Protein AF-0000000072274485 (afdb_homodimer)

Structure (mmCIF, N/CA/C/O backbone):
data_AF-0000000072274485-model_v1
#
loop_
_entity.id
_entity.type
_entity.pdbx_description
1 polymer "5'-Nucleotidase"
#
loop_
_atom_site.group_PDB
_atom_site.id
_atom_site.type_symbol
_atom_site.label_atom_id
_atom_site.label_alt_id
_atom_site.label_comp_id
_atom_site.label_asym_id
_atom_site.label_entity_id
_atom_site.label_seq_id
_atom_site.pdbx_PDB_ins_code
_atom_site.Cartn_x
_atom_site.Cartn_y
_atom_site.Cartn_z
_atom_site.occupancy
_atom_site.B_iso_or_equiv
_atom_site.auth_seq_id
_atom_site.auth_comp_id
_atom_site.auth_asym_id
_atom_site.auth_atom_id
_atom_site.pdbx_PDB_model_num
ATOM 1 N N . MET A 1 1 ? 70 -70.5 17.578 1 25.45 1 MET A N 1
ATOM 2 C CA . MET A 1 1 ? 69.875 -69.062 17.469 1 25.45 1 MET A CA 1
ATOM 3 C C . MET A 1 1 ? 68.438 -68.625 17.234 1 25.45 1 MET A C 1
ATOM 5 O O . MET A 1 1 ? 67.625 -69.375 16.656 1 25.45 1 MET A O 1
ATOM 9 N N . ALA A 1 2 ? 68.062 -67.438 17.938 1 28.31 2 ALA A N 1
ATOM 10 C CA . ALA A 1 2 ? 67 -66.625 18.469 1 28.31 2 ALA A CA 1
ATOM 11 C C . ALA A 1 2 ? 66.188 -66 17.328 1 28.31 2 ALA A C 1
ATOM 13 O O . ALA A 1 2 ? 66.625 -64.938 16.781 1 28.31 2 ALA A O 1
ATOM 14 N N . PHE A 1 3 ? 65.812 -66.688 16.359 1 29.52 3 PHE A N 1
ATOM 15 C CA . PHE A 1 3 ? 65.062 -66.125 15.227 1 29.52 3 PHE A CA 1
ATOM 16 C C . PHE A 1 3 ? 63.812 -65.375 15.711 1 29.52 3 PHE A C 1
ATOM 18 O O . PHE A 1 3 ? 62.812 -66 16.078 1 29.52 3 PHE A O 1
ATOM 25 N N . SER A 1 4 ? 64.062 -64.25 16.547 1 29.98 4 SER A N 1
ATOM 26 C CA . SER A 1 4 ? 63.062 -63.344 17.078 1 29.98 4 SER A CA 1
ATOM 27 C C . SER A 1 4 ? 62.281 -62.688 15.953 1 29.98 4 SER A C 1
ATOM 29 O O . SER A 1 4 ? 62.844 -62 15.102 1 29.98 4 SER A O 1
ATOM 31 N N . ARG A 1 5 ? 61.156 -63.312 15.492 1 32.84 5 ARG A N 1
ATOM 32 C CA . ARG A 1 5 ? 60.125 -63 14.547 1 32.84 5 ARG A CA 1
ATOM 33 C C . ARG A 1 5 ? 59.5 -61.656 14.859 1 32.84 5 ARG A C 1
ATOM 35 O O . ARG A 1 5 ? 58.844 -61.5 15.891 1 32.84 5 ARG A O 1
ATOM 42 N N . TRP A 1 6 ? 60.219 -60.5 14.617 1 29.33 6 TRP A N 1
ATOM 43 C CA . TRP A 1 6 ? 59.844 -59.094 14.805 1 29.33 6 TRP A CA 1
ATOM 44 C C . TRP A 1 6 ? 58.531 -58.812 14.078 1 29.33 6 TRP A C 1
ATOM 46 O O . TRP A 1 6 ? 58.438 -59 12.867 1 29.33 6 TRP A O 1
ATOM 56 N N . LEU A 1 7 ? 57.344 -59.031 14.688 1 30.89 7 LEU A N 1
ATOM 57 C CA . LEU A 1 7 ? 55.969 -58.656 14.328 1 30.89 7 LEU A CA 1
ATOM 58 C C . LEU A 1 7 ? 55.875 -57.156 14.102 1 30.89 7 LEU A C 1
ATOM 60 O O . LEU A 1 7 ? 56.031 -56.375 15.031 1 30.89 7 LEU A O 1
ATOM 64 N N . VAL A 1 8 ? 56.406 -56.5 13.07 1 33.44 8 VAL A N 1
ATOM 65 C CA . VAL A 1 8 ? 56.25 -55.094 12.773 1 33.44 8 VAL A CA 1
ATOM 66 C C . VAL A 1 8 ? 54.781 -54.781 12.586 1 33.44 8 VAL A C 1
ATOM 68 O O . VAL A 1 8 ? 54.125 -55.312 11.695 1 33.44 8 VAL A O 1
ATOM 71 N N . GLY A 1 9 ? 54.031 -54.469 13.664 1 30.75 9 GLY A N 1
ATOM 72 C CA . GLY A 1 9 ? 52.688 -53.906 13.719 1 30.75 9 GLY A CA 1
ATOM 73 C C . GLY A 1 9 ? 52.5 -52.688 12.875 1 30.75 9 GLY A C 1
ATOM 74 O O . GLY A 1 9 ? 53.188 -51.656 13.094 1 30.75 9 GLY A O 1
ATOM 75 N N . PHE A 1 10 ? 52.281 -52.812 11.562 1 34.94 10 PHE A N 1
ATOM 76 C CA . PHE A 1 10 ? 51.906 -51.656 10.742 1 34.94 10 PHE A CA 1
ATOM 77 C C . PHE A 1 10 ? 50.688 -50.969 11.336 1 34.94 10 PHE A C 1
ATOM 79 O O . PHE A 1 10 ? 49.594 -51.531 11.414 1 34.94 10 PHE A O 1
ATOM 86 N N . LEU A 1 11 ? 50.844 -50.062 12.328 1 34.56 11 LEU A N 1
ATOM 87 C CA . LEU A 1 11 ? 49.844 -49.125 12.75 1 34.56 11 LEU A CA 1
ATOM 88 C C . LEU A 1 11 ? 49.344 -48.281 11.57 1 34.56 11 LEU A C 1
ATOM 90 O O . LEU A 1 11 ? 50.125 -47.5 11 1 34.56 11 LEU A O 1
ATOM 94 N N . LEU A 1 12 ? 48.438 -48.844 10.766 1 35.81 12 LEU A N 1
ATOM 95 C CA . LEU A 1 12 ? 47.688 -48 9.82 1 35.81 12 LEU A CA 1
ATOM 96 C C . LEU A 1 12 ? 47.062 -46.812 10.523 1 35.81 12 LEU A C 1
ATOM 98 O O . LEU A 1 12 ? 46.25 -46.969 11.414 1 35.81 12 LEU A O 1
ATOM 102 N N . ALA A 1 13 ? 47.75 -45.656 10.648 1 36.03 13 ALA A N 1
ATOM 103 C CA . ALA A 1 13 ? 47.219 -44.344 10.992 1 36.03 13 ALA A CA 1
ATOM 104 C C . ALA A 1 13 ? 45.969 -44.031 10.172 1 36.03 13 ALA A C 1
ATOM 106 O O . ALA A 1 13 ? 46.031 -43.844 8.961 1 36.03 13 ALA A O 1
ATOM 107 N N . LEU A 1 14 ? 44.844 -44.625 10.57 1 35.81 14 LEU A N 1
ATOM 108 C CA . LEU A 1 14 ? 43.562 -44.062 10.094 1 35.81 14 LEU A CA 1
ATOM 109 C C . LEU A 1 14 ? 43.531 -42.531 10.25 1 35.81 14 LEU A C 1
ATOM 111 O O . LEU A 1 14 ? 43.531 -42.031 11.367 1 35.81 14 LEU A O 1
ATOM 115 N N . SER A 1 15 ? 44.188 -41.781 9.367 1 38.25 15 SER A N 1
ATOM 116 C CA . SER A 1 15 ? 43.906 -40.344 9.289 1 38.25 15 SER A CA 1
ATOM 117 C C . SER A 1 15 ? 42.406 -40.094 9.32 1 38.25 15 SER A C 1
ATOM 119 O O . SER A 1 15 ? 41.688 -40.531 8.43 1 38.25 15 SER A O 1
ATOM 121 N N . LEU A 1 16 ? 41.844 -39.969 10.477 1 39.78 16 LEU A N 1
ATOM 122 C CA . LEU A 1 16 ? 40.531 -39.375 10.641 1 39.78 16 LEU A CA 1
ATOM 123 C C . LEU A 1 16 ? 40.406 -38.094 9.812 1 39.78 16 LEU A C 1
ATOM 125 O O . LEU A 1 16 ? 41 -37.062 10.156 1 39.78 16 LEU A O 1
ATOM 129 N N . VAL A 1 17 ? 40.25 -38.156 8.516 1 41.66 17 VAL A N 1
ATOM 130 C CA . VAL A 1 17 ? 39.719 -36.969 7.832 1 41.66 17 VAL A CA 1
ATOM 131 C C . VAL A 1 17 ? 38.531 -36.438 8.602 1 41.66 17 VAL A C 1
ATOM 133 O O . VAL A 1 17 ? 37.5 -37.094 8.695 1 41.66 17 VAL A O 1
ATOM 136 N N . ALA A 1 18 ? 38.781 -35.562 9.586 1 40.31 18 ALA A N 1
ATOM 137 C CA . ALA A 1 18 ? 37.688 -34.781 10.156 1 40.31 18 ALA A CA 1
ATOM 138 C C . ALA A 1 18 ? 36.75 -34.25 9.07 1 40.31 18 ALA A C 1
ATOM 140 O O . ALA A 1 18 ? 37.219 -33.75 8.039 1 40.31 18 ALA A O 1
ATOM 141 N N . PRO A 1 19 ? 35.531 -34.688 9 1 40.34 19 PRO A N 1
ATOM 142 C CA . PRO A 1 19 ? 34.625 -34.062 8.039 1 40.34 19 PRO A CA 1
ATOM 143 C C . PRO A 1 19 ? 34.844 -32.531 7.945 1 40.34 19 PRO A C 1
ATOM 145 O O . PRO A 1 19 ? 35.219 -31.906 8.938 1 40.34 19 PRO A O 1
ATOM 148 N N . ALA A 1 20 ? 35.344 -32.062 6.855 1 38.59 20 ALA A N 1
ATOM 149 C CA . ALA A 1 20 ? 35.281 -30.641 6.566 1 38.59 20 ALA A CA 1
ATOM 150 C C . ALA A 1 20 ? 34.094 -29.984 7.234 1 38.59 20 ALA A C 1
ATOM 152 O O . ALA A 1 20 ? 32.938 -30.328 6.938 1 38.59 20 ALA A O 1
ATOM 153 N N . MET A 1 21 ? 34.125 -29.609 8.438 1 37.94 21 MET A N 1
ATOM 154 C CA . MET A 1 21 ? 33.094 -28.766 9.008 1 37.94 21 MET A CA 1
ATOM 155 C C . MET A 1 21 ? 32.5 -27.844 7.953 1 37.94 21 MET A C 1
ATOM 157 O O . MET A 1 21 ? 33.25 -27.172 7.23 1 37.94 21 MET A O 1
ATOM 161 N N . ALA A 1 22 ? 31.484 -28.078 7.277 1 42.69 22 ALA A N 1
ATOM 162 C CA . ALA A 1 22 ? 30.75 -27.094 6.5 1 42.69 22 ALA A CA 1
ATOM 163 C C . ALA A 1 22 ? 31.125 -25.672 6.934 1 42.69 22 ALA A C 1
ATOM 165 O O . ALA A 1 22 ? 31.078 -25.344 8.117 1 42.69 22 ALA A O 1
ATOM 166 N N . GLU A 1 23 ? 32.156 -25 6.5 1 51.72 23 GLU A N 1
ATOM 167 C CA . GLU A 1 23 ? 32.531 -23.625 6.777 1 51.72 23 GLU A CA 1
ATOM 168 C C . GLU A 1 23 ? 31.328 -22.75 7.098 1 51.72 23 GLU A C 1
ATOM 170 O O . GLU A 1 23 ? 30.391 -22.656 6.293 1 51.72 23 GLU A O 1
ATOM 175 N N . ASP A 1 24 ? 30.812 -22.578 8.359 1 64.75 24 ASP A N 1
ATOM 176 C CA . ASP A 1 24 ? 29.641 -21.938 8.93 1 64.75 24 ASP A CA 1
ATOM 177 C C . ASP A 1 24 ? 29.562 -20.469 8.516 1 64.75 24 ASP A C 1
ATOM 179 O O . ASP A 1 24 ? 30.578 -19.75 8.562 1 64.75 24 ASP A O 1
ATOM 183 N N . GLY A 1 25 ? 28.797 -19.969 7.48 1 78.25 25 GLY A N 1
ATOM 184 C CA . GLY A 1 25 ? 28.578 -18.562 7.188 1 78.25 25 GLY A CA 1
ATOM 185 C C . GLY A 1 25 ? 28.531 -17.688 8.43 1 78.25 25 GLY A C 1
ATOM 186 O O . GLY A 1 25 ? 28.656 -18.203 9.555 1 78.25 25 GLY A O 1
ATOM 187 N N . ARG A 1 26 ? 28.781 -16.328 8.359 1 91.62 26 ARG A N 1
ATOM 188 C CA . ARG A 1 26 ? 28.609 -15.398 9.469 1 91.62 26 ARG A CA 1
ATOM 189 C C . ARG A 1 26 ? 27.312 -15.664 10.211 1 91.62 26 ARG A C 1
ATOM 191 O O . ARG A 1 26 ? 26.312 -16.031 9.602 1 91.62 26 ARG A O 1
ATOM 198 N N . PRO A 1 27 ? 27.359 -15.617 11.633 1 93.81 27 PRO A N 1
ATOM 199 C CA . PRO A 1 27 ? 26.141 -15.852 12.398 1 93.81 27 PRO A CA 1
ATOM 200 C C . PRO A 1 27 ? 25 -14.891 12.016 1 93.81 27 PRO A C 1
ATOM 202 O O . PRO A 1 27 ? 25.25 -13.719 11.727 1 93.81 27 PRO A O 1
ATOM 205 N N . ALA A 1 28 ? 23.812 -15.453 12.086 1 94.94 28 ALA A N 1
ATOM 206 C CA . ALA A 1 28 ? 22.641 -14.656 11.789 1 94.94 28 ALA A CA 1
ATOM 207 C C . ALA A 1 28 ? 22.453 -13.547 12.828 1 94.94 28 ALA A C 1
ATOM 209 O O . ALA A 1 28 ? 22.75 -13.742 14.008 1 94.94 28 ALA A O 1
ATOM 210 N N . VAL A 1 29 ? 21.984 -12.391 12.43 1 97.44 29 VAL A N 1
ATOM 211 C CA . VAL A 1 29 ? 21.641 -11.281 13.312 1 97.44 29 VAL A CA 1
ATOM 212 C C . VAL A 1 29 ? 20.297 -10.695 12.922 1 97.44 29 VAL A C 1
ATOM 214 O O . VAL A 1 29 ? 19.75 -11.008 11.859 1 97.44 29 VAL A O 1
ATOM 217 N N . THR A 1 30 ? 19.656 -9.984 13.82 1 98.06 30 THR A N 1
ATOM 218 C CA . THR A 1 30 ? 18.438 -9.234 13.531 1 98.06 30 THR A CA 1
ATOM 219 C C . THR A 1 30 ? 18.641 -7.746 13.797 1 98.06 30 THR A C 1
ATOM 221 O O . THR A 1 30 ? 19.031 -7.352 14.898 1 98.06 30 THR A O 1
ATOM 224 N N . LEU A 1 31 ? 18.547 -6.945 12.781 1 98.56 31 LEU A N 1
ATOM 225 C CA . LEU A 1 31 ? 18.484 -5.492 12.938 1 98.56 31 LEU A CA 1
ATOM 226 C C . LEU A 1 31 ? 17.047 -5.02 13.102 1 98.56 31 LEU A C 1
ATOM 228 O O . LEU A 1 31 ? 16.188 -5.305 12.258 1 98.56 31 LEU A O 1
ATOM 232 N N . ARG A 1 32 ? 16.766 -4.348 14.234 1 98.56 32 ARG A N 1
ATOM 233 C CA . ARG A 1 32 ? 15.453 -3.719 14.406 1 98.56 32 ARG A CA 1
ATOM 234 C C . ARG A 1 32 ? 15.492 -2.252 13.992 1 98.56 32 ARG A C 1
ATOM 236 O O . ARG A 1 32 ? 16.234 -1.456 14.57 1 98.56 32 ARG A O 1
ATOM 243 N N . LEU A 1 33 ? 14.68 -1.903 12.914 1 98.75 33 LEU A N 1
ATOM 244 C CA . LEU A 1 33 ? 14.516 -0.521 12.477 1 98.75 33 LEU A CA 1
ATOM 245 C C . LEU A 1 33 ? 13.227 0.077 13.031 1 98.75 33 LEU A C 1
ATOM 247 O O . LEU A 1 33 ? 12.148 -0.509 12.883 1 98.75 33 LEU A O 1
ATOM 251 N N . LEU A 1 34 ? 13.336 1.175 13.75 1 98.88 34 LEU A N 1
ATOM 252 C CA . LEU A 1 34 ? 12.227 1.971 14.25 1 98.88 34 LEU A CA 1
ATOM 253 C C . LEU A 1 34 ? 12.078 3.264 13.461 1 98.88 34 LEU A C 1
ATOM 255 O O . LEU A 1 34 ? 12.945 4.141 13.523 1 98.88 34 LEU A O 1
ATOM 259 N N . HIS A 1 35 ? 10.93 3.381 12.703 1 98.81 35 HIS A N 1
ATOM 260 C CA . HIS A 1 35 ? 10.867 4.426 11.688 1 98.81 35 HIS A CA 1
ATOM 261 C C . HIS A 1 35 ? 9.719 5.387 11.961 1 98.81 35 HIS A C 1
ATOM 263 O O . HIS A 1 35 ? 8.617 4.957 12.312 1 98.81 35 HIS A O 1
ATOM 269 N N . LEU A 1 36 ? 10.016 6.719 11.836 1 97.38 36 LEU A N 1
ATOM 270 C CA . LEU A 1 36 ? 9.062 7.816 11.883 1 97.38 36 LEU A CA 1
ATOM 271 C C . LEU A 1 36 ? 9.203 8.719 10.664 1 97.38 36 LEU A C 1
ATOM 273 O O . LEU A 1 36 ? 10.258 8.742 10.023 1 97.38 36 LEU A O 1
ATOM 277 N N . ASN A 1 37 ? 8.141 9.398 10.367 1 95.75 37 ASN A N 1
ATOM 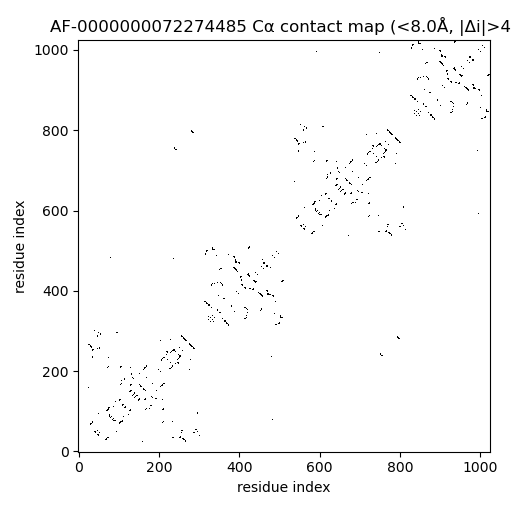278 C CA . ASN A 1 37 ? 8.227 10.391 9.305 1 95.75 37 ASN A CA 1
ATOM 279 C C . ASN A 1 37 ? 7.117 11.438 9.422 1 95.75 37 ASN A C 1
ATOM 281 O O . ASN A 1 37 ? 6.105 11.195 10.078 1 95.75 37 ASN A O 1
ATOM 285 N N . ASP A 1 38 ? 7.309 12.672 8.867 1 91.69 38 ASP A N 1
ATOM 286 C CA . ASP A 1 38 ? 6.32 13.727 8.664 1 91.69 38 ASP A CA 1
ATOM 287 C C . ASP A 1 38 ? 5.703 14.156 9.992 1 91.69 38 ASP A C 1
ATOM 289 O O . ASP A 1 38 ? 4.516 13.938 10.234 1 91.69 38 ASP A O 1
ATOM 293 N N . ILE A 1 39 ? 6.48 14.836 10.797 1 91.44 39 ILE A N 1
ATOM 294 C CA . ILE A 1 39 ? 6.004 15.281 12.102 1 91.44 39 ILE A CA 1
ATOM 295 C C . ILE A 1 39 ? 5.883 16.797 12.125 1 91.44 39 ILE A C 1
ATOM 297 O O . ILE A 1 39 ? 6.879 17.516 11.961 1 91.44 39 ILE A O 1
ATOM 301 N N . ALA A 1 40 ? 4.688 17.219 12.273 1 79.31 40 ALA A N 1
ATOM 302 C CA . ALA A 1 40 ? 4.426 18.656 12.289 1 79.31 40 ALA A CA 1
ATOM 303 C C . ALA A 1 40 ? 3.961 19.125 13.664 1 79.31 40 ALA A C 1
ATOM 305 O O . ALA A 1 40 ? 3.982 20.312 13.969 1 79.31 40 ALA A O 1
ATOM 306 N N . GLU A 1 41 ? 3.537 18.156 14.5 1 74 41 GLU A N 1
ATOM 307 C CA . GLU A 1 41 ? 3.039 18.469 15.836 1 74 41 GLU A CA 1
ATOM 308 C C . GLU A 1 41 ? 3.764 17.641 16.906 1 74 41 GLU A C 1
ATOM 310 O O . GLU A 1 41 ? 4.078 16.469 16.688 1 74 41 GLU A O 1
ATOM 315 N N . VAL A 1 42 ? 4.043 18.359 18 1 75.25 42 VAL A N 1
ATOM 316 C CA . VAL A 1 42 ? 4.793 17.656 19.031 1 75.25 42 VAL A CA 1
ATOM 317 C C . VAL A 1 42 ? 3.84 17.141 20.094 1 75.25 42 VAL A C 1
ATOM 319 O O . VAL A 1 42 ? 4.16 16.188 20.812 1 75.25 42 VAL A O 1
ATOM 322 N N . GLY A 1 43 ? 2.68 17.766 20.234 1 73.31 43 GLY A N 1
ATOM 323 C CA . GLY A 1 43 ? 1.757 17.406 21.297 1 73.31 43 GLY A CA 1
ATOM 324 C C . GLY A 1 43 ? 0.755 16.344 20.891 1 73.31 43 GLY A C 1
ATOM 325 O O . GLY A 1 43 ? 0.842 15.789 19.797 1 73.31 43 GLY A O 1
ATOM 326 N N . ASN A 1 44 ? -0.005 15.812 21.891 1 66.56 44 ASN A N 1
ATOM 327 C CA . ASN A 1 44 ? -0.967 14.727 21.719 1 66.56 44 ASN A CA 1
ATOM 328 C C . ASN A 1 44 ? -2.307 15.25 21.203 1 66.56 44 ASN A C 1
ATOM 330 O O . ASN A 1 44 ? -3.27 14.484 21.078 1 66.56 44 ASN A O 1
ATOM 334 N N . GLY A 1 45 ? -2.281 16.328 20.375 1 53.53 45 GLY A N 1
ATOM 335 C CA . GLY A 1 45 ? -3.5 16.922 19.859 1 53.53 45 GLY A CA 1
ATOM 336 C C . GLY A 1 45 ? -4.73 16.062 20.078 1 53.53 45 GLY A C 1
ATOM 337 O O . GLY A 1 45 ? -5.148 15.336 19.172 1 53.53 45 GLY A O 1
ATOM 338 N N . GLY A 1 46 ? -5.555 15.961 21.172 1 52.19 46 GLY A N 1
ATOM 339 C CA . GLY A 1 46 ? -6.906 15.43 21.25 1 52.19 46 GLY A CA 1
ATOM 340 C C . GLY A 1 46 ? -6.949 13.945 21.578 1 52.19 46 GLY A C 1
ATOM 341 O O . GLY A 1 46 ? -7.793 13.211 21.062 1 52.19 46 GLY A O 1
ATOM 342 N N . GLY A 1 47 ? -6.059 13.461 22.203 1 56.78 47 GLY A N 1
ATOM 343 C CA . GLY A 1 47 ? -6.199 12.07 22.609 1 56.78 47 GLY A CA 1
ATOM 344 C C . GLY A 1 47 ? -5.336 11.117 21.812 1 56.78 47 GLY A C 1
ATOM 345 O O . GLY A 1 47 ? -5.332 9.914 22.078 1 56.78 47 GLY A O 1
ATOM 346 N N . SER A 1 48 ? -4.723 11.766 20.875 1 63.34 48 SER A N 1
ATOM 347 C CA . SER A 1 48 ? -3.789 10.906 20.156 1 63.34 48 SER A CA 1
ATOM 348 C C . SER A 1 48 ? -2.416 10.906 20.812 1 63.34 48 SER A C 1
ATOM 350 O O . SER A 1 48 ? -2.086 11.82 21.578 1 63.34 48 SER A O 1
ATOM 352 N N . GLY A 1 49 ? -1.714 9.789 20.969 1 71.44 49 GLY A N 1
ATOM 353 C CA . GLY A 1 49 ? -0.352 9.742 21.469 1 71.44 49 GLY A CA 1
ATOM 354 C C . GLY A 1 49 ? 0.567 10.75 20.812 1 71.44 49 GLY A C 1
ATOM 355 O O . GLY A 1 49 ? 0.409 11.055 19.625 1 71.44 49 GLY A O 1
ATOM 356 N N . GLY A 1 50 ? 1.346 11.555 21.609 1 86.56 50 GLY A N 1
ATOM 357 C CA . GLY A 1 50 ? 2.322 12.516 21.125 1 86.56 50 GLY A CA 1
ATOM 358 C C . GLY A 1 50 ? 3.75 12.016 21.219 1 86.56 50 GLY A C 1
ATOM 359 O O . GLY A 1 50 ? 3.986 10.812 21.312 1 86.56 50 GLY A O 1
ATOM 360 N N . LEU A 1 51 ? 4.672 12.945 21.031 1 94.31 51 LEU A N 1
ATOM 361 C CA . LEU A 1 51 ? 6.086 12.594 20.984 1 94.31 51 LEU A CA 1
ATOM 362 C C . LEU A 1 51 ? 6.539 11.984 22.312 1 94.31 51 LEU A C 1
ATOM 364 O O . LEU A 1 51 ? 7.426 11.125 22.328 1 94.31 51 LEU A O 1
ATOM 368 N N . ALA A 1 52 ? 5.902 12.453 23.453 1 95.12 52 ALA A N 1
ATOM 369 C CA . ALA A 1 52 ? 6.285 11.883 24.75 1 95.12 52 ALA A CA 1
ATOM 370 C C . ALA A 1 52 ? 5.891 10.406 24.828 1 95.12 52 ALA A C 1
ATOM 372 O O . ALA A 1 52 ? 6.656 9.586 25.328 1 95.12 52 ALA A O 1
ATOM 373 N N . GLU A 1 53 ? 4.684 10.07 24.422 1 94.69 53 GLU A N 1
ATOM 374 C CA . GLU A 1 53 ? 4.227 8.688 24.359 1 94.69 53 GLU A CA 1
ATOM 375 C C . GLU A 1 53 ? 5.055 7.887 23.359 1 94.69 53 GLU A C 1
ATOM 377 O O . GLU A 1 53 ? 5.359 6.719 23.594 1 94.69 53 GLU A O 1
ATOM 382 N N . MET A 1 54 ? 5.438 8.508 22.281 1 96.31 54 MET A N 1
ATOM 383 C CA . MET A 1 54 ? 6.25 7.848 21.266 1 96.31 54 MET A CA 1
ATOM 384 C C . MET A 1 54 ? 7.613 7.461 21.828 1 96.31 54 MET A C 1
ATOM 386 O O . MET A 1 54 ? 8.133 6.387 21.516 1 96.31 54 MET A O 1
ATOM 390 N N . LYS A 1 55 ? 8.18 8.367 22.578 1 97.69 55 LYS A N 1
ATOM 391 C CA . LYS A 1 55 ? 9.445 8.047 23.234 1 97.69 55 LYS A CA 1
ATOM 392 C C . LYS A 1 55 ? 9.32 6.777 24.078 1 97.69 55 LYS A C 1
ATOM 394 O O . LYS A 1 55 ? 10.203 5.922 24.047 1 97.69 55 LYS A O 1
ATOM 399 N N . THR A 1 56 ? 8.289 6.66 24.797 1 97.56 56 THR A N 1
ATOM 400 C CA . THR A 1 56 ? 8.031 5.461 25.594 1 97.56 56 THR A CA 1
ATOM 401 C C . THR A 1 56 ? 7.965 4.227 24.688 1 97.56 56 THR A C 1
ATOM 403 O O . THR A 1 56 ? 8.547 3.188 25.016 1 97.56 56 THR A O 1
ATOM 406 N N . LEU A 1 57 ? 7.285 4.352 23.609 1 97.81 57 LEU A N 1
ATOM 407 C CA . LEU A 1 57 ? 7.133 3.24 22.688 1 97.81 57 LEU A CA 1
ATOM 408 C C . LEU A 1 57 ? 8.477 2.844 22.094 1 97.81 57 LEU A C 1
ATOM 410 O O . LEU A 1 57 ? 8.789 1.655 21.984 1 97.81 57 LEU A O 1
ATOM 414 N N . ILE A 1 58 ? 9.258 3.812 21.672 1 98.5 58 ILE A N 1
ATOM 415 C CA . ILE A 1 58 ? 10.578 3.562 21.109 1 98.5 58 ILE A CA 1
ATOM 416 C C . ILE A 1 58 ? 11.445 2.807 22.109 1 98.5 58 ILE A C 1
ATOM 418 O O . ILE A 1 58 ? 12.094 1.817 21.766 1 98.5 58 ILE A O 1
ATOM 422 N N . GLU A 1 59 ? 11.43 3.236 23.328 1 98.19 59 GLU A N 1
ATOM 423 C CA . GLU A 1 59 ? 12.227 2.576 24.359 1 98.19 59 GLU A CA 1
ATOM 424 C C . GLU A 1 59 ? 11.742 1.148 24.594 1 98.19 59 GLU A C 1
ATOM 426 O O . GLU A 1 59 ? 12.555 0.242 24.812 1 98.19 59 GLU A O 1
ATOM 431 N N . ALA A 1 60 ? 10.461 0.968 24.609 1 97.75 60 ALA A N 1
ATOM 432 C CA . ALA A 1 60 ? 9.906 -0.374 24.766 1 97.75 60 ALA A CA 1
ATOM 433 C C . ALA A 1 60 ? 10.352 -1.292 23.641 1 97.75 60 ALA A C 1
ATOM 435 O O . ALA A 1 60 ? 10.703 -2.453 23.875 1 97.75 60 ALA A O 1
ATOM 436 N N . GLU A 1 61 ? 10.328 -0.802 22.422 1 98.06 61 GLU A N 1
ATOM 437 C CA . GLU A 1 61 ? 10.719 -1.6 21.266 1 98.06 61 GLU A CA 1
ATOM 438 C C . GLU A 1 61 ? 12.219 -1.896 21.281 1 98.06 61 GLU A C 1
ATOM 440 O O . GLU A 1 61 ? 12.648 -2.977 20.875 1 98.06 61 GLU A O 1
ATOM 445 N N . LYS A 1 62 ? 13.031 -0.922 21.672 1 97.81 62 LYS A N 1
ATOM 446 C CA . LYS A 1 62 ? 14.469 -1.152 21.812 1 97.81 62 LYS A CA 1
ATOM 447 C C . LYS A 1 62 ? 14.75 -2.244 22.828 1 97.81 62 LYS A C 1
ATOM 449 O O . LYS A 1 62 ? 15.695 -3.023 22.672 1 97.81 62 LYS A O 1
ATOM 454 N N . ALA A 1 63 ? 13.953 -2.328 23.859 1 97.12 63 ALA A N 1
ATOM 455 C CA . ALA A 1 63 ? 14.18 -3.268 24.953 1 97.12 63 ALA A CA 1
ATOM 456 C C . ALA A 1 63 ? 13.609 -4.645 24.625 1 97.12 63 ALA A C 1
ATOM 458 O O . ALA A 1 63 ? 13.945 -5.633 25.266 1 97.12 63 ALA A O 1
ATOM 459 N N . ARG A 1 64 ? 12.656 -4.723 23.672 1 96.38 64 ARG A N 1
ATOM 460 C CA . ARG A 1 64 ? 12.062 -6 23.297 1 96.38 64 ARG A CA 1
ATOM 461 C C . ARG A 1 64 ? 13.125 -6.988 22.844 1 96.38 64 ARG A C 1
ATOM 463 O O . ARG A 1 64 ? 13.945 -6.668 21.969 1 96.38 64 ARG A O 1
ATOM 470 N N . PRO A 1 65 ? 13.242 -8.172 23.359 1 95.88 65 PRO A N 1
ATOM 471 C CA . PRO A 1 65 ? 14.297 -9.125 23.016 1 95.88 65 PRO A CA 1
ATOM 472 C C . PRO A 1 65 ? 14.266 -9.531 21.547 1 95.88 65 PRO A C 1
ATOM 474 O O . PRO A 1 65 ? 13.227 -9.414 20.891 1 95.88 65 PRO A O 1
ATOM 477 N N . GLY A 1 66 ? 15.422 -10.016 21.062 1 94.88 66 GLY A N 1
ATOM 478 C CA . GLY A 1 66 ? 15.477 -10.633 19.734 1 94.88 66 GLY A CA 1
ATOM 479 C C . GLY A 1 66 ? 16.312 -9.844 18.75 1 94.88 66 GLY A C 1
ATOM 480 O O . GLY A 1 66 ? 16.703 -10.367 17.703 1 94.88 66 GLY A O 1
ATOM 481 N N . ALA A 1 67 ? 16.516 -8.602 19.031 1 96.75 67 ALA A N 1
ATOM 482 C CA . ALA A 1 67 ? 17.297 -7.789 18.109 1 96.75 67 ALA A CA 1
ATOM 483 C C . ALA A 1 67 ? 18.75 -7.688 18.562 1 96.75 67 ALA A C 1
ATOM 485 O O . ALA A 1 67 ? 19.016 -7.582 19.766 1 96.75 67 ALA A O 1
ATOM 486 N N . THR A 1 68 ? 19.688 -7.793 17.594 1 97.25 68 THR A N 1
ATOM 487 C CA . THR A 1 68 ? 21.109 -7.574 17.844 1 97.25 68 THR A CA 1
ATOM 488 C C . THR A 1 68 ? 21.422 -6.086 17.984 1 97.25 68 THR A C 1
ATOM 490 O O . THR A 1 68 ? 22.312 -5.695 18.734 1 97.25 68 THR A O 1
ATOM 493 N N . ALA A 1 69 ? 20.703 -5.281 17.25 1 97.69 69 ALA A N 1
ATOM 494 C CA . ALA A 1 69 ? 20.812 -3.824 17.266 1 97.69 69 ALA A CA 1
ATOM 495 C C . ALA A 1 69 ? 19.484 -3.174 16.891 1 97.69 69 ALA A C 1
ATOM 497 O O . ALA A 1 69 ? 18.641 -3.797 16.25 1 97.69 69 ALA A O 1
ATOM 498 N N . ALA A 1 70 ? 19.297 -1.992 17.391 1 98.38 70 ALA A N 1
ATOM 499 C CA . ALA A 1 70 ? 18.141 -1.188 17.016 1 98.38 70 ALA A CA 1
ATOM 500 C C . ALA A 1 70 ? 18.562 0.198 16.547 1 98.38 70 ALA A C 1
ATOM 502 O O . ALA A 1 70 ? 19.469 0.81 17.109 1 98.38 70 ALA A O 1
ATOM 503 N N . LEU A 1 71 ? 18 0.626 15.406 1 98.62 71 LEU A N 1
ATOM 504 C CA . LEU A 1 71 ? 18.234 1.968 14.883 1 98.62 71 LEU A CA 1
ATOM 505 C C . LEU A 1 71 ? 16.922 2.715 14.703 1 98.62 71 LEU A C 1
ATOM 507 O O . LEU A 1 71 ? 15.922 2.133 14.266 1 98.62 71 LEU A O 1
ATOM 511 N N . VAL A 1 72 ? 16.891 3.977 15.117 1 98.75 72 VAL A N 1
ATOM 512 C CA . VAL A 1 72 ? 15.75 4.855 14.883 1 98.75 72 VAL A CA 1
ATOM 513 C C . VAL A 1 72 ? 16.016 5.719 13.648 1 98.75 72 VAL A C 1
ATOM 515 O O . VAL A 1 72 ? 17 6.449 13.594 1 98.75 72 VAL A O 1
ATOM 518 N N . THR A 1 73 ? 15.148 5.59 12.656 1 98.81 73 THR A N 1
ATOM 519 C CA . THR A 1 73 ? 15.305 6.344 11.414 1 98.81 73 THR A CA 1
ATOM 520 C C . THR A 1 73 ? 14.156 7.328 11.227 1 98.81 73 THR A C 1
ATOM 522 O O . THR A 1 73 ? 13.039 7.086 11.695 1 98.81 73 THR A O 1
ATOM 525 N N . PHE A 1 74 ? 14.391 8.492 10.594 1 98.56 74 PHE A N 1
ATOM 526 C CA . PHE A 1 74 ? 13.391 9.523 10.344 1 98.56 74 PHE A CA 1
ATOM 527 C C . PHE A 1 74 ? 13.297 9.836 8.852 1 98.56 74 PHE A C 1
ATOM 529 O O . PHE A 1 74 ? 14.297 10.172 8.219 1 98.56 74 PHE A O 1
ATOM 536 N N . GLY A 1 75 ? 12.055 9.82 8.305 1 98 75 GLY A N 1
ATOM 537 C CA . GLY A 1 75 ? 11.828 9.859 6.871 1 98 75 GLY A CA 1
ATOM 538 C C . GLY A 1 75 ? 11.578 11.266 6.352 1 98 75 GLY A C 1
ATOM 539 O O . GLY A 1 75 ? 10.969 11.438 5.293 1 98 75 GLY A O 1
ATOM 540 N N . GLY A 1 76 ? 11.914 12.305 7.137 1 96.25 76 GLY A N 1
ATOM 541 C CA . GLY A 1 76 ? 11.867 13.664 6.625 1 96.25 76 GLY A CA 1
ATOM 542 C C . GLY A 1 76 ? 10.57 14.383 6.949 1 96.25 76 GLY A C 1
ATOM 543 O O . GLY A 1 76 ? 9.602 13.766 7.387 1 96.25 76 GLY A O 1
ATOM 544 N N . ASP A 1 77 ? 10.57 15.781 6.676 1 92.31 77 ASP A N 1
ATOM 545 C CA . ASP A 1 77 ? 9.516 16.75 6.973 1 92.31 77 ASP A CA 1
ATOM 546 C C . ASP A 1 77 ? 9.359 16.953 8.477 1 92.31 77 ASP A C 1
ATOM 548 O O . ASP A 1 77 ? 8.445 16.406 9.094 1 92.31 77 ASP A O 1
ATOM 552 N N . LEU A 1 78 ? 10.125 17.828 8.922 1 93.44 78 LEU A N 1
ATOM 553 C CA . LEU A 1 78 ? 10.266 18.031 10.359 1 93.44 78 LEU A CA 1
ATOM 554 C C . LEU A 1 78 ? 10.195 19.516 10.695 1 93.44 78 LEU A C 1
ATOM 556 O O . LEU A 1 78 ? 9.578 19.906 11.688 1 93.44 78 LEU A O 1
ATOM 560 N N . LEU A 1 79 ? 10.781 20.438 9.945 1 92 79 LEU A N 1
ATOM 561 C CA . LEU A 1 79 ? 11.023 21.812 10.328 1 92 79 LEU A CA 1
ATOM 562 C C . LEU A 1 79 ? 9.742 22.641 10.242 1 92 79 LEU A C 1
ATOM 564 O O . LEU A 1 79 ? 9.625 23.688 10.883 1 92 79 LEU A O 1
ATOM 568 N N . SER A 1 80 ? 8.898 22.219 9.422 1 83.56 80 SER A N 1
ATOM 569 C CA . SER A 1 80 ? 7.602 22.859 9.203 1 83.56 80 SER A CA 1
ATOM 570 C C . SER A 1 80 ? 6.57 21.844 8.711 1 83.56 80 SER A C 1
ATOM 572 O O . SER A 1 80 ? 6.93 20.734 8.312 1 83.56 80 SER A O 1
ATOM 574 N N . PRO A 1 81 ? 5.266 21.969 8.867 1 75.69 81 PRO A N 1
ATOM 575 C CA . PRO A 1 81 ? 4.621 23.156 9.43 1 75.69 81 PRO A CA 1
ATOM 576 C C . PRO A 1 81 ? 4.262 22.984 10.906 1 75.69 81 PRO A C 1
ATOM 578 O O . PRO A 1 81 ? 3.771 21.938 11.312 1 75.69 81 PRO A O 1
ATOM 581 N N . SER A 1 82 ? 4.621 23.781 11.781 1 75.44 82 SER A N 1
ATOM 582 C CA . SER A 1 82 ? 4.141 23.891 13.156 1 75.44 82 SER A CA 1
ATOM 583 C C . SER A 1 82 ? 4.113 25.328 13.633 1 75.44 82 SER A C 1
ATOM 585 O O . SER A 1 82 ? 4.828 26.188 13.094 1 75.44 82 SER A O 1
ATOM 587 N N . LEU A 1 83 ? 3.178 25.594 14.516 1 73.38 83 LEU A N 1
ATOM 588 C CA . LEU A 1 83 ? 3.082 26.953 15.008 1 73.38 83 LEU A CA 1
ATOM 589 C C . LEU A 1 83 ? 4.41 27.422 15.594 1 73.38 83 LEU A C 1
ATOM 591 O O . LEU A 1 83 ? 4.887 28.516 15.289 1 73.38 83 LEU A O 1
ATOM 595 N N . LEU A 1 84 ? 5.012 26.641 16.391 1 78.88 84 LEU A N 1
ATOM 596 C CA . LEU A 1 84 ? 6.285 27.016 16.984 1 78.88 84 LEU A CA 1
ATOM 597 C C . LEU A 1 84 ? 7.379 27.109 15.93 1 78.88 84 LEU A C 1
ATOM 599 O O . LEU A 1 84 ? 8.289 27.922 16.031 1 78.88 84 LEU A O 1
ATOM 603 N N . SER A 1 85 ? 7.371 26.328 14.875 1 84.06 85 SER A N 1
ATOM 604 C CA . SER A 1 85 ? 8.352 26.375 13.797 1 84.06 85 SER A CA 1
ATOM 605 C C . SER A 1 85 ? 8.328 27.734 13.094 1 84.06 85 SER A C 1
ATOM 607 O O . SER A 1 85 ? 9.344 28.172 12.547 1 84.06 85 SER A O 1
ATOM 609 N N . SER A 1 86 ? 7.184 28.344 13.141 1 74.69 86 SER A N 1
ATOM 610 C CA . SER A 1 86 ? 7.109 29.672 12.539 1 74.69 86 SER A CA 1
ATOM 611 C C . SER A 1 86 ? 7.93 30.688 13.336 1 74.69 86 SER A C 1
ATOM 613 O O . SER A 1 86 ? 8.266 31.766 12.82 1 74.69 86 SER A O 1
ATOM 615 N N . ILE A 1 87 ? 8.25 30.344 14.5 1 78.88 87 ILE A N 1
ATOM 616 C CA . ILE A 1 87 ? 8.984 31.25 15.383 1 78.88 87 ILE A CA 1
ATOM 617 C C . ILE A 1 87 ? 10.445 30.812 15.453 1 78.88 87 ILE A C 1
ATOM 619 O O . ILE A 1 87 ? 11.352 31.594 15.164 1 78.88 87 ILE A O 1
ATOM 623 N N . ASP A 1 88 ? 10.75 29.594 15.758 1 87.25 88 ASP A N 1
ATOM 624 C CA . ASP A 1 88 ? 12.125 29.172 16 1 87.25 88 ASP A CA 1
ATOM 625 C C . ASP A 1 88 ? 12.703 28.453 14.781 1 87.25 88 ASP A C 1
ATOM 627 O O . ASP A 1 88 ? 13.797 27.906 14.844 1 87.25 88 ASP A O 1
ATOM 631 N N . LYS A 1 89 ? 11.922 28.453 13.656 1 88.31 89 LYS A N 1
ATOM 632 C CA . LYS A 1 89 ? 12.32 27.891 12.367 1 88.31 89 LYS A CA 1
ATOM 633 C C . LYS A 1 89 ? 12.695 26.422 12.492 1 88.31 89 LYS A C 1
ATOM 635 O O . LYS A 1 89 ? 13.695 25.984 11.914 1 88.31 89 LYS A O 1
ATOM 640 N N . GLY A 1 90 ? 12.055 25.688 13.328 1 91.69 90 GLY A N 1
ATOM 641 C CA . GLY A 1 90 ? 12.18 24.25 13.406 1 91.69 90 GLY A CA 1
ATOM 642 C C . GLY A 1 90 ? 13.211 23.781 14.414 1 91.69 90 GLY A C 1
ATOM 643 O O . GLY A 1 90 ? 13.445 22.578 14.57 1 91.69 90 GLY A O 1
ATOM 644 N N . ALA A 1 91 ? 13.852 24.688 15.172 1 94.19 91 ALA A N 1
ATOM 645 C CA . ALA A 1 91 ? 14.883 24.312 16.141 1 94.19 91 ALA A CA 1
ATOM 646 C C . ALA A 1 91 ? 14.344 23.344 17.172 1 94.19 91 ALA A C 1
ATOM 648 O O . ALA A 1 91 ? 15.016 22.375 17.531 1 94.19 91 ALA A O 1
ATOM 649 N N . HIS A 1 92 ? 13.148 23.562 17.688 1 92.62 92 HIS A N 1
ATOM 650 C CA . HIS A 1 92 ? 12.57 22.688 18.703 1 92.62 92 HIS A CA 1
ATOM 651 C C . HIS A 1 92 ? 12.32 21.297 18.156 1 92.62 92 HIS A C 1
ATOM 653 O O . HIS A 1 92 ? 12.43 20.312 18.891 1 92.62 92 HIS A O 1
ATOM 659 N N . MET A 1 93 ? 12.031 21.188 16.891 1 94.25 93 MET A N 1
ATOM 660 C CA . MET A 1 93 ? 11.734 19.906 16.266 1 94.25 93 MET A CA 1
ATOM 661 C C . MET A 1 93 ? 12.992 19.047 16.156 1 94.25 93 MET A C 1
ATOM 663 O O . MET A 1 93 ? 12.945 17.828 16.375 1 94.25 93 MET A O 1
ATOM 667 N N . VAL A 1 94 ? 14.094 19.656 15.766 1 96.31 94 VAL A N 1
ATOM 668 C CA . VAL A 1 94 ? 15.367 18.953 15.703 1 96.31 94 VAL A CA 1
ATOM 669 C C . VAL A 1 94 ? 15.742 18.422 17.094 1 96.31 94 VAL A C 1
ATOM 671 O O . VAL A 1 94 ? 16.172 17.281 17.234 1 96.31 94 VAL A O 1
ATOM 674 N N . GLU A 1 95 ? 15.562 19.297 18.078 1 95.25 95 GLU A N 1
ATOM 675 C CA . GLU A 1 95 ? 15.812 18.891 19.453 1 95.25 95 GLU A CA 1
ATOM 676 C C . GLU A 1 95 ? 14.914 17.719 19.844 1 95.25 95 GLU A C 1
ATOM 678 O O . GLU A 1 95 ? 15.359 16.781 20.5 1 95.25 95 GLU A O 1
ATOM 683 N N . ALA A 1 96 ? 13.672 17.766 19.484 1 95.19 96 ALA A N 1
ATOM 684 C CA . ALA A 1 96 ? 12.711 16.719 19.797 1 95.19 96 ALA A CA 1
ATOM 685 C C . ALA A 1 96 ? 13.164 15.375 19.219 1 95.19 96 ALA A C 1
ATOM 687 O O . ALA A 1 96 ? 13.078 14.344 19.891 1 95.19 96 ALA A O 1
ATOM 688 N N . MET A 1 97 ? 13.609 15.344 17.984 1 96.75 97 MET A N 1
ATOM 689 C CA . MET A 1 97 ? 14.086 14.109 17.359 1 96.75 97 MET A CA 1
ATOM 690 C C . MET A 1 97 ? 15.312 13.562 18.094 1 96.75 97 MET A C 1
ATOM 692 O O . MET A 1 97 ? 15.484 12.352 18.203 1 96.75 97 MET A O 1
ATOM 696 N N . GLY A 1 98 ? 16.172 14.492 18.547 1 97.25 98 GLY A N 1
ATOM 697 C CA . GLY A 1 98 ? 17.281 14.07 19.375 1 97.25 98 GLY A CA 1
ATOM 698 C C . GLY A 1 98 ? 16.828 13.359 20.641 1 97.25 98 GLY A C 1
ATOM 699 O O . GLY A 1 98 ? 17.391 12.336 21.016 1 97.25 98 GLY A O 1
ATOM 700 N N . LEU A 1 99 ? 15.82 13.891 21.25 1 96.44 99 LEU A N 1
ATOM 701 C CA . LEU A 1 99 ? 15.281 13.305 22.484 1 96.44 99 LEU A CA 1
ATOM 702 C C . LEU A 1 99 ? 14.672 11.93 22.203 1 96.44 99 LEU A C 1
ATOM 704 O O . LEU A 1 99 ? 14.719 11.039 23.047 1 96.44 99 LEU A O 1
ATOM 708 N N . LEU A 1 100 ? 14.102 11.75 21.016 1 97.38 100 LEU A N 1
ATOM 709 C CA . LEU A 1 100 ? 13.516 10.469 20.641 1 97.38 100 LEU A CA 1
ATOM 710 C C . LEU A 1 100 ? 14.609 9.445 20.328 1 97.38 100 LEU A C 1
ATOM 712 O O . LEU A 1 100 ? 14.344 8.242 20.281 1 97.38 100 LEU A O 1
ATOM 716 N N . GLY A 1 101 ? 15.836 9.93 20.094 1 97.81 101 GLY A N 1
ATOM 717 C CA . GLY A 1 101 ? 16.953 9.039 19.859 1 97.81 101 GLY A CA 1
ATOM 718 C C . GLY A 1 101 ? 17.125 8.68 18.391 1 97.81 101 GLY A C 1
ATOM 719 O O . GLY A 1 101 ? 17.547 7.566 18.062 1 97.81 101 GLY A O 1
ATOM 720 N N . VAL A 1 102 ? 16.766 9.578 17.469 1 98.38 102 VAL A N 1
ATOM 721 C CA . VAL A 1 102 ? 16.922 9.328 16.031 1 98.38 102 VAL A CA 1
ATOM 722 C C . VAL A 1 102 ? 18.406 9.141 15.703 1 98.38 102 VAL A C 1
ATOM 724 O O . VAL A 1 102 ? 19.266 9.891 16.172 1 98.38 102 VAL A O 1
ATOM 727 N N . ASP A 1 103 ? 18.688 8.078 14.891 1 98.44 103 ASP A N 1
ATOM 728 C CA . ASP A 1 103 ? 20.062 7.75 14.523 1 98.44 103 ASP A CA 1
ATOM 729 C C . ASP A 1 103 ? 20.406 8.305 13.148 1 98.44 103 ASP A C 1
ATOM 731 O O . ASP A 1 103 ? 21.562 8.703 12.898 1 98.44 103 ASP A O 1
ATOM 735 N N . LEU A 1 104 ? 19.5 8.234 12.227 1 98.56 104 LEU A N 1
ATOM 736 C CA . LEU A 1 104 ? 19.672 8.688 10.844 1 98.56 104 LEU A CA 1
ATOM 737 C C . LEU A 1 104 ? 18.391 9.344 10.328 1 98.56 104 LEU A C 1
ATOM 739 O O . LEU A 1 104 ? 17.281 8.875 10.625 1 98.56 104 LEU A O 1
ATOM 743 N N . ALA A 1 105 ? 18.547 10.406 9.547 1 98.62 105 ALA A N 1
ATOM 744 C CA . ALA A 1 105 ? 17.391 11.086 8.969 1 98.62 105 ALA A CA 1
ATOM 745 C C . ALA A 1 105 ? 17.625 11.43 7.5 1 98.62 105 ALA A C 1
ATOM 747 O O . ALA A 1 105 ? 18.781 11.492 7.051 1 98.62 105 ALA A O 1
ATOM 748 N N . VAL A 1 106 ? 16.594 11.555 6.758 1 98.56 106 VAL A N 1
ATOM 749 C CA . VAL A 1 106 ? 16.594 12.133 5.418 1 98.56 106 VAL A CA 1
ATOM 750 C C . VAL A 1 106 ? 15.766 13.406 5.402 1 98.56 106 VAL A C 1
ATOM 752 O O . VAL A 1 106 ? 14.773 13.516 6.117 1 98.56 106 VAL A O 1
ATOM 755 N N . PRO A 1 107 ? 16.219 14.461 4.656 1 97.44 107 PRO A N 1
ATOM 756 C CA . PRO A 1 107 ? 15.391 15.656 4.586 1 97.44 107 PRO A CA 1
ATOM 757 C C . PRO A 1 107 ? 14.117 15.445 3.77 1 97.44 107 PRO A C 1
ATOM 759 O O . PRO A 1 107 ? 14.117 14.672 2.811 1 97.44 107 PRO A O 1
ATOM 762 N N . GLY A 1 108 ? 13.094 16.078 4.168 1 95.81 108 GLY A N 1
ATOM 763 C CA . GLY A 1 108 ? 11.906 16.234 3.344 1 95.81 108 GLY A CA 1
ATOM 764 C C . GLY A 1 108 ? 11.805 17.609 2.707 1 95.81 108 GLY A C 1
ATOM 765 O O . GLY A 1 108 ? 12.727 18.422 2.812 1 95.81 108 GLY A O 1
ATOM 766 N N . ASN A 1 109 ? 10.758 17.859 1.928 1 89.31 109 ASN A N 1
ATOM 767 C CA . ASN A 1 109 ? 10.609 19.141 1.262 1 89.31 109 ASN A CA 1
ATOM 768 C C . ASN A 1 109 ? 10.398 20.281 2.268 1 89.31 109 ASN A C 1
ATOM 770 O O . ASN A 1 109 ? 10.875 21.391 2.059 1 89.31 109 ASN A O 1
ATOM 774 N N . HIS A 1 110 ? 9.82 20.031 3.455 1 89.06 110 HIS A N 1
ATOM 775 C CA . HIS A 1 110 ? 9.516 21.062 4.438 1 89.06 110 HIS A CA 1
ATOM 776 C C . HIS A 1 110 ? 10.773 21.516 5.176 1 89.06 110 HIS A C 1
ATOM 778 O O . HIS A 1 110 ? 10.758 22.516 5.898 1 89.06 110 HIS A O 1
ATOM 784 N N . GLU A 1 111 ? 11.852 20.781 4.98 1 94.75 111 GLU A N 1
ATOM 785 C CA . GLU A 1 111 ? 13.133 21.234 5.523 1 94.75 111 GLU A CA 1
ATOM 786 C C . GLU A 1 111 ? 13.609 22.5 4.82 1 94.75 111 GLU A C 1
ATOM 788 O O . GLU A 1 111 ? 14.453 23.219 5.348 1 94.75 111 GLU A O 1
ATOM 793 N N . PHE A 1 112 ? 12.969 22.844 3.67 1 90.81 112 PHE A N 1
ATOM 794 C CA . PHE A 1 112 ? 13.43 23.984 2.891 1 90.81 112 PHE A CA 1
ATOM 795 C C . PHE A 1 112 ? 12.398 25.109 2.928 1 90.81 112 PHE A C 1
ATOM 797 O O . PHE A 1 112 ? 12.531 26.094 2.207 1 90.81 112 PHE A O 1
ATOM 804 N N . ASP A 1 113 ? 11.398 24.953 3.729 1 82.19 113 ASP A N 1
ATOM 805 C CA . ASP A 1 113 ? 10.336 25.953 3.793 1 82.19 113 ASP A CA 1
ATOM 806 C C . ASP A 1 113 ? 10.891 27.312 4.203 1 82.19 113 ASP A C 1
ATOM 808 O O . ASP A 1 113 ? 10.391 28.359 3.762 1 82.19 113 ASP A O 1
ATOM 812 N N . PHE A 1 114 ? 11.938 27.375 5.086 1 83.5 114 PHE A N 1
ATOM 813 C CA . PHE A 1 114 ? 12.539 28.609 5.582 1 83.5 114 PHE A CA 1
ATOM 814 C C . PHE A 1 114 ? 13.828 28.922 4.836 1 83.5 114 PHE A C 1
ATOM 816 O O . PHE A 1 114 ? 14.625 29.75 5.281 1 83.5 114 PHE A O 1
ATOM 823 N N . GLY A 1 115 ? 14.086 28.172 3.746 1 87.5 115 GLY A N 1
ATOM 824 C CA . GLY A 1 115 ? 15.266 28.391 2.914 1 87.5 115 GLY A CA 1
ATOM 825 C C . GLY A 1 115 ? 16.422 27.469 3.268 1 87.5 115 GLY A C 1
ATOM 826 O O . GLY A 1 115 ? 16.469 26.906 4.363 1 87.5 115 GLY A O 1
ATOM 827 N N . PRO A 1 116 ? 17.359 27.312 2.342 1 91.12 116 PRO A N 1
ATOM 828 C CA . PRO A 1 116 ? 18.469 26.375 2.529 1 91.12 116 PRO A CA 1
ATOM 829 C C . PRO A 1 116 ? 19.438 26.797 3.631 1 91.12 116 PRO A C 1
ATOM 831 O O . PRO A 1 116 ? 20.078 25.953 4.266 1 91.12 116 PRO A O 1
ATOM 834 N N . LYS A 1 117 ? 19.547 28.109 3.908 1 89.62 117 LYS A N 1
ATOM 835 C CA . LYS A 1 117 ? 20.438 28.609 4.965 1 89.62 117 LYS A CA 1
ATOM 836 C C . LYS A 1 117 ? 19.938 28.156 6.34 1 89.62 117 LYS A C 1
ATOM 838 O O . LYS A 1 117 ? 20.734 27.75 7.188 1 89.62 117 LYS A O 1
ATOM 843 N N . VAL A 1 118 ? 18.641 28.297 6.516 1 92 118 VAL A N 1
ATOM 844 C CA . VAL A 1 118 ? 18.047 27.859 7.781 1 92 118 VAL A CA 1
ATOM 845 C C . VAL A 1 118 ? 18.219 26.344 7.941 1 92 118 VAL A C 1
ATOM 847 O O . VAL A 1 118 ? 18.547 25.875 9.031 1 92 118 VAL A O 1
ATOM 850 N N . PHE A 1 119 ? 18.016 25.609 6.895 1 95.06 119 PHE A N 1
ATOM 851 C CA . PHE A 1 119 ? 18.219 24.156 6.945 1 95.06 119 PHE A CA 1
ATOM 852 C C . PHE A 1 119 ? 19.656 23.844 7.363 1 95.06 119 PHE A C 1
ATOM 854 O O . PHE A 1 119 ? 19.875 22.984 8.227 1 95.06 119 PHE A O 1
ATOM 861 N N . ALA A 1 120 ? 20.578 24.5 6.727 1 93.44 120 ALA A N 1
ATOM 862 C CA . ALA A 1 120 ? 21.984 24.297 7.062 1 93.44 120 ALA A CA 1
ATOM 863 C C . ALA A 1 120 ? 22.25 24.578 8.539 1 93.44 120 ALA A C 1
ATOM 865 O O . ALA A 1 120 ? 23.016 23.859 9.195 1 93.44 120 ALA A O 1
ATOM 866 N N . GLU A 1 121 ? 21.625 25.625 9.039 1 93.88 121 GLU A N 1
ATOM 867 C CA . GLU A 1 121 ? 21.766 25.969 10.453 1 93.88 121 GLU A CA 1
ATOM 868 C C . GLU A 1 121 ? 21.203 24.875 11.344 1 93.88 121 GLU A C 1
ATOM 870 O O . GLU A 1 121 ? 21.797 24.531 12.375 1 93.88 121 GLU A O 1
ATOM 875 N N . ARG A 1 122 ? 20.031 24.312 10.977 1 95.88 122 ARG A N 1
ATOM 876 C CA . ARG A 1 122 ? 19.422 23.234 11.734 1 95.88 122 ARG A CA 1
ATOM 877 C C . ARG A 1 122 ? 20.297 21.984 11.703 1 95.88 122 ARG A C 1
ATOM 879 O O . ARG A 1 122 ? 20.422 21.266 12.703 1 95.88 122 ARG A O 1
ATOM 886 N N . LEU A 1 123 ? 20.922 21.703 10.57 1 95.38 123 LEU A N 1
ATOM 887 C CA . LEU A 1 123 ? 21.828 20.562 10.445 1 95.38 123 LEU A CA 1
ATOM 888 C C . LEU A 1 123 ? 22.984 20.688 11.422 1 95.38 123 LEU A C 1
ATOM 890 O O . LEU A 1 123 ? 23.406 19.703 12.039 1 95.38 123 LEU A O 1
ATOM 894 N N . SER A 1 124 ? 23.516 21.844 11.531 1 92.69 124 SER A N 1
ATOM 895 C CA . SER A 1 124 ? 24.703 22.078 12.359 1 92.69 124 SER A CA 1
ATOM 896 C C . SER A 1 124 ? 24.406 21.797 13.828 1 92.69 124 SER A C 1
ATOM 898 O O . SER A 1 124 ? 25.312 21.484 14.602 1 92.69 124 SER A O 1
ATOM 900 N N . THR A 1 125 ? 23.156 21.875 14.219 1 94 125 THR A N 1
ATOM 901 C CA . THR A 1 125 ? 22.781 21.656 15.609 1 94 125 THR A CA 1
ATOM 902 C C . THR A 1 125 ? 22.203 20.266 15.805 1 94 125 THR A C 1
ATOM 904 O O . THR A 1 125 ? 21.922 19.859 16.938 1 94 125 THR A O 1
ATOM 907 N N . SER A 1 126 ? 22.031 19.531 14.781 1 96.62 126 SER A N 1
ATOM 908 C CA . SER A 1 126 ? 21.422 18.219 14.836 1 96.62 126 SER A CA 1
ATOM 909 C C . SER A 1 126 ? 22.344 17.188 15.484 1 96.62 126 SER A C 1
ATOM 911 O O . SER A 1 126 ? 23.516 17.094 15.117 1 96.62 126 SER A O 1
ATOM 913 N N . PRO A 1 127 ? 21.891 16.422 16.453 1 96.31 127 PRO A N 1
ATOM 914 C CA . PRO A 1 127 ? 22.734 15.383 17.047 1 96.31 127 PRO A CA 1
ATOM 915 C C . PRO A 1 127 ? 22.797 14.117 16.219 1 96.31 127 PRO A C 1
ATOM 917 O O . PRO A 1 127 ? 23.391 13.117 16.641 1 96.31 127 PRO A O 1
ATOM 920 N N . PHE A 1 128 ? 22.203 13.961 15.125 1 97.25 128 PHE A N 1
ATOM 921 C CA . PHE A 1 128 ? 22.203 12.82 14.219 1 97.25 128 PHE A CA 1
ATOM 922 C C . PHE A 1 128 ? 22.469 13.273 12.789 1 97.25 128 PHE A C 1
ATOM 924 O O . PHE A 1 128 ? 22.156 14.406 12.414 1 97.25 128 PHE A O 1
ATOM 931 N N . PRO A 1 129 ? 23.031 12.414 12.008 1 97.62 129 PRO A N 1
ATOM 932 C CA . PRO A 1 129 ? 23.328 12.781 10.617 1 97.62 129 PRO A CA 1
ATOM 933 C C . PRO A 1 129 ? 22.109 12.711 9.711 1 97.62 129 PRO A C 1
ATOM 935 O O . PRO A 1 129 ? 21.188 11.938 9.977 1 97.62 129 PRO A O 1
ATOM 938 N N . TRP A 1 130 ? 22.109 13.555 8.711 1 98.12 130 TRP A N 1
ATOM 939 C CA . TRP A 1 130 ? 21.109 13.562 7.641 1 98.12 130 TRP A CA 1
ATOM 940 C C . TRP A 1 130 ? 21.703 13.039 6.34 1 98.12 130 TRP A C 1
ATOM 942 O O . TRP A 1 130 ? 22.828 13.406 5.965 1 98.12 130 TRP A O 1
ATOM 952 N N . LEU A 1 131 ? 21.016 12.117 5.723 1 98.12 131 LEU A N 1
ATOM 953 C CA . LEU A 1 131 ? 21.5 11.477 4.504 1 98.12 131 LEU A CA 1
ATOM 954 C C . LEU A 1 131 ? 20.906 12.156 3.27 1 98.12 131 LEU A C 1
ATOM 956 O O . LEU A 1 131 ? 19.703 12.398 3.207 1 98.12 131 LEU A O 1
ATOM 960 N N . ALA A 1 132 ? 21.688 12.492 2.322 1 96.94 132 ALA A N 1
ATOM 961 C CA . ALA A 1 132 ? 21.25 13.055 1.049 1 96.94 132 ALA A CA 1
ATOM 962 C C . ALA A 1 132 ? 22.125 12.57 -0.101 1 96.94 132 ALA A C 1
ATOM 964 O O . ALA A 1 132 ? 23.172 13.164 -0.394 1 96.94 132 ALA A O 1
ATOM 965 N N . SER A 1 133 ? 21.656 11.594 -0.808 1 97.62 133 SER A N 1
ATOM 966 C CA . SER A 1 133 ? 22.422 11.016 -1.904 1 97.62 133 SER A CA 1
ATOM 967 C C . SER A 1 133 ? 22.172 11.758 -3.211 1 97.62 133 SER A C 1
ATOM 969 O O . SER A 1 133 ? 22.953 11.633 -4.16 1 97.62 133 SER A O 1
ATOM 971 N N . ASN A 1 134 ? 21.031 12.555 -3.238 1 97.62 134 ASN A N 1
ATOM 972 C CA . ASN A 1 134 ? 20.734 13.195 -4.516 1 97.62 134 ASN A CA 1
ATOM 973 C C . ASN A 1 134 ? 20.656 14.711 -4.379 1 97.62 134 ASN A C 1
ATOM 975 O O . ASN A 1 134 ? 20.047 15.391 -5.215 1 97.62 134 ASN A O 1
ATOM 979 N N . LEU A 1 135 ? 21.156 15.234 -3.285 1 95.19 135 LEU A N 1
ATOM 980 C CA . LEU A 1 135 ? 21.203 16.672 -3.078 1 95.19 135 LEU A CA 1
ATOM 981 C C . LEU A 1 135 ? 22.641 17.188 -3.182 1 95.19 135 LEU A C 1
ATOM 983 O O . LEU A 1 135 ? 23.578 16.547 -2.703 1 95.19 135 LEU A O 1
ATOM 987 N N . ASP A 1 136 ? 22.75 18.297 -3.816 1 89.75 136 ASP A N 1
ATOM 988 C CA . ASP A 1 136 ? 24.016 19.016 -3.863 1 89.75 136 ASP A CA 1
ATOM 989 C C . ASP A 1 136 ? 23.812 20.5 -4.082 1 89.75 136 ASP A C 1
ATOM 991 O O . ASP A 1 136 ? 22.688 21 -3.938 1 89.75 136 ASP A O 1
ATOM 995 N N . GLY A 1 137 ? 24.969 21.234 -4.242 1 89.69 137 GLY A N 1
ATOM 996 C CA . GLY A 1 137 ? 24.891 22.656 -4.488 1 89.69 137 GLY A CA 1
ATOM 997 C C . GLY A 1 137 ? 25.641 23.484 -3.447 1 89.69 137 GLY A C 1
ATOM 998 O O . GLY A 1 137 ? 26 22.969 -2.391 1 89.69 137 GLY A O 1
ATOM 999 N N . PRO A 1 138 ? 25.781 24.766 -3.711 1 89.88 138 PRO A N 1
ATOM 1000 C CA . PRO A 1 138 ? 26.625 25.625 -2.873 1 89.88 138 PRO A CA 1
ATOM 1001 C C . PRO A 1 138 ? 26.062 25.812 -1.468 1 89.88 138 PRO A C 1
ATOM 1003 O O . PRO A 1 138 ? 26.812 26 -0.511 1 89.88 138 PRO A O 1
ATOM 1006 N N . ALA A 1 139 ? 24.734 25.766 -1.388 1 89.38 139 ALA A N 1
ATOM 1007 C CA . ALA A 1 139 ? 24.094 25.984 -0.088 1 89.38 139 ALA A CA 1
ATOM 1008 C C . ALA A 1 139 ? 24.344 24.797 0.843 1 89.38 139 ALA A C 1
ATOM 1010 O O . ALA A 1 139 ? 24.188 24.922 2.061 1 89.38 139 ALA A O 1
ATOM 1011 N N . LEU A 1 140 ? 24.656 23.641 0.263 1 91.88 140 LEU A N 1
ATOM 1012 C CA . LEU A 1 140 ? 24.781 22.406 1.041 1 91.88 140 LEU A CA 1
ATOM 1013 C C . LEU A 1 140 ? 26.219 21.891 1.002 1 91.88 140 LEU A C 1
ATOM 1015 O O . LEU A 1 140 ? 26.469 20.734 1.377 1 91.88 140 LEU A O 1
ATOM 1019 N N . SER A 1 141 ? 27.078 22.75 0.521 1 89.75 141 SER A N 1
ATOM 1020 C CA . SER A 1 141 ? 28.484 22.375 0.415 1 89.75 141 SER A CA 1
ATOM 1021 C C . SER A 1 141 ? 29.391 23.422 1.028 1 89.75 141 SER A C 1
ATOM 1023 O O . SER A 1 141 ? 29.047 24.609 1.052 1 89.75 141 SER A O 1
ATOM 1025 N N . THR A 1 142 ? 30.469 22.922 1.495 1 86.38 142 THR A N 1
ATOM 1026 C CA . THR A 1 142 ? 31.516 23.828 1.927 1 86.38 142 THR A CA 1
ATOM 1027 C C . THR A 1 142 ? 32.219 24.469 0.725 1 86.38 142 THR A C 1
ATOM 1029 O O . THR A 1 142 ? 31.938 24.109 -0.421 1 86.38 142 THR A O 1
ATOM 1032 N N . ALA A 1 143 ? 33.031 25.375 1.078 1 84.5 143 ALA A N 1
ATOM 1033 C CA . ALA A 1 143 ? 33.781 26.062 0.029 1 84.5 143 ALA A CA 1
ATOM 1034 C C . ALA A 1 143 ? 34.625 25.078 -0.779 1 84.5 143 ALA A C 1
ATOM 1036 O O . ALA A 1 143 ? 34.875 25.281 -1.972 1 84.5 143 ALA A O 1
ATOM 1037 N N . GLU A 1 144 ? 35.031 23.938 -0.287 1 86.12 144 GLU A N 1
ATOM 1038 C CA . GLU A 1 144 ? 35.875 22.922 -0.923 1 86.12 144 GLU A CA 1
ATOM 1039 C C . GLU A 1 144 ? 35 21.891 -1.661 1 86.12 144 GLU A C 1
ATOM 1041 O O . GLU A 1 144 ? 35.531 20.984 -2.299 1 86.12 144 GLU A O 1
ATOM 1046 N N . GLY A 1 145 ? 33.719 22.047 -1.519 1 82.5 145 GLY A N 1
ATOM 1047 C CA . GLY A 1 145 ? 32.844 21.172 -2.283 1 82.5 145 GLY A CA 1
ATOM 1048 C C . GLY A 1 145 ? 32.344 19.984 -1.487 1 82.5 145 GLY A C 1
ATOM 1049 O O . GLY A 1 145 ? 31.578 19.172 -2.002 1 82.5 145 GLY A O 1
ATOM 1050 N N . ALA A 1 146 ? 32.781 19.906 -0.301 1 84.56 146 ALA A N 1
ATOM 1051 C CA . ALA A 1 146 ? 32.281 18.828 0.564 1 84.56 146 ALA A CA 1
ATOM 1052 C C . ALA A 1 146 ? 30.922 19.172 1.149 1 84.56 146 ALA A C 1
ATOM 1054 O O . ALA A 1 146 ? 30.562 20.344 1.259 1 84.56 146 ALA A O 1
ATOM 1055 N N . PRO A 1 147 ? 30.156 18.078 1.495 1 88.44 147 PRO A N 1
ATOM 1056 C CA . PRO A 1 147 ? 28.891 18.391 2.158 1 88.44 147 PRO A CA 1
ATOM 1057 C C . PRO A 1 147 ? 29.078 19.141 3.467 1 88.44 147 PRO A C 1
ATOM 1059 O O . PRO A 1 147 ? 30.078 18.953 4.16 1 88.44 147 PRO A O 1
ATOM 1062 N N . ILE A 1 148 ? 28.125 19.969 3.785 1 89.44 148 ILE A N 1
ATOM 1063 C CA . ILE A 1 148 ? 28.172 20.734 5.027 1 89.44 148 ILE A CA 1
ATOM 1064 C C . ILE A 1 148 ? 28.047 19.781 6.219 1 89.44 148 ILE A C 1
ATOM 1066 O O . ILE A 1 148 ? 27.641 18.625 6.059 1 89.44 148 ILE A O 1
ATOM 1070 N N . THR A 1 149 ? 28.406 20.328 7.379 1 91.12 149 THR A N 1
ATOM 1071 C CA . THR A 1 149 ? 28.344 19.531 8.602 1 91.12 149 THR A CA 1
ATOM 1072 C C . THR A 1 149 ? 26.922 19.016 8.828 1 91.12 149 THR A C 1
ATOM 1074 O O . THR A 1 149 ? 25.953 19.766 8.688 1 91.12 149 THR A O 1
ATOM 1077 N N . GLY A 1 150 ? 26.828 17.734 9.156 1 94.12 150 GLY A N 1
ATOM 1078 C CA . GLY A 1 150 ? 25.547 17.125 9.461 1 94.12 150 GLY A CA 1
ATOM 1079 C C . GLY A 1 150 ? 24.922 16.422 8.273 1 94.12 150 GLY A C 1
ATOM 1080 O O . GLY A 1 150 ? 23.984 15.625 8.43 1 94.12 150 GLY A O 1
ATOM 1081 N N . LEU A 1 151 ? 25.438 16.719 7.125 1 95.38 151 LEU A N 1
ATOM 1082 C CA . LEU A 1 151 ? 24.922 16.109 5.902 1 95.38 151 LEU A CA 1
ATOM 1083 C C . LEU A 1 151 ? 25.922 15.125 5.32 1 95.38 151 LEU A C 1
ATOM 1085 O O . LEU A 1 151 ? 27.125 15.406 5.281 1 95.38 151 LEU A O 1
ATOM 1089 N N . THR A 1 152 ? 25.531 13.953 4.961 1 95.56 152 THR A N 1
ATOM 1090 C CA . THR A 1 152 ? 26.359 12.961 4.293 1 95.56 152 THR A CA 1
ATOM 1091 C C . THR A 1 152 ? 25.578 12.266 3.18 1 95.56 152 THR A C 1
ATOM 1093 O O . THR A 1 152 ? 24.344 12.18 3.238 1 95.56 152 THR A O 1
ATOM 1096 N N . SER A 1 153 ? 26.281 11.781 2.197 1 95.19 153 SER A N 1
ATOM 1097 C CA . SER A 1 153 ? 25.625 11.117 1.073 1 95.19 153 SER A CA 1
ATOM 1098 C C . SER A 1 153 ? 25.125 9.734 1.464 1 95.19 153 SER A C 1
ATOM 1100 O O . SER A 1 153 ? 24.031 9.336 1.073 1 95.19 153 SER A O 1
ATOM 1102 N N . THR A 1 154 ? 26.031 8.977 2.076 1 97.62 154 THR A N 1
ATOM 1103 C CA . THR A 1 154 ? 25.719 7.633 2.545 1 97.62 154 THR A CA 1
ATOM 1104 C C . THR A 1 154 ? 26.281 7.41 3.949 1 97.62 154 THR A C 1
ATOM 1106 O O . THR A 1 154 ? 26.984 8.266 4.48 1 97.62 154 THR A O 1
ATOM 1109 N N . ALA A 1 155 ? 25.844 6.332 4.566 1 98 155 ALA A N 1
ATOM 1110 C CA . ALA A 1 155 ? 26.375 5.91 5.859 1 98 155 ALA A CA 1
ATOM 1111 C C . ALA A 1 155 ? 26.453 4.391 5.949 1 98 155 ALA A C 1
ATOM 1113 O O . ALA A 1 155 ? 25.719 3.678 5.273 1 98 155 ALA A O 1
ATOM 1114 N N . ILE A 1 156 ? 27.375 3.902 6.695 1 98.31 156 ILE A N 1
ATOM 1115 C CA . ILE A 1 156 ? 27.5 2.48 6.996 1 98.31 156 ILE A CA 1
ATOM 1116 C C . ILE A 1 156 ? 27.469 2.27 8.508 1 98.31 156 ILE A C 1
ATOM 1118 O O . ILE A 1 156 ? 28.109 3.016 9.258 1 98.31 156 ILE A O 1
ATOM 1122 N N . ARG A 1 157 ? 26.656 1.36 8.961 1 97.75 157 ARG A N 1
ATOM 1123 C CA . ARG A 1 157 ? 26.578 0.942 10.359 1 97.75 157 ARG A CA 1
ATOM 1124 C C . ARG A 1 157 ? 26.891 -0.546 10.5 1 97.75 157 ARG A C 1
ATOM 1126 O O . ARG A 1 157 ? 26.453 -1.354 9.68 1 97.75 157 ARG A O 1
ATOM 1133 N N . ALA A 1 158 ? 27.594 -0.873 11.516 1 97.38 158 ALA A N 1
ATOM 1134 C CA . ALA A 1 158 ? 27.875 -2.279 11.789 1 97.38 158 ALA A CA 1
ATOM 1135 C C . ALA A 1 158 ? 26.812 -2.898 12.68 1 97.38 158 ALA A C 1
ATOM 1137 O O . ALA A 1 158 ? 26.406 -2.299 13.672 1 97.38 158 ALA A O 1
ATOM 1138 N N . VAL A 1 159 ? 26.344 -4.047 12.328 1 97.31 159 VAL A N 1
ATOM 1139 C CA . VAL A 1 159 ? 25.453 -4.879 13.125 1 97.31 159 VAL A CA 1
ATOM 1140 C C . VAL A 1 159 ? 26 -6.305 13.195 1 97.31 159 VAL A C 1
ATOM 1142 O O . VAL A 1 159 ? 25.812 -7.094 12.266 1 97.31 159 VAL A O 1
ATOM 1145 N N . GLY A 1 160 ? 26.594 -6.637 14.367 1 96.69 160 GLY A N 1
ATOM 1146 C CA . GLY A 1 160 ? 27.344 -7.875 14.383 1 96.69 160 GLY A CA 1
ATOM 1147 C C . GLY A 1 160 ? 28.406 -7.938 13.305 1 96.69 160 GLY A C 1
ATOM 1148 O O . GLY A 1 160 ? 29.219 -7.02 13.172 1 96.69 160 GLY A O 1
ATOM 1149 N N . PRO A 1 161 ? 28.438 -9.039 12.625 1 96.94 161 PRO A N 1
ATOM 1150 C CA . PRO A 1 161 ? 29.453 -9.188 11.586 1 96.94 161 PRO A CA 1
ATOM 1151 C C . PRO A 1 161 ? 29.047 -8.547 10.266 1 96.94 161 PRO A C 1
ATOM 1153 O O . PRO A 1 161 ? 29.781 -8.641 9.273 1 96.94 161 PRO A O 1
ATOM 1156 N N . TYR A 1 162 ? 27.922 -7.973 10.219 1 97.88 162 TYR A N 1
ATOM 1157 C CA . TYR A 1 162 ? 27.406 -7.457 8.953 1 97.88 162 TYR A CA 1
ATOM 1158 C C . TYR A 1 162 ? 27.531 -5.941 8.891 1 97.88 162 TYR A C 1
ATOM 1160 O O . TYR A 1 162 ? 27.438 -5.262 9.922 1 97.88 162 TYR A O 1
ATOM 1168 N N . LYS A 1 163 ? 27.719 -5.422 7.676 1 98.44 163 LYS A N 1
ATOM 1169 C CA . LYS A 1 163 ? 27.734 -3.99 7.387 1 98.44 163 LYS A CA 1
ATOM 1170 C C . LYS A 1 163 ? 26.438 -3.566 6.703 1 98.44 163 LYS A C 1
ATOM 1172 O O . LYS A 1 163 ? 26.078 -4.09 5.641 1 98.44 163 LYS A O 1
ATOM 1177 N N . ILE A 1 164 ? 25.75 -2.639 7.328 1 98.69 164 ILE A N 1
ATOM 1178 C CA . ILE A 1 164 ? 24.5 -2.123 6.785 1 98.69 164 ILE A CA 1
ATOM 1179 C C . ILE A 1 164 ? 24.734 -0.748 6.164 1 98.69 164 ILE A C 1
ATOM 1181 O O . ILE A 1 164 ? 25.125 0.195 6.855 1 98.69 164 ILE A O 1
ATOM 1185 N N . GLY A 1 165 ? 24.531 -0.641 4.816 1 98.81 165 GLY A N 1
ATOM 1186 C CA . GLY A 1 165 ? 24.641 0.632 4.121 1 98.81 165 GLY A CA 1
ATOM 1187 C C . GLY A 1 165 ? 23.328 1.383 4.043 1 98.81 165 GLY A C 1
ATOM 1188 O O . GLY A 1 165 ? 22.266 0.776 3.859 1 98.81 165 GLY A O 1
ATOM 1189 N N . PHE A 1 166 ? 23.391 2.697 4.215 1 98.81 166 PHE A N 1
ATOM 1190 C CA . PHE A 1 166 ? 22.234 3.572 4.129 1 98.81 166 PHE A CA 1
ATOM 1191 C C . PHE A 1 166 ? 22.438 4.648 3.074 1 98.81 166 PHE A C 1
ATOM 1193 O O . PHE A 1 166 ? 23.531 5.195 2.943 1 98.81 166 PHE A O 1
ATOM 1200 N N . LEU A 1 167 ? 21.406 4.922 2.285 1 98.75 167 LEU A N 1
ATOM 1201 C CA . LEU A 1 167 ? 21.375 6.07 1.383 1 98.75 167 LEU A CA 1
ATOM 1202 C C . LEU A 1 167 ? 20.125 6.914 1.621 1 98.75 167 LEU A C 1
ATOM 1204 O O . LEU A 1 167 ? 19.203 6.48 2.303 1 98.75 167 LEU A O 1
ATOM 1208 N N . GLY A 1 168 ? 20.141 8.195 1.206 1 98.69 168 GLY A N 1
ATOM 1209 C CA . GLY A 1 168 ? 19.047 9.117 1.398 1 98.69 168 GLY A CA 1
ATOM 1210 C C . GLY A 1 168 ? 18.594 9.789 0.114 1 98.69 168 GLY A C 1
ATOM 1211 O O . GLY A 1 168 ? 19.422 10.242 -0.676 1 98.69 168 GLY A O 1
ATOM 1212 N N . LEU A 1 169 ? 17.266 9.812 -0.131 1 98.69 169 LEU A N 1
ATOM 1213 C CA . LEU A 1 169 ? 16.75 10.414 -1.35 1 98.69 169 LEU A CA 1
ATOM 1214 C C . LEU A 1 169 ? 15.594 11.367 -1.03 1 98.69 169 LEU A C 1
ATOM 1216 O O . LEU A 1 169 ? 14.742 11.062 -0.192 1 98.69 169 LEU A O 1
ATOM 1220 N N . LEU A 1 170 ? 15.609 12.508 -1.682 1 97.56 170 LEU A N 1
ATOM 1221 C CA . LEU A 1 170 ? 14.539 13.492 -1.588 1 97.56 170 LEU A CA 1
ATOM 1222 C C . LEU A 1 170 ? 13.977 13.812 -2.967 1 97.56 170 LEU A C 1
ATOM 1224 O O . LEU A 1 170 ? 14.727 13.977 -3.932 1 97.56 170 LEU A O 1
ATOM 1228 N N . THR A 1 171 ? 12.656 13.93 -3.074 1 94.38 171 THR A N 1
ATOM 1229 C CA . THR A 1 171 ? 12 14.188 -4.348 1 94.38 171 THR A CA 1
ATOM 1230 C C . THR A 1 171 ? 12.438 15.523 -4.93 1 94.38 171 THR A C 1
ATOM 1232 O O . THR A 1 171 ? 12.445 16.547 -4.23 1 94.38 171 THR A O 1
ATOM 1235 N N . PRO A 1 172 ? 12.734 15.578 -6.215 1 92.25 172 PRO A N 1
ATOM 1236 C CA . PRO A 1 172 ? 13.07 16.844 -6.883 1 92.25 172 PRO A CA 1
ATOM 1237 C C . PRO A 1 172 ? 11.898 17.812 -6.938 1 92.25 172 PRO A C 1
ATOM 1239 O O . PRO A 1 172 ? 12.086 19 -7.203 1 92.25 172 PRO A O 1
ATOM 1242 N N . GLN A 1 173 ? 10.703 17.344 -6.648 1 83.81 173 GLN A N 1
ATOM 1243 C CA . GLN A 1 173 ? 9.523 18.203 -6.629 1 83.81 173 GLN A CA 1
ATOM 1244 C C . GLN A 1 173 ? 9.625 19.25 -5.523 1 83.81 173 GLN A C 1
ATOM 1246 O O . GLN A 1 173 ? 8.859 20.219 -5.5 1 83.81 173 GLN A O 1
ATOM 1251 N N . THR A 1 174 ? 10.609 19.094 -4.676 1 88.12 174 THR A N 1
ATOM 1252 C CA . THR A 1 174 ? 10.852 20.062 -3.602 1 88.12 174 THR A CA 1
ATOM 1253 C C . THR A 1 174 ? 11.016 21.469 -4.16 1 88.12 174 THR A C 1
ATOM 1255 O O . THR A 1 174 ? 10.648 22.438 -3.504 1 88.12 174 THR A O 1
ATOM 1258 N N . THR A 1 175 ? 11.516 21.625 -5.406 1 82.81 175 THR A N 1
ATOM 1259 C CA . THR A 1 175 ? 11.727 22.922 -6.035 1 82.81 175 THR A CA 1
ATOM 1260 C C . THR A 1 175 ? 10.398 23.656 -6.211 1 82.81 175 THR A C 1
ATOM 1262 O O . THR A 1 175 ? 10.375 24.891 -6.25 1 82.81 175 THR A O 1
ATOM 1265 N N . VAL A 1 176 ? 9.297 22.875 -6.219 1 71.94 176 VAL A N 1
ATOM 1266 C CA . VAL A 1 176 ? 7.973 23.453 -6.398 1 71.94 176 VAL A CA 1
ATOM 1267 C C . VAL A 1 176 ? 7.215 23.438 -5.074 1 71.94 176 VAL A C 1
ATOM 1269 O O . VAL A 1 176 ? 6.453 24.359 -4.77 1 71.94 176 VAL A O 1
ATOM 1272 N N . LEU A 1 177 ? 7.504 22.391 -4.234 1 72.56 177 LEU A N 1
ATOM 1273 C CA . LEU A 1 177 ? 6.723 22.156 -3.025 1 72.56 177 LEU A CA 1
ATOM 1274 C C . LEU A 1 177 ? 7.207 23.031 -1.879 1 72.56 177 LEU A C 1
ATOM 1276 O O . LEU A 1 177 ? 6.516 23.188 -0.869 1 72.56 177 LEU A O 1
ATOM 1280 N N . SER A 1 178 ? 8.445 23.547 -2.037 1 83.31 178 SER A N 1
ATOM 1281 C CA . SER A 1 178 ? 9.086 24.312 -0.973 1 83.31 178 SER A CA 1
ATOM 1282 C C . SER A 1 178 ? 9.977 25.406 -1.541 1 83.31 178 SER A C 1
ATOM 1284 O O . SER A 1 178 ? 9.711 25.938 -2.619 1 83.31 178 SER A O 1
ATOM 1286 N N . SER A 1 179 ? 11.008 25.922 -0.702 1 80.81 179 SER A N 1
ATOM 1287 C CA . SER A 1 179 ? 11.836 27.062 -1.114 1 80.81 179 SER A CA 1
ATOM 1288 C C . SER A 1 179 ? 13.32 26.734 -0.983 1 80.81 179 SER A C 1
ATOM 1290 O O . SER A 1 179 ? 14.055 27.422 -0.282 1 80.81 179 SER A O 1
ATOM 1292 N N . PRO A 1 180 ? 13.773 25.719 -1.702 1 87.75 180 PRO A N 1
ATOM 1293 C CA . PRO A 1 180 ? 15.203 25.391 -1.628 1 87.75 180 PRO A CA 1
ATOM 1294 C C . PRO A 1 180 ? 16.078 26.438 -2.309 1 87.75 180 PRO A C 1
ATOM 1296 O O . PRO A 1 180 ? 17.281 26.516 -2.025 1 87.75 180 PRO A O 1
ATOM 1299 N N . GLY A 1 181 ? 15.398 27.297 -3.182 1 82.38 181 GLY A N 1
ATOM 1300 C CA . GLY A 1 181 ? 16.172 28.297 -3.898 1 82.38 181 GLY A CA 1
ATOM 1301 C C . GLY A 1 181 ? 17.078 27.719 -4.961 1 82.38 181 GLY A C 1
ATOM 1302 O O . GLY A 1 181 ? 17.094 26.5 -5.168 1 82.38 181 GLY A O 1
ATOM 1303 N N . PRO A 1 182 ? 17.844 28.516 -5.688 1 86.25 182 PRO A N 1
ATOM 1304 C CA . PRO A 1 182 ? 18.672 28.094 -6.824 1 86.25 182 PRO A CA 1
ATOM 1305 C C . PRO A 1 182 ? 19.969 27.422 -6.391 1 86.25 182 PRO A C 1
ATOM 1307 O O . PRO A 1 182 ? 20.656 26.797 -7.211 1 86.25 182 PRO A O 1
ATOM 1310 N N . GLU A 1 183 ? 20.281 27.484 -5.172 1 88.38 183 GLU A N 1
ATOM 1311 C CA . GLU A 1 183 ? 21.578 27.016 -4.691 1 88.38 183 GLU A CA 1
ATOM 1312 C C . GLU A 1 183 ? 21.484 25.562 -4.223 1 88.38 183 GLU A C 1
ATOM 1314 O O . GLU A 1 183 ? 22.469 25 -3.723 1 88.38 183 GLU A O 1
ATOM 1319 N N . VAL A 1 184 ? 20.375 24.953 -4.281 1 92.88 184 VAL A N 1
ATOM 1320 C CA . VAL A 1 184 ? 20.203 23.547 -3.982 1 92.88 184 VAL A CA 1
ATOM 1321 C C . VAL A 1 184 ? 19.812 22.797 -5.254 1 92.88 184 VAL A C 1
ATOM 1323 O O . VAL A 1 184 ? 18.859 23.156 -5.934 1 92.88 184 VAL A O 1
ATOM 1326 N N . ARG A 1 185 ? 20.578 21.797 -5.586 1 93.81 185 ARG A N 1
ATOM 1327 C CA . ARG A 1 185 ? 20.344 21 -6.785 1 93.81 185 ARG A CA 1
ATOM 1328 C C . ARG A 1 185 ? 19.906 19.594 -6.422 1 93.81 185 ARG A C 1
ATOM 1330 O O . ARG A 1 185 ? 20.391 19.016 -5.441 1 93.81 185 ARG A O 1
ATOM 1337 N N . PHE A 1 186 ? 19.031 19.062 -7.23 1 94.75 186 PHE A N 1
ATOM 1338 C CA . PHE A 1 186 ? 18.484 17.719 -7.043 1 94.75 186 PHE A CA 1
ATOM 1339 C C . PHE A 1 186 ? 18.828 16.828 -8.219 1 94.75 186 PHE A C 1
ATOM 1341 O O . PHE A 1 186 ? 18.406 17.078 -9.352 1 94.75 186 PHE A O 1
ATOM 1348 N N . ALA A 1 187 ? 19.578 15.812 -8.023 1 96.12 187 ALA A N 1
ATOM 1349 C CA . ALA A 1 187 ? 19.797 14.797 -9.047 1 96.12 187 ALA A CA 1
ATOM 1350 C C . ALA A 1 187 ? 18.594 13.867 -9.18 1 96.12 187 ALA A C 1
ATOM 1352 O O . ALA A 1 187 ? 17.766 13.789 -8.281 1 96.12 187 ALA A O 1
ATOM 1353 N N . GLU A 1 188 ? 18.469 13.227 -10.367 1 95.44 188 GLU A N 1
ATOM 1354 C CA . GLU A 1 188 ? 17.406 12.242 -10.555 1 95.44 188 GLU A CA 1
ATOM 1355 C C . GLU A 1 188 ? 17.516 11.109 -9.531 1 95.44 188 GLU A C 1
ATOM 1357 O O . GLU A 1 188 ? 18.562 10.477 -9.406 1 95.44 188 GLU A O 1
ATOM 1362 N N . PRO A 1 189 ? 16.469 10.844 -8.797 1 96.56 189 PRO A N 1
ATOM 1363 C CA . PRO A 1 189 ? 16.547 9.992 -7.609 1 96.56 189 PRO A CA 1
ATOM 1364 C C . PRO A 1 189 ? 17.031 8.578 -7.934 1 96.56 189 PRO A C 1
ATOM 1366 O O . PRO A 1 189 ? 17.906 8.047 -7.246 1 96.56 189 PRO A O 1
ATOM 1369 N N . LEU A 1 190 ? 16.516 7.855 -8.938 1 95.69 190 LEU A N 1
ATOM 1370 C CA . LEU A 1 190 ? 16.891 6.477 -9.234 1 95.69 190 LEU A CA 1
ATOM 1371 C C . LEU A 1 190 ? 18.359 6.391 -9.648 1 95.69 190 LEU A C 1
ATOM 1373 O O . LEU A 1 190 ? 19.062 5.465 -9.242 1 95.69 190 LEU A O 1
ATOM 1377 N N . ALA A 1 191 ? 18.797 7.32 -10.484 1 96.38 191 ALA A N 1
ATOM 1378 C CA . ALA A 1 191 ? 20.203 7.367 -10.891 1 96.38 191 ALA A CA 1
ATOM 1379 C C . ALA A 1 191 ? 21.109 7.59 -9.68 1 96.38 191 ALA A C 1
ATOM 1381 O O . ALA A 1 191 ? 22.156 6.945 -9.562 1 96.38 191 ALA A O 1
ATOM 1382 N N . ALA A 1 192 ? 20.734 8.531 -8.875 1 97.5 192 ALA A N 1
ATOM 1383 C CA . ALA A 1 192 ? 21.516 8.797 -7.664 1 97.5 192 ALA A CA 1
ATOM 1384 C C . ALA A 1 192 ? 21.547 7.57 -6.758 1 97.5 192 ALA A C 1
ATOM 1386 O O . ALA A 1 192 ? 22.578 7.285 -6.137 1 97.5 192 ALA A O 1
ATOM 1387 N N . ALA A 1 193 ? 20.438 6.895 -6.652 1 98.31 193 ALA A N 1
ATOM 1388 C CA . ALA A 1 193 ? 20.375 5.676 -5.852 1 98.31 193 ALA A CA 1
ATOM 1389 C C . ALA A 1 193 ? 21.312 4.609 -6.391 1 98.31 193 ALA A C 1
ATOM 1391 O O . ALA A 1 193 ? 22 3.939 -5.617 1 98.31 193 ALA A O 1
ATOM 1392 N N . ARG A 1 194 ? 21.312 4.371 -7.688 1 97.62 194 ARG A N 1
ATOM 1393 C CA . ARG A 1 194 ? 22.203 3.395 -8.297 1 97.62 194 ARG A CA 1
ATOM 1394 C C . ARG A 1 194 ? 23.656 3.697 -7.969 1 97.62 194 ARG A C 1
ATOM 1396 O O . ARG A 1 194 ? 24.422 2.791 -7.641 1 97.62 194 ARG A O 1
ATOM 1403 N N . ALA A 1 195 ? 24.016 4.992 -8.07 1 97.56 195 ALA A N 1
ATOM 1404 C CA . ALA A 1 195 ? 25.375 5.41 -7.754 1 97.56 195 ALA A CA 1
ATOM 1405 C C . ALA A 1 195 ? 25.703 5.164 -6.281 1 97.56 195 ALA A C 1
ATOM 1407 O O . ALA A 1 195 ? 26.781 4.691 -5.949 1 97.56 195 ALA A O 1
ATOM 1408 N N . ALA A 1 196 ? 24.812 5.531 -5.395 1 98.25 196 ALA A N 1
ATOM 1409 C CA . ALA A 1 196 ? 25.016 5.336 -3.961 1 98.25 196 ALA A CA 1
ATOM 1410 C C . ALA A 1 196 ? 25.141 3.854 -3.621 1 98.25 196 ALA A C 1
ATOM 1412 O O . ALA A 1 196 ? 25.969 3.475 -2.781 1 98.25 196 ALA A O 1
ATOM 1413 N N . VAL A 1 197 ? 24.297 2.986 -4.234 1 98.25 197 VAL A N 1
ATOM 1414 C CA . VAL A 1 197 ? 24.344 1.543 -4.023 1 98.25 197 VAL A CA 1
ATOM 1415 C C . VAL A 1 197 ? 25.719 1.008 -4.43 1 98.25 197 VAL A C 1
ATOM 1417 O O . VAL A 1 197 ? 26.312 0.203 -3.713 1 98.25 197 VAL A O 1
ATOM 1420 N N . ALA A 1 198 ? 26.172 1.407 -5.602 1 97.94 198 ALA A N 1
ATOM 1421 C CA . ALA A 1 198 ? 27.5 0.989 -6.062 1 97.94 198 ALA A CA 1
ATOM 1422 C C . ALA A 1 198 ? 28.578 1.376 -5.059 1 97.94 198 ALA A C 1
ATOM 1424 O O . ALA A 1 198 ? 29.469 0.583 -4.766 1 97.94 198 ALA A O 1
ATOM 1425 N N . THR A 1 199 ? 28.531 2.617 -4.566 1 97.69 199 THR A N 1
ATOM 1426 C CA . THR A 1 199 ? 29.484 3.105 -3.578 1 97.69 199 THR A CA 1
ATOM 1427 C C . THR A 1 199 ? 29.438 2.252 -2.312 1 97.69 199 THR A C 1
ATOM 1429 O O . THR A 1 199 ? 30.469 1.843 -1.792 1 97.69 199 THR A O 1
ATOM 1432 N N . LEU A 1 200 ? 28.281 1.974 -1.814 1 98.5 200 LEU A N 1
ATOM 1433 C CA . LEU A 1 200 ? 28.094 1.205 -0.589 1 98.5 200 LEU A CA 1
ATOM 1434 C C . LEU A 1 200 ? 28.594 -0.225 -0.761 1 98.5 200 LEU A C 1
ATOM 1436 O O . LEU A 1 200 ? 29.203 -0.785 0.151 1 98.5 200 LEU A O 1
ATOM 1440 N N . LYS A 1 201 ? 28.328 -0.826 -1.938 1 97.31 201 LYS A N 1
ATOM 1441 C CA . LYS A 1 201 ? 28.828 -2.17 -2.213 1 97.31 201 LYS A CA 1
ATOM 1442 C C . LYS A 1 201 ? 30.344 -2.193 -2.238 1 97.31 201 LYS A C 1
ATOM 1444 O O . LYS A 1 201 ? 30.969 -3.117 -1.707 1 97.31 201 LYS A O 1
ATOM 1449 N N . ALA A 1 202 ? 30.906 -1.185 -2.84 1 97.56 202 ALA A N 1
ATOM 1450 C CA . ALA A 1 202 ? 32.375 -1.07 -2.887 1 97.56 202 ALA A CA 1
ATOM 1451 C C . ALA A 1 202 ? 32.938 -0.932 -1.483 1 97.56 202 ALA A C 1
ATOM 1453 O O . ALA A 1 202 ? 34.062 -1.413 -1.214 1 97.56 202 ALA A O 1
ATOM 1454 N N . GLU A 1 203 ? 32.219 -0.356 -0.627 1 97.56 203 GLU A N 1
ATOM 1455 C CA . GLU A 1 203 ? 32.656 -0.145 0.746 1 97.56 203 GLU A CA 1
ATOM 1456 C C . GLU A 1 203 ? 32.375 -1.364 1.615 1 97.56 203 GLU A C 1
ATOM 1458 O O . GLU A 1 203 ? 32.656 -1.367 2.811 1 97.56 203 GLU A O 1
ATOM 1463 N N . GLY A 1 204 ? 31.688 -2.336 1.047 1 97.06 204 GLY A N 1
ATOM 1464 C CA . GLY A 1 204 ? 31.547 -3.621 1.713 1 97.06 204 GLY A CA 1
ATOM 1465 C C . GLY A 1 204 ? 30.203 -3.814 2.371 1 97.06 204 GLY A C 1
ATOM 1466 O O . GLY A 1 204 ? 30.047 -4.672 3.244 1 97.06 204 GLY A O 1
ATOM 1467 N N . ALA A 1 205 ? 29.219 -3.047 2.01 1 98.25 205 ALA A N 1
ATOM 1468 C CA . ALA A 1 205 ? 27.891 -3.207 2.594 1 98.25 205 ALA A CA 1
ATOM 1469 C C . ALA A 1 205 ? 27.297 -4.562 2.234 1 98.25 205 ALA A C 1
ATOM 1471 O O . ALA A 1 205 ? 27.328 -4.973 1.07 1 98.25 205 ALA A O 1
ATOM 1472 N N . ASP A 1 206 ? 26.781 -5.309 3.25 1 97.56 206 ASP A N 1
ATOM 1473 C CA . ASP A 1 206 ? 26.094 -6.59 3.064 1 97.56 206 ASP A CA 1
ATOM 1474 C C . ASP A 1 206 ? 24.609 -6.387 2.766 1 97.56 206 ASP A C 1
ATOM 1476 O O . ASP A 1 206 ? 24.016 -7.168 2.025 1 97.56 206 ASP A O 1
ATOM 1480 N N . VAL A 1 207 ? 24.047 -5.477 3.381 1 97.81 207 VAL A N 1
ATOM 1481 C CA . VAL A 1 207 ? 22.641 -5.105 3.254 1 97.81 207 VAL A CA 1
ATOM 1482 C C . VAL A 1 207 ? 22.516 -3.6 3.037 1 97.81 207 VAL A C 1
ATOM 1484 O O . VAL A 1 207 ? 23.266 -2.818 3.631 1 97.81 207 VAL A O 1
ATOM 1487 N N . ILE A 1 208 ? 21.656 -3.186 2.16 1 98.56 208 ILE A N 1
ATOM 1488 C CA . ILE A 1 208 ? 21.469 -1.764 1.883 1 98.56 208 ILE A CA 1
ATOM 1489 C C . ILE A 1 208 ? 20.031 -1.354 2.168 1 98.56 208 ILE A C 1
ATOM 1491 O O . ILE A 1 208 ? 19.094 -2.051 1.777 1 98.56 208 ILE A O 1
ATOM 1495 N N . ILE A 1 209 ? 19.859 -0.257 2.902 1 98.69 209 ILE A N 1
ATOM 1496 C CA . ILE A 1 209 ? 18.578 0.338 3.264 1 98.69 209 ILE A CA 1
ATOM 1497 C C . ILE A 1 209 ? 18.5 1.767 2.729 1 98.69 209 ILE A C 1
ATOM 1499 O O . ILE A 1 209 ? 19.453 2.539 2.869 1 98.69 209 ILE A O 1
ATOM 1503 N N . ALA A 1 210 ? 17.375 2.129 2.072 1 98.75 210 ALA A N 1
ATOM 1504 C CA . ALA A 1 210 ? 17.188 3.486 1.57 1 98.75 210 ALA A CA 1
ATOM 1505 C C . ALA A 1 210 ? 16.219 4.27 2.463 1 98.75 210 ALA A C 1
ATOM 1507 O O . ALA A 1 210 ? 15.117 3.812 2.74 1 98.75 210 ALA A O 1
ATOM 1508 N N . LEU A 1 211 ? 16.656 5.418 2.98 1 98.75 211 LEU A N 1
ATOM 1509 C CA . LEU A 1 211 ? 15.758 6.418 3.559 1 98.75 211 LEU A CA 1
ATOM 1510 C C . LEU A 1 211 ? 15.281 7.402 2.496 1 98.75 211 LEU A C 1
ATOM 1512 O O . LEU A 1 211 ? 16.094 8.039 1.826 1 98.75 211 LEU A O 1
ATOM 1516 N N . THR A 1 212 ? 13.938 7.531 2.375 1 98.62 212 THR A N 1
ATOM 1517 C CA . THR A 1 212 ? 13.438 8.32 1.251 1 98.62 212 THR A CA 1
ATOM 1518 C C . THR A 1 212 ? 12.383 9.312 1.713 1 98.62 212 THR A C 1
ATOM 1520 O O . THR A 1 212 ? 11.703 9.086 2.719 1 98.62 212 THR A O 1
ATOM 1523 N N . HIS A 1 213 ? 12.305 10.477 1.121 1 98 213 HIS A N 1
ATOM 1524 C CA . HIS A 1 213 ? 11.172 11.398 1.181 1 98 213 HIS A CA 1
ATOM 1525 C C . HIS A 1 213 ? 10.641 11.711 -0.214 1 98 213 HIS A C 1
ATOM 1527 O O . HIS A 1 213 ? 10.945 12.766 -0.775 1 98 213 HIS A O 1
ATOM 1533 N N . GLN A 1 214 ? 9.969 10.844 -0.76 1 95.38 214 GLN A N 1
ATOM 1534 C CA . GLN A 1 214 ? 9.336 10.891 -2.074 1 95.38 214 GLN A CA 1
ATOM 1535 C C . GLN A 1 214 ? 8.039 10.078 -2.092 1 95.38 214 GLN A C 1
ATOM 1537 O O . GLN A 1 214 ? 7.699 9.422 -1.106 1 95.38 214 GLN A O 1
ATOM 1542 N N . GLY A 1 215 ? 7.305 10.219 -3.107 1 90.94 215 GLY A N 1
ATOM 1543 C CA . GLY A 1 215 ? 6 9.578 -3.184 1 90.94 215 GLY A CA 1
ATOM 1544 C C . GLY A 1 215 ? 6.078 8.062 -3.156 1 90.94 215 GLY A C 1
ATOM 1545 O O . GLY A 1 215 ? 7.086 7.477 -3.557 1 90.94 215 GLY A O 1
ATOM 1546 N N . GLN A 1 216 ? 5.012 7.414 -2.727 1 89.75 216 GLN A N 1
ATOM 1547 C CA . GLN A 1 216 ? 4.953 5.965 -2.592 1 89.75 216 GLN A CA 1
ATOM 1548 C C . GLN A 1 216 ? 5.215 5.277 -3.93 1 89.75 216 GLN A C 1
ATOM 1550 O O . GLN A 1 216 ? 5.836 4.215 -3.977 1 89.75 216 GLN A O 1
ATOM 1555 N N . ALA A 1 217 ? 4.688 5.789 -5.035 1 88.88 217 ALA A N 1
ATOM 1556 C CA . ALA A 1 217 ? 4.93 5.207 -6.355 1 88.88 217 ALA A CA 1
ATOM 1557 C C . ALA A 1 217 ? 6.422 5.195 -6.684 1 88.88 217 ALA A C 1
ATOM 1559 O O . ALA A 1 217 ? 6.934 4.215 -7.23 1 88.88 217 ALA A O 1
ATOM 1560 N N . GLU A 1 218 ? 7.082 6.309 -6.395 1 91.19 218 GLU A N 1
ATOM 1561 C CA . GLU A 1 218 ? 8.523 6.402 -6.621 1 91.19 218 GLU A CA 1
ATOM 1562 C C . GLU A 1 218 ? 9.281 5.418 -5.742 1 91.19 218 GLU A C 1
ATOM 1564 O O . GLU A 1 218 ? 10.273 4.828 -6.176 1 91.19 218 GLU A O 1
ATOM 1569 N N . ASP A 1 219 ? 8.875 5.254 -4.504 1 95.56 219 ASP A N 1
ATOM 1570 C CA . ASP A 1 219 ? 9.523 4.316 -3.592 1 95.56 219 ASP A CA 1
ATOM 1571 C C . ASP A 1 219 ? 9.375 2.879 -4.082 1 95.56 219 ASP A C 1
ATOM 1573 O O . ASP A 1 219 ? 10.32 2.096 -4.016 1 95.56 219 ASP A O 1
ATOM 1577 N N . ARG A 1 220 ? 8.195 2.49 -4.527 1 91.25 220 ARG A N 1
ATOM 1578 C CA . ARG A 1 220 ? 7.973 1.152 -5.066 1 91.25 220 ARG A CA 1
ATOM 1579 C C . ARG A 1 220 ? 8.82 0.915 -6.312 1 91.25 220 ARG A C 1
ATOM 1581 O O . ARG A 1 220 ? 9.398 -0.16 -6.48 1 91.25 220 ARG A O 1
ATOM 1588 N N . ALA A 1 221 ? 8.828 1.937 -7.184 1 89.06 221 ALA A N 1
ATOM 1589 C CA . ALA A 1 221 ? 9.656 1.839 -8.383 1 89.06 221 ALA A CA 1
ATOM 1590 C C . ALA A 1 221 ? 11.125 1.643 -8.023 1 89.06 221 ALA A C 1
ATOM 1592 O O . ALA A 1 221 ? 11.828 0.866 -8.672 1 89.06 221 ALA A O 1
ATOM 1593 N N . LEU A 1 222 ? 11.578 2.363 -7.031 1 93.81 222 LEU A N 1
ATOM 1594 C CA . LEU A 1 222 ? 12.953 2.24 -6.551 1 93.81 222 LEU A CA 1
ATOM 1595 C C . LEU A 1 222 ? 13.242 0.817 -6.086 1 93.81 222 LEU A C 1
ATOM 1597 O O . LEU A 1 222 ? 14.258 0.231 -6.465 1 93.81 222 LEU A O 1
ATOM 1601 N N . ALA A 1 223 ? 12.367 0.272 -5.293 1 93.12 223 ALA A N 1
ATOM 1602 C CA . ALA A 1 223 ? 12.539 -1.075 -4.754 1 93.12 223 ALA A CA 1
ATOM 1603 C C . ALA A 1 223 ? 12.562 -2.113 -5.871 1 93.12 223 ALA A C 1
ATOM 1605 O O . ALA A 1 223 ? 13.289 -3.105 -5.789 1 93.12 223 ALA A O 1
ATOM 1606 N N . GLN A 1 224 ? 11.789 -1.951 -6.867 1 88.38 224 GLN A N 1
ATOM 1607 C CA . GLN A 1 224 ? 11.719 -2.879 -7.988 1 88.38 224 GLN A CA 1
ATOM 1608 C C . GLN A 1 224 ? 12.977 -2.787 -8.852 1 88.38 224 GLN A C 1
ATOM 1610 O O . GLN A 1 224 ? 13.484 -3.805 -9.328 1 88.38 224 GLN A O 1
ATOM 1615 N N . ALA A 1 225 ? 13.414 -1.59 -9.062 1 89.94 225 ALA A N 1
ATOM 1616 C CA . ALA A 1 225 ? 14.531 -1.336 -9.969 1 89.94 225 ALA A CA 1
ATOM 1617 C C . ALA A 1 225 ? 15.852 -1.733 -9.328 1 89.94 225 ALA A C 1
ATOM 1619 O O . ALA A 1 225 ? 16.812 -2.051 -10.031 1 89.94 225 ALA A O 1
ATOM 1620 N N . LEU A 1 226 ? 15.945 -1.667 -8.008 1 93.44 226 LEU A N 1
ATOM 1621 C CA . LEU A 1 226 ? 17.188 -1.941 -7.289 1 93.44 226 LEU A CA 1
ATOM 1622 C C . LEU A 1 226 ? 16.984 -3.043 -6.254 1 93.44 226 LEU A C 1
ATOM 1624 O O . LEU A 1 226 ? 16.953 -2.773 -5.055 1 93.44 226 LEU A O 1
ATOM 1628 N N . PRO A 1 227 ? 17 -4.301 -6.746 1 90.62 227 PRO A N 1
ATOM 1629 C CA . PRO A 1 227 ? 16.812 -5.418 -5.816 1 90.62 227 PRO A CA 1
ATOM 1630 C C . PRO A 1 227 ? 17.891 -5.484 -4.738 1 90.62 227 PRO A C 1
ATOM 1632 O O . PRO A 1 227 ? 17.719 -6.18 -3.73 1 90.62 227 PRO A O 1
ATOM 1635 N N . GLU A 1 228 ? 19 -4.746 -4.918 1 93.62 228 GLU A N 1
ATOM 1636 C CA . GLU A 1 228 ? 20.062 -4.672 -3.926 1 93.62 228 GLU A CA 1
ATOM 1637 C C . GLU A 1 228 ? 19.609 -3.934 -2.674 1 93.62 228 GLU A C 1
ATOM 1639 O O . GLU A 1 228 ? 20.219 -4.062 -1.61 1 93.62 228 GLU A O 1
ATOM 1644 N N . VAL A 1 229 ? 18.594 -3.096 -2.812 1 96.44 229 VAL A N 1
ATOM 1645 C CA . VAL A 1 229 ? 18.031 -2.387 -1.669 1 96.44 229 VAL A CA 1
ATOM 1646 C C . VAL A 1 229 ? 17 -3.271 -0.972 1 96.44 229 VAL A C 1
ATOM 1648 O O . VAL A 1 229 ? 15.914 -3.514 -1.508 1 96.44 229 VAL A O 1
ATOM 1651 N N . ALA A 1 230 ? 17.312 -3.668 0.192 1 96.38 230 ALA A N 1
ATOM 1652 C CA . ALA A 1 230 ? 16.484 -4.633 0.908 1 96.38 230 ALA A CA 1
ATOM 1653 C C . ALA A 1 230 ? 15.219 -3.967 1.454 1 96.38 230 ALA A C 1
ATOM 1655 O O . ALA A 1 230 ? 14.164 -4.594 1.524 1 96.38 230 ALA A O 1
ATOM 1656 N N . VAL A 1 231 ? 15.391 -2.74 1.926 1 97.94 231 VAL A N 1
ATOM 1657 C CA . VAL A 1 231 ? 14.305 -2.031 2.588 1 97.94 231 VAL A CA 1
ATOM 1658 C C . VAL A 1 231 ? 14.32 -0.559 2.184 1 97.94 231 VAL A C 1
ATOM 1660 O O . VAL A 1 231 ? 15.391 0.057 2.109 1 97.94 231 VAL A O 1
ATOM 1663 N N . VAL A 1 232 ? 13.172 -0.054 1.833 1 98.12 232 VAL A N 1
ATOM 1664 C CA . VAL A 1 232 ? 12.945 1.378 1.67 1 98.12 232 VAL A CA 1
ATOM 1665 C C . VAL A 1 232 ? 12.047 1.891 2.793 1 98.12 232 VAL A C 1
ATOM 1667 O O . VAL A 1 232 ? 10.898 1.467 2.92 1 98.12 232 VAL A O 1
ATOM 1670 N N . VAL A 1 233 ? 12.547 2.756 3.676 1 98.25 233 VAL A N 1
ATOM 1671 C CA . VAL A 1 233 ? 11.734 3.42 4.695 1 98.25 233 VAL A CA 1
ATOM 1672 C C . VAL A 1 233 ? 11.617 4.906 4.371 1 98.25 233 VAL A C 1
ATOM 1674 O O . VAL A 1 233 ? 12.625 5.613 4.27 1 98.25 233 VAL A O 1
ATOM 1677 N N . GLY A 1 234 ? 10.375 5.352 4.129 1 96.88 234 GLY A N 1
ATOM 1678 C CA . GLY A 1 234 ? 10.227 6.699 3.604 1 96.88 234 GLY A CA 1
ATOM 1679 C C . GLY A 1 234 ? 9.133 7.488 4.297 1 96.88 234 GLY A C 1
ATOM 1680 O O . GLY A 1 234 ? 8.633 7.082 5.348 1 96.88 234 GLY A O 1
ATOM 1681 N N . GLY A 1 235 ? 8.945 8.773 3.873 1 95.75 235 GLY A N 1
ATOM 1682 C CA . GLY A 1 235 ? 7.871 9.672 4.27 1 95.75 235 GLY A CA 1
ATOM 1683 C C . GLY A 1 235 ? 7.168 10.32 3.09 1 95.75 235 GLY A C 1
ATOM 1684 O O . GLY A 1 235 ? 7.008 9.695 2.039 1 95.75 235 GLY A O 1
ATOM 1685 N N . HIS A 1 236 ? 6.586 11.43 3.256 1 89.88 236 HIS A N 1
ATOM 1686 C CA . HIS A 1 236 ? 6.039 12.281 2.205 1 89.88 236 HIS A CA 1
ATOM 1687 C C . HIS A 1 236 ? 4.543 12.047 2.027 1 89.88 236 HIS A C 1
ATOM 1689 O O . HIS A 1 236 ? 3.783 12.992 1.8 1 89.88 236 HIS A O 1
ATOM 1695 N N . ASP A 1 237 ? 4.035 10.805 2.123 1 83.81 237 ASP A N 1
ATOM 1696 C CA . ASP A 1 237 ? 2.658 10.445 1.794 1 83.81 237 ASP A CA 1
ATOM 1697 C C . ASP A 1 237 ? 1.735 10.656 2.992 1 83.81 237 ASP A C 1
ATOM 1699 O O . ASP A 1 237 ? 0.517 10.75 2.834 1 83.81 237 ASP A O 1
ATOM 1703 N N . HIS A 1 238 ? 2.148 10.719 4.191 1 82.81 238 HIS A N 1
ATOM 1704 C CA . HIS A 1 238 ? 1.452 10.969 5.445 1 82.81 238 HIS A CA 1
ATOM 1705 C C . HIS A 1 238 ? 0.573 9.781 5.836 1 82.81 238 HIS A C 1
ATOM 1707 O O . HIS A 1 238 ? -0.12 9.828 6.855 1 82.81 238 HIS A O 1
ATOM 1713 N N . ASP A 1 239 ? 0.432 8.75 5.062 1 86.31 239 ASP A N 1
ATOM 1714 C CA . ASP A 1 239 ? -0.288 7.527 5.391 1 86.31 239 ASP A CA 1
ATOM 1715 C C . ASP A 1 239 ? 0.668 6.445 5.887 1 86.31 239 ASP A C 1
ATOM 1717 O O . ASP A 1 239 ? 1.829 6.398 5.477 1 86.31 239 ASP A O 1
ATOM 1721 N N . SER A 1 240 ? 0.139 5.629 6.879 1 93.06 240 SER A N 1
ATOM 1722 C CA . SER A 1 240 ? 0.893 4.434 7.246 1 93.06 240 SER A CA 1
ATOM 1723 C C . SER A 1 240 ? 0.701 3.324 6.219 1 93.06 240 SER A C 1
ATOM 1725 O O . SER A 1 240 ? -0.418 2.85 6.012 1 93.06 240 SER A O 1
ATOM 1727 N N . LEU A 1 241 ? 1.769 2.943 5.543 1 94.06 241 LEU A N 1
ATOM 1728 C CA . LEU A 1 241 ? 1.634 1.95 4.48 1 94.06 241 LEU A CA 1
ATOM 1729 C C . LEU A 1 241 ? 2.881 1.077 4.391 1 94.06 241 LEU A C 1
ATOM 1731 O O . LEU A 1 241 ? 3.959 1.481 4.832 1 94.06 241 LEU A O 1
ATOM 1735 N N . SER A 1 242 ? 2.729 -0.096 3.926 1 96.12 242 SER A N 1
ATOM 1736 C CA . SER A 1 242 ? 3.832 -0.992 3.59 1 96.12 242 SER A CA 1
ATOM 1737 C C . SER A 1 242 ? 3.508 -1.831 2.359 1 96.12 242 SER A C 1
ATOM 1739 O O . SER A 1 242 ? 2.338 -2.09 2.068 1 96.12 242 SER A O 1
ATOM 1741 N N . TRP A 1 243 ? 4.574 -2.115 1.654 1 92.69 243 TRP A N 1
ATOM 1742 C CA . TRP A 1 243 ? 4.484 -2.938 0.453 1 92.69 243 TRP A CA 1
ATOM 1743 C C . TRP A 1 243 ? 5.691 -3.865 0.336 1 92.69 243 TRP A C 1
ATOM 1745 O O . TRP A 1 243 ? 6.836 -3.404 0.3 1 92.69 243 TRP A O 1
ATOM 1755 N N . ARG A 1 244 ? 5.406 -5.164 0.289 1 91.81 244 ARG A N 1
ATOM 1756 C CA . ARG A 1 244 ? 6.473 -6.129 0.024 1 91.81 244 ARG A CA 1
ATOM 1757 C C . ARG A 1 244 ? 6.223 -6.871 -1.284 1 91.81 244 ARG A C 1
ATOM 1759 O O . ARG A 1 244 ? 5.246 -7.613 -1.405 1 91.81 244 ARG A O 1
ATOM 1766 N N . GLU A 1 245 ? 7.004 -6.555 -2.23 1 74.19 245 GLU A N 1
ATOM 1767 C CA . GLU A 1 245 ? 6.996 -7.238 -3.52 1 74.19 245 GLU A CA 1
ATOM 1768 C C . GLU A 1 245 ? 8.312 -7.969 -3.766 1 74.19 245 GLU A C 1
ATOM 1770 O O . GLU A 1 245 ? 9.383 -7.355 -3.738 1 74.19 245 GLU A O 1
ATOM 1775 N N . SER A 1 246 ? 8.297 -9.242 -4.039 1 69.69 246 SER A N 1
ATOM 1776 C CA . SER A 1 246 ? 9.492 -10.047 -4.285 1 69.69 246 SER A CA 1
ATOM 1777 C C . SER A 1 246 ? 10.531 -9.852 -3.186 1 69.69 246 SER A C 1
ATOM 1779 O O . SER A 1 246 ? 10.344 -10.32 -2.061 1 69.69 246 SER A O 1
ATOM 1781 N N . THR A 1 247 ? 11.516 -8.906 -3.539 1 76.31 247 THR A N 1
ATOM 1782 C CA . THR A 1 247 ? 12.648 -8.922 -2.619 1 76.31 247 THR A CA 1
ATOM 1783 C C . THR A 1 247 ? 12.672 -7.652 -1.771 1 76.31 247 THR A C 1
ATOM 1785 O O . THR A 1 247 ? 13.25 -7.637 -0.682 1 76.31 247 THR A O 1
ATOM 1788 N N . GLY A 1 248 ? 11.984 -6.668 -2.119 1 89.5 248 GLY A N 1
ATOM 1789 C CA . GLY A 1 248 ? 12.125 -5.418 -1.389 1 89.5 248 GLY A CA 1
ATOM 1790 C C . GLY A 1 248 ? 10.914 -5.082 -0.534 1 89.5 248 GLY A C 1
ATOM 1791 O O . GLY A 1 248 ? 9.789 -5.473 -0.859 1 89.5 248 GLY A O 1
ATOM 1792 N N . LEU A 1 249 ? 11.141 -4.418 0.639 1 96.31 249 LEU A N 1
ATOM 1793 C CA . LEU A 1 249 ? 10.086 -3.912 1.514 1 96.31 249 LEU A CA 1
ATOM 1794 C C . LEU A 1 249 ? 10.062 -2.389 1.513 1 96.31 249 LEU A C 1
ATOM 1796 O O . LEU A 1 249 ? 11.109 -1.747 1.654 1 96.31 249 LEU A O 1
ATOM 1800 N N . VAL A 1 250 ? 8.914 -1.819 1.229 1 97.19 250 VAL A N 1
ATOM 1801 C CA . VAL A 1 250 ? 8.68 -0.39 1.399 1 97.19 250 VAL A CA 1
ATOM 1802 C C . VAL A 1 250 ? 7.805 -0.153 2.627 1 97.19 250 VAL A C 1
ATOM 1804 O O . VAL A 1 250 ? 6.77 -0.806 2.795 1 97.19 250 VAL A O 1
ATOM 1807 N N . LEU A 1 251 ? 8.242 0.75 3.512 1 98.38 251 LEU A N 1
ATOM 1808 C CA . LEU A 1 251 ? 7.453 1.076 4.695 1 98.38 251 LEU A CA 1
ATOM 1809 C C . LEU A 1 251 ? 7.465 2.578 4.961 1 98.38 251 LEU A C 1
ATOM 1811 O O . LEU A 1 251 ? 8.516 3.217 4.898 1 98.38 251 LEU A O 1
ATOM 1815 N N . LYS A 1 252 ? 6.344 3.191 5.172 1 97.19 252 LYS A N 1
ATOM 1816 C CA . LYS A 1 252 ? 6.133 4.562 5.629 1 97.19 252 LYS A CA 1
ATOM 1817 C C . LYS A 1 252 ? 5.23 4.598 6.859 1 97.19 252 LYS A C 1
ATOM 1819 O O . LYS A 1 252 ? 4.168 3.973 6.875 1 97.19 252 LYS A O 1
ATOM 1824 N N . ALA A 1 253 ? 5.625 5.316 7.848 1 95.94 253 ALA A N 1
ATOM 1825 C CA . ALA A 1 253 ? 5.027 5.176 9.172 1 95.94 253 ALA A CA 1
ATOM 1826 C C . ALA A 1 253 ? 3.775 6.035 9.305 1 95.94 253 ALA A C 1
ATOM 1828 O O . ALA A 1 253 ? 3.002 5.879 10.258 1 95.94 253 ALA A O 1
ATOM 1829 N N . GLY A 1 254 ? 3.475 6.93 8.344 1 91.94 254 GLY A N 1
ATOM 1830 C CA . GLY A 1 254 ? 2.385 7.883 8.469 1 91.94 254 GLY A CA 1
ATOM 1831 C C . GLY A 1 254 ? 2.855 9.289 8.781 1 91.94 254 GLY A C 1
ATOM 1832 O O . GLY A 1 254 ? 3.76 9.805 8.125 1 91.94 254 GLY A O 1
ATOM 1833 N N . ALA A 1 255 ? 2.113 9.984 9.711 1 86.44 255 ALA A N 1
ATOM 1834 C CA . ALA A 1 255 ? 2.463 11.359 10.062 1 86.44 255 ALA A CA 1
ATOM 1835 C C . ALA A 1 255 ? 2.205 11.625 11.539 1 86.44 255 ALA A C 1
ATOM 1837 O O . ALA A 1 255 ? 1.453 10.898 12.188 1 86.44 255 ALA A O 1
ATOM 1838 N N . ASN A 1 256 ? 2.969 12.555 12.117 1 86.69 256 ASN A N 1
ATOM 1839 C CA . ASN A 1 256 ? 2.773 13.148 13.43 1 86.69 256 ASN A CA 1
ATOM 1840 C C . ASN A 1 256 ? 2.932 12.117 14.547 1 86.69 256 ASN A C 1
ATOM 1842 O O . ASN A 1 256 ? 2.225 12.172 15.555 1 86.69 256 ASN A O 1
ATOM 1846 N N . ALA A 1 257 ? 3.732 11.094 14.273 1 90.81 257 ALA A N 1
ATOM 1847 C CA . ALA A 1 257 ? 4.168 10.109 15.266 1 90.81 257 ALA A CA 1
ATOM 1848 C C . ALA A 1 257 ? 2.975 9.367 15.867 1 90.81 257 ALA A C 1
ATOM 1850 O O . ALA A 1 257 ? 2.963 9.062 17.062 1 90.81 257 ALA A O 1
ATOM 1851 N N . ARG A 1 258 ? 1.912 9.18 15.086 1 88.31 258 ARG A N 1
ATOM 1852 C CA . ARG A 1 258 ? 0.778 8.398 15.578 1 88.31 258 ARG A CA 1
ATOM 1853 C C . ARG A 1 258 ? 1.101 6.91 15.594 1 88.31 258 ARG A C 1
ATOM 1855 O O . ARG A 1 258 ? 0.616 6.172 16.453 1 88.31 258 ARG A O 1
ATOM 1862 N N . TYR A 1 259 ? 1.817 6.508 14.625 1 93.38 259 TYR A N 1
ATOM 1863 C CA . TYR A 1 259 ? 2.281 5.129 14.523 1 93.38 259 TYR A CA 1
ATOM 1864 C C . TYR A 1 259 ? 3.799 5.07 14.391 1 93.38 259 TYR A C 1
ATOM 1866 O O . TYR A 1 259 ? 4.402 5.93 13.742 1 93.38 259 TYR A O 1
ATOM 1874 N N . LEU A 1 260 ? 4.371 4.086 15.055 1 97.81 260 LEU A N 1
ATOM 1875 C CA . LEU A 1 260 ? 5.766 3.701 14.859 1 97.81 260 LEU A CA 1
ATOM 1876 C C . LEU A 1 260 ? 5.871 2.533 13.883 1 97.81 260 LEU A C 1
ATOM 1878 O O . LEU A 1 260 ? 5.227 1.498 14.07 1 97.81 260 LEU A O 1
ATOM 1882 N N . GLY A 1 261 ? 6.578 2.748 12.75 1 98.5 261 GLY A N 1
ATOM 1883 C CA . GLY A 1 261 ? 6.941 1.604 11.93 1 98.5 261 GLY A CA 1
ATOM 1884 C C . GLY A 1 261 ? 8.078 0.785 12.523 1 98.5 261 GLY A C 1
ATOM 1885 O O . GLY A 1 261 ? 9.133 1.325 12.852 1 98.5 261 GLY A O 1
ATOM 1886 N N . VAL A 1 262 ? 7.863 -0.502 12.703 1 98.81 262 VAL A N 1
ATOM 1887 C CA . VAL A 1 262 ? 8.883 -1.395 13.25 1 98.81 262 VAL A CA 1
ATOM 1888 C C . VAL A 1 262 ? 9.219 -2.48 12.227 1 98.81 262 VAL A C 1
ATOM 1890 O O . VAL A 1 262 ? 8.328 -3.178 11.742 1 98.81 262 VAL A O 1
ATOM 1893 N N . ILE A 1 263 ? 10.469 -2.598 11.867 1 98.62 263 ILE A N 1
ATOM 1894 C CA . ILE A 1 263 ? 10.938 -3.662 10.984 1 98.62 263 ILE A CA 1
ATOM 1895 C C . ILE A 1 263 ? 11.984 -4.504 11.711 1 98.62 263 ILE A C 1
ATOM 1897 O O . ILE A 1 263 ? 13.016 -3.984 12.156 1 98.62 263 ILE A O 1
ATOM 1901 N N . ASP A 1 264 ? 11.773 -5.758 11.922 1 98.38 264 ASP A N 1
ATOM 1902 C CA . ASP A 1 264 ? 12.797 -6.723 12.297 1 98.38 264 ASP A CA 1
ATOM 1903 C C . ASP A 1 264 ? 13.391 -7.402 11.062 1 98.38 264 ASP A C 1
ATOM 1905 O O . ASP A 1 264 ? 12.758 -8.281 10.469 1 98.38 264 ASP A O 1
ATOM 1909 N N . LEU A 1 265 ? 14.555 -7.004 10.719 1 97.81 265 LEU A N 1
ATOM 1910 C CA . LEU A 1 265 ? 15.25 -7.516 9.539 1 97.81 265 LEU A CA 1
ATOM 1911 C C . LEU A 1 265 ? 16.234 -8.609 9.922 1 97.81 265 LEU A C 1
ATOM 1913 O O . LEU A 1 265 ? 17.344 -8.32 10.391 1 97.81 265 LEU A O 1
ATOM 1917 N N . ARG A 1 266 ? 15.906 -9.852 9.727 1 96.25 266 ARG A N 1
ATOM 1918 C CA . ARG A 1 266 ? 16.828 -10.961 9.953 1 96.25 266 ARG A CA 1
ATOM 1919 C C . ARG A 1 266 ? 17.844 -11.078 8.82 1 96.25 266 ARG A C 1
ATOM 1921 O O . ARG A 1 266 ? 17.469 -11.086 7.645 1 96.25 266 ARG A O 1
ATOM 1928 N N . ILE A 1 267 ? 19.062 -11.102 9.133 1 96 267 ILE A N 1
ATOM 1929 C CA . ILE A 1 267 ? 20.188 -11.18 8.195 1 96 267 ILE A CA 1
ATOM 1930 C C . ILE A 1 267 ? 20.969 -12.469 8.43 1 96 267 ILE A C 1
ATOM 1932 O O . ILE A 1 267 ? 21.391 -12.758 9.555 1 96 267 ILE A O 1
ATOM 1936 N N . ASP A 1 268 ? 21.047 -13.203 7.375 1 92.44 268 ASP A N 1
ATOM 1937 C CA . ASP A 1 268 ? 21.75 -14.484 7.441 1 92.44 268 ASP A CA 1
ATOM 1938 C C . ASP A 1 268 ? 22.641 -14.695 6.219 1 92.44 268 ASP A C 1
ATOM 1940 O O . ASP A 1 268 ? 22.484 -14 5.211 1 92.44 268 ASP A O 1
ATOM 1944 N N . GLU A 1 269 ? 23.641 -15.5 6.383 1 91.88 269 GLU A N 1
ATOM 1945 C CA . GLU A 1 269 ? 24.5 -15.883 5.273 1 91.88 269 GLU A CA 1
ATOM 1946 C C . GLU A 1 269 ? 24.312 -17.344 4.898 1 91.88 269 GLU A C 1
ATOM 1948 O O . GLU A 1 269 ? 24.484 -18.234 5.73 1 91.88 269 GLU A O 1
ATOM 1953 N N . GLN A 1 270 ? 23.766 -17.562 3.688 1 84.31 270 GLN A N 1
ATOM 1954 C CA . GLN A 1 270 ? 23.547 -18.906 3.186 1 84.31 270 GLN A CA 1
ATOM 1955 C C . GLN A 1 270 ? 24.688 -19.344 2.27 1 84.31 270 GLN A C 1
ATOM 1957 O O . GLN A 1 270 ? 25.109 -18.594 1.382 1 84.31 270 GLN A O 1
ATOM 1962 N N . ILE A 1 271 ? 25.25 -20.469 2.58 1 80.38 271 ILE A N 1
ATOM 1963 C CA . ILE A 1 271 ? 26.328 -21.031 1.777 1 80.38 271 ILE A CA 1
ATOM 1964 C C . ILE A 1 271 ? 25.766 -22.125 0.863 1 80.38 271 ILE A C 1
ATOM 1966 O O . ILE A 1 271 ? 25.125 -23.078 1.332 1 80.38 271 ILE A O 1
ATOM 1970 N N . THR A 1 272 ? 25.75 -21.891 -0.35 1 75 272 THR A N 1
ATOM 1971 C CA . THR A 1 272 ? 25.344 -22.891 -1.327 1 75 272 THR A CA 1
ATOM 1972 C C . THR A 1 272 ? 26.516 -23.312 -2.199 1 75 272 THR A C 1
ATOM 1974 O O . THR A 1 272 ? 27.625 -22.797 -2.039 1 75 272 THR A O 1
ATOM 1977 N N . SER A 1 273 ? 26.25 -24.344 -3.072 1 76.62 273 SER A N 1
ATOM 1978 C CA . SER A 1 273 ? 27.266 -24.781 -4.008 1 76.62 273 SER A CA 1
ATOM 1979 C C . SER A 1 273 ? 27.703 -23.656 -4.938 1 76.62 273 SER A C 1
ATOM 1981 O O . SER A 1 273 ? 28.812 -23.656 -5.457 1 76.62 273 SER A O 1
ATOM 1983 N N . ALA A 1 274 ? 26.906 -22.781 -5.062 1 76.31 274 ALA A N 1
ATOM 1984 C CA . ALA A 1 274 ? 27.172 -21.656 -5.957 1 76.31 274 ALA A CA 1
ATOM 1985 C C . ALA A 1 274 ? 27.953 -20.562 -5.238 1 76.31 274 ALA A C 1
ATOM 1987 O O . ALA A 1 274 ? 28.359 -19.578 -5.859 1 76.31 274 ALA A O 1
ATOM 1988 N N . GLY A 1 275 ? 28.125 -20.703 -3.92 1 82.44 275 GLY A N 1
ATOM 1989 C CA . GLY A 1 275 ? 28.828 -19.719 -3.123 1 82.44 275 GLY A CA 1
ATOM 1990 C C . GLY A 1 275 ? 28.031 -19.234 -1.924 1 82.44 275 GLY A C 1
ATOM 1991 O O . GLY A 1 275 ? 27.094 -19.922 -1.479 1 82.44 275 GLY A O 1
ATOM 1992 N N . SER A 1 276 ? 28.625 -18.125 -1.32 1 85.88 276 SER A N 1
ATOM 1993 C CA . SER A 1 276 ? 27.984 -17.531 -0.144 1 85.88 276 SER A CA 1
ATOM 1994 C C . SER A 1 276 ? 27.125 -16.328 -0.52 1 85.88 276 SER A C 1
ATOM 1996 O O . SER A 1 276 ? 27.516 -15.523 -1.372 1 85.88 276 SER A O 1
ATOM 1998 N N . ALA A 1 277 ? 25.891 -16.359 -0.026 1 87.31 277 ALA A N 1
ATOM 1999 C CA . ALA A 1 277 ? 25.016 -15.234 -0.289 1 87.31 277 ALA A CA 1
ATOM 2000 C C . ALA A 1 277 ? 24.328 -14.758 0.994 1 87.31 277 ALA A C 1
ATOM 2002 O O . ALA A 1 277 ? 23.922 -15.57 1.825 1 87.31 277 ALA A O 1
ATOM 2003 N N . VAL A 1 278 ? 24.359 -13.445 1.195 1 92.12 278 VAL A N 1
ATOM 2004 C CA . VAL A 1 278 ? 23.625 -12.859 2.307 1 92.12 278 VAL A CA 1
ATOM 2005 C C . VAL A 1 278 ? 22.141 -12.773 1.955 1 92.12 278 VAL A C 1
ATOM 2007 O O . VAL A 1 278 ? 21.781 -12.305 0.875 1 92.12 278 VAL A O 1
ATOM 2010 N N . VAL A 1 279 ? 21.297 -13.328 2.818 1 89.44 279 VAL A N 1
ATOM 2011 C CA . VAL A 1 279 ? 19.844 -13.297 2.633 1 89.44 279 VAL A CA 1
ATOM 2012 C C . VAL A 1 279 ? 19.203 -12.5 3.766 1 89.44 279 VAL A C 1
ATOM 2014 O O . VAL A 1 279 ? 19.703 -12.477 4.887 1 89.44 279 VAL A O 1
ATOM 2017 N N . VAL A 1 280 ? 18.109 -11.781 3.438 1 93.44 280 VAL A N 1
ATOM 2018 C CA . VAL A 1 280 ? 17.391 -10.992 4.441 1 93.44 280 VAL A CA 1
ATOM 2019 C C . VAL A 1 280 ? 15.93 -11.43 4.5 1 93.44 280 VAL A C 1
ATOM 2021 O O . VAL A 1 280 ? 15.336 -11.75 3.473 1 93.44 280 VAL A O 1
ATOM 2024 N N . LEU A 1 281 ? 15.352 -11.453 5.66 1 92.44 281 LEU A N 1
ATOM 2025 C CA . LEU A 1 281 ? 13.945 -11.742 5.906 1 92.44 281 LEU A CA 1
ATOM 2026 C C . LEU A 1 281 ? 13.32 -10.695 6.82 1 92.44 281 LEU A C 1
ATOM 2028 O O . LEU A 1 281 ? 13.562 -10.695 8.031 1 92.44 281 LEU A O 1
ATOM 2032 N N . PRO A 1 282 ? 12.492 -9.852 6.23 1 95.19 282 PRO A N 1
ATOM 2033 C CA . PRO A 1 282 ? 11.852 -8.836 7.062 1 95.19 282 PRO A CA 1
ATOM 2034 C C . PRO A 1 282 ? 10.547 -9.32 7.691 1 95.19 282 PRO A C 1
ATOM 2036 O O . PRO A 1 282 ? 9.797 -10.07 7.062 1 95.19 282 PRO A O 1
ATOM 2039 N N . GLU A 1 283 ? 10.266 -9.016 8.945 1 96.5 283 GLU A N 1
ATOM 2040 C CA . GLU A 1 283 ? 8.977 -8.891 9.617 1 96.5 283 GLU A CA 1
ATOM 2041 C C . GLU A 1 283 ? 8.719 -7.445 10.055 1 96.5 283 GLU A C 1
ATOM 2043 O O . GLU A 1 283 ? 9.648 -6.73 10.422 1 96.5 283 GLU A O 1
ATOM 2048 N N . TRP A 1 284 ? 7.477 -6.996 9.898 1 98.06 284 TRP A N 1
ATOM 2049 C CA . TRP A 1 284 ? 7.277 -5.586 10.211 1 98.06 284 TRP A CA 1
ATOM 2050 C C . TRP A 1 284 ? 5.902 -5.355 10.836 1 98.06 284 TRP A C 1
ATOM 2052 O O . TRP A 1 284 ? 5.02 -6.215 10.742 1 98.06 284 TRP A O 1
ATOM 2062 N N . SER A 1 285 ? 5.805 -4.242 11.523 1 98.25 285 SER A N 1
ATOM 2063 C CA . SER A 1 285 ? 4.57 -3.9 12.227 1 98.25 285 SER A CA 1
ATOM 2064 C C . SER A 1 285 ? 4.398 -2.391 12.336 1 98.25 285 SER A C 1
ATOM 2066 O O . SER A 1 285 ? 5.352 -1.635 12.133 1 98.25 285 SER A O 1
ATOM 2068 N N . PHE A 1 286 ? 3.201 -1.96 12.492 1 97.62 286 PHE A N 1
ATOM 2069 C CA . PHE A 1 286 ? 2.809 -0.605 12.859 1 97.62 286 PHE A CA 1
ATOM 2070 C C . PHE A 1 286 ? 2.219 -0.576 14.266 1 97.62 286 PHE A C 1
ATOM 2072 O O . PHE A 1 286 ? 1.203 -1.221 14.531 1 97.62 286 PHE A O 1
ATOM 2079 N N . ARG A 1 287 ? 2.908 0.181 15.164 1 96.94 287 ARG A N 1
ATOM 2080 C CA . ARG A 1 287 ? 2.535 0.248 16.578 1 96.94 287 ARG A CA 1
ATOM 2081 C C . ARG A 1 287 ? 2.016 1.635 16.938 1 96.94 287 ARG A C 1
ATOM 2083 O O . ARG A 1 287 ? 2.65 2.645 16.625 1 96.94 287 ARG A O 1
ATOM 2090 N N . ALA A 1 288 ? 0.869 1.672 17.594 1 93.12 288 ALA A N 1
ATOM 2091 C CA . ALA A 1 288 ? 0.293 2.947 18.016 1 93.12 288 ALA A CA 1
ATOM 2092 C C . ALA A 1 288 ? 0.833 3.373 19.375 1 93.12 288 ALA A C 1
ATOM 2094 O O . ALA A 1 288 ? 1.127 2.527 20.219 1 93.12 288 ALA A O 1
ATOM 2095 N N . ASN A 1 289 ? 0.925 4.66 19.531 1 91.44 289 ASN A N 1
ATOM 2096 C CA . ASN A 1 289 ? 1.438 5.133 20.812 1 91.44 289 ASN A CA 1
ATOM 2097 C C . ASN A 1 289 ? 0.319 5.66 21.703 1 91.44 289 ASN A C 1
ATOM 2099 O O . ASN A 1 289 ? 0.575 6.137 22.812 1 91.44 289 ASN A O 1
ATOM 2103 N N . VAL A 1 290 ? -0.892 5.594 21.219 1 87.5 290 VAL A N 1
ATOM 2104 C CA . VAL A 1 290 ? -2.029 6.094 22 1 87.5 290 VAL A CA 1
ATOM 2105 C C . VAL A 1 290 ? -2.154 5.309 23.297 1 87.5 290 VAL A C 1
ATOM 2107 O O . VAL A 1 290 ? -2.002 4.082 23.312 1 87.5 290 VAL A O 1
ATOM 2110 N N . GLY A 1 291 ? -2.391 6.012 24.406 1 85.38 291 GLY A N 1
ATOM 2111 C CA . GLY A 1 291 ? -2.66 5.387 25.703 1 85.38 291 GLY A CA 1
ATOM 2112 C C . GLY A 1 291 ? -1.399 5.027 26.469 1 85.38 291 GLY A C 1
ATOM 2113 O O . GLY A 1 291 ? -1.467 4.613 27.625 1 85.38 291 GLY A O 1
ATOM 2114 N N . LEU A 1 292 ? -0.238 5.195 25.891 1 92.56 292 LEU A N 1
ATOM 2115 C CA . LEU A 1 292 ? 1.009 4.898 26.578 1 92.56 292 LEU A CA 1
ATOM 2116 C C . LEU A 1 292 ? 1.376 6.023 27.547 1 92.56 292 LEU A C 1
ATOM 2118 O O . LEU A 1 292 ? 1.018 7.18 27.312 1 92.56 292 LEU A O 1
ATOM 2122 N N . ALA A 1 293 ? 2.031 5.672 28.609 1 93.75 293 ALA A N 1
ATOM 2123 C CA . ALA A 1 293 ? 2.535 6.676 29.547 1 93.75 293 ALA A CA 1
ATOM 2124 C C . ALA A 1 293 ? 3.572 7.574 28.875 1 93.75 293 ALA A C 1
ATOM 2126 O O . ALA A 1 293 ? 4.504 7.086 28.234 1 93.75 293 ALA A O 1
ATOM 2127 N N . PRO A 1 294 ? 3.359 8.875 28.984 1 94.44 294 PRO A N 1
ATOM 2128 C CA . PRO A 1 294 ? 4.344 9.773 28.375 1 94.44 294 PRO A CA 1
ATOM 2129 C C . PRO A 1 294 ? 5.715 9.695 29.047 1 94.44 294 PRO A C 1
ATOM 2131 O O . PRO A 1 294 ? 5.797 9.523 30.266 1 94.44 294 PRO A O 1
ATOM 2134 N N . SER A 1 295 ? 6.777 9.734 28.297 1 96.56 295 SER A N 1
ATOM 2135 C CA . SER A 1 295 ? 8.125 9.906 28.828 1 96.56 295 SER A CA 1
ATOM 2136 C C . SER A 1 295 ? 8.242 11.203 29.609 1 96.56 295 SER A C 1
ATOM 2138 O O . SER A 1 295 ? 8.016 12.289 29.078 1 96.56 295 SER A O 1
ATOM 2140 N N . PRO A 1 296 ? 8.641 11.094 30.828 1 95.81 296 PRO A N 1
ATOM 2141 C CA . PRO A 1 296 ? 8.688 12.32 31.625 1 95.81 296 PRO A CA 1
ATOM 2142 C C . PRO A 1 296 ? 9.648 13.359 31.062 1 95.81 296 PRO A C 1
ATOM 2144 O O . PRO A 1 296 ? 9.344 14.555 31.062 1 95.81 296 PRO A O 1
ATOM 2147 N N . ALA A 1 297 ? 10.797 12.914 30.609 1 95.31 297 ALA A N 1
ATOM 2148 C CA . ALA A 1 297 ? 11.797 13.844 30.094 1 95.31 297 ALA A CA 1
ATOM 2149 C C . ALA A 1 297 ? 11.266 14.586 28.875 1 95.31 297 ALA A C 1
ATOM 2151 O O . ALA A 1 297 ? 11.422 15.805 28.75 1 95.31 297 ALA A O 1
ATOM 2152 N N . VAL A 1 298 ? 10.672 13.852 27.969 1 95.62 298 VAL A N 1
ATOM 2153 C CA . VAL A 1 298 ? 10.148 14.469 26.75 1 95.62 298 VAL A CA 1
ATOM 2154 C C . VAL A 1 298 ? 8.945 15.336 27.078 1 95.62 298 VAL A C 1
ATOM 2156 O O . VAL A 1 298 ? 8.797 16.438 26.547 1 95.62 298 VAL A O 1
ATOM 2159 N N . ALA A 1 299 ? 8.062 14.898 27.953 1 93.69 299 ALA A N 1
ATOM 2160 C CA . ALA A 1 299 ? 6.887 15.656 28.359 1 93.69 299 ALA A CA 1
ATOM 2161 C C . ALA A 1 299 ? 7.281 17 28.969 1 93.69 299 ALA A C 1
ATOM 2163 O O . ALA A 1 299 ? 6.633 18.016 28.703 1 93.69 299 ALA A O 1
ATOM 2164 N N . ALA A 1 300 ? 8.266 16.984 29.766 1 94.38 300 ALA A N 1
ATOM 2165 C CA . ALA A 1 300 ? 8.734 18.219 30.406 1 94.38 300 ALA A CA 1
ATOM 2166 C C . ALA A 1 300 ? 9.234 19.203 29.359 1 94.38 300 ALA A C 1
ATOM 2168 O O . ALA A 1 300 ? 8.984 20.406 29.453 1 94.38 300 ALA A O 1
ATOM 2169 N N . ARG A 1 301 ? 9.992 18.719 28.422 1 94.25 301 ARG A N 1
ATOM 2170 C CA . ARG A 1 301 ? 10.508 19.594 27.375 1 94.25 301 ARG A CA 1
ATOM 2171 C C . ARG A 1 301 ? 9.375 20.156 26.531 1 94.25 301 ARG A C 1
ATOM 2173 O O . ARG A 1 301 ? 9.414 21.312 26.125 1 94.25 301 ARG A O 1
ATOM 2180 N N . LEU A 1 302 ? 8.391 19.312 26.172 1 91.25 302 LEU A N 1
ATOM 2181 C CA . LEU A 1 302 ? 7.223 19.766 25.422 1 91.25 302 LEU A CA 1
ATOM 2182 C C . LEU A 1 302 ? 6.5 20.875 26.172 1 91.25 302 LEU A C 1
ATOM 2184 O O . LEU A 1 302 ? 6.094 21.875 25.562 1 91.25 302 LEU A O 1
ATOM 2188 N N . ALA A 1 303 ? 6.352 20.719 27.453 1 89.06 303 ALA A N 1
ATOM 2189 C CA . ALA A 1 303 ? 5.699 21.734 28.266 1 89.06 303 ALA A CA 1
ATOM 2190 C C . ALA A 1 303 ? 6.465 23.047 28.219 1 89.06 303 ALA A C 1
ATOM 2192 O O . ALA A 1 303 ? 5.859 24.125 28.172 1 89.06 303 ALA A O 1
ATOM 2193 N N . ALA A 1 304 ? 7.738 22.953 28.266 1 91.56 304 ALA A N 1
ATOM 2194 C CA . ALA A 1 304 ? 8.57 24.156 28.188 1 91.56 304 ALA A CA 1
ATOM 2195 C C . ALA A 1 304 ? 8.391 24.859 26.859 1 91.56 304 ALA A C 1
ATOM 2197 O O . ALA A 1 304 ? 8.344 26.094 26.812 1 91.56 304 ALA A O 1
ATOM 2198 N N . TRP A 1 305 ? 8.352 24.094 25.766 1 89.5 305 TRP A N 1
ATOM 2199 C CA . TRP A 1 305 ? 8.148 24.688 24.453 1 89.5 305 TRP A CA 1
ATOM 2200 C C . TRP A 1 305 ? 6.77 25.328 24.359 1 89.5 305 TRP A C 1
ATOM 2202 O O . TRP A 1 305 ? 6.617 26.391 23.719 1 89.5 305 TRP A O 1
ATOM 2212 N N . GLU A 1 306 ? 5.777 24.734 24.906 1 82.81 306 GLU A N 1
ATOM 2213 C CA . GLU A 1 306 ? 4.438 25.312 24.922 1 82.81 306 GLU A CA 1
ATOM 2214 C C . GLU A 1 306 ? 4.418 26.641 25.672 1 82.81 306 GLU A C 1
ATOM 2216 O O . GLU A 1 306 ? 3.754 27.594 25.25 1 82.81 306 GLU A O 1
ATOM 2221 N N . ALA A 1 307 ? 5.074 26.688 26.781 1 84.12 307 ALA A N 1
ATOM 2222 C CA . ALA A 1 307 ? 5.176 27.922 27.547 1 84.12 307 ALA A CA 1
ATOM 2223 C C . ALA A 1 307 ? 5.883 29.016 26.734 1 84.12 307 ALA A C 1
ATOM 2225 O O . ALA A 1 307 ? 5.461 30.172 26.75 1 84.12 307 ALA A O 1
ATOM 2226 N N . GLN A 1 308 ? 6.945 28.594 26.109 1 84.31 308 GLN A N 1
ATOM 2227 C CA . GLN A 1 308 ? 7.664 29.516 25.25 1 84.31 308 GLN A CA 1
ATOM 2228 C C . GLN A 1 308 ? 6.766 30.047 24.125 1 84.31 308 GLN A C 1
ATOM 2230 O O . GLN A 1 308 ? 6.785 31.234 23.812 1 84.31 308 GLN A O 1
ATOM 2235 N N . LEU A 1 309 ? 6.055 29.125 23.516 1 81.94 309 LEU A N 1
ATOM 2236 C CA . LEU A 1 309 ? 5.141 29.484 22.438 1 81.94 309 LEU A CA 1
ATOM 2237 C C . LEU A 1 309 ? 4.113 30.5 22.938 1 81.94 309 LEU A C 1
ATOM 2239 O O . LEU A 1 309 ? 3.832 31.484 22.25 1 81.94 309 LEU A O 1
ATOM 2243 N N . ALA A 1 310 ? 3.592 30.266 24.062 1 79.75 310 ALA A N 1
ATOM 2244 C CA . ALA A 1 310 ? 2.598 31.172 24.625 1 79.75 310 ALA A CA 1
ATOM 2245 C C . ALA A 1 310 ? 3.162 32.594 24.766 1 79.75 310 ALA A C 1
ATOM 2247 O O . ALA A 1 310 ? 2.477 33.562 24.469 1 79.75 310 ALA A O 1
ATOM 2248 N N . SER A 1 311 ? 4.344 32.656 25.141 1 82.06 311 SER A N 1
ATOM 2249 C CA . SER A 1 311 ? 5.016 33.969 25.281 1 82.06 311 SER A CA 1
ATOM 2250 C C . SER A 1 311 ? 5.297 34.594 23.922 1 82.06 311 SER A C 1
ATOM 2252 O O . SER A 1 311 ? 5.105 35.781 23.734 1 82.06 311 SER A O 1
ATOM 2254 N N . ASP A 1 312 ? 5.68 33.75 23 1 84.12 312 ASP A N 1
ATOM 2255 C CA . ASP A 1 312 ? 6.086 34.219 21.672 1 84.12 312 ASP A CA 1
ATOM 2256 C C . ASP A 1 312 ? 4.879 34.656 20.859 1 84.12 312 ASP A C 1
ATOM 2258 O O . ASP A 1 312 ? 4.996 35.562 20.016 1 84.12 312 ASP A O 1
ATOM 2262 N N . LEU A 1 313 ? 3.783 34 21.094 1 84.44 313 LEU A N 1
ATOM 2263 C CA . LEU A 1 313 ? 2.568 34.344 20.359 1 84.44 313 LEU A CA 1
ATOM 2264 C C . LEU A 1 313 ? 2.162 35.781 20.594 1 84.44 313 LEU A C 1
ATOM 2266 O O . LEU A 1 313 ? 1.482 36.375 19.766 1 84.44 313 LEU A O 1
ATOM 2270 N N . ASP A 1 314 ? 2.654 36.406 21.656 1 86.5 314 ASP A N 1
ATOM 2271 C CA . ASP A 1 314 ? 2.223 37.75 22.031 1 86.5 314 ASP A CA 1
ATOM 2272 C C . ASP A 1 314 ? 3.186 38.812 21.484 1 86.5 314 ASP A C 1
ATOM 2274 O O . ASP A 1 314 ? 2.924 40 21.594 1 86.5 314 ASP A O 1
ATOM 2278 N N . GLN A 1 315 ? 4.188 38.344 20.844 1 87.12 315 GLN A N 1
ATOM 2279 C CA . GLN A 1 315 ? 5.148 39.312 20.312 1 87.12 315 GLN A CA 1
ATOM 2280 C C . GLN A 1 315 ? 4.586 40 19.078 1 87.12 315 GLN A C 1
ATOM 2282 O O . GLN A 1 315 ? 3.926 39.406 18.25 1 87.12 315 GLN A O 1
ATOM 2287 N N . PRO A 1 316 ? 4.801 41.344 18.984 1 91.44 316 PRO A N 1
ATOM 2288 C CA . PRO A 1 316 ? 4.297 42.094 17.828 1 91.44 316 PRO A CA 1
ATOM 2289 C C . PRO A 1 316 ? 4.973 41.656 16.516 1 91.44 316 PRO A C 1
ATOM 2291 O O . PRO A 1 316 ? 6.18 41.406 16.5 1 91.44 316 PRO A O 1
ATOM 2294 N N . LEU A 1 317 ? 4.234 41.469 15.492 1 93.06 317 LEU A N 1
ATOM 2295 C CA . LEU A 1 317 ? 4.707 41.125 14.156 1 93.06 317 LEU A CA 1
ATOM 2296 C C . LEU A 1 317 ? 4.855 42.375 13.297 1 93.06 317 LEU A C 1
ATOM 2298 O O . LEU A 1 317 ? 5.832 42.531 12.562 1 93.06 317 LEU A O 1
ATOM 2302 N N . GLY A 1 318 ? 3.945 43.25 13.336 1 95 318 GLY A N 1
ATOM 2303 C CA . GLY A 1 318 ? 3.816 44.469 12.562 1 95 318 GLY A CA 1
ATOM 2304 C C . GLY A 1 318 ? 2.611 45.312 12.961 1 95 318 GLY A C 1
ATOM 2305 O O . GLY A 1 318 ? 1.836 44.906 13.836 1 95 318 GLY A O 1
ATOM 2306 N N . VAL A 1 319 ? 2.623 46.5 12.344 1 96.31 319 VAL A N 1
ATOM 2307 C CA . VAL A 1 319 ? 1.557 47.438 12.672 1 96.31 319 VAL A CA 1
ATOM 2308 C C . VAL A 1 319 ? 0.66 47.656 11.461 1 96.31 319 VAL A C 1
ATOM 2310 O O . VAL A 1 319 ? 1.15 47.812 10.336 1 96.31 319 VAL A O 1
ATOM 2313 N N . THR A 1 320 ? -0.61 47.562 11.656 1 95.25 320 THR A N 1
ATOM 2314 C CA . THR A 1 320 ? -1.515 47.875 10.547 1 95.25 320 THR A CA 1
ATOM 2315 C C . THR A 1 320 ? -1.683 49.375 10.383 1 95.25 320 THR A C 1
ATOM 2317 O O . THR A 1 320 ? -1.822 50.094 11.375 1 95.25 320 THR A O 1
ATOM 2320 N N . THR A 1 321 ? -1.66 49.875 9.094 1 96.19 321 THR A N 1
ATOM 2321 C CA . THR A 1 321 ? -1.83 51.281 8.812 1 96.19 321 THR A CA 1
ATOM 2322 C C . THR A 1 321 ? -3.277 51.594 8.43 1 96.19 321 THR A C 1
ATOM 2324 O O . THR A 1 321 ? -3.656 52.75 8.305 1 96.19 321 THR A O 1
ATOM 2327 N N . THR A 1 322 ? -4.062 50.656 8.227 1 95.12 322 THR A N 1
ATOM 2328 C CA . THR A 1 322 ? -5.496 50.75 7.969 1 95.12 322 THR A CA 1
ATOM 2329 C C . THR A 1 322 ? -6.277 49.844 8.93 1 95.12 322 THR A C 1
ATOM 2331 O O . THR A 1 322 ? -5.691 49.062 9.672 1 95.12 322 THR A O 1
ATOM 2334 N N . GLU A 1 323 ? -7.555 50.094 8.938 1 95.19 323 GLU A N 1
ATOM 2335 C CA . GLU A 1 323 ? -8.406 49.188 9.703 1 95.19 323 GLU A CA 1
ATOM 2336 C C . GLU A 1 323 ? -8.461 47.812 9.078 1 95.19 323 GLU A C 1
ATOM 2338 O O . GLU A 1 323 ? -8.555 47.688 7.855 1 95.19 323 GLU A O 1
ATOM 2343 N N . LEU A 1 324 ? -8.336 46.812 9.906 1 96.62 324 LEU A N 1
ATOM 2344 C CA . LEU A 1 324 ? -8.555 45.406 9.492 1 96.62 324 LEU A CA 1
ATOM 2345 C C . LEU A 1 324 ? -9.859 44.875 10.062 1 96.62 324 LEU A C 1
ATOM 2347 O O . LEU A 1 324 ? -10.039 44.844 11.281 1 96.62 324 LEU A O 1
ATOM 2351 N N . ASP A 1 325 ? -10.75 44.531 9.188 1 95.25 325 ASP A N 1
ATOM 2352 C CA . ASP A 1 325 ? -12.094 44.125 9.586 1 95.25 325 ASP A CA 1
ATOM 2353 C C . ASP A 1 325 ? -12.32 42.625 9.367 1 95.25 325 ASP A C 1
ATOM 2355 O O . ASP A 1 325 ? -12.367 42.188 8.227 1 95.25 325 ASP A O 1
ATOM 2359 N N . SER A 1 326 ? -12.43 41.875 10.477 1 95 326 SER A N 1
ATOM 2360 C CA . SER A 1 326 ? -12.695 40.438 10.391 1 95 326 SER A CA 1
ATOM 2361 C C . SER A 1 326 ? -14.055 40.094 10.984 1 95 326 SER A C 1
ATOM 2363 O O . SER A 1 326 ? -14.312 38.938 11.312 1 95 326 SER A O 1
ATOM 2365 N N . ARG A 1 327 ? -14.891 41.062 11.25 1 89.12 327 ARG A N 1
ATOM 2366 C CA . ARG A 1 327 ? -16.219 40.781 11.781 1 89.12 327 ARG A CA 1
ATOM 2367 C C . ARG A 1 327 ? -16.969 39.812 10.891 1 89.12 327 ARG A C 1
ATOM 2369 O O . ARG A 1 327 ? -16.906 39.906 9.664 1 89.12 327 ARG A O 1
ATOM 2376 N N . ARG A 1 328 ? -17.625 38.938 11.492 1 88.19 328 ARG A N 1
ATOM 2377 C CA . ARG A 1 328 ? -18.312 37.844 10.812 1 88.19 328 ARG A CA 1
ATOM 2378 C C . ARG A 1 328 ? -19.234 38.375 9.719 1 88.19 328 ARG A C 1
ATOM 2380 O O . ARG A 1 328 ? -19.281 37.812 8.617 1 88.19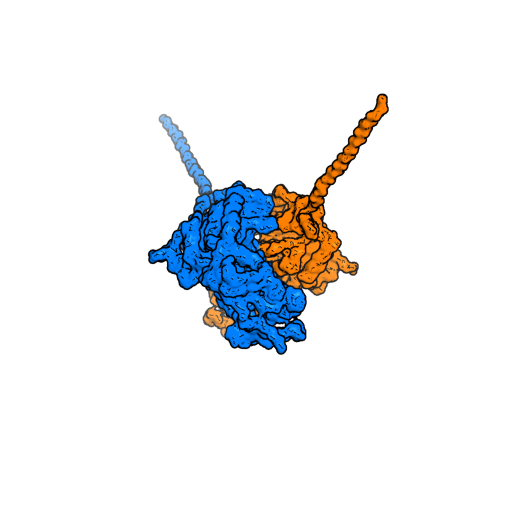 328 ARG A O 1
ATOM 2387 N N . SER A 1 329 ? -20 39.438 10.016 1 86.88 329 SER A N 1
ATOM 2388 C CA . SER A 1 329 ? -20.938 40 9.055 1 86.88 329 SER A CA 1
ATOM 2389 C C . SER A 1 329 ? -20.219 40.562 7.832 1 86.88 329 SER A C 1
ATOM 2391 O O . SER A 1 329 ? -20.781 40.594 6.738 1 86.88 329 SER A O 1
ATOM 2393 N N . VAL A 1 330 ? -19.016 40.938 7.98 1 92.31 330 VAL A N 1
ATOM 2394 C CA . VAL A 1 330 ? -18.25 41.531 6.887 1 92.31 330 VAL A CA 1
ATOM 2395 C C . VAL A 1 330 ? -17.562 40.438 6.078 1 92.31 330 VAL A C 1
ATOM 2397 O O . VAL A 1 330 ? -17.781 40.312 4.871 1 92.31 330 VAL A O 1
ATOM 2400 N N . VAL A 1 331 ? -16.844 39.531 6.715 1 95.69 331 VAL A N 1
ATOM 2401 C CA . VAL A 1 331 ? -16.031 38.531 6.02 1 95.69 331 VAL A CA 1
ATOM 2402 C C . VAL A 1 331 ? -16.922 37.531 5.312 1 95.69 331 VAL A C 1
ATOM 2404 O O . VAL A 1 331 ? -16.484 36.812 4.402 1 95.69 331 VAL A O 1
ATOM 2407 N N . ARG A 1 332 ? -18.156 37.438 5.684 1 93.38 332 ARG A N 1
ATOM 2408 C CA . ARG A 1 332 ? -19.062 36.469 5.086 1 93.38 332 ARG A CA 1
ATOM 2409 C C . ARG A 1 332 ? -20.062 37.125 4.152 1 93.38 332 ARG A C 1
ATOM 2411 O O . ARG A 1 332 ? -21.031 36.5 3.713 1 93.38 332 ARG A O 1
ATOM 2418 N N . GLY A 1 333 ? -19.828 38.406 3.871 1 92.19 333 GLY A N 1
ATOM 2419 C CA . GLY A 1 333 ? -20.812 39.094 3.039 1 92.19 333 GLY A CA 1
ATOM 2420 C C . GLY A 1 333 ? -20.203 40.125 2.104 1 92.19 333 GLY A C 1
ATOM 2421 O O . GLY A 1 333 ? -20.844 40.531 1.136 1 92.19 333 GLY A O 1
ATOM 2422 N N . ALA A 1 334 ? -19.047 40.5 2.334 1 94.19 334 ALA A N 1
ATOM 2423 C CA . ALA A 1 334 ? -18.391 41.531 1.518 1 94.19 334 ALA A CA 1
ATOM 2424 C C . ALA A 1 334 ? -16.875 41.375 1.557 1 94.19 334 ALA A C 1
ATOM 2426 O O . ALA A 1 334 ? -16.344 40.594 2.355 1 94.19 334 ALA A O 1
ATOM 2427 N N . GLU A 1 335 ? -16.234 42.062 0.613 1 97.12 335 GLU A N 1
ATOM 2428 C CA . GLU A 1 335 ? -14.781 42.156 0.698 1 97.12 335 GLU A CA 1
ATOM 2429 C C . GLU A 1 335 ? -14.344 42.75 2.041 1 97.12 335 GLU A C 1
ATOM 2431 O O . GLU A 1 335 ? -14.93 43.719 2.516 1 97.12 335 GLU A O 1
ATOM 2436 N N . SER A 1 336 ? -13.422 42.094 2.629 1 97 336 SER A N 1
ATOM 2437 C CA . SER A 1 336 ? -12.922 42.594 3.91 1 97 336 SER A CA 1
ATOM 2438 C C . SER A 1 336 ? -11.422 42.844 3.848 1 97 336 SER A C 1
ATOM 2440 O O . SER A 1 336 ? -10.695 42.188 3.104 1 97 336 SER A O 1
ATOM 2442 N N . THR A 1 337 ? -11.016 43.812 4.656 1 97.38 337 THR A N 1
ATOM 2443 C CA . THR A 1 337 ? -9.586 44.156 4.688 1 97.38 337 THR A CA 1
ATOM 2444 C C . THR A 1 337 ? -8.789 43 5.289 1 97.38 337 THR A C 1
ATOM 2446 O O . THR A 1 337 ? -7.672 42.719 4.852 1 97.38 337 THR A O 1
ATOM 2449 N N . MET A 1 338 ? -9.312 42.281 6.262 1 96.62 338 MET A N 1
ATOM 2450 C CA . MET A 1 338 ? -8.656 41.062 6.781 1 96.62 338 MET A CA 1
ATOM 2451 C C . MET A 1 338 ? -8.578 39.969 5.715 1 96.62 338 MET A C 1
ATOM 2453 O O . MET A 1 338 ? -7.555 39.312 5.578 1 96.62 338 MET A O 1
ATOM 2457 N N . GLY A 1 339 ? -9.656 39.781 5 1 97.69 339 GLY A N 1
ATOM 2458 C CA . GLY A 1 339 ? -9.641 38.875 3.889 1 97.69 339 GLY A CA 1
ATOM 2459 C C . GLY A 1 339 ? -8.57 39.188 2.859 1 97.69 339 GLY A C 1
ATOM 2460 O O . GLY A 1 339 ? -7.867 38.281 2.389 1 97.69 339 GLY A O 1
ATOM 2461 N N . ASN A 1 340 ? -8.516 40.5 2.559 1 97.94 340 ASN A N 1
ATOM 2462 C CA . ASN A 1 340 ? -7.5 40.938 1.611 1 97.94 340 ASN A CA 1
ATOM 2463 C C . ASN A 1 340 ? -6.094 40.625 2.119 1 97.94 340 ASN A C 1
ATOM 2465 O O . ASN A 1 340 ? -5.242 40.156 1.362 1 97.94 340 ASN A O 1
ATOM 2469 N N . LEU A 1 341 ? -5.887 40.875 3.398 1 97.31 341 LEU A N 1
ATOM 2470 C CA . LEU A 1 341 ? -4.582 40.594 3.988 1 97.31 341 LEU A CA 1
ATOM 2471 C C . LEU A 1 341 ? -4.242 39.125 3.895 1 97.31 341 LEU A C 1
ATOM 2473 O O . LEU A 1 341 ? -3.156 38.75 3.443 1 97.31 341 LEU A O 1
ATOM 2477 N N . VAL A 1 342 ? -5.129 38.25 4.281 1 97.44 342 VAL A N 1
ATOM 2478 C CA . VAL A 1 342 ? -4.91 36.812 4.34 1 97.44 342 VAL A CA 1
ATOM 2479 C C . VAL A 1 342 ? -4.715 36.25 2.928 1 97.44 342 VAL A C 1
ATOM 2481 O O . VAL A 1 342 ? -3.77 35.5 2.672 1 97.44 342 VAL A O 1
ATOM 2484 N N . THR A 1 343 ? -5.574 36.656 1.961 1 98.12 343 THR A N 1
ATOM 2485 C CA . THR A 1 343 ? -5.5 36.094 0.615 1 98.12 343 THR A CA 1
ATOM 2486 C C . THR A 1 343 ? -4.285 36.625 -0.129 1 98.12 343 THR A C 1
ATOM 2488 O O . THR A 1 343 ? -3.686 35.938 -0.951 1 98.12 343 THR A O 1
ATOM 2491 N N . ASP A 1 344 ? -3.891 37.938 0.146 1 97.75 344 ASP A N 1
ATOM 2492 C CA . ASP A 1 344 ? -2.639 38.438 -0.415 1 97.75 344 ASP A CA 1
ATOM 2493 C C . ASP A 1 344 ? -1.448 37.625 0.085 1 97.75 344 ASP A C 1
ATOM 2495 O O . ASP A 1 344 ? -0.567 37.25 -0.697 1 97.75 344 ASP A O 1
ATOM 2499 N N . ALA A 1 345 ? -1.436 37.375 1.406 1 97.06 345 ALA A N 1
ATOM 2500 C CA . ALA A 1 345 ? -0.353 36.594 1.978 1 97.06 345 ALA A CA 1
ATOM 2501 C C . ALA A 1 345 ? -0.291 35.219 1.335 1 97.06 345 ALA A C 1
ATOM 2503 O O . ALA A 1 345 ? 0.793 34.719 1.012 1 97.06 345 ALA A O 1
ATOM 2504 N N . MET A 1 346 ? -1.445 34.594 1.123 1 96.88 346 MET A N 1
ATOM 2505 C CA . MET A 1 346 ? -1.522 33.281 0.474 1 96.88 346 MET A CA 1
ATOM 2506 C C . MET A 1 346 ? -0.963 33.344 -0.943 1 96.88 346 MET A C 1
ATOM 2508 O O . MET A 1 346 ? -0.11 32.531 -1.314 1 96.88 346 MET A O 1
ATOM 2512 N N . ARG A 1 347 ? -1.426 34.25 -1.741 1 97.19 347 ARG A N 1
ATOM 2513 C CA . ARG A 1 347 ? -1.047 34.406 -3.145 1 97.19 347 ARG A CA 1
ATOM 2514 C C . ARG A 1 347 ? 0.447 34.656 -3.285 1 97.19 347 ARG A C 1
ATOM 2516 O O . ARG A 1 347 ? 1.132 34 -4.07 1 97.19 347 ARG A O 1
ATOM 2523 N N . LEU A 1 348 ? 0.937 35.562 -2.516 1 95.62 348 LEU A N 1
ATOM 2524 C CA . LEU A 1 348 ? 2.33 36 -2.625 1 95.62 348 LEU A CA 1
ATOM 2525 C C . LEU A 1 348 ? 3.268 34.875 -2.152 1 95.62 348 LEU A C 1
ATOM 2527 O O . LEU A 1 348 ? 4.297 34.625 -2.779 1 95.62 348 LEU A O 1
ATOM 2531 N N . ALA A 1 349 ? 2.906 34.25 -1.064 1 93.31 349 ALA A N 1
ATOM 2532 C CA . ALA A 1 349 ? 3.764 33.219 -0.492 1 93.31 349 ALA A CA 1
ATOM 2533 C C . ALA A 1 349 ? 3.863 32 -1.422 1 93.31 349 ALA A C 1
ATOM 2535 O O . ALA A 1 349 ? 4.898 31.328 -1.476 1 93.31 349 ALA A O 1
ATOM 2536 N N . THR A 1 350 ? 2.805 31.688 -2.158 1 93.19 350 THR A N 1
ATOM 2537 C CA . THR A 1 350 ? 2.766 30.484 -2.98 1 93.19 350 THR A CA 1
ATOM 2538 C C . THR A 1 350 ? 3.154 30.797 -4.422 1 93.19 350 THR A C 1
ATOM 2540 O O . THR A 1 350 ? 3.461 29.891 -5.199 1 93.19 350 THR A O 1
ATOM 2543 N N . GLY A 1 351 ? 3.082 32.062 -4.789 1 93.69 351 GLY A N 1
ATOM 2544 C CA . GLY A 1 351 ? 3.355 32.469 -6.156 1 93.69 351 GLY A CA 1
ATOM 2545 C C . GLY A 1 351 ? 2.213 32.156 -7.109 1 93.69 351 GLY A C 1
ATOM 2546 O O . GLY A 1 351 ? 2.373 32.25 -8.328 1 93.69 351 GLY A O 1
ATOM 2547 N N . ALA A 1 352 ? 1.073 31.781 -6.629 1 96.62 352 ALA A N 1
ATOM 2548 C CA . ALA A 1 352 ? -0.09 31.484 -7.461 1 96.62 352 ALA A CA 1
ATOM 2549 C C . ALA A 1 352 ? -0.604 32.75 -8.148 1 96.62 352 ALA A C 1
ATOM 2551 O O . ALA A 1 352 ? -0.304 33.875 -7.711 1 96.62 352 ALA A O 1
ATOM 2552 N N . GLN A 1 353 ? -1.354 32.562 -9.242 1 97.38 353 GLN A N 1
ATOM 2553 C CA . GLN A 1 353 ? -1.948 33.688 -9.953 1 97.38 353 GLN A CA 1
ATOM 2554 C C . GLN A 1 353 ? -3.055 34.344 -9.133 1 97.38 353 GLN A C 1
ATOM 2556 O O . GLN A 1 353 ? -3.25 35.562 -9.195 1 97.38 353 GLN A O 1
ATOM 2561 N N . ALA A 1 354 ? -3.764 33.594 -8.375 1 98.31 354 ALA A N 1
ATOM 2562 C CA . ALA A 1 354 ? -4.875 34.062 -7.559 1 98.31 354 ALA A CA 1
ATOM 2563 C C . ALA A 1 354 ? -4.965 33.281 -6.25 1 98.31 354 ALA A C 1
ATOM 2565 O O . ALA A 1 354 ? -4.242 32.312 -6.051 1 98.31 354 ALA A O 1
ATOM 2566 N N . ALA A 1 355 ? -5.707 33.812 -5.32 1 98.5 355 ALA A N 1
ATOM 2567 C CA . ALA A 1 355 ? -5.98 33.125 -4.059 1 98.5 355 ALA A CA 1
ATOM 2568 C C . ALA A 1 355 ? -7.438 33.281 -3.648 1 98.5 355 ALA A C 1
ATOM 2570 O O . ALA A 1 355 ? -8.094 34.25 -4.035 1 98.5 355 ALA A O 1
ATOM 2571 N N . LEU A 1 356 ? -7.93 32.281 -3.004 1 97.94 356 LEU A N 1
ATOM 2572 C CA . LEU A 1 356 ? -9.305 32.25 -2.516 1 97.94 356 LEU A CA 1
ATOM 2573 C C . LEU A 1 356 ? -9.375 31.531 -1.162 1 97.94 356 LEU A C 1
ATOM 2575 O O . LEU A 1 356 ? -8.727 30.5 -0.957 1 97.94 356 LEU A O 1
ATOM 2579 N N . THR A 1 357 ? -9.93 32.125 -0.163 1 97.25 357 THR A N 1
ATOM 2580 C CA . THR A 1 357 ? -10.305 31.453 1.081 1 97.25 357 THR A CA 1
ATOM 2581 C C . THR A 1 357 ? -11.75 31.766 1.449 1 97.25 357 THR A C 1
ATOM 2583 O O . THR A 1 357 ? -12.344 32.688 0.911 1 97.25 357 THR A O 1
ATOM 2586 N N . ASN A 1 358 ? -12.406 30.891 2.223 1 95.69 358 ASN A N 1
ATOM 2587 C CA . ASN A 1 358 ? -13.773 31.109 2.668 1 95.69 358 ASN A CA 1
ATOM 2588 C C . ASN A 1 358 ? -13.828 32.031 3.881 1 95.69 358 ASN A C 1
ATOM 2590 O O . ASN A 1 358 ? -13.023 31.906 4.801 1 95.69 358 ASN A O 1
ATOM 2594 N N . GLY A 1 359 ? -14.844 32.969 3.846 1 94.81 359 GLY A N 1
ATOM 2595 C CA . GLY A 1 359 ? -15.031 33.875 4.961 1 94.81 359 GLY A CA 1
ATOM 2596 C C . GLY A 1 359 ? -15.203 33.188 6.293 1 94.81 359 GLY A C 1
ATOM 2597 O O . GLY A 1 359 ? -14.805 33.688 7.332 1 94.81 359 GLY A O 1
ATOM 2598 N N . GLY A 1 360 ? -15.773 32 6.211 1 89.69 360 GLY A N 1
ATOM 2599 C CA . GLY A 1 360 ? -15.977 31.203 7.41 1 89.69 360 GLY A CA 1
ATOM 2600 C C . GLY A 1 360 ? -14.68 30.766 8.055 1 89.69 360 GLY A C 1
ATOM 2601 O O . GLY A 1 360 ? -14.672 30.344 9.219 1 89.69 360 GLY A O 1
ATOM 2602 N N . GLY A 1 361 ? -13.57 30.828 7.324 1 90.38 361 GLY A N 1
ATOM 2603 C CA . GLY A 1 361 ? -12.266 30.484 7.859 1 90.38 361 GLY A CA 1
ATOM 2604 C C . GLY A 1 361 ? -11.617 31.594 8.641 1 90.38 361 GLY A C 1
ATOM 2605 O O . GLY A 1 361 ? -10.625 31.375 9.344 1 90.38 361 GLY A O 1
ATOM 2606 N N . LEU A 1 362 ? -12.094 32.812 8.539 1 93 362 LEU A N 1
ATOM 2607 C CA . LEU A 1 362 ? -11.648 33.969 9.305 1 93 362 LEU A CA 1
ATOM 2608 C C . LEU A 1 362 ? -12.5 34.156 10.555 1 93 362 LEU A C 1
ATOM 2610 O O . LEU A 1 362 ? -13.688 34.5 10.453 1 93 362 LEU A O 1
ATOM 2614 N N . ARG A 1 363 ? -11.883 34.031 11.742 1 86.75 363 ARG A N 1
ATOM 2615 C CA . ARG A 1 363 ? -12.719 33.812 12.922 1 86.75 363 ARG A CA 1
ATOM 2616 C C . ARG A 1 363 ? -12.461 34.875 13.969 1 86.75 363 ARG A C 1
ATOM 2618 O O . ARG A 1 363 ? -13.055 34.875 15.047 1 86.75 363 ARG A O 1
ATOM 2625 N N . GLY A 1 364 ? -11.664 35.812 13.766 1 84.88 364 GLY A N 1
ATOM 2626 C CA . GLY A 1 364 ? -11.336 36.844 14.75 1 84.88 364 GLY A CA 1
ATOM 2627 C C . GLY A 1 364 ? -12.531 37.656 15.164 1 84.88 364 GLY A C 1
ATOM 2628 O O . GLY A 1 364 ? -12.633 38.094 16.328 1 84.88 364 GLY A O 1
ATOM 2629 N N . ASP A 1 365 ? -13.43 37.875 14.242 1 88.25 365 ASP A N 1
ATOM 2630 C CA . ASP A 1 365 ? -14.633 38.688 14.453 1 88.25 365 ASP A CA 1
ATOM 2631 C C . ASP A 1 365 ? -14.297 39.969 15.172 1 88.25 365 ASP A C 1
ATOM 2633 O O . ASP A 1 365 ? -14.906 40.312 16.188 1 88.25 365 ASP A O 1
ATOM 2637 N N . ARG A 1 366 ? -13.328 40.75 14.672 1 90 366 ARG A N 1
ATOM 2638 C CA . ARG A 1 366 ? -12.812 41.938 15.297 1 90 366 ARG A CA 1
ATOM 2639 C C . ARG A 1 366 ? -12.562 43.031 14.266 1 90 366 ARG A C 1
ATOM 2641 O O . ARG A 1 366 ? -12.469 42.75 13.07 1 90 366 ARG A O 1
ATOM 2648 N N . LEU A 1 367 ? -12.648 44.312 14.711 1 91 367 LEU A N 1
ATOM 2649 C CA . LEU A 1 367 ? -12.148 45.469 13.977 1 91 367 LEU A CA 1
ATOM 2650 C C . LEU A 1 367 ? -10.852 46 14.586 1 91 367 LEU A C 1
ATOM 2652 O O . LEU A 1 367 ? -10.844 46.5 15.711 1 91 367 LEU A O 1
ATOM 2656 N N . TYR A 1 368 ? -9.727 45.75 13.922 1 94.81 368 TYR A N 1
ATOM 2657 C CA . TYR A 1 368 ? -8.438 46.281 14.328 1 94.81 368 TYR A CA 1
ATOM 2658 C C . TYR A 1 368 ? -8.266 47.719 13.836 1 94.81 368 TYR A C 1
ATOM 2660 O O . TYR A 1 368 ? -8.312 47.969 12.633 1 94.81 368 TYR A O 1
ATOM 2668 N N . ASN A 1 369 ? -8.094 48.562 14.742 1 93 369 ASN A N 1
ATOM 2669 C CA . ASN A 1 369 ? -7.887 49.969 14.344 1 93 369 ASN A CA 1
ATOM 2670 C C . ASN A 1 369 ? -6.52 50.156 13.703 1 93 369 ASN A C 1
ATOM 2672 O O . ASN A 1 369 ? -5.586 49.406 13.961 1 93 369 ASN A O 1
ATOM 2676 N N . ALA A 1 370 ? -6.531 51.188 12.797 1 94.56 370 ALA A N 1
ATOM 2677 C CA . ALA A 1 370 ? -5.219 51.625 12.305 1 94.56 370 ALA A CA 1
ATOM 2678 C C . ALA A 1 370 ? -4.27 51.906 13.469 1 94.56 370 ALA A C 1
ATOM 2680 O O . ALA A 1 370 ? -4.668 52.469 14.477 1 94.56 370 ALA A O 1
ATOM 2681 N N . GLY A 1 371 ? -3.047 51.375 13.398 1 93.69 371 GLY A N 1
ATOM 2682 C CA . GLY A 1 371 ? -2.061 51.562 14.453 1 93.69 371 GLY A CA 1
ATOM 2683 C C . GLY A 1 371 ? -1.946 50.375 15.375 1 93.69 371 GLY A C 1
ATOM 2684 O O . GLY A 1 371 ? -1.084 50.344 16.25 1 93.69 371 GLY A O 1
ATOM 2685 N N . THR A 1 372 ? -2.814 49.406 15.172 1 95.06 372 THR A N 1
ATOM 2686 C CA . THR A 1 372 ? -2.777 48.219 16.016 1 95.06 372 THR A CA 1
ATOM 2687 C C . THR A 1 372 ? -1.52 47.406 15.742 1 95.06 372 THR A C 1
ATOM 2689 O O . THR A 1 372 ? -1.193 47.125 14.586 1 95.06 372 THR A O 1
ATOM 2692 N N . ALA A 1 373 ? -0.827 47.094 16.781 1 95.75 373 ALA A N 1
ATOM 2693 C CA . ALA A 1 373 ? 0.262 46.125 16.672 1 95.75 373 ALA A CA 1
ATOM 2694 C C . ALA A 1 373 ? -0.273 44.719 16.656 1 95.75 373 ALA A C 1
ATOM 2696 O O . ALA A 1 373 ? -0.769 44.219 17.672 1 95.75 373 ALA A O 1
ATOM 2697 N N . LEU A 1 374 ? -0.162 44.125 15.516 1 94.88 374 LEU A N 1
ATOM 2698 C CA . LEU A 1 374 ? -0.675 42.75 15.359 1 94.88 374 LEU A CA 1
ATOM 2699 C C . LEU A 1 374 ? 0.33 41.75 15.883 1 94.88 374 LEU A C 1
ATOM 2701 O O . LEU A 1 374 ? 1.538 41.906 15.688 1 94.88 374 LEU A O 1
ATOM 2705 N N . THR A 1 375 ? -0.205 40.719 16.578 1 92.62 375 THR A N 1
ATOM 2706 C CA . THR A 1 375 ? 0.62 39.625 17.078 1 92.62 375 THR A CA 1
ATOM 2707 C C . THR A 1 375 ? 0.261 38.312 16.391 1 92.62 375 THR A C 1
ATOM 2709 O O . THR A 1 375 ? -0.729 38.219 15.664 1 92.62 375 THR A O 1
ATOM 2712 N N . ARG A 1 376 ? 1.183 37.312 16.594 1 90.88 376 ARG A N 1
ATOM 2713 C CA . ARG A 1 376 ? 0.867 36 16.062 1 90.88 376 ARG A CA 1
ATOM 2714 C C . ARG A 1 376 ? -0.402 35.438 16.703 1 90.88 376 ARG A C 1
ATOM 2716 O O . ARG A 1 376 ? -1.17 34.719 16.062 1 90.88 376 ARG A O 1
ATOM 2723 N N . ARG A 1 377 ? -0.621 35.719 17.906 1 85.88 377 ARG A N 1
ATOM 2724 C CA . ARG A 1 377 ? -1.844 35.312 18.578 1 85.88 377 ARG A CA 1
ATOM 2725 C C . ARG A 1 377 ? -3.078 35.844 17.891 1 85.88 377 ARG A C 1
ATOM 2727 O O . ARG A 1 377 ? -4.105 35.188 17.781 1 85.88 377 ARG A O 1
ATOM 2734 N N . ASP A 1 378 ? -2.945 37.125 17.484 1 90.25 378 ASP A N 1
ATOM 2735 C CA . ASP A 1 378 ? -4.039 37.719 16.719 1 90.25 378 ASP A CA 1
ATOM 2736 C C . ASP A 1 378 ? -4.316 36.906 15.445 1 90.25 378 ASP A C 1
ATOM 2738 O O . ASP A 1 378 ? -5.473 36.656 15.117 1 90.25 378 ASP A O 1
ATOM 2742 N N . ILE A 1 379 ? -3.254 36.562 14.789 1 93.19 379 ILE A N 1
ATOM 2743 C CA . ILE A 1 379 ? -3.404 35.875 13.523 1 93.19 379 ILE A CA 1
ATOM 2744 C C . ILE A 1 379 ? -3.932 34.469 13.773 1 93.19 379 ILE A C 1
ATOM 2746 O O . ILE A 1 379 ? -4.777 33.969 13.031 1 93.19 379 ILE A O 1
ATOM 2750 N N . LEU A 1 380 ? -3.428 33.844 14.781 1 87.38 380 LEU A N 1
ATOM 2751 C CA . LEU A 1 380 ? -3.938 32.531 15.148 1 87.38 380 LEU A CA 1
ATOM 2752 C C . LEU A 1 380 ? -5.426 32.594 15.477 1 87.38 380 LEU A C 1
ATOM 2754 O O . LEU A 1 380 ? -6.176 31.656 15.156 1 87.38 380 LEU A O 1
ATOM 2758 N N . ALA A 1 381 ? -5.805 33.625 16.125 1 82.62 381 ALA A N 1
ATOM 2759 C CA . ALA A 1 381 ? -7.219 33.844 16.438 1 82.62 381 ALA A CA 1
ATOM 2760 C C . ALA A 1 381 ? -8.039 33.969 15.156 1 82.62 381 ALA A C 1
ATOM 2762 O O . ALA A 1 381 ? -9.188 33.5 15.094 1 82.62 381 ALA A O 1
ATOM 2763 N N . GLU A 1 382 ? -7.449 34.531 14.156 1 91.38 382 GLU A N 1
ATOM 2764 C CA . GLU A 1 382 ? -8.117 34.719 12.867 1 91.38 382 GLU A CA 1
ATOM 2765 C C . GLU A 1 382 ? -8.164 33.406 12.086 1 91.38 382 GLU A C 1
ATOM 2767 O O . GLU A 1 382 ? -9.102 33.188 11.32 1 91.38 382 GLU A O 1
ATOM 2772 N N . LEU A 1 383 ? -7.129 32.625 12.266 1 92.31 383 LEU A N 1
ATOM 2773 C CA . LEU A 1 383 ? -6.961 31.406 11.484 1 92.31 383 LEU A CA 1
ATOM 2774 C C . LEU A 1 383 ? -6.711 30.219 12.398 1 92.31 383 LEU A C 1
ATOM 2776 O O . LEU A 1 383 ? -5.66 29.578 12.312 1 92.31 383 LEU A O 1
ATOM 2780 N N . PRO A 1 384 ? -7.777 29.812 13.117 1 78.38 384 PRO A N 1
ATOM 2781 C CA . PRO A 1 384 ? -7.543 28.859 14.211 1 78.38 384 PRO A CA 1
ATOM 2782 C C . PRO A 1 384 ? -7.551 27.406 13.75 1 78.38 384 PRO A C 1
ATOM 2784 O O . PRO A 1 384 ? -7.262 26.5 14.531 1 78.38 384 PRO A O 1
ATOM 2787 N N . PHE A 1 385 ? -7.793 27.125 12.469 1 73.5 385 PHE A N 1
ATOM 2788 C CA . PHE A 1 385 ? -8.148 25.766 12.062 1 73.5 385 PHE A CA 1
ATOM 2789 C C . PHE A 1 385 ? -6.91 25 11.625 1 73.5 385 PHE A C 1
ATOM 2791 O O . PHE A 1 385 ? -6.996 23.812 11.289 1 73.5 385 PHE A O 1
ATOM 2798 N N . GLY A 1 386 ? -5.742 25.719 11.625 1 79.44 386 GLY A N 1
ATOM 2799 C CA . GLY A 1 386 ? -4.531 25.016 11.234 1 79.44 386 GLY A CA 1
ATOM 2800 C C . GLY A 1 386 ? -4.504 24.656 9.758 1 79.44 386 GLY A C 1
ATOM 2801 O O . GLY A 1 386 ? -3.838 23.703 9.359 1 79.44 386 GLY A O 1
ATOM 2802 N N . ASN A 1 387 ? -5.266 25.375 8.945 1 86.12 387 ASN A N 1
ATOM 2803 C CA . ASN A 1 387 ? -5.285 25.109 7.512 1 86.12 387 ASN A CA 1
ATOM 2804 C C . ASN A 1 387 ? -3.941 25.438 6.863 1 86.12 387 ASN A C 1
ATOM 2806 O O . ASN A 1 387 ? -3.191 26.266 7.371 1 86.12 387 ASN A O 1
ATOM 2810 N N . VAL A 1 388 ? -3.668 24.703 5.898 1 91.25 388 VAL A N 1
ATOM 2811 C CA . VAL A 1 388 ? -2.471 24.953 5.105 1 91.25 388 VAL A CA 1
ATOM 2812 C C . VAL A 1 388 ? -2.863 25.469 3.721 1 91.25 388 VAL A C 1
ATOM 2814 O O . VAL A 1 388 ? -4.004 25.281 3.285 1 91.25 388 VAL A O 1
ATOM 2817 N N . ALA A 1 389 ? -1.975 26.188 3.111 1 93.56 389 ALA A N 1
ATOM 2818 C CA . ALA A 1 389 ? -2.213 26.688 1.763 1 93.56 389 ALA A CA 1
ATOM 2819 C C . ALA A 1 389 ? -1.917 25.625 0.716 1 93.56 389 ALA A C 1
ATOM 2821 O O . ALA A 1 389 ? -0.828 25.047 0.701 1 93.56 389 ALA A O 1
ATOM 2822 N N . VAL A 1 390 ? -2.906 25.375 -0.089 1 94.56 390 VAL A N 1
ATOM 2823 C CA . VAL A 1 390 ? -2.812 24.484 -1.239 1 94.56 390 VAL A CA 1
ATOM 2824 C C . VAL A 1 390 ? -2.896 25.297 -2.531 1 94.56 390 VAL A C 1
ATOM 2826 O O . VAL A 1 390 ? -3.562 26.328 -2.58 1 94.56 390 VAL A O 1
ATOM 2829 N N . VAL A 1 391 ? -2.129 24.859 -3.52 1 96.12 391 VAL A N 1
ATOM 2830 C CA . VAL A 1 391 ? -2.234 25.5 -4.828 1 96.12 391 VAL A CA 1
ATOM 2831 C C . VAL A 1 391 ? -2.809 24.516 -5.84 1 96.12 391 VAL A C 1
ATOM 2833 O O . VAL A 1 391 ? -2.283 23.406 -6.008 1 96.12 391 VAL A O 1
ATOM 2836 N N . LEU A 1 392 ? -3.85 24.906 -6.496 1 96.31 392 LEU A N 1
ATOM 2837 C CA . LEU A 1 392 ? -4.531 24.078 -7.48 1 96.31 392 LEU A CA 1
ATOM 2838 C C . LEU A 1 392 ? -4.41 24.672 -8.875 1 96.31 392 LEU A C 1
ATOM 2840 O O . LEU A 1 392 ? -4.422 25.891 -9.039 1 96.31 392 LEU A O 1
ATOM 2844 N N . ASP A 1 393 ? -4.168 23.812 -9.844 1 97.25 393 ASP A N 1
ATOM 2845 C CA . ASP A 1 393 ? -4.391 24.156 -11.242 1 97.25 393 ASP A CA 1
ATOM 2846 C C . ASP A 1 393 ? -5.852 23.953 -11.641 1 97.25 393 ASP A C 1
ATOM 2848 O O . ASP A 1 393 ? -6.328 22.828 -11.711 1 97.25 393 ASP A O 1
ATOM 2852 N N . LEU A 1 394 ? -6.539 25.047 -11.898 1 97.19 394 LEU A N 1
ATOM 2853 C CA . LEU A 1 394 ? -7.98 25.016 -12.133 1 97.19 394 LEU A CA 1
ATOM 2854 C C . LEU A 1 394 ? -8.328 25.562 -13.508 1 97.19 394 LEU A C 1
ATOM 2856 O O . LEU A 1 394 ? -7.688 26.5 -13.984 1 97.19 394 LEU A O 1
ATOM 2860 N N . THR A 1 395 ? -9.352 24.969 -14.141 1 96.88 395 THR A N 1
ATOM 2861 C CA . THR A 1 395 ? -9.93 25.609 -15.312 1 96.88 395 THR A CA 1
ATOM 2862 C C . THR A 1 395 ? -10.711 26.859 -14.914 1 96.88 395 THR A C 1
ATOM 2864 O O . THR A 1 395 ? -11.125 27 -13.766 1 96.88 395 THR A O 1
ATOM 2867 N N . GLY A 1 396 ? -10.844 27.734 -15.93 1 97.62 396 GLY A N 1
ATOM 2868 C CA . GLY A 1 396 ? -11.68 28.906 -15.672 1 97.62 396 GLY A CA 1
ATOM 2869 C C . GLY A 1 396 ? -13.078 28.547 -15.219 1 97.62 396 GLY A C 1
ATOM 2870 O O . GLY A 1 396 ? -13.656 29.219 -14.367 1 97.62 396 GLY A O 1
ATOM 2871 N N . ALA A 1 397 ? -13.531 27.469 -15.773 1 97.12 397 ALA A N 1
ATOM 2872 C CA . ALA A 1 397 ? -14.859 27 -15.383 1 97.12 397 ALA A CA 1
ATOM 2873 C C . ALA A 1 397 ? -14.883 26.578 -13.922 1 97.12 397 ALA A C 1
ATOM 2875 O O . ALA A 1 397 ? -15.867 26.828 -13.211 1 97.12 397 ALA A O 1
ATOM 2876 N N . GLN A 1 398 ? -13.852 25.984 -13.477 1 97.12 398 GLN A N 1
ATOM 2877 C CA . GLN A 1 398 ? -13.766 25.547 -12.086 1 97.12 398 GLN A CA 1
ATOM 2878 C C . GLN A 1 398 ? -13.664 26.734 -11.141 1 97.12 398 GLN A C 1
ATOM 2880 O O . GLN A 1 398 ? -14.273 26.75 -10.078 1 97.12 398 GLN A O 1
ATOM 2885 N N . VAL A 1 399 ? -12.906 27.734 -11.523 1 98.12 399 VAL A N 1
ATOM 2886 C CA . VAL A 1 399 ? -12.773 28.938 -10.711 1 98.12 399 VAL A CA 1
ATOM 2887 C C . VAL A 1 399 ? -14.133 29.625 -10.578 1 98.12 399 VAL A C 1
ATOM 2889 O O . VAL A 1 399 ? -14.555 29.984 -9.477 1 98.12 399 VAL A O 1
ATOM 2892 N N . LYS A 1 400 ? -14.789 29.75 -11.719 1 97.75 400 LYS A N 1
ATOM 2893 C CA . LYS A 1 400 ? -16.094 30.391 -11.703 1 97.75 400 LYS A CA 1
ATOM 2894 C C . LYS A 1 400 ? -17.078 29.609 -10.836 1 97.75 400 LYS A C 1
ATOM 2896 O O . LYS A 1 400 ? -17.859 30.203 -10.07 1 97.75 400 LYS A O 1
ATOM 2901 N N . ALA A 1 401 ? -17.062 28.328 -11.008 1 97.38 401 ALA A N 1
ATOM 2902 C CA . ALA A 1 401 ? -17.953 27.5 -10.219 1 97.38 401 ALA A CA 1
ATOM 2903 C C . ALA A 1 401 ? -17.688 27.641 -8.727 1 97.38 401 ALA A C 1
ATOM 2905 O O . ALA A 1 401 ? -18.609 27.641 -7.918 1 97.38 401 ALA A O 1
ATOM 2906 N N . ALA A 1 402 ? -16.438 27.703 -8.359 1 97.69 402 ALA A N 1
ATOM 2907 C CA . ALA A 1 402 ? -16.062 27.906 -6.957 1 97.69 402 ALA A CA 1
ATOM 2908 C C . ALA A 1 402 ? -16.609 29.219 -6.434 1 97.69 402 ALA A C 1
ATOM 2910 O O . ALA A 1 402 ? -17.156 29.281 -5.332 1 97.69 402 ALA A O 1
ATOM 2911 N N . LEU A 1 403 ? -16.484 30.234 -7.188 1 98.19 403 LEU A N 1
ATOM 2912 C CA . LEU A 1 403 ? -16.969 31.562 -6.785 1 98.19 403 LEU A CA 1
ATOM 2913 C C . LEU A 1 403 ? -18.484 31.594 -6.738 1 98.19 403 LEU A C 1
ATOM 2915 O O . LEU A 1 403 ? -19.078 32.25 -5.871 1 98.19 403 LEU A O 1
ATOM 2919 N N . GLU A 1 404 ? -19.125 30.859 -7.703 1 97.56 404 GLU A N 1
ATOM 2920 C CA . GLU A 1 404 ? -20.578 30.734 -7.648 1 97.56 404 GLU A CA 1
ATOM 2921 C C . GLU A 1 404 ? -21.047 30.109 -6.336 1 97.56 404 GLU A C 1
ATOM 2923 O O . GLU A 1 404 ? -22.031 30.562 -5.738 1 97.56 404 GLU A O 1
ATOM 2928 N N . ASN A 1 405 ? -20.344 29.094 -5.984 1 96.62 405 ASN A N 1
ATOM 2929 C CA . ASN A 1 405 ? -20.609 28.531 -4.664 1 96.62 405 ASN A CA 1
ATOM 2930 C C . ASN A 1 405 ? -20.422 29.578 -3.564 1 96.62 405 ASN A C 1
ATOM 2932 O O . ASN A 1 405 ? -21.234 29.672 -2.643 1 96.62 405 ASN A O 1
ATOM 2936 N N . GLY A 1 406 ? -19.391 30.344 -3.617 1 96.88 406 GLY A N 1
ATOM 2937 C CA . GLY A 1 406 ? -19.047 31.344 -2.611 1 96.88 406 GLY A CA 1
ATOM 2938 C C . GLY A 1 406 ? -20.141 32.375 -2.402 1 96.88 406 GLY A C 1
ATOM 2939 O O . GLY A 1 406 ? -20.391 32.812 -1.272 1 96.88 406 GLY A O 1
ATOM 2940 N N . VAL A 1 407 ? -20.875 32.719 -3.461 1 96.5 407 VAL A N 1
ATOM 2941 C CA . VAL A 1 407 ? -21.859 33.781 -3.355 1 96.5 407 VAL A CA 1
ATOM 2942 C C . VAL A 1 407 ? -23.266 33.219 -3.332 1 96.5 407 VAL A C 1
ATOM 2944 O O . VAL A 1 407 ? -24.25 33.938 -3.506 1 96.5 407 VAL A O 1
ATOM 2947 N N . SER A 1 408 ? -23.391 31.953 -3.105 1 95.19 408 SER A N 1
ATOM 2948 C CA . SER A 1 408 ? -24.672 31.281 -3.244 1 95.19 408 SER A CA 1
ATOM 2949 C C . SER A 1 408 ? -25.547 31.5 -2.01 1 95.19 408 SER A C 1
ATOM 2951 O O . SER A 1 408 ? -26.766 31.344 -2.07 1 95.19 408 SER A O 1
ATOM 2953 N N . GLN A 1 409 ? -24.953 31.844 -0.913 1 93.25 409 GLN A N 1
ATOM 2954 C CA . GLN A 1 409 ? -25.734 31.922 0.321 1 93.25 409 GLN A CA 1
ATOM 2955 C C . GLN A 1 409 ? -25.391 33.188 1.105 1 93.25 409 GLN A C 1
ATOM 2957 O O . GLN A 1 409 ? -25.219 33.125 2.324 1 93.25 409 GLN A O 1
ATOM 2962 N N . ILE A 1 410 ? -25.297 34.281 0.452 1 91 410 ILE A N 1
ATOM 2963 C CA . ILE A 1 410 ? -24.922 35.562 1.043 1 91 410 ILE A CA 1
ATOM 2964 C C . ILE A 1 410 ? -25.969 36 2.076 1 91 410 ILE A C 1
ATOM 2966 O O . ILE A 1 410 ? -25.609 36.469 3.166 1 91 410 ILE A O 1
ATOM 2970 N N . ALA A 1 411 ? -27.234 35.812 1.764 1 85.75 411 ALA A N 1
ATOM 2971 C CA . ALA A 1 411 ? -28.328 36.25 2.635 1 85.75 411 ALA A CA 1
ATOM 2972 C C . ALA A 1 411 ? -28.281 35.5 3.971 1 85.75 411 ALA A C 1
ATOM 2974 O O . ALA A 1 411 ? -28.703 36.031 4.996 1 85.75 411 ALA A O 1
ATOM 2975 N N . GLN A 1 412 ? -27.75 34.312 3.982 1 86.81 412 GLN A N 1
ATOM 2976 C CA . GLN A 1 412 ? -27.672 33.5 5.188 1 86.81 412 GLN A CA 1
ATOM 2977 C C . GLN A 1 412 ? -26.391 33.781 5.965 1 86.81 412 GLN A C 1
ATOM 2979 O O . GLN A 1 412 ? -26.203 33.281 7.066 1 86.81 412 GLN A O 1
ATOM 2984 N N . GLY A 1 413 ? -25.625 34.688 5.41 1 88.62 413 GLY A N 1
ATOM 2985 C CA . GLY A 1 413 ? -24.344 34.938 6.055 1 88.62 413 GLY A CA 1
ATOM 2986 C C . GLY A 1 413 ? -23.469 33.688 6.145 1 88.62 413 GLY A C 1
ATOM 2987 O O . GLY A 1 413 ? -22.797 33.469 7.152 1 88.62 413 GLY A O 1
ATOM 2988 N N . ALA A 1 414 ? -23.5 32.875 5.125 1 86.44 414 ALA A N 1
ATOM 2989 C CA . ALA A 1 414 ? -22.797 31.578 5.145 1 86.44 414 ALA A CA 1
ATOM 2990 C C . ALA A 1 414 ? -21.297 31.766 5.035 1 86.44 414 ALA A C 1
ATOM 2992 O O . ALA A 1 414 ? -20.828 32.688 4.352 1 86.44 414 ALA A O 1
ATOM 2993 N N . GLY A 1 415 ? -20.578 30.844 5.672 1 90.5 415 GLY A N 1
ATOM 2994 C CA . GLY A 1 415 ? -19.125 30.906 5.73 1 90.5 415 GLY A CA 1
ATOM 2995 C C . GLY A 1 415 ? -18.469 30.703 4.379 1 90.5 415 GLY A C 1
ATOM 2996 O O . GLY A 1 415 ? -17.297 31.047 4.199 1 90.5 415 GLY A O 1
ATOM 2997 N N . ARG A 1 416 ? -19.203 30.219 3.408 1 94.44 416 ARG A N 1
ATOM 2998 C CA . ARG A 1 416 ? -18.656 29.906 2.096 1 94.44 416 ARG A CA 1
ATOM 2999 C C . ARG A 1 416 ? -18.328 31.172 1.316 1 94.44 416 ARG A C 1
ATOM 3001 O O . ARG A 1 416 ? -17.656 31.125 0.289 1 94.44 416 ARG A O 1
ATOM 3008 N N . PHE A 1 417 ? -18.734 32.438 1.806 1 96.12 417 PHE A N 1
ATOM 3009 C CA . PHE A 1 417 ? -18.438 33.656 1.078 1 96.12 417 PHE A CA 1
ATOM 3010 C C . PHE A 1 417 ? -16.938 33.812 0.845 1 96.12 417 PHE A C 1
ATOM 3012 O O . PHE A 1 417 ? -16.141 33.594 1.763 1 96.12 417 PHE A O 1
ATOM 3019 N N . PRO A 1 418 ? -16.547 34.125 -0.386 1 97.75 418 PRO A N 1
ATOM 3020 C CA . PRO A 1 418 ? -15.117 34.125 -0.728 1 97.75 418 PRO A CA 1
ATOM 3021 C C . PRO A 1 418 ? -14.414 35.406 -0.357 1 97.75 418 PRO A C 1
ATOM 3023 O O . PRO A 1 418 ? -15.039 36.469 -0.357 1 97.75 418 PRO A O 1
ATOM 3026 N N . GLN A 1 419 ? -13.227 35.344 0.076 1 98.12 419 GLN A N 1
ATOM 3027 C CA . GLN A 1 419 ? -12.219 36.406 0.052 1 98.12 419 GLN A CA 1
ATOM 3028 C C . GLN A 1 419 ? -11.117 36.062 -0.958 1 98.12 419 GLN A C 1
ATOM 3030 O O . GLN A 1 419 ? -10.672 34.938 -1.06 1 98.12 419 GLN A O 1
ATOM 3035 N N . VAL A 1 420 ? -10.727 37.125 -1.785 1 98.38 420 VAL A N 1
ATOM 3036 C CA . VAL A 1 420 ? -9.922 36.75 -2.941 1 98.38 420 VAL A CA 1
ATOM 3037 C C . VAL A 1 420 ? -8.719 37.688 -3.066 1 98.38 420 VAL A C 1
ATOM 3039 O O . VAL A 1 420 ? -8.695 38.75 -2.467 1 98.38 420 VAL A O 1
ATOM 3042 N N . SER A 1 421 ? -7.734 37.312 -3.676 1 98.19 421 SER A N 1
ATOM 3043 C CA . SER A 1 421 ? -6.586 38.094 -4.145 1 98.19 421 SER A CA 1
ATOM 3044 C C . SER A 1 421 ? -6.215 37.719 -5.574 1 98.19 421 SER A C 1
ATOM 3046 O O . SER A 1 421 ? -6.324 36.531 -5.965 1 98.19 421 SER A O 1
ATOM 3048 N N . GLY A 1 422 ? -5.824 38.656 -6.355 1 97.25 422 GLY A N 1
ATOM 3049 C CA . GLY A 1 422 ? -5.422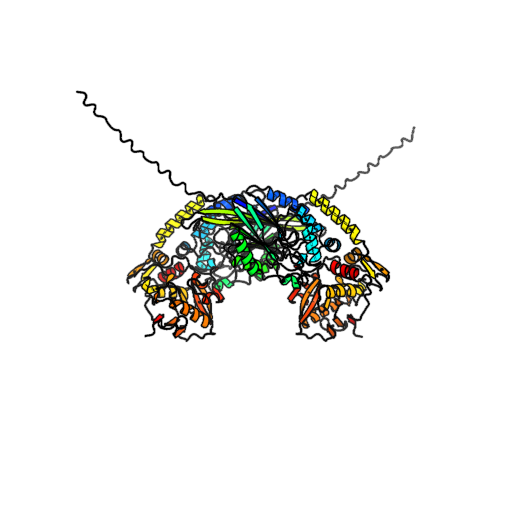 38.438 -7.734 1 97.25 422 GLY A CA 1
ATOM 3050 C C . GLY A 1 422 ? -6.598 38.219 -8.672 1 97.25 422 GLY A C 1
ATOM 3051 O O . GLY A 1 422 ? -6.426 37.75 -9.797 1 97.25 422 GLY A O 1
ATOM 3052 N N . MET A 1 423 ? -7.793 38.469 -8.188 1 96.62 423 MET A N 1
ATOM 3053 C CA . MET A 1 423 ? -8.992 38.344 -9.008 1 96.62 423 MET A CA 1
ATOM 3054 C C . MET A 1 423 ? -9.969 39.469 -8.719 1 96.62 423 MET A C 1
ATOM 3056 O O . MET A 1 423 ? -9.93 40.062 -7.641 1 96.62 423 MET A O 1
ATOM 3060 N N . GLU A 1 424 ? -10.695 39.844 -9.711 1 97.19 424 GLU A N 1
ATOM 3061 C CA . GLU A 1 424 ? -11.828 40.75 -9.594 1 97.19 424 GLU A CA 1
ATOM 3062 C C . GLU A 1 424 ? -13.133 40.062 -9.984 1 97.19 424 GLU A C 1
ATOM 3064 O O . GLU A 1 424 ? -13.258 39.531 -11.086 1 97.19 424 GLU A O 1
ATOM 3069 N N . VAL A 1 425 ? -14.023 40.094 -9.086 1 97.75 425 VAL A N 1
ATOM 3070 C CA . VAL A 1 425 ? -15.281 39.375 -9.266 1 97.75 425 VAL A CA 1
ATOM 3071 C C . VAL A 1 425 ? -16.453 40.344 -9.18 1 97.75 425 VAL A C 1
ATOM 3073 O O . VAL A 1 425 ? -16.594 41.062 -8.188 1 97.75 425 VAL A O 1
ATOM 3076 N N . LEU A 1 426 ? -17.203 40.438 -10.211 1 97.44 426 LEU A N 1
ATOM 3077 C CA . LEU A 1 426 ? -18.5 41.094 -10.188 1 97.44 426 LEU A CA 1
ATOM 3078 C C . LEU A 1 426 ? -19.641 40.125 -10.008 1 97.44 426 LEU A C 1
ATOM 3080 O O . LEU A 1 426 ? -19.781 39.188 -10.789 1 97.44 426 LEU A O 1
ATOM 3084 N N . TYR A 1 427 ? -20.328 40.281 -8.883 1 96.75 427 TYR A N 1
ATOM 3085 C CA . TYR A 1 427 ? -21.406 39.344 -8.641 1 96.75 427 TYR A CA 1
ATOM 3086 C C . TYR A 1 427 ? -22.719 40.062 -8.352 1 96.75 427 TYR A C 1
ATOM 3088 O O . TYR A 1 427 ? -22.719 41.219 -7.969 1 96.75 427 TYR A O 1
ATOM 3096 N N . ASP A 1 428 ? -23.875 39.406 -8.641 1 96.19 428 ASP A N 1
ATOM 3097 C CA . ASP A 1 428 ? -25.234 39.906 -8.422 1 96.19 428 ASP A CA 1
ATOM 3098 C C . ASP A 1 428 ? -26.062 38.875 -7.645 1 96.19 428 ASP A C 1
ATOM 3100 O O . ASP A 1 428 ? -26.562 37.906 -8.211 1 96.19 428 ASP A O 1
ATOM 3104 N N . PRO A 1 429 ? -26.25 39.188 -6.34 1 92.75 429 PRO A N 1
ATOM 3105 C CA . PRO A 1 429 ? -26.969 38.219 -5.504 1 92.75 429 PRO A CA 1
ATOM 3106 C C . PRO A 1 429 ? -28.453 38.094 -5.883 1 92.75 429 PRO A C 1
ATOM 3108 O O . PRO A 1 429 ? -29.125 37.188 -5.418 1 92.75 429 PRO A O 1
ATOM 3111 N N . ALA A 1 430 ? -28.922 38.969 -6.699 1 92.19 430 ALA A N 1
ATOM 3112 C CA . ALA A 1 430 ? -30.328 38.906 -7.117 1 92.19 430 ALA A CA 1
ATOM 3113 C C . ALA A 1 430 ? -30.547 37.844 -8.172 1 92.19 430 ALA A C 1
ATOM 3115 O O . ALA A 1 430 ? -31.672 37.406 -8.414 1 92.19 430 ALA A O 1
ATOM 3116 N N . LEU A 1 431 ? -29.516 37.5 -8.789 1 95.12 431 LEU A N 1
ATOM 3117 C CA . LEU A 1 431 ? -29.609 36.438 -9.805 1 95.12 431 LEU A CA 1
ATOM 3118 C C . LEU A 1 431 ? -29.703 35.062 -9.148 1 95.12 431 LEU A C 1
ATOM 3120 O O . LEU A 1 431 ? -29.375 34.906 -7.969 1 95.12 431 LEU A O 1
ATOM 3124 N N . PRO A 1 432 ? -30.25 34.031 -9.891 1 94.75 432 PRO A N 1
ATOM 3125 C CA . PRO A 1 432 ? -30.344 32.688 -9.32 1 94.75 432 PRO A CA 1
ATOM 3126 C C . PRO A 1 432 ? -28.984 32.094 -8.93 1 94.75 432 PRO A C 1
ATOM 3128 O O . PRO A 1 432 ? -27.984 32.406 -9.57 1 94.75 432 PRO A O 1
ATOM 3131 N N . VAL A 1 433 ? -29.047 31.328 -7.891 1 93.69 433 VAL A N 1
ATOM 3132 C CA . VAL A 1 433 ? -27.844 30.625 -7.465 1 93.69 433 VAL A CA 1
ATOM 3133 C C . VAL A 1 433 ? -27.234 29.875 -8.648 1 93.69 433 VAL A C 1
ATOM 3135 O O . VAL A 1 433 ? -27.953 29.203 -9.398 1 93.69 433 VAL A O 1
ATOM 3138 N N . GLY A 1 434 ? -25.984 30.031 -8.898 1 94.88 434 GLY A N 1
ATOM 3139 C CA . GLY A 1 434 ? -25.281 29.406 -10 1 94.88 434 GLY A CA 1
ATOM 3140 C C . GLY A 1 434 ? -25.016 30.344 -11.164 1 94.88 434 GLY A C 1
ATOM 3141 O O . GLY A 1 434 ? -24.219 30.047 -12.047 1 94.88 434 GLY A O 1
ATOM 3142 N N . GLU A 1 435 ? -25.656 31.531 -11.062 1 95.88 435 GLU A N 1
ATOM 3143 C CA . GLU A 1 435 ? -25.516 32.5 -12.141 1 95.88 435 GLU A CA 1
ATOM 3144 C C . GLU A 1 435 ? -25.156 33.875 -11.586 1 95.88 435 GLU A C 1
ATOM 3146 O O . GLU A 1 435 ? -25.328 34.875 -12.266 1 95.88 435 GLU A O 1
ATOM 3151 N N . ARG A 1 436 ? -24.594 33.969 -10.453 1 97 436 ARG A N 1
ATOM 3152 C CA . ARG A 1 436 ? -24.438 35.219 -9.758 1 97 436 ARG A CA 1
ATOM 3153 C C . ARG A 1 436 ? -23.109 35.906 -10.102 1 97 436 ARG A C 1
ATOM 3155 O O . ARG A 1 436 ? -22.938 37.094 -9.891 1 97 436 ARG A O 1
ATOM 3162 N N . VAL A 1 437 ? -22.156 35.125 -10.516 1 97.69 437 VAL A N 1
ATOM 3163 C CA . VAL A 1 437 ? -20.875 35.719 -10.945 1 97.69 437 VAL A CA 1
ATOM 3164 C C . VAL A 1 437 ? -21 36.219 -12.375 1 97.69 437 VAL A C 1
ATOM 3166 O O . VAL A 1 437 ? -20.969 35.469 -13.328 1 97.69 437 VAL A O 1
ATOM 3169 N N . VAL A 1 438 ? -21 37.531 -12.492 1 96.38 438 VAL A N 1
ATOM 3170 C CA . VAL A 1 438 ? -21.297 38.219 -13.75 1 96.38 438 VAL A CA 1
ATOM 3171 C C . VAL A 1 438 ? -20 38.438 -14.539 1 96.38 438 VAL A C 1
ATOM 3173 O O . VAL A 1 438 ? -20 38.344 -15.766 1 96.38 438 VAL A O 1
ATOM 3176 N N . ALA A 1 439 ? -19.031 38.812 -13.844 1 96.44 439 ALA A N 1
ATOM 3177 C CA . ALA A 1 439 ? -17.719 39.031 -14.453 1 96.44 439 ALA A CA 1
ATOM 3178 C C . ALA A 1 439 ? -16.609 38.531 -13.539 1 96.44 439 ALA A C 1
ATOM 3180 O O . ALA A 1 439 ? -16.734 38.594 -12.312 1 96.44 439 ALA A O 1
ATOM 3181 N N . LEU A 1 440 ? -15.617 38 -14.133 1 97.38 440 LEU A N 1
ATOM 3182 C CA . LEU A 1 440 ? -14.477 37.438 -13.414 1 97.38 440 LEU A CA 1
ATOM 3183 C C . LEU A 1 440 ? -13.18 37.688 -14.172 1 97.38 440 LEU A C 1
ATOM 3185 O O . LEU A 1 440 ? -13.062 37.344 -15.344 1 97.38 440 LEU A O 1
ATOM 3189 N N . GLN A 1 441 ? -12.273 38.344 -13.508 1 97.5 441 GLN A N 1
ATOM 3190 C CA . GLN A 1 441 ? -10.953 38.594 -14.078 1 97.5 441 GLN A CA 1
ATOM 3191 C C . GLN A 1 441 ? -9.844 38.094 -13.172 1 97.5 441 GLN A C 1
ATOM 3193 O O . GLN A 1 441 ? -9.953 38.156 -11.945 1 97.5 441 GLN A O 1
ATOM 3198 N N . ILE A 1 442 ? -8.867 37.594 -13.758 1 97.12 442 ILE A N 1
ATOM 3199 C CA . ILE A 1 442 ? -7.613 37.25 -13.094 1 97.12 442 ILE A CA 1
ATOM 3200 C C . ILE A 1 442 ? -6.449 37.938 -13.805 1 97.12 442 ILE A C 1
ATOM 3202 O O . ILE A 1 442 ? -6.332 37.844 -15.031 1 97.12 442 ILE A O 1
ATOM 3206 N N . ASP A 1 443 ? -5.637 38.594 -13.078 1 92.25 443 ASP A N 1
ATOM 3207 C CA . ASP A 1 443 ? -4.523 39.375 -13.625 1 92.25 443 ASP A CA 1
ATOM 3208 C C . ASP A 1 443 ? -5.012 40.375 -14.672 1 92.25 443 ASP A C 1
ATOM 3210 O O . ASP A 1 443 ? -4.391 40.531 -15.727 1 92.25 443 ASP A O 1
ATOM 3214 N N . GLY A 1 444 ? -6.148 40.844 -14.438 1 92.5 444 GLY A N 1
ATOM 3215 C CA . GLY A 1 444 ? -6.699 41.875 -15.289 1 92.5 444 GLY A CA 1
ATOM 3216 C C . GLY A 1 444 ? -7.312 41.344 -16.562 1 92.5 444 GLY A C 1
ATOM 3217 O O . GLY A 1 444 ? -7.773 42.094 -17.422 1 92.5 444 GLY A O 1
ATOM 3218 N N . ARG A 1 445 ? -7.398 40.062 -16.766 1 94.69 445 ARG A N 1
ATOM 3219 C CA . ARG A 1 445 ? -7.949 39.438 -17.969 1 94.69 445 ARG A CA 1
ATOM 3220 C C . ARG A 1 445 ? -9.18 38.594 -17.641 1 94.69 445 ARG A C 1
ATOM 3222 O O . ARG A 1 445 ? -9.227 37.938 -16.594 1 94.69 445 ARG A O 1
ATOM 3229 N N . THR A 1 446 ? -9.992 38.688 -18.594 1 97.06 446 THR A N 1
ATOM 3230 C CA . THR A 1 446 ? -11.211 37.906 -18.422 1 97.06 446 THR A CA 1
ATOM 3231 C C . THR A 1 446 ? -10.883 36.406 -18.375 1 97.06 446 THR A C 1
ATOM 3233 O O . THR A 1 446 ? -10.102 35.906 -19.188 1 97.06 446 THR A O 1
ATOM 3236 N N . VAL A 1 447 ? -11.484 35.75 -17.406 1 97.19 447 VAL A N 1
ATOM 3237 C CA . VAL A 1 447 ? -11.219 34.312 -17.203 1 97.19 447 VAL A CA 1
ATOM 3238 C C . VAL A 1 447 ? -11.93 33.531 -18.297 1 97.19 447 VAL A C 1
ATOM 3240 O O . VAL A 1 447 ? -13.125 33.688 -18.531 1 97.19 447 VAL A O 1
ATOM 3243 N N . GLU A 1 448 ? -11.156 32.656 -19.047 1 97.12 448 GLU A N 1
ATOM 3244 C CA . GLU A 1 448 ? -11.711 31.75 -20.062 1 97.12 448 GLU A CA 1
ATOM 3245 C C . GLU A 1 448 ? -12.07 30.391 -19.438 1 97.12 448 GLU A C 1
ATOM 3247 O O . GLU A 1 448 ? -11.273 29.812 -18.688 1 97.12 448 GLU A O 1
ATOM 3252 N N . PRO A 1 449 ? -13.203 29.906 -19.812 1 96.12 449 PRO A N 1
ATOM 3253 C CA . PRO A 1 449 ? -13.68 28.672 -19.188 1 96.12 449 PRO A CA 1
ATOM 3254 C C . PRO A 1 449 ? -12.695 27.516 -19.344 1 96.12 449 PRO A C 1
ATOM 3256 O O . PRO A 1 449 ? -12.516 26.719 -18.422 1 96.12 449 PRO A O 1
ATOM 3259 N N . GLU A 1 450 ? -12.023 27.422 -20.453 1 95.38 450 GLU A N 1
ATOM 3260 C CA . GLU A 1 450 ? -11.125 26.297 -20.703 1 95.38 450 GLU A CA 1
ATOM 3261 C C . GLU A 1 450 ? -9.68 26.656 -20.359 1 95.38 450 GLU A C 1
ATOM 3263 O O . GLU A 1 450 ? -8.789 25.797 -20.438 1 95.38 450 GLU A O 1
ATOM 3268 N N . GLY A 1 451 ? -9.492 27.969 -20.031 1 95.88 451 GLY A N 1
ATOM 3269 C CA . GLY A 1 451 ? -8.164 28.359 -19.578 1 95.88 451 GLY A CA 1
ATOM 3270 C C . GLY A 1 451 ? -7.77 27.75 -18.25 1 95.88 451 GLY A C 1
ATOM 3271 O O . GLY A 1 451 ? -8.625 27.281 -17.5 1 95.88 451 GLY A O 1
ATOM 3272 N N . HIS A 1 452 ? -6.449 27.672 -18 1 97.19 452 HIS A N 1
ATOM 3273 C CA . HIS A 1 452 ? -5.934 27.141 -16.734 1 97.19 452 HIS A CA 1
ATOM 3274 C C . HIS A 1 452 ? -5.328 28.25 -15.883 1 97.19 452 HIS A C 1
ATOM 3276 O O . HIS A 1 452 ? -4.645 29.141 -16.391 1 97.19 452 HIS A O 1
ATOM 3282 N N . TYR A 1 453 ? -5.637 28.219 -14.594 1 97.69 453 TYR A N 1
ATOM 3283 C CA . TYR A 1 453 ? -5.195 29.219 -13.625 1 97.69 453 TYR A CA 1
ATOM 3284 C C . TYR A 1 453 ? -4.715 28.562 -12.344 1 97.69 453 TYR A C 1
ATOM 3286 O O . TYR A 1 453 ? -5.34 27.609 -11.852 1 97.69 453 TYR A O 1
ATOM 3294 N N . THR A 1 454 ? -3.557 29.047 -11.781 1 97.75 454 THR A N 1
ATOM 3295 C CA . THR A 1 454 ? -3.104 28.594 -10.469 1 97.75 454 THR A CA 1
ATOM 3296 C C . THR A 1 454 ? -3.75 29.422 -9.359 1 97.75 454 THR A C 1
ATOM 3298 O O . THR A 1 454 ? -3.656 30.641 -9.352 1 97.75 454 THR A O 1
ATOM 3301 N N . VAL A 1 455 ? -4.457 28.719 -8.453 1 98.12 455 VAL A N 1
ATOM 3302 C CA . VAL A 1 455 ? -5.191 29.391 -7.391 1 98.12 455 VAL A CA 1
ATOM 3303 C C . VAL A 1 455 ? -4.797 28.812 -6.039 1 98.12 455 VAL A C 1
ATOM 3305 O O . VAL A 1 455 ? -4.918 27.594 -5.816 1 98.12 455 VAL A O 1
ATOM 3308 N N . ALA A 1 456 ? -4.266 29.656 -5.152 1 98.12 456 ALA A N 1
ATOM 3309 C CA . ALA A 1 456 ? -4.004 29.25 -3.773 1 98.12 456 ALA A CA 1
ATOM 3310 C C . ALA A 1 456 ? -5.289 29.234 -2.955 1 98.12 456 ALA A C 1
ATOM 3312 O O . ALA A 1 456 ? -6.059 30.203 -2.975 1 98.12 456 ALA A O 1
ATOM 3313 N N . VAL A 1 457 ? -5.578 28.156 -2.295 1 97.31 457 VAL A N 1
ATOM 3314 C CA . VAL A 1 457 ? -6.738 28.016 -1.424 1 97.31 457 VAL A CA 1
ATOM 3315 C C . VAL A 1 457 ? -6.328 27.344 -0.117 1 97.31 457 VAL A C 1
ATOM 3317 O O . VAL A 1 457 ? -5.188 26.891 0.027 1 97.31 457 VAL A O 1
ATOM 3320 N N . ASN A 1 458 ? -7.133 27.438 0.88 1 93.69 458 ASN A N 1
ATOM 3321 C CA . ASN A 1 458 ? -6.852 26.609 2.059 1 93.69 458 ASN A CA 1
ATOM 3322 C C . ASN A 1 458 ? -7.285 25.172 1.853 1 93.69 458 ASN A C 1
ATOM 3324 O O . ASN A 1 458 ? -8.133 24.875 1.005 1 93.69 458 ASN A O 1
ATOM 3328 N N . ASP A 1 459 ? -6.641 24.234 2.646 1 91.06 459 ASP A N 1
ATOM 3329 C CA . ASP A 1 459 ? -6.812 22.812 2.408 1 91.06 459 ASP A CA 1
ATOM 3330 C C . ASP A 1 459 ? -8.242 22.359 2.729 1 91.06 459 ASP A C 1
ATOM 3332 O O . ASP A 1 459 ? -8.719 21.359 2.189 1 91.06 459 ASP A O 1
ATOM 3336 N N . TYR A 1 460 ? -8.945 23.047 3.564 1 87.38 460 TYR A N 1
ATOM 3337 C CA . TYR A 1 460 ? -10.32 22.719 3.9 1 87.38 460 TYR A CA 1
ATOM 3338 C C . TYR A 1 460 ? -11.234 22.859 2.684 1 87.38 460 TYR A C 1
ATOM 3340 O O . TYR A 1 460 ? -11.953 21.922 2.33 1 87.38 460 TYR A O 1
ATOM 3348 N N . ILE A 1 461 ? -11.195 24.047 1.939 1 92.81 461 ILE A N 1
ATOM 3349 C CA . ILE A 1 461 ? -12.078 24.234 0.794 1 92.81 461 ILE A CA 1
ATOM 3350 C C . ILE A 1 461 ? -11.531 23.484 -0.414 1 92.81 461 ILE A C 1
ATOM 3352 O O . ILE A 1 461 ? -12.281 23.094 -1.311 1 92.81 461 ILE A O 1
ATOM 3356 N N . ALA A 1 462 ? -10.289 23.266 -0.412 1 93.81 462 ALA A N 1
ATOM 3357 C CA . ALA A 1 462 ? -9.703 22.469 -1.484 1 93.81 462 ALA A CA 1
ATOM 3358 C C . ALA A 1 462 ? -10.328 21.078 -1.535 1 93.81 462 ALA A C 1
ATOM 3360 O O . ALA A 1 462 ? -10.43 20.469 -2.607 1 93.81 462 ALA A O 1
ATOM 3361 N N . ARG A 1 463 ? -10.742 20.594 -0.373 1 86 463 ARG A N 1
ATOM 3362 C CA . ARG A 1 463 ? -11.352 19.266 -0.313 1 86 463 ARG A CA 1
ATOM 3363 C C . ARG A 1 463 ? -12.875 19.359 -0.36 1 86 463 ARG A C 1
ATOM 3365 O O . ARG A 1 463 ? -13.57 18.406 0.007 1 86 463 ARG A O 1
ATOM 3372 N N . GLY A 1 464 ? -13.359 20.516 -0.694 1 87.56 464 GLY A N 1
ATOM 3373 C CA . GLY A 1 464 ? -14.789 20.672 -0.887 1 87.56 464 GLY A CA 1
ATOM 3374 C C . GLY A 1 464 ? -15.484 21.281 0.316 1 87.56 464 GLY A C 1
ATOM 3375 O O . GLY A 1 464 ? -16.719 21.391 0.343 1 87.56 464 GLY A O 1
ATOM 3376 N N . GLY A 1 465 ? -14.656 21.562 1.34 1 82.69 465 GLY A N 1
ATOM 3377 C CA . GLY A 1 465 ? -15.258 22.203 2.502 1 82.69 465 GLY A CA 1
ATOM 3378 C C . GLY A 1 465 ? -16.094 23.406 2.152 1 82.69 465 GLY A C 1
ATOM 3379 O O . GLY A 1 465 ? -15.742 24.172 1.25 1 82.69 465 GLY A O 1
ATOM 3380 N N . ASP A 1 466 ? -17.234 23.688 2.889 1 87.75 466 ASP A N 1
ATOM 3381 C CA . ASP A 1 466 ? -18.172 24.797 2.703 1 87.75 466 ASP A CA 1
ATOM 3382 C C . ASP A 1 466 ? -18.797 24.766 1.31 1 87.75 466 ASP A C 1
ATOM 3384 O O . ASP A 1 466 ? -19.109 25.812 0.738 1 87.75 466 ASP A O 1
ATOM 3388 N N . GLY A 1 467 ? -18.797 23.609 0.636 1 87.06 467 GLY A N 1
ATOM 3389 C CA . GLY A 1 467 ? -19.469 23.438 -0.64 1 87.06 467 GLY A CA 1
ATOM 3390 C C . GLY A 1 467 ? -18.562 23.688 -1.832 1 87.06 467 GLY A C 1
ATOM 3391 O O . GLY A 1 467 ? -19.031 23.703 -2.975 1 87.06 467 GLY A O 1
ATOM 3392 N N . TYR A 1 468 ? -17.312 23.828 -1.603 1 94.44 468 TYR A N 1
ATOM 3393 C CA . TYR A 1 468 ? -16.391 24.141 -2.688 1 94.44 468 TYR A CA 1
ATOM 3394 C C . TYR A 1 468 ? -15.969 22.875 -3.424 1 94.44 468 TYR A C 1
ATOM 3396 O O . TYR A 1 468 ? -14.781 22.641 -3.646 1 94.44 468 TYR A O 1
ATOM 3404 N N . ASP A 1 469 ? -16.906 22.141 -3.928 1 89.69 469 ASP A N 1
ATOM 3405 C CA . ASP A 1 469 ? -16.703 20.875 -4.625 1 89.69 469 ASP A CA 1
ATOM 3406 C C . ASP A 1 469 ? -15.945 21.094 -5.934 1 89.69 469 ASP A C 1
ATOM 3408 O O . ASP A 1 469 ? -15.172 20.234 -6.363 1 89.69 469 ASP A O 1
ATOM 3412 N N . ALA A 1 470 ? -16.156 22.25 -6.531 1 92.81 470 ALA A N 1
ATOM 3413 C CA . ALA A 1 470 ? -15.531 22.562 -7.816 1 92.81 470 ALA A CA 1
ATOM 3414 C C . ALA A 1 470 ? -14.008 22.547 -7.707 1 92.81 470 ALA A C 1
ATOM 3416 O O . ALA A 1 470 ? -13.312 22.312 -8.695 1 92.81 470 ALA A O 1
ATOM 3417 N N . LEU A 1 471 ? -13.5 22.781 -6.484 1 93.69 471 LEU A N 1
ATOM 3418 C CA . LEU A 1 471 ? -12.055 22.844 -6.277 1 93.69 471 LEU A CA 1
ATOM 3419 C C . LEU A 1 471 ? -11.453 21.438 -6.234 1 93.69 471 LEU A C 1
ATOM 3421 O O . LEU A 1 471 ? -10.273 21.25 -6.527 1 93.69 471 LEU A O 1
ATOM 3425 N N . GLY A 1 472 ? -12.211 20.469 -5.855 1 86.38 472 GLY A N 1
ATOM 3426 C CA . GLY A 1 472 ? -11.75 19.094 -5.734 1 86.38 472 GLY A CA 1
ATOM 3427 C C . GLY A 1 472 ? -11.281 18.5 -7.051 1 86.38 472 GLY A C 1
ATOM 3428 O O . GLY A 1 472 ? -10.469 17.578 -7.07 1 86.38 472 GLY A O 1
ATOM 3429 N N . GLY A 1 473 ? -11.75 19.016 -8.164 1 83.31 473 GLY A N 1
ATOM 3430 C CA . GLY A 1 473 ? -11.367 18.531 -9.477 1 83.31 473 GLY A CA 1
ATOM 3431 C C . GLY A 1 473 ? -10.062 19.125 -9.977 1 83.31 473 GLY A C 1
ATOM 3432 O O . GLY A 1 473 ? -9.547 18.703 -11.016 1 83.31 473 GLY A O 1
ATOM 3433 N N . GLY A 1 474 ? -9.547 20.031 -9.203 1 90.31 474 GLY A N 1
ATOM 3434 C CA . GLY A 1 474 ? -8.312 20.688 -9.625 1 90.31 474 GLY A CA 1
ATOM 3435 C C . GLY A 1 474 ? -7.078 19.844 -9.383 1 90.31 474 GLY A C 1
ATOM 3436 O O . GLY A 1 474 ? -7.031 19.062 -8.422 1 90.31 474 GLY A O 1
ATOM 3437 N N . ARG A 1 475 ? -6.121 19.906 -10.297 1 90.88 475 ARG A N 1
ATOM 3438 C CA . ARG A 1 475 ? -4.844 19.219 -10.117 1 90.88 475 ARG A CA 1
ATOM 3439 C C . ARG A 1 475 ? -3.979 19.938 -9.086 1 90.88 475 ARG A C 1
ATOM 3441 O O . ARG A 1 475 ? -3.656 21.109 -9.25 1 90.88 475 ARG A O 1
ATOM 3448 N N . PRO A 1 476 ? -3.561 19.266 -7.977 1 90.88 476 PRO A N 1
ATOM 3449 C CA . PRO A 1 476 ? -2.723 19.938 -6.98 1 90.88 476 PRO A CA 1
ATOM 3450 C C . PRO A 1 476 ? -1.3 20.172 -7.477 1 90.88 476 PRO A C 1
ATOM 3452 O O . PRO A 1 476 ? -0.652 19.266 -7.988 1 90.88 476 PRO A O 1
ATOM 3455 N N . ILE A 1 477 ? -0.943 21.438 -7.453 1 88.38 477 ILE A N 1
ATOM 3456 C CA . ILE A 1 477 ? 0.449 21.812 -7.672 1 88.38 477 ILE A CA 1
ATOM 3457 C C . ILE A 1 477 ? 1.214 21.75 -6.352 1 88.38 477 ILE A C 1
ATOM 3459 O O . ILE A 1 477 ? 2.32 21.203 -6.293 1 88.38 477 ILE A O 1
ATOM 3463 N N . ILE A 1 478 ? 0.613 22.312 -5.297 1 86.5 478 ILE A N 1
ATOM 3464 C CA . ILE A 1 478 ? 0.979 22.141 -3.896 1 86.5 478 ILE A CA 1
ATOM 3465 C C . ILE A 1 478 ? -0.165 21.469 -3.143 1 86.5 478 ILE A C 1
ATOM 3467 O O . ILE A 1 478 ? -1.266 22.016 -3.051 1 86.5 478 ILE A O 1
ATOM 3471 N N . ASP A 1 479 ? 0.11 20.234 -2.66 1 87.19 479 ASP A N 1
ATOM 3472 C CA . ASP A 1 479 ? -0.961 19.547 -1.946 1 87.19 479 ASP A CA 1
ATOM 3473 C C . ASP A 1 479 ? -0.886 19.812 -0.446 1 87.19 479 ASP A C 1
ATOM 3475 O O . ASP A 1 479 ? -0.038 20.594 0.008 1 87.19 479 ASP A O 1
ATOM 3479 N N . ALA A 1 480 ? -1.854 19.219 0.287 1 79.31 480 ALA A N 1
ATOM 3480 C CA . ALA A 1 480 ? -1.973 19.5 1.714 1 79.31 480 ALA A CA 1
ATOM 3481 C C . ALA A 1 480 ? -0.739 19.031 2.475 1 79.31 480 ALA A C 1
ATOM 3483 O O . ALA A 1 480 ? -0.328 19.641 3.457 1 79.31 480 ALA A O 1
ATOM 3484 N N . ALA A 1 481 ? -0.122 18.016 2.008 1 73.75 481 ALA A N 1
ATOM 3485 C CA . ALA A 1 481 ? 1.062 17.469 2.664 1 73.75 481 ALA A CA 1
ATOM 3486 C C . ALA A 1 481 ? 2.25 18.406 2.535 1 73.75 481 ALA A C 1
ATOM 3488 O O . ALA A 1 481 ? 3.092 18.484 3.436 1 73.75 481 ALA A O 1
ATOM 3489 N N . ALA A 1 482 ? 2.227 19.188 1.475 1 75.94 482 ALA A N 1
ATOM 3490 C CA . ALA A 1 482 ? 3.32 20.109 1.207 1 75.94 482 ALA A CA 1
ATOM 3491 C C . ALA A 1 482 ? 2.943 21.531 1.616 1 75.94 482 ALA A C 1
ATOM 3493 O O . ALA A 1 482 ? 3.791 22.422 1.632 1 75.94 482 ALA A O 1
ATOM 3494 N N . GLY A 1 483 ? 1.715 21.766 2.023 1 86.62 483 GLY A N 1
ATOM 3495 C CA . GLY A 1 483 ? 1.229 23.094 2.311 1 86.62 483 GLY A CA 1
ATOM 3496 C C . GLY A 1 483 ? 1.762 23.656 3.615 1 86.62 483 GLY A C 1
ATOM 3497 O O . GLY A 1 483 ? 1.947 22.922 4.586 1 86.62 483 GLY A O 1
ATOM 3498 N N . ARG A 1 484 ? 2.025 25 3.629 1 86.56 484 ARG A N 1
ATOM 3499 C CA . ARG A 1 484 ? 2.41 25.703 4.848 1 86.56 484 ARG A CA 1
ATOM 3500 C C . ARG A 1 484 ? 1.186 26.234 5.582 1 86.56 484 ARG A C 1
ATOM 3502 O O . ARG A 1 484 ? 0.172 26.547 4.957 1 86.56 484 ARG A O 1
ATOM 3509 N N . LEU A 1 485 ? 1.317 26.328 6.891 1 89.12 485 LEU A N 1
ATOM 3510 C CA . LEU A 1 485 ? 0.228 26.828 7.719 1 89.12 485 LEU A CA 1
ATOM 3511 C C . LEU A 1 485 ? -0.154 28.25 7.301 1 89.12 485 LEU A C 1
ATOM 3513 O O . LEU A 1 485 ? 0.717 29.094 7.113 1 89.12 485 LEU A O 1
ATOM 3517 N N . LEU A 1 486 ? -1.414 28.5 7.191 1 92.56 486 LEU A N 1
ATOM 3518 C CA . LEU A 1 486 ? -1.892 29.828 6.844 1 92.56 486 LEU A CA 1
ATOM 3519 C C . LEU A 1 486 ? -1.429 30.859 7.871 1 92.56 486 LEU A C 1
ATOM 3521 O O . LEU A 1 486 ? -1.007 31.969 7.508 1 92.56 486 LEU A O 1
ATOM 3525 N N . VAL A 1 487 ? -1.52 30.469 9.156 1 90.06 487 VAL A N 1
ATOM 3526 C CA . VAL A 1 487 ? -1.104 31.391 10.211 1 90.06 487 VAL A CA 1
ATOM 3527 C C . VAL A 1 487 ? 0.34 31.828 9.984 1 90.06 487 VAL A C 1
ATOM 3529 O O . VAL A 1 487 ? 0.676 33 10.156 1 90.06 487 VAL A O 1
ATOM 3532 N N . THR A 1 488 ? 1.12 30.922 9.562 1 89.44 488 THR A N 1
ATOM 3533 C CA . THR A 1 488 ? 2.533 31.203 9.328 1 89.44 488 THR A CA 1
ATOM 3534 C C . THR A 1 488 ? 2.713 32.094 8.109 1 89.44 488 THR A C 1
ATOM 3536 O O . THR A 1 488 ? 3.51 33.031 8.141 1 89.44 488 THR A O 1
ATOM 3539 N N . LEU A 1 489 ? 2.002 31.797 7.047 1 93 489 LEU A N 1
ATOM 3540 C CA . LEU A 1 489 ? 2.102 32.625 5.84 1 93 489 LEU A CA 1
ATOM 3541 C C . LEU A 1 489 ? 1.72 34.062 6.125 1 93 489 LEU A C 1
ATOM 3543 O O . LEU A 1 489 ? 2.41 34.969 5.688 1 93 489 LEU A O 1
ATOM 3547 N N . VAL A 1 490 ? 0.646 34.219 6.867 1 94.94 490 VAL A N 1
ATOM 3548 C CA . VAL A 1 490 ? 0.141 35.562 7.141 1 94.94 490 VAL A CA 1
ATOM 3549 C C . VAL A 1 490 ? 1.073 36.281 8.117 1 94.94 490 VAL A C 1
ATOM 3551 O O . VAL A 1 490 ? 1.415 37.438 7.922 1 94.94 490 VAL A O 1
ATOM 3554 N N . ALA A 1 491 ? 1.457 35.562 9.156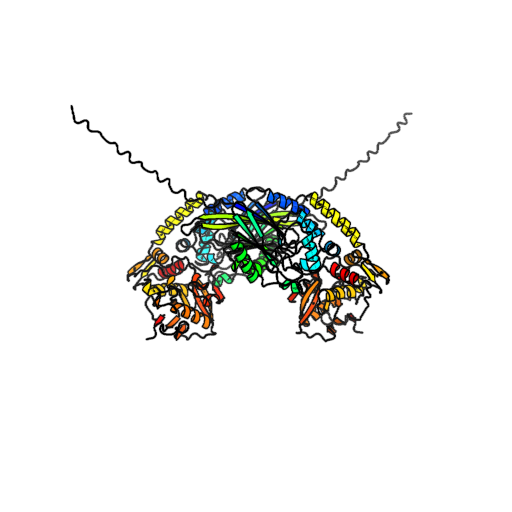 1 92.69 491 ALA A N 1
ATOM 3555 C CA . ALA A 1 491 ? 2.371 36.156 10.133 1 92.69 491 ALA A CA 1
ATOM 3556 C C . ALA A 1 491 ? 3.678 36.594 9.469 1 92.69 491 ALA A C 1
ATOM 3558 O O . ALA A 1 491 ? 4.184 37.688 9.734 1 92.69 491 ALA A O 1
ATOM 3559 N N . ASP A 1 492 ? 4.207 35.75 8.617 1 92.25 492 ASP A N 1
ATOM 3560 C CA . ASP A 1 492 ? 5.445 36.062 7.906 1 92.25 492 ASP A CA 1
ATOM 3561 C C . ASP A 1 492 ? 5.266 37.281 7.004 1 92.25 492 ASP A C 1
ATOM 3563 O O . ASP A 1 492 ? 6.16 38.125 6.91 1 92.25 492 ASP A O 1
ATOM 3567 N N . HIS A 1 493 ? 4.199 37.312 6.34 1 95.38 493 HIS A N 1
ATOM 3568 C CA . HIS A 1 493 ? 3.896 38.438 5.473 1 95.38 493 HIS A CA 1
ATOM 3569 C C . HIS A 1 493 ? 3.875 39.75 6.258 1 95.38 493 HIS A C 1
ATOM 3571 O O . HIS A 1 493 ? 4.445 40.75 5.82 1 95.38 493 HIS A O 1
ATOM 3577 N N . ILE A 1 494 ? 3.213 39.75 7.426 1 95.56 494 ILE A N 1
ATOM 3578 C CA . ILE A 1 494 ? 3.115 40.938 8.281 1 95.56 494 ILE A CA 1
ATOM 3579 C C . ILE A 1 494 ? 4.5 41.312 8.789 1 95.56 494 ILE A C 1
ATOM 3581 O O . ILE A 1 494 ? 4.887 42.469 8.727 1 95.56 494 ILE A O 1
ATOM 3585 N N . ALA A 1 495 ? 5.195 40.312 9.266 1 93.56 495 ALA A N 1
ATOM 3586 C CA . ALA A 1 495 ? 6.523 40.562 9.828 1 93.56 495 ALA A CA 1
ATOM 3587 C C . ALA A 1 495 ? 7.461 41.156 8.773 1 93.56 495 ALA A C 1
ATOM 3589 O O . ALA A 1 495 ? 8.258 42.031 9.07 1 93.56 495 ALA A O 1
ATOM 3590 N N . GLN A 1 496 ? 7.422 40.594 7.566 1 93.38 496 GLN A N 1
ATOM 3591 C CA . GLN A 1 496 ? 8.273 41.062 6.473 1 93.38 496 GLN A CA 1
ATOM 3592 C C . GLN A 1 496 ? 7.918 42.469 6.066 1 93.38 496 GLN A C 1
ATOM 3594 O O . GLN A 1 496 ? 8.805 43.281 5.758 1 93.38 496 GLN A O 1
ATOM 3599 N N . ALA A 1 497 ? 6.691 42.844 6.094 1 94.06 497 ALA A N 1
ATOM 3600 C CA . ALA A 1 497 ? 6.227 44.188 5.68 1 94.06 497 ALA A CA 1
ATOM 3601 C C . ALA A 1 497 ? 6.453 45.219 6.781 1 94.06 497 ALA A C 1
ATOM 3603 O O . ALA A 1 497 ? 6.699 46.375 6.5 1 94.06 497 ALA A O 1
ATOM 3604 N N . GLY A 1 498 ? 6.367 44.781 7.988 1 94.44 498 GLY A N 1
ATOM 3605 C CA . GLY A 1 498 ? 6.469 45.656 9.125 1 94.44 498 GLY A CA 1
ATOM 3606 C C . GLY A 1 498 ? 5.238 46.531 9.312 1 94.44 498 GLY A C 1
ATOM 3607 O O . GLY A 1 498 ? 4.793 46.75 10.445 1 94.44 498 GLY A O 1
ATOM 3608 N N . ARG A 1 499 ? 4.824 47.156 8.211 1 95.44 499 ARG A N 1
ATOM 3609 C CA . ARG A 1 499 ? 3.582 47.938 8.156 1 95.44 499 ARG A CA 1
ATOM 3610 C C . ARG A 1 499 ? 2.646 47.375 7.086 1 95.44 499 ARG A C 1
ATOM 3612 O O . ARG A 1 499 ? 3.045 47.219 5.93 1 95.44 499 ARG A O 1
ATOM 3619 N N . ILE A 1 500 ? 1.491 47 7.551 1 93.38 500 ILE A N 1
ATOM 3620 C CA . ILE A 1 500 ? 0.528 46.438 6.609 1 93.38 500 ILE A CA 1
ATOM 3621 C C . ILE A 1 500 ? -0.642 47.406 6.434 1 93.38 500 ILE A C 1
ATOM 3623 O O . ILE A 1 500 ? -1.105 48.031 7.402 1 93.38 500 ILE A O 1
ATOM 3627 N N . GLY A 1 501 ? -1.053 47.656 5.16 1 93 501 GLY A N 1
ATOM 3628 C CA . GLY A 1 501 ? -2.15 48.531 4.844 1 93 501 GLY A CA 1
ATOM 3629 C C . GLY A 1 501 ? -3.148 47.938 3.869 1 93 501 GLY A C 1
ATOM 3630 O O . GLY A 1 501 ? -3.379 48.5 2.791 1 93 501 GLY A O 1
ATOM 3631 N N . ALA A 1 502 ? -3.797 46.844 4.277 1 92.38 502 ALA A N 1
ATOM 3632 C CA . ALA A 1 502 ? -4.805 46.219 3.416 1 92.38 502 ALA A CA 1
ATOM 3633 C C . ALA A 1 502 ? -6.039 47.125 3.293 1 92.38 502 ALA A C 1
ATOM 3635 O O . ALA A 1 502 ? -6.539 47.656 4.293 1 92.38 502 ALA A O 1
ATOM 3636 N N . GLN A 1 503 ? -6.457 47.438 2.068 1 93.81 503 GLN A N 1
ATOM 3637 C CA . GLN A 1 503 ? -7.621 48.281 1.779 1 93.81 503 GLN A CA 1
ATOM 3638 C C . GLN A 1 503 ? -8.625 47.531 0.901 1 93.81 503 GLN A C 1
ATOM 3640 O O . GLN A 1 503 ? -8.289 46.5 0.298 1 93.81 503 GLN A O 1
ATOM 3645 N N . ILE A 1 504 ? -9.867 48 1.036 1 95.5 504 ILE A N 1
ATOM 3646 C CA . ILE A 1 504 ? -10.844 47.5 0.074 1 95.5 504 ILE A CA 1
ATOM 3647 C C . ILE A 1 504 ? -10.461 47.969 -1.332 1 95.5 504 ILE A C 1
ATOM 3649 O O . ILE A 1 504 ? -10.32 49.156 -1.583 1 95.5 504 ILE A O 1
ATOM 3653 N N . GLU A 1 505 ? -10.289 47.031 -2.195 1 95.25 505 GLU A N 1
ATOM 3654 C CA . GLU A 1 505 ? -9.758 47.344 -3.521 1 95.25 505 GLU A CA 1
ATOM 3655 C C . GLU A 1 505 ? -10.789 47.031 -4.609 1 95.25 505 GLU A C 1
ATOM 3657 O O . GLU A 1 505 ? -10.531 47.25 -5.793 1 95.25 505 GLU A O 1
ATOM 3662 N N . GLY A 1 506 ? -11.875 46.594 -4.18 1 95.69 506 GLY A N 1
ATOM 3663 C CA . GLY A 1 506 ? -12.906 46.25 -5.145 1 95.69 506 GLY A CA 1
ATOM 3664 C C . GLY A 1 506 ? -12.68 44.906 -5.82 1 95.69 506 GLY A C 1
ATOM 3665 O O . GLY A 1 506 ? -12.938 44.75 -7.016 1 95.69 506 GLY A O 1
ATOM 3666 N N . ARG A 1 507 ? -12.172 43.969 -5.07 1 96.88 507 ARG A N 1
ATOM 3667 C CA . ARG A 1 507 ? -11.922 42.625 -5.594 1 96.88 507 ARG A CA 1
ATOM 3668 C C . ARG A 1 507 ? -13.219 41.844 -5.734 1 96.88 507 ARG A C 1
ATOM 3670 O O . ARG A 1 507 ? -13.336 40.969 -6.594 1 96.88 507 ARG A O 1
ATOM 3677 N N . LEU A 1 508 ? -14.102 42.094 -4.836 1 96.38 508 LEU A N 1
ATOM 3678 C CA . LEU A 1 508 ? -15.461 41.562 -4.84 1 96.38 508 LEU A CA 1
ATOM 3679 C C . LEU A 1 508 ? -16.484 42.688 -4.922 1 96.38 508 LEU A C 1
ATOM 3681 O O . LEU A 1 508 ? -16.719 43.375 -3.941 1 96.38 508 LEU A O 1
ATOM 3685 N N . VAL A 1 509 ? -17.125 42.781 -6.09 1 94.69 509 VAL A N 1
ATOM 3686 C CA . VAL A 1 509 ? -17.984 43.938 -6.309 1 94.69 509 VAL A CA 1
ATOM 3687 C C . VAL A 1 509 ? -19.406 43.469 -6.574 1 94.69 509 VAL A C 1
ATOM 3689 O O . VAL A 1 509 ? -19.641 42.531 -7.336 1 94.69 509 VAL A O 1
ATOM 3692 N N . LEU A 1 510 ? -20.297 44.125 -5.883 1 91.19 510 LEU A N 1
ATOM 3693 C CA . LEU A 1 510 ? -21.719 43.906 -6.133 1 91.19 510 LEU A CA 1
ATOM 3694 C C . LEU A 1 510 ? -22.188 44.656 -7.363 1 91.19 510 LEU A C 1
ATOM 3696 O O . LEU A 1 510 ? -21.844 45.844 -7.539 1 91.19 510 LEU A O 1
ATOM 3700 N N . ARG A 1 511 ? -22.859 43.906 -8.133 1 88.12 511 ARG A N 1
ATOM 3701 C CA . ARG A 1 511 ? -23.484 44.594 -9.25 1 88.12 511 ARG A CA 1
ATOM 3702 C C . ARG A 1 511 ? -24.688 45.406 -8.781 1 88.12 511 ARG A C 1
ATOM 3704 O O . ARG A 1 511 ? -25.562 44.906 -8.094 1 88.12 511 ARG A O 1
ATOM 3711 N N . LYS A 1 512 ? -24.828 46.812 -9.07 1 71.75 512 LYS A N 1
ATOM 3712 C CA . LYS A 1 512 ? -25.922 47.719 -8.742 1 71.75 512 LYS A CA 1
ATOM 3713 C C . LYS A 1 512 ? -27.047 47.594 -9.758 1 71.75 512 LYS A C 1
ATOM 3715 O O . LYS A 1 512 ? -26.812 47.344 -10.945 1 71.75 512 LYS A O 1
ATOM 3720 N N . MET B 1 1 ? -39.938 26.75 87 1 23.38 1 MET B N 1
ATOM 3721 C CA . MET B 1 1 ? -39.938 25.359 86.562 1 23.38 1 MET B CA 1
ATOM 3722 C C . MET B 1 1 ? -39.938 25.281 85 1 23.38 1 MET B C 1
ATOM 3724 O O . MET B 1 1 ? -39.719 24.203 84.438 1 23.38 1 MET B O 1
ATOM 3728 N N . ALA B 1 2 ? -40.531 26.203 84.375 1 24.39 2 ALA B N 1
ATOM 3729 C CA . ALA B 1 2 ? -41.125 25.875 83.062 1 24.39 2 ALA B CA 1
ATOM 3730 C C . ALA B 1 2 ? -40.031 25.609 82.062 1 24.39 2 ALA B C 1
ATOM 3732 O O . ALA B 1 2 ? -40.125 24.656 81.312 1 24.39 2 ALA B O 1
ATOM 3733 N N . PHE B 1 3 ? -39.438 26.594 81.438 1 30.16 3 PHE B N 1
ATOM 3734 C CA . PHE B 1 3 ? -39.344 26.797 80 1 30.16 3 PHE B CA 1
ATOM 3735 C C . PHE B 1 3 ? -38.188 25.969 79.438 1 30.16 3 PHE B C 1
ATOM 3737 O O . PHE B 1 3 ? -37.031 26.344 79.5 1 30.16 3 PHE B O 1
ATOM 3744 N N . SER B 1 4 ? -38.281 24.594 79.562 1 31.52 4 SER B N 1
ATOM 3745 C CA . SER B 1 4 ? -37.312 23.672 79 1 31.52 4 SER B CA 1
ATOM 3746 C C . SER B 1 4 ? -37.281 23.797 77.438 1 31.52 4 SER B C 1
ATOM 3748 O O . SER B 1 4 ? -38.312 23.609 76.812 1 31.52 4 SER B O 1
ATOM 3750 N N . ARG B 1 5 ? -36.406 24.688 76.875 1 32.44 5 ARG B N 1
ATOM 3751 C CA . ARG B 1 5 ? -36 25.094 75.562 1 32.44 5 ARG B CA 1
ATOM 3752 C C . ARG B 1 5 ? -35.594 23.891 74.688 1 32.44 5 ARG B C 1
ATOM 3754 O O . ARG B 1 5 ? -34.594 23.234 74.938 1 32.44 5 ARG B O 1
ATOM 3761 N N . TRP B 1 6 ? -36.594 23.062 74.25 1 30.41 6 TRP B N 1
ATOM 3762 C CA . TRP B 1 6 ? -36.438 21.891 73.375 1 30.41 6 TRP B CA 1
ATOM 3763 C C . TRP B 1 6 ? -35.719 22.25 72.062 1 30.41 6 TRP B C 1
ATOM 3765 O O . TRP B 1 6 ? -36.188 23.109 71.312 1 30.41 6 TRP B O 1
ATOM 3775 N N . LEU B 1 7 ? -34.344 22.312 72.062 1 31.14 7 LEU B N 1
ATOM 3776 C CA . LEU B 1 7 ? -33.469 22.469 70.875 1 31.14 7 LEU B CA 1
ATOM 3777 C C . LEU B 1 7 ? -33.75 21.391 69.875 1 31.14 7 LEU B C 1
ATOM 3779 O O . LEU B 1 7 ? -33.531 20.203 70.125 1 31.14 7 LEU B O 1
ATOM 3783 N N . VAL B 1 8 ? -34.781 21.422 69.062 1 34.03 8 VAL B N 1
ATOM 3784 C CA . VAL B 1 8 ? -35.062 20.531 67.938 1 34.03 8 VAL B CA 1
ATOM 3785 C C . VAL B 1 8 ? -33.906 20.578 66.938 1 34.03 8 VAL B C 1
ATOM 3787 O O . VAL B 1 8 ? -33.594 21.641 66.375 1 34.03 8 VAL B O 1
ATOM 3790 N N . GLY B 1 9 ? -32.844 19.781 67.125 1 30.98 9 GLY B N 1
ATOM 3791 C CA . GLY B 1 9 ? -31.734 19.547 66.188 1 30.98 9 GLY B CA 1
ATOM 3792 C C . GLY B 1 9 ? -32.188 19.125 64.812 1 30.98 9 GLY B C 1
ATOM 3793 O O . GLY B 1 9 ? -32.844 18.094 64.625 1 30.98 9 GLY B O 1
ATOM 3794 N N . PHE B 1 10 ? -32.531 20.078 63.906 1 34.78 10 PHE B N 1
ATOM 3795 C CA . PHE B 1 10 ? -32.781 19.781 62.5 1 34.78 10 PHE B CA 1
ATOM 3796 C C . PHE B 1 10 ? -31.578 19.031 61.906 1 34.78 10 PHE B C 1
ATOM 3798 O O . PHE B 1 10 ? -30.484 19.578 61.844 1 34.78 10 PHE B O 1
ATOM 3805 N N . LEU B 1 11 ? -31.484 17.703 62.031 1 34.41 11 LEU B N 1
ATOM 3806 C CA . LEU B 1 11 ? -30.594 16.859 61.25 1 34.41 11 LEU B CA 1
ATOM 3807 C C . LEU B 1 11 ? -30.797 17.078 59.781 1 34.41 11 LEU B C 1
ATOM 3809 O O . LEU B 1 11 ? -31.844 16.734 59.219 1 34.41 11 LEU B O 1
ATOM 3813 N N . LEU B 1 12 ? -30.25 18.203 59.25 1 35.47 12 LEU B N 1
ATOM 3814 C CA . LEU B 1 12 ? -30.156 18.297 57.781 1 35.47 12 LEU B CA 1
ATOM 3815 C C . LEU B 1 12 ? -29.484 17.062 57.188 1 35.47 12 LEU B C 1
ATOM 3817 O O . LEU B 1 12 ? -28.328 16.781 57.5 1 35.47 12 LEU B O 1
ATOM 3821 N N . ALA B 1 13 ? -30.203 15.992 56.844 1 36.34 13 ALA B N 1
ATOM 3822 C CA . ALA B 1 13 ? -29.766 14.906 55.969 1 36.34 13 ALA B CA 1
ATOM 3823 C C . ALA B 1 13 ? -29.078 15.438 54.719 1 36.34 13 ALA B C 1
ATOM 3825 O O . ALA B 1 13 ? -29.734 16.031 53.844 1 36.34 13 ALA B O 1
ATOM 3826 N N . LEU B 1 14 ? -27.859 15.875 54.844 1 35.53 14 LEU B N 1
ATOM 3827 C CA . LEU B 1 14 ? -27.047 16.031 53.625 1 35.53 14 LEU B CA 1
ATOM 3828 C C . LEU B 1 14 ? -27.172 14.789 52.75 1 35.53 14 LEU B C 1
ATOM 3830 O O . LEU B 1 14 ? -26.703 13.711 53.125 1 35.53 14 LEU B O 1
ATOM 3834 N N . SER B 1 15 ? -28.25 14.625 51.969 1 38.12 15 SER B N 1
ATOM 3835 C CA . SER B 1 15 ? -28.219 13.672 50.875 1 38.12 15 SER B CA 1
ATOM 3836 C C . SER B 1 15 ? -26.906 13.766 50.094 1 38.12 15 SER B C 1
ATOM 3838 O O . SER B 1 15 ? -26.594 14.805 49.531 1 38.12 15 SER B O 1
ATOM 3840 N N . LEU B 1 16 ? -25.891 13.047 50.5 1 39.19 16 LEU B N 1
ATOM 3841 C CA . LEU B 1 16 ? -24.75 12.75 49.656 1 39.19 16 LEU B CA 1
ATOM 3842 C C . LEU B 1 16 ? -25.188 12.398 48.219 1 39.19 16 LEU B C 1
ATOM 3844 O O . LEU B 1 16 ? -25.734 11.32 48 1 39.19 16 LEU B O 1
ATOM 3848 N N . VAL B 1 17 ? -25.594 13.352 47.406 1 41.09 17 VAL B N 1
ATOM 3849 C CA . VAL B 1 17 ? -25.578 13.055 45.969 1 41.09 17 VAL B CA 1
ATOM 3850 C C . VAL B 1 17 ? -24.281 12.359 45.594 1 41.09 17 VAL B C 1
ATOM 3852 O O . VAL B 1 17 ? -23.203 12.945 45.719 1 41.09 17 VAL B O 1
ATOM 3855 N N . ALA B 1 18 ? -24.25 11.031 45.719 1 40.28 18 ALA B N 1
ATOM 3856 C CA . ALA B 1 18 ? -23.172 10.266 45.094 1 40.28 18 ALA B CA 1
ATOM 3857 C C . ALA B 1 18 ? -22.828 10.828 43.719 1 40.28 18 ALA B C 1
ATOM 3859 O O . ALA B 1 18 ? -23.719 11.102 42.906 1 40.28 18 ALA B O 1
ATOM 3860 N N . PRO B 1 19 ? -21.688 11.406 43.562 1 40.25 19 PRO B N 1
ATOM 3861 C CA . PRO B 1 19 ? -21.359 11.781 42.156 1 40.25 19 PRO B CA 1
ATOM 3862 C C . PRO B 1 19 ? -21.828 10.75 41.156 1 40.25 19 PRO B C 1
ATOM 3864 O O . PRO B 1 19 ? -21.859 9.555 41.438 1 40.25 19 PRO B O 1
ATOM 3867 N N . ALA B 1 20 ? -22.781 11.109 40.344 1 38.62 20 ALA B N 1
ATOM 3868 C CA . ALA B 1 20 ? -23.094 10.328 39.156 1 38.62 20 ALA B CA 1
ATOM 3869 C C . ALA B 1 20 ? -21.844 9.617 38.625 1 38.62 20 ALA B C 1
ATOM 3871 O O . ALA B 1 20 ? -20.875 10.266 38.25 1 38.62 20 ALA B O 1
ATOM 3872 N N . MET B 1 21 ? -21.469 8.508 39.125 1 37.84 21 MET B N 1
ATOM 3873 C CA . MET B 1 21 ? -20.453 7.707 38.469 1 37.84 21 MET B CA 1
ATOM 3874 C C . MET B 1 21 ? -20.5 7.898 36.938 1 37.84 21 MET B C 1
ATOM 3876 O O . MET B 1 21 ? -21.562 7.805 36.344 1 37.84 21 MET B O 1
ATOM 3880 N N . ALA B 1 22 ? -19.828 8.734 36.312 1 42.34 22 ALA B N 1
ATOM 3881 C CA . ALA B 1 22 ? -19.641 8.711 34.875 1 42.34 22 ALA B CA 1
ATOM 3882 C C . ALA B 1 22 ? -20.031 7.352 34.312 1 42.34 22 ALA B C 1
ATOM 3884 O O . ALA B 1 22 ? -19.547 6.316 34.75 1 42.34 22 ALA B O 1
ATOM 3885 N N . GLU B 1 23 ? -21.25 6.977 34 1 51.47 23 GLU B N 1
ATOM 3886 C CA . GLU B 1 23 ? -21.719 5.75 33.344 1 51.47 23 GLU B CA 1
ATOM 3887 C C . GLU B 1 23 ? -20.656 5.148 32.438 1 51.47 23 GLU B C 1
ATOM 3889 O O . GLU B 1 23 ? -20.172 5.805 31.516 1 51.47 23 GLU B O 1
ATOM 3894 N N . ASP B 1 24 ? -19.703 4.25 32.875 1 64.38 24 ASP B N 1
ATOM 3895 C CA . ASP B 1 24 ? -18.531 3.611 32.281 1 64.38 24 ASP B CA 1
ATOM 3896 C C . ASP B 1 24 ? -18.906 2.898 30.969 1 64.38 24 ASP B C 1
ATOM 3898 O O . ASP B 1 24 ? -19.906 2.189 30.906 1 64.38 24 ASP B O 1
ATOM 3902 N N . GLY B 1 25 ? -18.703 3.418 29.703 1 78.12 25 GLY B N 1
ATOM 3903 C CA . GLY B 1 25 ? -18.891 2.686 28.453 1 78.12 25 GLY B CA 1
ATOM 3904 C C . GLY B 1 25 ? -18.5 1.221 28.562 1 78.12 25 GLY B C 1
ATOM 3905 O O . GLY B 1 25 ? -18.094 0.76 29.625 1 78.12 25 GLY B O 1
ATOM 3906 N N . ARG B 1 26 ? -19.047 0.282 27.688 1 91.5 26 ARG B N 1
ATOM 3907 C CA . ARG B 1 26 ? -18.625 -1.114 27.609 1 91.5 26 ARG B CA 1
ATOM 3908 C C . ARG B 1 26 ? -17.109 -1.234 27.719 1 91.5 26 ARG B C 1
ATOM 3910 O O . ARG B 1 26 ? -16.375 -0.379 27.219 1 91.5 26 ARG B O 1
ATOM 3917 N N . PRO B 1 27 ? -16.578 -2.271 28.547 1 93.81 27 PRO B N 1
ATOM 3918 C CA . PRO B 1 27 ? -15.133 -2.439 28.672 1 93.81 27 PRO B CA 1
ATOM 3919 C C . PRO B 1 27 ? -14.438 -2.627 27.328 1 93.81 27 PRO B C 1
ATOM 3921 O O . PRO B 1 27 ? -14.992 -3.271 26.422 1 93.81 27 PRO B O 1
ATOM 3924 N N . ALA B 1 28 ? -13.242 -2.082 27.297 1 94.94 28 ALA B N 1
ATOM 3925 C CA . ALA B 1 28 ? -12.438 -2.223 26.078 1 94.94 28 ALA B CA 1
ATOM 3926 C C . ALA B 1 28 ? -12.055 -3.68 25.844 1 94.94 28 ALA B C 1
ATOM 3928 O O . ALA B 1 28 ? -11.836 -4.434 26.797 1 94.94 28 ALA B O 1
ATOM 3929 N N . VAL B 1 29 ? -12.008 -4.105 24.609 1 97.44 29 VAL B N 1
ATOM 3930 C CA . VAL B 1 29 ? -11.562 -5.438 24.219 1 97.44 29 VAL B CA 1
ATOM 3931 C C . VAL B 1 29 ? -10.594 -5.332 23.031 1 97.44 29 VAL B C 1
ATOM 3933 O O . VAL B 1 29 ? -10.484 -4.277 22.406 1 97.44 29 VAL B O 1
ATOM 3936 N N . THR B 1 30 ? -9.797 -6.34 22.812 1 98.06 30 THR B N 1
ATOM 3937 C CA . THR B 1 30 ? -8.945 -6.441 21.641 1 98.06 30 THR B CA 1
ATOM 3938 C C . THR B 1 30 ? -9.297 -7.688 20.828 1 98.06 30 THR B C 1
ATOM 3940 O O . THR B 1 30 ? -9.273 -8.805 21.344 1 98.06 30 THR B O 1
ATOM 3943 N N . LEU B 1 31 ? -9.75 -7.496 19.625 1 98.56 31 LEU B N 1
ATOM 3944 C CA . LEU B 1 31 ? -9.898 -8.586 18.672 1 98.56 31 LEU B CA 1
ATOM 3945 C C . LEU B 1 31 ? -8.625 -8.781 17.859 1 98.56 31 LEU B C 1
ATOM 3947 O O . LEU B 1 31 ? -8.133 -7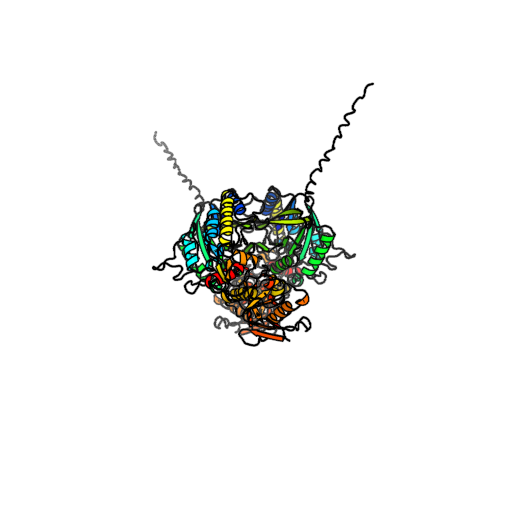.844 17.234 1 98.56 31 LEU B O 1
ATOM 3951 N N . ARG B 1 32 ? -8.031 -9.984 17.938 1 98.56 32 ARG B N 1
ATOM 3952 C CA . ARG B 1 32 ? -6.898 -10.312 17.078 1 98.56 32 ARG B CA 1
ATOM 3953 C C . ARG B 1 32 ? -7.359 -11.039 15.812 1 98.56 32 ARG B C 1
ATOM 3955 O O . ARG B 1 32 ? -7.941 -12.125 15.891 1 98.56 32 ARG B O 1
ATOM 3962 N N . LEU B 1 33 ? -7.125 -10.383 14.609 1 98.75 33 LEU B N 1
ATOM 3963 C CA . LEU B 1 33 ? -7.398 -10.992 13.32 1 98.75 33 LEU B CA 1
ATOM 3964 C C . LEU B 1 33 ? -6.125 -11.578 12.711 1 98.75 33 LEU B C 1
ATOM 3966 O O . LEU B 1 33 ? -5.105 -10.883 12.609 1 98.75 33 LEU B O 1
ATOM 3970 N N . LEU B 1 34 ? -6.129 -12.844 12.414 1 98.88 34 LEU B N 1
ATOM 3971 C CA . LEU B 1 34 ? -5.07 -13.555 11.703 1 98.88 34 LEU B CA 1
ATOM 3972 C C . LEU B 1 34 ? -5.488 -13.859 10.273 1 98.88 34 LEU B C 1
ATOM 3974 O O . LEU B 1 34 ? -6.402 -14.648 10.039 1 98.88 34 LEU B O 1
ATOM 3978 N N . HIS B 1 35 ? -4.773 -13.211 9.289 1 98.81 35 HIS B N 1
ATOM 3979 C CA . HIS B 1 35 ? -5.309 -13.203 7.93 1 98.81 35 HIS B CA 1
ATOM 3980 C C . HIS B 1 35 ? -4.336 -13.859 6.953 1 98.81 35 HIS B C 1
ATOM 3982 O O . HIS B 1 35 ? -3.129 -13.633 7.023 1 98.81 35 HIS B O 1
ATOM 3988 N N . LEU B 1 36 ? -4.91 -14.734 6.062 1 97.38 36 LEU B N 1
ATOM 3989 C CA . LEU B 1 36 ? -4.227 -15.359 4.938 1 97.38 36 LEU B CA 1
ATOM 3990 C C . LEU B 1 36 ? -5.004 -15.148 3.643 1 97.38 36 LEU B C 1
ATOM 3992 O O . LEU B 1 36 ? -6.207 -14.891 3.672 1 97.38 36 LEU B O 1
ATOM 3996 N N . ASN B 1 37 ? -4.281 -15.227 2.566 1 95.75 37 ASN B N 1
ATOM 3997 C CA . ASN B 1 37 ? -4.965 -15.172 1.279 1 95.75 37 ASN B CA 1
ATOM 3998 C C . ASN B 1 37 ? -4.113 -15.781 0.167 1 95.75 37 ASN B C 1
ATOM 4000 O O . ASN B 1 37 ? -2.896 -15.922 0.316 1 95.75 37 ASN B O 1
ATOM 4004 N N . ASP B 1 38 ? -4.742 -16.25 -0.947 1 91.44 38 ASP B N 1
ATOM 4005 C CA . ASP B 1 38 ? -4.121 -16.656 -2.201 1 91.44 38 ASP B CA 1
ATOM 4006 C C . ASP B 1 38 ? -3.127 -17.797 -1.973 1 91.44 38 ASP B C 1
ATOM 4008 O O . ASP B 1 38 ? -1.921 -17.609 -2.16 1 91.44 38 ASP B O 1
ATOM 4012 N N . ILE B 1 39 ? -3.645 -18.969 -1.666 1 91.38 39 ILE B N 1
ATOM 4013 C CA . ILE B 1 39 ? -2.785 -20.109 -1.395 1 91.38 39 ILE B CA 1
ATOM 4014 C C . ILE B 1 39 ? -2.951 -21.156 -2.498 1 91.38 39 ILE B C 1
ATOM 4016 O O . ILE B 1 39 ? -4.043 -21.688 -2.691 1 91.38 39 ILE B O 1
ATOM 4020 N N . ALA B 1 40 ? -1.89 -21.344 -3.193 1 79.38 40 ALA B N 1
ATOM 4021 C CA . ALA B 1 40 ? -1.914 -22.312 -4.293 1 79.38 40 ALA B CA 1
ATOM 4022 C C . ALA B 1 40 ? -1.026 -23.516 -3.994 1 79.38 40 ALA B C 1
ATOM 4024 O O . ALA B 1 40 ? -1.137 -24.547 -4.652 1 79.38 40 ALA B O 1
ATOM 4025 N N . GLU B 1 41 ? -0.148 -23.359 -2.996 1 74.31 41 GLU B N 1
ATOM 4026 C CA . GLU B 1 41 ? 0.787 -24.406 -2.623 1 74.31 41 GLU B CA 1
ATOM 4027 C C . GLU B 1 41 ? 0.692 -24.734 -1.134 1 74.31 41 GLU B C 1
ATOM 4029 O O . GLU B 1 41 ? 0.505 -23.828 -0.311 1 74.31 41 GLU B O 1
ATOM 4034 N N . VAL B 1 42 ? 0.759 -26.062 -0.873 1 75.5 42 VAL B N 1
ATOM 4035 C CA . VAL B 1 42 ? 0.609 -26.438 0.526 1 75.5 42 VAL B CA 1
ATOM 4036 C C . VAL B 1 42 ? 1.984 -26.672 1.148 1 75.5 42 VAL B C 1
ATOM 4038 O O . VAL B 1 42 ? 2.145 -26.578 2.367 1 75.5 42 VAL B O 1
ATOM 4041 N N . GLY B 1 43 ? 2.971 -27 0.325 1 73.94 43 GLY B N 1
ATOM 4042 C CA . GLY B 1 43 ? 4.281 -27.359 0.84 1 73.94 43 GLY B CA 1
ATOM 4043 C C . GLY B 1 43 ? 5.227 -26.172 0.951 1 73.94 43 GLY B C 1
ATOM 4044 O O . GLY B 1 43 ? 4.82 -25.031 0.744 1 73.94 43 GLY B O 1
ATOM 4045 N N . ASN B 1 44 ? 6.406 -26.391 1.607 1 66.5 44 ASN B N 1
ATOM 4046 C CA . ASN B 1 44 ? 7.41 -25.375 1.882 1 66.5 44 ASN B CA 1
ATOM 4047 C C . ASN B 1 44 ? 8.32 -25.141 0.678 1 66.5 44 ASN B C 1
ATOM 4049 O O . ASN B 1 44 ? 9.297 -24.391 0.766 1 66.5 44 ASN B O 1
ATOM 4053 N N . GLY B 1 45 ? 7.805 -25.281 -0.552 1 53.78 45 GLY B N 1
ATOM 4054 C CA . GLY B 1 45 ? 8.578 -25.125 -1.77 1 53.78 45 GLY B CA 1
ATOM 4055 C C . GLY B 1 45 ? 9.938 -24.469 -1.533 1 53.78 45 GLY B C 1
ATOM 4056 O O . GLY B 1 45 ? 10.102 -23.266 -1.744 1 53.78 45 GLY B O 1
ATOM 4057 N N . GLY B 1 46 ? 11.109 -25.031 -1.116 1 51.84 46 GLY B N 1
ATOM 4058 C CA . GLY B 1 46 ? 12.461 -24.516 -1.248 1 51.84 46 GLY B CA 1
ATOM 4059 C C . GLY B 1 46 ? 12.898 -23.672 -0.058 1 51.84 46 GLY B C 1
ATOM 4060 O O . GLY B 1 46 ? 13.586 -22.672 -0.22 1 51.84 46 GLY B O 1
ATOM 4061 N N . GLY B 1 47 ? 12.445 -23.891 1.021 1 56.81 47 GLY B N 1
ATOM 4062 C CA . GLY B 1 47 ? 13.008 -23.188 2.158 1 56.81 47 GLY B CA 1
ATOM 4063 C C . GLY B 1 47 ? 12.07 -22.125 2.719 1 56.81 47 GLY B C 1
ATOM 4064 O O . GLY B 1 47 ? 12.398 -21.469 3.709 1 56.81 47 GLY B O 1
ATOM 4065 N N . SER B 1 48 ? 11.016 -22.016 1.971 1 63.34 48 SER B N 1
ATOM 4066 C CA . SER B 1 48 ? 10.039 -21.109 2.543 1 63.34 48 SER B CA 1
ATOM 4067 C C . SER B 1 48 ? 9.078 -21.828 3.479 1 63.34 48 SER B C 1
ATOM 4069 O O . SER B 1 48 ? 8.93 -23.047 3.4 1 63.34 48 SER B O 1
ATOM 4071 N N . GLY B 1 49 ? 8.656 -21.266 4.605 1 72 49 GLY B N 1
ATOM 4072 C CA . GLY B 1 49 ? 7.645 -21.844 5.473 1 72 49 GLY B CA 1
ATOM 4073 C C . GLY B 1 49 ? 6.371 -22.219 4.738 1 72 49 GLY B C 1
ATOM 4074 O O . GLY B 1 49 ? 5.977 -21.547 3.785 1 72 49 GLY B O 1
ATOM 4075 N N . GLY B 1 50 ? 5.855 -23.484 4.941 1 86.69 50 GLY B N 1
ATOM 4076 C CA . GLY B 1 50 ? 4.609 -23.969 4.371 1 86.69 50 GLY B CA 1
ATOM 4077 C C . GLY B 1 50 ? 3.447 -23.922 5.344 1 86.69 50 GLY B C 1
ATOM 4078 O O . GLY B 1 50 ? 3.496 -23.203 6.344 1 86.69 50 GLY B O 1
ATOM 4079 N N . LEU B 1 51 ? 2.361 -24.609 4.957 1 94.38 51 LEU B N 1
ATOM 4080 C CA . LEU B 1 51 ? 1.134 -24.578 5.742 1 94.38 51 LEU B CA 1
ATOM 4081 C C . LEU B 1 51 ? 1.357 -25.172 7.133 1 94.38 51 LEU B C 1
ATOM 4083 O O . LEU B 1 51 ? 0.729 -24.734 8.102 1 94.38 51 LEU B O 1
ATOM 4087 N N . ALA B 1 52 ? 2.297 -26.188 7.227 1 95.19 52 ALA B N 1
ATOM 4088 C CA . ALA B 1 52 ? 2.562 -26.781 8.539 1 95.19 52 ALA B CA 1
ATOM 4089 C C . ALA B 1 52 ? 3.227 -25.766 9.469 1 95.19 52 ALA B C 1
ATOM 4091 O O . ALA B 1 52 ? 2.885 -25.688 10.648 1 95.19 52 ALA B O 1
ATOM 4092 N N . GLU B 1 53 ? 4.223 -25.047 8.984 1 94.75 53 GLU B N 1
ATOM 4093 C CA . GLU B 1 53 ? 4.859 -23.969 9.727 1 94.75 53 GLU B CA 1
ATOM 4094 C C . GLU B 1 53 ? 3.869 -22.844 10.039 1 94.75 53 GLU B C 1
ATOM 4096 O O . GLU B 1 53 ? 3.906 -22.266 11.117 1 94.75 53 GLU B O 1
ATOM 4101 N N . MET B 1 54 ? 2.994 -22.578 9.125 1 96.38 54 MET B N 1
ATOM 4102 C CA . MET B 1 54 ? 1.983 -21.531 9.312 1 96.38 54 MET B CA 1
ATOM 4103 C C . MET B 1 54 ? 1.042 -21.891 10.453 1 96.38 54 MET B C 1
ATOM 4105 O O . MET B 1 54 ? 0.653 -21.031 11.234 1 96.38 54 MET B O 1
ATOM 4109 N N . LYS B 1 55 ? 0.662 -23.156 10.5 1 97.75 55 LYS B N 1
ATOM 4110 C CA . LYS B 1 55 ? -0.166 -23.594 11.617 1 97.75 55 LYS B CA 1
ATOM 4111 C C . LYS B 1 55 ? 0.512 -23.312 12.953 1 97.75 55 LYS B C 1
ATOM 4113 O O . LYS B 1 55 ? -0.136 -22.844 13.891 1 97.75 55 LYS B O 1
ATOM 4118 N N . THR B 1 56 ? 1.752 -23.578 13.047 1 97.56 56 THR B N 1
ATOM 4119 C CA . THR B 1 56 ? 2.516 -23.266 14.25 1 97.56 56 THR B CA 1
ATOM 4120 C C . THR B 1 56 ? 2.447 -21.766 14.562 1 97.56 56 THR B C 1
ATOM 4122 O O . THR B 1 56 ? 2.238 -21.375 15.711 1 97.56 56 THR B O 1
ATOM 4125 N N . LEU B 1 57 ? 2.619 -20.969 13.57 1 97.81 57 LEU B N 1
ATOM 4126 C CA . LEU B 1 57 ? 2.592 -19.516 13.742 1 97.81 57 LEU B CA 1
ATOM 4127 C C . LEU B 1 57 ? 1.217 -19.047 14.203 1 97.81 57 LEU B C 1
ATOM 4129 O O . LEU B 1 57 ? 1.11 -18.219 15.102 1 97.81 57 LEU B O 1
ATOM 4133 N N . ILE B 1 58 ? 0.173 -19.562 13.602 1 98.56 58 ILE B N 1
ATOM 4134 C CA . ILE B 1 58 ? -1.194 -19.219 13.969 1 98.56 58 ILE B CA 1
ATOM 4135 C C . ILE B 1 58 ? -1.44 -19.547 15.438 1 98.56 58 ILE B C 1
ATOM 4137 O O . ILE B 1 58 ? -1.983 -18.734 16.188 1 98.56 58 ILE B O 1
ATOM 4141 N N . GLU B 1 59 ? -1.022 -20.719 15.844 1 98.25 59 GLU B N 1
ATOM 4142 C CA . GLU B 1 59 ? -1.216 -21.125 17.234 1 98.25 59 GLU B CA 1
ATOM 4143 C C . GLU B 1 59 ? -0.426 -20.219 18.188 1 98.25 59 GLU B C 1
ATOM 4145 O O . GLU B 1 59 ? -0.905 -19.891 19.266 1 98.25 59 GLU B O 1
ATOM 4150 N N . ALA B 1 60 ? 0.765 -19.891 17.797 1 97.75 60 ALA B N 1
ATOM 4151 C CA . ALA B 1 60 ? 1.572 -18.984 18.609 1 97.75 60 ALA B CA 1
ATOM 4152 C C . ALA B 1 60 ? 0.885 -17.625 18.781 1 97.75 60 ALA B C 1
ATOM 4154 O O . ALA B 1 60 ? 0.875 -17.062 19.875 1 97.75 60 ALA B O 1
ATOM 4155 N N . GLU B 1 61 ? 0.348 -17.109 17.703 1 98.06 61 GLU B N 1
ATOM 4156 C CA . GLU B 1 61 ? -0.319 -15.812 17.75 1 98.06 61 GLU B CA 1
ATOM 4157 C C . GLU B 1 61 ? -1.605 -15.875 18.562 1 98.06 61 GLU B C 1
ATOM 4159 O O . GLU B 1 61 ? -1.954 -14.922 19.25 1 98.06 61 GLU B O 1
ATOM 4164 N N . LYS B 1 62 ? -2.363 -16.969 18.438 1 97.81 62 LYS B N 1
ATOM 4165 C CA . LYS B 1 62 ? -3.559 -17.156 19.25 1 97.81 62 LYS B CA 1
ATOM 4166 C C . LYS B 1 62 ? -3.213 -17.172 20.734 1 97.81 62 LYS B C 1
ATOM 4168 O O . LYS B 1 62 ? -3.982 -16.688 21.562 1 97.81 62 LYS B O 1
ATOM 4173 N N . ALA B 1 63 ? -2.066 -17.703 21.062 1 97.12 63 ALA B N 1
ATOM 4174 C CA . ALA B 1 63 ? -1.665 -17.875 22.469 1 97.12 63 ALA B CA 1
ATOM 4175 C C . ALA B 1 63 ? -1.036 -16.594 23.016 1 97.12 63 ALA B C 1
ATOM 4177 O O . ALA B 1 63 ? -0.901 -16.422 24.219 1 97.12 63 ALA B O 1
ATOM 4178 N N . ARG B 1 64 ? -0.54 -15.703 22.125 1 96.38 64 ARG B N 1
ATOM 4179 C CA . ARG B 1 64 ? 0.077 -14.453 22.562 1 96.38 64 ARG B CA 1
ATOM 4180 C C . ARG B 1 64 ? -0.89 -13.633 23.406 1 96.38 64 ARG B C 1
ATOM 4182 O O . ARG B 1 64 ? -2.027 -13.391 23 1 96.38 64 ARG B O 1
ATOM 4189 N N . PRO B 1 65 ? -0.577 -13.211 24.594 1 95.88 65 PRO B N 1
ATOM 4190 C CA . PRO B 1 65 ? -1.495 -12.5 25.484 1 95.88 65 PRO B CA 1
ATOM 4191 C C . PRO B 1 65 ? -1.974 -11.172 24.891 1 95.88 65 PRO B C 1
ATOM 4193 O O . PRO B 1 65 ? -1.317 -10.609 24.016 1 95.88 65 PRO B O 1
ATOM 4196 N N . GLY B 1 66 ? -3.125 -10.688 25.406 1 94.81 66 GLY B N 1
ATOM 4197 C CA . GLY B 1 66 ? -3.586 -9.344 25.094 1 94.81 66 GLY B CA 1
ATOM 4198 C C . GLY B 1 66 ? -4.867 -9.328 24.281 1 94.81 66 GLY B C 1
ATOM 4199 O O . GLY B 1 66 ? -5.543 -8.297 24.188 1 94.81 66 GLY B O 1
ATOM 4200 N N . ALA B 1 67 ? -5.164 -10.422 23.641 1 96.81 67 ALA B N 1
ATOM 4201 C CA . ALA B 1 67 ? -6.383 -10.469 22.844 1 96.81 67 ALA B CA 1
ATOM 4202 C C . ALA B 1 67 ? -7.527 -11.109 23.609 1 96.81 67 ALA B C 1
ATOM 4204 O O . ALA B 1 67 ? -7.32 -12.078 24.344 1 96.81 67 ALA B O 1
ATOM 4205 N N . THR B 1 68 ? -8.742 -10.508 23.5 1 97.31 68 THR B N 1
ATOM 4206 C CA . THR B 1 68 ? -9.961 -11.078 24.062 1 97.31 68 THR B CA 1
ATOM 4207 C C . THR B 1 68 ? -10.453 -12.242 23.219 1 97.31 68 THR B C 1
ATOM 4209 O O . THR B 1 68 ? -11.031 -13.195 23.734 1 97.31 68 THR B O 1
ATOM 4212 N N . ALA B 1 69 ? -10.242 -12.164 21.953 1 97.75 69 ALA B N 1
ATOM 4213 C CA . ALA B 1 69 ? -10.602 -13.188 20.969 1 97.75 69 ALA B CA 1
ATOM 4214 C C . ALA B 1 69 ? -9.664 -13.148 19.766 1 97.75 69 ALA B C 1
ATOM 4216 O O . ALA B 1 69 ? -9.047 -12.117 19.484 1 97.75 69 ALA B O 1
ATOM 4217 N N . ALA B 1 70 ? -9.508 -14.266 19.156 1 98.38 70 ALA B N 1
ATOM 4218 C CA . ALA B 1 70 ? -8.742 -14.359 17.906 1 98.38 70 ALA B CA 1
ATOM 4219 C C . ALA B 1 70 ? -9.562 -15.039 16.812 1 98.38 70 ALA B C 1
ATOM 4221 O O . ALA B 1 70 ? -10.266 -16.016 17.078 1 98.38 70 ALA B O 1
ATOM 4222 N N . LEU B 1 71 ? -9.594 -14.445 15.625 1 98.62 71 LEU B N 1
ATOM 4223 C CA . LEU B 1 71 ? -10.25 -15.031 14.469 1 98.62 71 LEU B CA 1
ATOM 4224 C C . LEU B 1 71 ? -9.266 -15.195 13.312 1 98.62 71 LEU B C 1
ATOM 4226 O O . LEU B 1 71 ? -8.438 -14.32 13.07 1 98.62 71 LEU B O 1
ATOM 4230 N N . VAL B 1 72 ? -9.312 -16.344 12.664 1 98.75 72 VAL B N 1
ATOM 4231 C CA . VAL B 1 72 ? -8.531 -16.578 11.453 1 98.75 72 VAL B CA 1
ATOM 4232 C C . VAL B 1 72 ? -9.414 -16.359 10.219 1 98.75 72 VAL B C 1
ATOM 4234 O O . VAL B 1 72 ? -10.461 -16.984 10.07 1 98.75 72 VAL B O 1
ATOM 4237 N N . THR B 1 73 ? -9 -15.414 9.375 1 98.81 73 THR B N 1
ATOM 4238 C CA . THR B 1 73 ? -9.766 -15.086 8.18 1 98.81 73 THR B CA 1
ATOM 4239 C C . THR B 1 73 ? -8.984 -15.43 6.918 1 98.81 73 THR B C 1
ATOM 4241 O O . THR B 1 73 ? -7.754 -15.414 6.922 1 98.81 73 THR B O 1
ATOM 4244 N N . PHE B 1 74 ? -9.664 -15.812 5.824 1 98.56 74 PHE B N 1
ATOM 4245 C CA . PHE B 1 74 ? -9.055 -16.172 4.551 1 98.56 74 PHE B CA 1
ATOM 4246 C C . PHE B 1 74 ? -9.609 -15.32 3.418 1 98.56 74 PHE B C 1
ATOM 4248 O O . PHE B 1 74 ? -10.82 -15.273 3.211 1 98.56 74 PHE B O 1
ATOM 4255 N N . GLY B 1 75 ? -8.695 -14.711 2.629 1 98 75 GLY B N 1
ATOM 4256 C CA . GLY B 1 75 ? -9.07 -13.688 1.663 1 98 75 GLY B CA 1
ATOM 4257 C C . GLY B 1 75 ? -9.297 -14.242 0.269 1 98 75 GLY B C 1
ATOM 4258 O O . GLY B 1 75 ? -9.18 -13.516 -0.719 1 98 75 GLY B O 1
ATOM 4259 N N . GLY B 1 76 ? -9.5 -15.562 0.135 1 96.12 76 GLY B N 1
ATOM 4260 C CA . GLY B 1 76 ? -9.906 -16.141 -1.14 1 96.12 76 GLY B CA 1
ATOM 4261 C C . GLY B 1 76 ? -8.734 -16.641 -1.97 1 96.12 76 GLY B C 1
ATOM 4262 O O . GLY B 1 76 ? -7.582 -16.344 -1.663 1 96.12 76 GLY B O 1
ATOM 4263 N N . ASP B 1 77 ? -9.109 -17.391 -3.109 1 92 77 ASP B N 1
ATOM 4264 C CA . ASP B 1 77 ? -8.219 -18.078 -4.035 1 92 77 ASP B CA 1
ATOM 4265 C C . ASP B 1 77 ? -7.531 -19.266 -3.355 1 92 77 ASP B C 1
ATOM 4267 O O . ASP B 1 77 ? -6.363 -19.172 -2.971 1 92 77 ASP B O 1
ATOM 4271 N N . LEU B 1 78 ? -8.219 -20.312 -3.391 1 93.38 78 LEU B N 1
ATOM 4272 C CA . LEU B 1 78 ? -7.816 -21.5 -2.645 1 93.38 78 LEU B CA 1
ATOM 4273 C C . LEU B 1 78 ? -7.902 -22.75 -3.52 1 93.38 78 LEU B C 1
ATOM 4275 O O . LEU B 1 78 ? -7.027 -23.609 -3.457 1 93.38 78 LEU B O 1
ATOM 4279 N N . LEU B 1 79 ? -8.898 -22.938 -4.363 1 91.38 79 LEU B N 1
ATOM 4280 C CA . LEU B 1 79 ? -9.227 -24.203 -5.02 1 91.38 79 LEU B CA 1
ATOM 4281 C C . LEU B 1 79 ? -8.266 -24.484 -6.164 1 91.38 79 LEU B C 1
ATOM 4283 O O . LEU B 1 79 ? -8.086 -25.641 -6.566 1 91.38 79 LEU B O 1
ATOM 4287 N N . SER B 1 80 ? -7.758 -23.469 -6.688 1 82.94 80 SER B N 1
ATOM 4288 C CA . SER B 1 80 ? -6.793 -23.531 -7.781 1 82.94 80 SER B CA 1
ATOM 4289 C C . SER B 1 80 ? -5.875 -22.312 -7.773 1 82.94 80 SER B C 1
ATOM 4291 O O . SER B 1 80 ? -6.148 -21.328 -7.086 1 82.94 80 SER B O 1
ATOM 4293 N N . PRO B 1 81 ? -4.656 -22.297 -8.289 1 75.06 81 PRO B N 1
ATOM 4294 C CA . PRO B 1 81 ? -4.078 -23.391 -9.055 1 75.06 81 PRO B CA 1
ATOM 4295 C C . PRO B 1 81 ? -3.154 -24.281 -8.219 1 75.06 81 PRO B C 1
ATOM 4297 O O . PRO B 1 81 ? -2.354 -23.766 -7.434 1 75.06 81 PRO B O 1
ATOM 4300 N N . SER B 1 82 ? -3.297 -25.5 -8.125 1 75 82 SER B N 1
ATOM 4301 C CA . SER B 1 82 ? -2.352 -26.469 -7.57 1 75 82 SER B CA 1
ATOM 4302 C C . SER B 1 82 ? -2.416 -27.797 -8.32 1 75 82 SER B C 1
ATOM 4304 O O . SER B 1 82 ? -3.434 -28.125 -8.938 1 75 82 SER B O 1
ATOM 4306 N N . LEU B 1 83 ? -1.279 -28.453 -8.359 1 72.62 83 LEU B N 1
ATOM 4307 C CA . LEU B 1 83 ? -1.25 -29.719 -9.062 1 72.62 83 LEU B CA 1
ATOM 4308 C C . LEU B 1 83 ? -2.303 -30.688 -8.508 1 72.62 83 LEU B C 1
ATOM 4310 O O . LEU B 1 83 ? -3.061 -31.281 -9.273 1 72.62 83 LEU B O 1
ATOM 4314 N N . LEU B 1 84 ? -2.377 -30.812 -7.262 1 78.56 84 LEU B N 1
ATOM 4315 C CA . LEU B 1 84 ? -3.359 -31.703 -6.656 1 78.56 84 LEU B CA 1
ATOM 4316 C C . LEU B 1 84 ? -4.777 -31.203 -6.902 1 78.56 84 LEU B C 1
ATOM 4318 O O . LEU B 1 84 ? -5.707 -32 -7.051 1 78.56 84 LEU B O 1
ATOM 4322 N N . SER B 1 85 ? -5.039 -29.938 -6.961 1 83.75 85 SER B N 1
ATOM 4323 C CA . SER B 1 85 ? -6.355 -29.359 -7.23 1 83.75 85 SER B CA 1
ATOM 4324 C C . SER B 1 85 ? -6.871 -29.781 -8.602 1 83.75 85 SER B C 1
ATOM 4326 O O . SER B 1 85 ? -8.078 -29.875 -8.82 1 83.75 85 SER B O 1
ATOM 4328 N N . SER B 1 86 ? -5.938 -30.031 -9.469 1 74.31 86 SER B N 1
ATOM 4329 C CA . SER B 1 86 ? -6.355 -30.5 -10.789 1 74.31 86 SER B CA 1
ATOM 4330 C C . SER B 1 86 ? -6.973 -31.891 -10.711 1 74.31 86 SER B C 1
ATOM 4332 O O . SER B 1 86 ? -7.672 -32.312 -11.633 1 74.31 86 SER B O 1
ATOM 4334 N N . ILE B 1 87 ? -6.734 -32.531 -9.664 1 78.62 87 ILE B N 1
ATOM 4335 C CA . ILE B 1 87 ? -7.219 -33.906 -9.484 1 78.62 87 ILE B CA 1
ATOM 4336 C C . ILE B 1 87 ? -8.43 -33.906 -8.555 1 78.62 87 ILE B C 1
ATOM 4338 O O . ILE B 1 87 ? -9.5 -34.406 -8.922 1 78.62 87 ILE B O 1
ATOM 4342 N N . ASP B 1 88 ? -8.344 -33.375 -7.398 1 87.12 88 ASP B N 1
ATOM 4343 C CA . ASP B 1 88 ? -9.406 -33.469 -6.406 1 87.12 88 ASP B CA 1
ATOM 4344 C C . ASP B 1 88 ? -10.273 -32.219 -6.387 1 87.12 88 ASP B C 1
ATOM 4346 O O . ASP B 1 88 ? -11.133 -32.062 -5.516 1 87.12 88 ASP B O 1
ATOM 4350 N N . LYS B 1 89 ? -10.008 -31.297 -7.355 1 87.88 89 LYS B N 1
ATOM 4351 C CA . LYS B 1 89 ? -10.766 -30.062 -7.566 1 87.88 89 LYS B CA 1
ATOM 4352 C C . LYS B 1 89 ? -10.781 -29.203 -6.312 1 87.88 89 LYS B C 1
ATOM 4354 O O . LYS B 1 89 ? -11.812 -28.641 -5.941 1 87.88 89 LYS B O 1
ATOM 4359 N N . GLY B 1 90 ? -9.742 -29.172 -5.566 1 91.31 90 GLY B N 1
ATOM 4360 C CA . GLY B 1 90 ? -9.539 -28.266 -4.457 1 91.31 90 GLY B CA 1
ATOM 4361 C C . GLY B 1 90 ? -9.992 -28.828 -3.123 1 91.31 90 GLY B C 1
ATOM 4362 O O . GLY B 1 90 ? -9.914 -28.156 -2.096 1 91.31 90 GLY B O 1
ATOM 4363 N N . ALA B 1 91 ? -10.445 -30.094 -3.049 1 94.06 91 ALA B N 1
ATOM 4364 C CA . ALA B 1 91 ? -10.93 -30.688 -1.809 1 94.06 91 ALA B CA 1
ATOM 4365 C C . ALA B 1 91 ? -9.852 -30.672 -0.729 1 94.06 91 ALA B C 1
ATOM 4367 O O . ALA B 1 91 ? -10.133 -30.344 0.43 1 94.06 91 ALA B O 1
ATOM 4368 N N . HIS B 1 92 ? -8.609 -30.984 -1.062 1 92.56 92 HIS B N 1
ATOM 4369 C CA . HIS B 1 92 ? -7.527 -31.016 -0.089 1 92.56 92 HIS B CA 1
ATOM 4370 C C . HIS B 1 92 ? -7.25 -29.625 0.472 1 92.56 92 HIS B C 1
ATOM 4372 O O . HIS B 1 92 ? -6.879 -29.484 1.641 1 92.56 92 HIS B O 1
ATOM 4378 N N . MET B 1 93 ? -7.461 -28.609 -0.333 1 94.19 93 MET B N 1
ATOM 4379 C CA . MET B 1 93 ? -7.191 -27.234 0.093 1 94.19 93 MET B CA 1
ATOM 4380 C C . MET B 1 93 ? -8.211 -26.781 1.134 1 94.19 93 MET B C 1
ATOM 4382 O O . MET B 1 93 ? -7.852 -26.094 2.094 1 94.19 93 MET B O 1
ATOM 4386 N N . VAL B 1 94 ? -9.477 -27.094 0.914 1 96.38 94 VAL B N 1
ATOM 4387 C CA . VAL B 1 94 ? -10.516 -26.781 1.886 1 96.38 94 VAL B CA 1
ATOM 4388 C C . VAL B 1 94 ? -10.211 -27.469 3.213 1 96.38 94 VAL B C 1
ATOM 4390 O O . VAL B 1 94 ? -10.32 -26.859 4.277 1 96.38 94 VAL B O 1
ATOM 4393 N N . GLU B 1 95 ? -9.828 -28.734 3.105 1 95.31 95 GLU B N 1
ATOM 4394 C CA . GLU B 1 95 ? -9.438 -29.469 4.309 1 95.31 95 GLU B CA 1
ATOM 4395 C C . GLU B 1 95 ? -8.25 -28.797 5 1 95.31 95 GLU B C 1
ATOM 4397 O O . GLU B 1 95 ? -8.227 -28.688 6.227 1 95.31 95 GLU B O 1
ATOM 4402 N N . ALA B 1 96 ? -7.277 -28.359 4.246 1 95.25 96 ALA B N 1
ATOM 4403 C CA . ALA B 1 96 ? -6.094 -27.688 4.793 1 95.25 96 ALA B CA 1
ATOM 4404 C C . ALA B 1 96 ? -6.48 -26.438 5.582 1 95.25 96 ALA B C 1
ATOM 4406 O O . ALA B 1 96 ? -5.949 -26.203 6.668 1 95.25 96 ALA B O 1
ATOM 4407 N N . MET B 1 97 ? -7.355 -25.625 5.055 1 96.81 97 MET B N 1
ATOM 4408 C CA . MET B 1 97 ? -7.797 -24.406 5.746 1 96.81 97 MET B CA 1
ATOM 4409 C C . MET B 1 97 ? -8.508 -24.766 7.051 1 96.81 97 MET B C 1
ATOM 4411 O O . MET B 1 97 ? -8.398 -24.031 8.039 1 96.81 97 MET B O 1
ATOM 4415 N N . GLY B 1 98 ? -9.281 -25.859 7.008 1 97.31 98 GLY B N 1
ATOM 4416 C CA . GLY B 1 98 ? -9.867 -26.344 8.25 1 97.31 98 GLY B CA 1
ATOM 4417 C C . GLY B 1 98 ? -8.836 -26.688 9.305 1 97.31 98 GLY B C 1
ATOM 4418 O O . GLY B 1 98 ? -9 -26.328 10.477 1 97.31 98 GLY B O 1
ATOM 4419 N N . LEU B 1 99 ? -7.773 -27.312 8.891 1 96.56 99 LEU B N 1
ATOM 4420 C CA . LEU B 1 99 ? -6.695 -27.688 9.797 1 96.56 99 LEU B CA 1
ATOM 4421 C C . LEU B 1 99 ? -6.004 -26.438 10.359 1 96.56 99 LEU B C 1
ATOM 4423 O O . LEU B 1 99 ? -5.547 -26.438 11.5 1 96.56 99 LEU B O 1
ATOM 4427 N N . LEU B 1 100 ? -5.914 -25.391 9.547 1 97.44 100 LEU B N 1
ATOM 4428 C CA . LEU B 1 100 ? -5.297 -24.141 10 1 97.44 100 LEU B CA 1
ATOM 4429 C C . LEU B 1 100 ? -6.215 -23.406 10.969 1 97.44 100 LEU B C 1
ATOM 4431 O O . LEU B 1 100 ? -5.773 -22.5 11.672 1 97.44 100 LEU B O 1
ATOM 4435 N N . GLY B 1 101 ? -7.504 -23.781 10.984 1 97.88 101 GLY B N 1
ATOM 4436 C CA . GLY B 1 101 ? -8.445 -23.188 11.922 1 97.88 101 GLY B CA 1
ATOM 4437 C C . GLY B 1 101 ? -9.102 -21.922 11.383 1 97.88 101 GLY B C 1
ATOM 4438 O O . GLY B 1 101 ? -9.406 -21 12.141 1 97.88 101 GLY B O 1
ATOM 4439 N N . VAL B 1 102 ? -9.305 -21.828 10.062 1 98.38 102 VAL B N 1
ATOM 4440 C CA . VAL B 1 102 ? -9.969 -20.672 9.453 1 98.38 102 VAL B CA 1
ATOM 4441 C C . VAL B 1 102 ? -11.391 -20.562 9.984 1 98.38 102 VAL B C 1
ATOM 4443 O O . VAL B 1 102 ? -12.117 -21.547 10.078 1 98.38 102 VAL B O 1
ATOM 4446 N N . ASP B 1 103 ? -11.781 -19.312 10.375 1 98.44 103 ASP B N 1
ATOM 4447 C CA . ASP B 1 103 ? -13.102 -19.047 10.938 1 98.44 103 ASP B CA 1
ATOM 4448 C C . ASP B 1 103 ? -14.055 -18.516 9.875 1 98.44 103 ASP B C 1
ATOM 4450 O O . ASP B 1 103 ? -15.258 -18.812 9.906 1 98.44 103 ASP B O 1
ATOM 4454 N N . LEU B 1 104 ? -13.586 -17.672 9.016 1 98.5 104 LEU B N 1
ATOM 4455 C CA . LEU B 1 104 ? -14.359 -17.031 7.953 1 98.5 104 LEU B CA 1
ATOM 4456 C C . LEU B 1 104 ? -13.531 -16.906 6.68 1 98.5 104 LEU B C 1
ATOM 4458 O O . LEU B 1 104 ? -12.336 -16.594 6.742 1 98.5 104 LEU B O 1
ATOM 4462 N N . ALA B 1 105 ? -14.164 -17.094 5.535 1 98.62 105 ALA B N 1
ATOM 4463 C CA . ALA B 1 105 ? -13.477 -16.953 4.254 1 98.62 105 ALA B CA 1
ATOM 4464 C C . ALA B 1 105 ? -14.336 -16.203 3.246 1 98.62 105 ALA B C 1
ATOM 4466 O O . ALA B 1 105 ? -15.555 -16.109 3.4 1 98.62 105 ALA B O 1
ATOM 4467 N N . VAL B 1 106 ? -13.703 -15.578 2.309 1 98.56 106 VAL B N 1
ATOM 4468 C CA . VAL B 1 106 ? -14.344 -15.023 1.118 1 98.56 106 VAL B CA 1
ATOM 4469 C C . VAL B 1 106 ? -13.836 -15.75 -0.124 1 98.56 106 VAL B C 1
ATOM 4471 O O . VAL B 1 106 ? -12.672 -16.156 -0.179 1 98.56 106 VAL B O 1
ATOM 4474 N N . PRO B 1 107 ? -14.742 -16.016 -1.107 1 97.38 107 PRO B N 1
ATOM 4475 C CA . PRO B 1 107 ? -14.234 -16.656 -2.328 1 97.38 107 PRO B CA 1
ATOM 4476 C C . PRO B 1 107 ? -13.375 -15.711 -3.166 1 97.38 107 PRO B C 1
ATOM 4478 O O . PRO B 1 107 ? -13.609 -14.5 -3.18 1 97.38 107 PRO B O 1
ATOM 4481 N N . GLY B 1 108 ? -12.406 -16.25 -3.77 1 95.5 108 GLY B N 1
ATOM 4482 C CA . GLY B 1 108 ? -11.695 -15.57 -4.84 1 95.5 108 GLY B CA 1
ATOM 4483 C C . GLY B 1 108 ? -12.109 -16.047 -6.223 1 95.5 108 GLY B C 1
ATOM 4484 O O . GLY B 1 108 ? -13.047 -16.828 -6.363 1 95.5 108 GLY B O 1
ATOM 4485 N N . ASN B 1 109 ? -11.531 -15.461 -7.281 1 88.44 109 ASN B N 1
ATOM 4486 C CA . ASN B 1 109 ? -11.891 -15.852 -8.641 1 88.44 109 ASN B CA 1
ATOM 4487 C C . ASN B 1 109 ? -11.516 -17.297 -8.922 1 88.44 109 ASN B C 1
ATOM 4489 O O . ASN B 1 109 ? -12.242 -18 -9.641 1 88.44 109 ASN B O 1
ATOM 4493 N N . HIS B 1 110 ? -10.492 -17.875 -8.273 1 88.06 110 HIS B N 1
ATOM 4494 C CA . HIS B 1 110 ? -10.023 -19.234 -8.547 1 88.06 110 HIS B CA 1
ATOM 4495 C C . HIS B 1 110 ? -10.953 -20.266 -7.93 1 88.06 110 HIS B C 1
ATOM 4497 O O . HIS B 1 110 ? -10.844 -21.469 -8.227 1 88.06 110 HIS B O 1
ATOM 4503 N N . GLU B 1 111 ? -11.859 -19.828 -7.094 1 94.5 111 GLU B N 1
ATOM 4504 C CA . GLU B 1 111 ? -12.883 -20.734 -6.582 1 94.5 111 GLU B CA 1
ATOM 4505 C C . GLU B 1 111 ? -13.82 -21.188 -7.691 1 94.5 111 GLU B C 1
ATOM 4507 O O . GLU B 1 111 ? -14.516 -22.203 -7.551 1 94.5 111 GLU B O 1
ATOM 4512 N N . PHE B 1 112 ? -13.773 -20.5 -8.859 1 89.81 112 PHE B N 1
ATOM 4513 C CA . PHE B 1 112 ? -14.695 -20.812 -9.945 1 89.81 112 PHE B CA 1
ATOM 4514 C C . PHE B 1 112 ? -13.961 -21.453 -11.125 1 89.81 112 PHE B C 1
ATOM 4516 O O . PHE B 1 112 ? -14.547 -21.641 -12.188 1 89.81 112 PHE B O 1
ATOM 4523 N N . ASP B 1 113 ? -12.711 -21.734 -10.945 1 80.69 113 ASP B N 1
ATOM 4524 C CA . ASP B 1 113 ? -11.914 -22.281 -12.031 1 80.69 113 ASP B CA 1
ATOM 4525 C C . ASP B 1 113 ? -12.5 -23.609 -12.531 1 80.69 113 ASP B C 1
ATOM 4527 O O . ASP B 1 113 ? -12.406 -23.922 -13.719 1 80.69 113 ASP B O 1
ATOM 4531 N N . PHE B 1 114 ? -13.117 -24.453 -11.625 1 81.88 114 PHE B N 1
ATOM 4532 C CA . PHE B 1 114 ? -13.688 -25.75 -11.969 1 81.88 114 PHE B CA 1
ATOM 4533 C C . PHE B 1 114 ? -15.195 -25.656 -12.109 1 81.88 114 PHE B C 1
ATOM 4535 O O . PHE B 1 114 ? -15.891 -26.672 -12.117 1 81.88 114 PHE B O 1
ATOM 4542 N N . GLY B 1 115 ? -15.734 -24.422 -12.117 1 86.75 115 GLY B N 1
ATOM 4543 C CA . GLY B 1 115 ? -17.156 -24.188 -12.289 1 86.75 115 GLY B CA 1
ATOM 4544 C C . GLY B 1 115 ? -17.891 -24 -10.977 1 86.75 115 GLY B C 1
ATOM 4545 O O . GLY B 1 115 ? -17.391 -24.391 -9.914 1 86.75 115 GLY B O 1
ATOM 4546 N N . PRO B 1 116 ? -19.094 -23.391 -11.047 1 90.38 116 PRO B N 1
ATOM 4547 C CA . PRO B 1 116 ? -19.844 -23.062 -9.828 1 90.38 116 PRO B CA 1
ATOM 4548 C C . PRO B 1 116 ? -20.359 -24.297 -9.094 1 90.38 116 PRO B C 1
ATOM 4550 O O . PRO B 1 116 ? -20.516 -24.266 -7.875 1 90.38 116 PRO B O 1
ATOM 4553 N N . LYS B 1 117 ? -20.594 -25.422 -9.812 1 88.94 117 LYS B N 1
ATOM 4554 C CA . LYS B 1 117 ? -21.062 -26.641 -9.18 1 88.94 117 LYS B CA 1
ATOM 4555 C C . LYS B 1 117 ? -20 -27.234 -8.25 1 88.94 117 LYS B C 1
ATOM 4557 O O . LYS B 1 117 ? -20.297 -27.688 -7.148 1 88.94 117 LYS B O 1
ATOM 4562 N N . VAL B 1 118 ? -18.766 -27.234 -8.773 1 91.31 118 VAL B N 1
ATOM 4563 C CA . VAL B 1 118 ? -17.672 -27.734 -7.961 1 91.31 118 VAL B CA 1
ATOM 4564 C C . VAL B 1 118 ? -17.484 -26.828 -6.734 1 91.31 118 VAL B C 1
ATOM 4566 O O . VAL B 1 118 ? -17.266 -27.328 -5.625 1 91.31 118 VAL B O 1
ATOM 4569 N N . PHE B 1 119 ? -17.547 -25.547 -6.906 1 94.88 119 PHE B N 1
ATOM 4570 C CA . PHE B 1 119 ? -17.453 -24.625 -5.777 1 94.88 119 PHE B CA 1
ATOM 4571 C C . PHE B 1 119 ? -18.516 -24.938 -4.734 1 94.88 119 PHE B C 1
ATOM 4573 O O . PHE B 1 119 ? -18.219 -25 -3.539 1 94.88 119 PHE B O 1
ATOM 4580 N N . ALA B 1 120 ? -19.734 -25.094 -5.195 1 93.12 120 ALA B N 1
ATOM 4581 C CA . ALA B 1 120 ? -20.828 -25.438 -4.293 1 93.12 120 ALA B CA 1
ATOM 4582 C C . ALA B 1 120 ? -20.531 -26.719 -3.52 1 93.12 120 ALA B C 1
ATOM 4584 O O . ALA B 1 120 ? -20.828 -26.812 -2.326 1 93.12 120 ALA B O 1
ATOM 4585 N N . GLU B 1 121 ? -19.984 -27.703 -4.207 1 93.62 121 GLU B N 1
ATOM 4586 C CA . GLU B 1 121 ? -19.625 -28.953 -3.562 1 93.62 121 GLU B CA 1
ATOM 4587 C C . GLU B 1 121 ? -18.562 -28.734 -2.484 1 93.62 121 GLU B C 1
ATOM 4589 O O . GLU B 1 121 ? -18.641 -29.328 -1.405 1 93.62 121 GLU B O 1
ATOM 4594 N N . ARG B 1 122 ? -17.547 -27.906 -2.781 1 95.75 122 ARG B N 1
ATOM 4595 C CA . ARG B 1 122 ? -16.5 -27.594 -1.817 1 95.75 122 ARG B CA 1
ATOM 4596 C C . ARG B 1 122 ? -17.062 -26.844 -0.61 1 95.75 122 ARG B C 1
ATOM 4598 O O . ARG B 1 122 ? -16.641 -27.094 0.524 1 95.75 122 ARG B O 1
ATOM 4605 N N . LEU B 1 123 ? -18.016 -25.953 -0.841 1 95.25 123 LEU B N 1
ATOM 4606 C CA . LEU B 1 123 ? -18.672 -25.234 0.246 1 95.25 123 LEU B CA 1
ATOM 4607 C C . LEU B 1 123 ? -19.359 -26.203 1.2 1 95.25 123 LEU B C 1
ATOM 4609 O O . LEU B 1 123 ? -19.297 -26.031 2.42 1 95.25 123 LEU B O 1
ATOM 4613 N N . SER B 1 124 ? -20.016 -27.156 0.662 1 92.5 124 SER B N 1
ATOM 4614 C CA . SER B 1 124 ? -20.797 -28.094 1.463 1 92.5 124 SER B CA 1
ATOM 4615 C C . SER B 1 124 ? -19.906 -28.906 2.402 1 92.5 124 SER B C 1
ATOM 4617 O O . SER B 1 124 ? -20.359 -29.375 3.441 1 92.5 124 SER B O 1
ATOM 4619 N N . THR B 1 125 ? -18.641 -29.031 2.074 1 93.88 125 THR B N 1
ATOM 4620 C CA . THR B 1 125 ? -17.719 -29.812 2.896 1 93.88 125 THR B CA 1
ATOM 4621 C C . THR B 1 125 ? -16.859 -28.891 3.76 1 93.88 125 THR B C 1
ATOM 4623 O O . THR B 1 125 ? -16.078 -29.359 4.586 1 93.88 125 THR B O 1
ATOM 4626 N N . SER B 1 126 ? -16.969 -27.641 3.602 1 96.62 126 SER B N 1
ATOM 4627 C CA . SER B 1 126 ? -16.141 -26.672 4.312 1 96.62 126 SER B CA 1
ATOM 4628 C C . SER B 1 126 ? -16.531 -26.594 5.785 1 96.62 126 SER B C 1
ATOM 4630 O O . SER B 1 126 ? -17.719 -26.453 6.109 1 96.62 126 SER B O 1
ATOM 4632 N N . PRO B 1 127 ? -15.602 -26.672 6.711 1 96.31 127 PRO B N 1
ATOM 4633 C CA . PRO B 1 127 ? -15.922 -26.531 8.133 1 96.31 127 PRO B CA 1
ATOM 4634 C C . PRO B 1 127 ? -16.078 -25.078 8.562 1 96.31 127 PRO B C 1
ATOM 4636 O O . PRO B 1 127 ? -16.266 -24.797 9.75 1 96.31 127 PRO B O 1
ATOM 4639 N N . PHE B 1 128 ? -15.945 -24.109 7.797 1 97.25 128 PHE B N 1
ATOM 4640 C CA . PHE B 1 128 ? -16.078 -22.672 8.062 1 97.25 128 PHE B CA 1
ATOM 4641 C C . PHE B 1 128 ? -16.969 -22.016 7.012 1 97.25 128 PHE B C 1
ATOM 4643 O O . PHE B 1 128 ? -17.047 -22.484 5.871 1 97.25 128 PHE B O 1
ATOM 4650 N N . PRO B 1 129 ? -17.609 -20.969 7.379 1 97.56 129 PRO B N 1
ATOM 4651 C CA . PRO B 1 129 ? -18.5 -20.281 6.43 1 97.56 129 PRO B CA 1
ATOM 4652 C C . PRO B 1 129 ? -17.734 -19.391 5.453 1 97.56 129 PRO B C 1
ATOM 4654 O O . PRO B 1 129 ? -16.656 -18.891 5.781 1 97.56 129 PRO B O 1
ATOM 4657 N N . TRP B 1 130 ? -18.297 -19.266 4.27 1 98.12 130 TRP B N 1
ATOM 4658 C CA . TRP B 1 130 ? -17.828 -18.359 3.238 1 98.12 130 TRP B CA 1
ATOM 4659 C C . TRP B 1 130 ? -18.781 -17.172 3.084 1 98.12 130 TRP B C 1
ATOM 4661 O O . TRP B 1 130 ? -20 -17.344 3.053 1 98.12 130 TRP B O 1
ATOM 4671 N N . LEU B 1 131 ? -18.219 -15.992 3.088 1 98.12 131 LEU B N 1
ATOM 4672 C CA . LEU B 1 131 ? -19.016 -14.773 3.012 1 98.12 131 LEU B CA 1
ATOM 4673 C C . LEU B 1 131 ? -19.078 -14.258 1.576 1 98.12 131 LEU B C 1
ATOM 4675 O O . LEU B 1 131 ? -18.062 -14.18 0.889 1 98.12 131 LEU B O 1
ATOM 4679 N N . ALA B 1 132 ? -20.234 -13.953 1.094 1 96.88 132 ALA B N 1
ATOM 4680 C CA . ALA B 1 132 ? -20.438 -13.359 -0.225 1 96.88 132 ALA B CA 1
ATOM 4681 C C . ALA B 1 132 ? -21.594 -12.359 -0.207 1 96.88 132 ALA B C 1
ATOM 4683 O O . ALA B 1 132 ? -22.75 -12.742 -0.372 1 96.88 132 ALA B O 1
ATOM 4684 N N . SER B 1 133 ? -21.25 -11.102 -0.138 1 97.62 133 SER B N 1
ATOM 4685 C CA . SER B 1 133 ? -22.281 -10.062 -0.065 1 97.62 133 SER B CA 1
ATOM 4686 C C . SER B 1 133 ? -22.703 -9.602 -1.456 1 97.62 133 SER B C 1
ATOM 4688 O O . SER B 1 133 ? -23.75 -8.977 -1.615 1 97.62 133 SER B O 1
ATOM 4690 N N . ASN B 1 134 ? -21.828 -9.938 -2.492 1 97.62 134 ASN B N 1
ATOM 4691 C CA . ASN B 1 134 ? -22.172 -9.414 -3.812 1 97.62 134 ASN B CA 1
ATOM 4692 C C . ASN B 1 134 ? -22.328 -10.539 -4.832 1 97.62 134 ASN B C 1
ATOM 4694 O O . ASN B 1 134 ? -22.234 -10.312 -6.039 1 97.62 134 ASN B O 1
ATOM 4698 N N . LEU B 1 135 ? -22.438 -11.75 -4.332 1 95.06 135 LEU B N 1
ATOM 4699 C CA . LEU B 1 135 ? -22.672 -12.898 -5.207 1 95.06 135 LEU B CA 1
ATOM 4700 C C . LEU B 1 135 ? -24.094 -13.422 -5.051 1 95.06 135 LEU B C 1
ATOM 4702 O O . LEU B 1 135 ? -24.625 -13.477 -3.938 1 95.06 135 LEU B O 1
ATOM 4706 N N . ASP B 1 136 ? -24.656 -13.766 -6.16 1 89.56 136 ASP B N 1
ATOM 4707 C CA . ASP B 1 136 ? -25.953 -14.438 -6.168 1 89.56 136 ASP B CA 1
ATOM 4708 C C . ASP B 1 136 ? -26.125 -15.273 -7.438 1 89.56 136 ASP B C 1
ATOM 4710 O O . ASP B 1 136 ? -25.156 -15.531 -8.156 1 89.56 136 ASP B O 1
ATOM 4714 N N . GLY B 1 137 ? -27.375 -15.852 -7.586 1 89.56 137 GLY B N 1
ATOM 4715 C CA . GLY B 1 137 ? -27.672 -16.641 -8.766 1 89.56 137 GLY B CA 1
ATOM 4716 C C . GLY B 1 137 ? -28.078 -18.062 -8.438 1 89.56 137 GLY B C 1
ATOM 4717 O O . GLY B 1 137 ? -27.891 -18.531 -7.309 1 89.56 137 GLY B O 1
ATOM 4718 N N . PRO B 1 138 ? -28.562 -18.797 -9.438 1 89.5 138 PRO B N 1
ATOM 4719 C CA . PRO B 1 138 ? -29.156 -20.125 -9.211 1 89.5 138 PRO B CA 1
ATOM 4720 C C . PRO B 1 138 ? -28.125 -21.141 -8.75 1 89.5 138 PRO B C 1
ATOM 4722 O O . PRO B 1 138 ? -28.453 -22.078 -8.016 1 89.5 138 PRO B O 1
ATOM 4725 N N . ALA B 1 139 ? -26.875 -20.953 -9.195 1 89 139 ALA B N 1
ATOM 4726 C CA . ALA B 1 139 ? -25.844 -21.922 -8.836 1 89 139 ALA B CA 1
ATOM 4727 C C . ALA B 1 139 ? -25.469 -21.797 -7.359 1 89 139 ALA B C 1
ATOM 4729 O O . ALA B 1 139 ? -24.875 -22.719 -6.789 1 89 139 ALA B O 1
ATOM 4730 N N . LEU B 1 140 ? -25.781 -20.656 -6.762 1 91.62 140 LEU B N 1
ATOM 4731 C CA . LEU B 1 140 ? -25.359 -20.375 -5.395 1 91.62 140 LEU B CA 1
ATOM 4732 C C . LEU B 1 140 ? -26.562 -20.234 -4.477 1 91.62 140 LEU B C 1
ATOM 4734 O O . LEU B 1 140 ? -26.438 -19.75 -3.348 1 91.62 140 LEU B O 1
ATOM 4738 N N . SER B 1 141 ? -27.688 -20.625 -5.023 1 89.44 141 SER B N 1
ATOM 4739 C CA . SER B 1 141 ? -28.922 -20.531 -4.254 1 89.44 141 SER B CA 1
ATOM 4740 C C . SER B 1 141 ? -29.703 -21.844 -4.27 1 89.44 141 SER B C 1
ATOM 4742 O O . SER B 1 141 ? -29.609 -22.609 -5.223 1 89.44 141 SER B O 1
ATOM 4744 N N . THR B 1 142 ? -30.391 -22 -3.193 1 86.19 142 THR B N 1
ATOM 4745 C CA . THR B 1 142 ? -31.344 -23.109 -3.16 1 86.19 142 THR B CA 1
ATOM 4746 C C . THR B 1 142 ? -32.562 -22.828 -4.051 1 86.19 142 THR B C 1
ATOM 4748 O O . THR B 1 142 ? -32.688 -21.719 -4.586 1 86.19 142 THR B O 1
ATOM 4751 N N . ALA B 1 143 ? -33.344 -23.844 -4.148 1 84.12 143 ALA B N 1
ATOM 4752 C CA . ALA B 1 143 ? -34.531 -23.703 -4.949 1 84.12 143 ALA B CA 1
ATOM 4753 C C . ALA B 1 143 ? -35.438 -22.578 -4.402 1 84.12 143 ALA B C 1
ATOM 4755 O O . ALA B 1 143 ? -36.156 -21.922 -5.156 1 84.12 143 ALA B O 1
ATOM 4756 N N . GLU B 1 144 ? -35.406 -22.219 -3.156 1 85.81 144 GLU B N 1
ATOM 4757 C CA . GLU B 1 144 ? -36.219 -21.203 -2.488 1 85.81 144 GLU B CA 1
ATOM 4758 C C . GLU B 1 144 ? -35.562 -19.844 -2.545 1 85.81 144 GLU B C 1
ATOM 4760 O O . GLU B 1 144 ? -36.125 -18.844 -2.064 1 85.81 144 GLU B O 1
ATOM 4765 N N . GLY B 1 145 ? -34.375 -19.828 -3.088 1 82.5 145 GLY B N 1
ATOM 4766 C CA . GLY B 1 145 ? -33.719 -18.531 -3.283 1 82.5 145 GLY B CA 1
ATOM 4767 C C . GLY B 1 145 ? -32.719 -18.188 -2.182 1 82.5 145 GLY B C 1
ATOM 4768 O O . GLY B 1 145 ? -32.094 -17.141 -2.211 1 82.5 145 GLY B O 1
ATOM 4769 N N . ALA B 1 146 ? -32.656 -19.047 -1.242 1 84.38 146 ALA B N 1
ATOM 4770 C CA . ALA B 1 146 ? -31.688 -18.844 -0.165 1 84.38 146 ALA B CA 1
ATOM 4771 C C . ALA B 1 146 ? -30.281 -19.25 -0.598 1 84.38 146 ALA B C 1
ATOM 4773 O O . ALA B 1 146 ? -30.125 -20.078 -1.504 1 84.38 146 ALA B O 1
ATOM 4774 N N . PRO B 1 147 ? -29.25 -18.609 0.065 1 88.31 147 PRO B N 1
ATOM 4775 C CA . PRO B 1 147 ? -27.891 -19.078 -0.264 1 88.31 147 PRO B CA 1
ATOM 4776 C C . PRO B 1 147 ? -27.688 -20.547 0.046 1 88.31 147 PRO B C 1
ATOM 4778 O O . PRO B 1 147 ? -28.281 -21.078 0.987 1 88.31 147 PRO B O 1
ATOM 4781 N N . ILE B 1 148 ? -26.859 -21.188 -0.723 1 89.5 148 ILE B N 1
ATOM 4782 C CA . ILE B 1 148 ? -26.562 -22.594 -0.505 1 89.5 148 ILE B CA 1
ATOM 4783 C C . ILE B 1 148 ? -25.797 -22.766 0.809 1 89.5 148 ILE B C 1
ATOM 4785 O O . ILE B 1 148 ? -25.297 -21.797 1.368 1 89.5 148 ILE B O 1
ATOM 4789 N N . THR B 1 149 ? -25.766 -24.031 1.273 1 90.88 149 THR B N 1
ATOM 4790 C CA . THR B 1 149 ? -25.078 -24.344 2.52 1 90.88 149 THR B CA 1
ATOM 4791 C C . THR B 1 149 ? -23.625 -23.906 2.451 1 90.88 149 THR B C 1
ATOM 4793 O O . THR B 1 149 ? -22.938 -24.156 1.459 1 90.88 149 THR B O 1
ATOM 4796 N N . GLY B 1 150 ? -23.172 -23.234 3.508 1 94 150 GLY B N 1
ATOM 4797 C CA . GLY B 1 150 ? -21.781 -22.828 3.59 1 94 150 GLY B CA 1
ATOM 4798 C C . GLY B 1 150 ? -21.547 -21.391 3.137 1 94 150 GLY B C 1
ATOM 4799 O O . GLY B 1 150 ? -20.5 -20.812 3.408 1 94 150 GLY B O 1
ATOM 4800 N N . LEU B 1 151 ? -22.5 -20.875 2.439 1 95.25 151 LEU B N 1
ATOM 4801 C CA . LEU B 1 151 ? -22.406 -19.516 1.938 1 95.25 151 LEU B CA 1
ATOM 4802 C C . LEU B 1 151 ? -23.359 -18.594 2.691 1 95.25 151 LEU B C 1
ATOM 4804 O O . LEU B 1 151 ? -24.5 -18.953 2.951 1 95.25 151 LEU B O 1
ATOM 4808 N N . THR B 1 152 ? -22.922 -17.484 3.15 1 95.44 152 THR B N 1
ATOM 4809 C CA . THR B 1 152 ? -23.75 -16.453 3.785 1 95.44 152 THR B CA 1
ATOM 4810 C C . THR B 1 152 ? -23.359 -15.062 3.309 1 95.44 152 THR B C 1
ATOM 4812 O O . THR B 1 152 ? -22.219 -14.844 2.912 1 95.44 152 THR B O 1
ATOM 4815 N N . SER B 1 153 ? -24.297 -14.156 3.33 1 95.12 153 SER B N 1
ATOM 4816 C CA . SER B 1 153 ? -24.016 -12.797 2.875 1 95.12 153 SER B CA 1
ATOM 4817 C C . SER B 1 153 ? -23.156 -12.039 3.883 1 95.12 153 SER B C 1
ATOM 4819 O O . SER B 1 153 ? -22.234 -11.312 3.502 1 95.12 153 SER B O 1
ATOM 4821 N N . THR B 1 154 ? -23.594 -12.117 5.137 1 97.56 154 THR B N 1
ATOM 4822 C CA . THR B 1 154 ? -22.891 -11.469 6.238 1 97.56 154 THR B CA 1
ATOM 4823 C C . THR B 1 154 ? -22.797 -12.406 7.441 1 97.56 154 THR B C 1
ATOM 4825 O O . THR B 1 154 ? -23.375 -13.492 7.441 1 97.56 154 THR B O 1
ATOM 4828 N N . ALA B 1 155 ? -21.953 -12.031 8.383 1 98 155 ALA B N 1
ATOM 4829 C CA . ALA B 1 155 ? -21.844 -12.75 9.648 1 98 155 ALA B CA 1
ATOM 4830 C C . ALA B 1 155 ? -21.609 -11.789 10.805 1 98 155 ALA B C 1
ATOM 4832 O O . ALA B 1 155 ? -21.078 -10.695 10.617 1 98 155 ALA B O 1
ATOM 4833 N N . ILE B 1 156 ? -22.078 -12.133 11.953 1 98.31 156 ILE B N 1
ATOM 4834 C CA . ILE B 1 156 ? -21.797 -11.383 13.18 1 98.31 156 ILE B CA 1
ATOM 4835 C C . ILE B 1 156 ? -21.156 -12.305 14.211 1 98.31 156 ILE B C 1
ATOM 4837 O O . ILE B 1 156 ? -21.562 -13.453 14.375 1 98.31 156 ILE B O 1
ATOM 4841 N N . ARG B 1 157 ? -20.062 -11.875 14.781 1 97.75 157 ARG B N 1
ATOM 4842 C CA . ARG B 1 157 ? -19.375 -12.562 15.875 1 97.75 157 ARG B CA 1
ATOM 4843 C C . ARG B 1 157 ? -19.312 -11.688 17.125 1 97.75 157 ARG B C 1
ATOM 4845 O O . ARG B 1 157 ? -19.094 -10.477 17.031 1 97.75 157 ARG B O 1
ATOM 4852 N N . ALA B 1 158 ? -19.5 -12.305 18.234 1 97.38 158 ALA B N 1
ATOM 4853 C CA . ALA B 1 158 ? -19.391 -11.57 19.484 1 97.38 158 ALA B CA 1
ATOM 4854 C C . ALA B 1 158 ? -17.969 -11.594 20.016 1 97.38 158 ALA B C 1
ATOM 4856 O O . ALA B 1 158 ? -17.312 -12.641 20.016 1 97.38 158 ALA B O 1
ATOM 4857 N N . VAL B 1 159 ? -17.469 -10.484 20.422 1 97.31 159 VAL B N 1
ATOM 4858 C CA . VAL B 1 159 ? -16.203 -10.312 21.125 1 97.31 159 VAL B CA 1
ATOM 4859 C C . VAL B 1 159 ? -16.406 -9.477 22.391 1 97.31 159 VAL B C 1
ATOM 4861 O O . VAL B 1 159 ? -16.484 -8.25 22.312 1 97.31 159 VAL B O 1
ATOM 4864 N N . GLY B 1 160 ? -16.406 -10.188 23.562 1 96.69 160 GLY B N 1
ATOM 4865 C CA . GLY B 1 160 ? -16.859 -9.469 24.734 1 96.69 160 GLY B CA 1
ATOM 4866 C C . GLY B 1 160 ? -18.234 -8.852 24.578 1 96.69 160 GLY B C 1
ATOM 4867 O O . GLY B 1 160 ? -19.188 -9.531 24.172 1 96.69 160 GLY B O 1
ATOM 4868 N N . PRO B 1 161 ? -18.344 -7.637 24.953 1 96.94 161 PRO B N 1
ATOM 4869 C CA . PRO B 1 161 ? -19.641 -6.984 24.844 1 96.94 161 PRO B CA 1
ATOM 4870 C C . PRO B 1 161 ? -19.906 -6.418 23.453 1 96.94 161 PRO B C 1
ATOM 4872 O O . PRO B 1 161 ? -20.953 -5.793 23.219 1 96.94 161 PRO B O 1
ATOM 4875 N N . TYR B 1 162 ? -19.016 -6.582 22.562 1 97.94 162 TYR B N 1
ATOM 4876 C CA . TYR B 1 162 ? -19.141 -5.953 21.25 1 97.94 162 TYR B CA 1
ATOM 4877 C C . TYR B 1 162 ? -19.547 -6.973 20.203 1 97.94 162 TYR B C 1
ATOM 4879 O O . TYR B 1 162 ? -19.172 -8.148 20.281 1 97.94 162 TYR B O 1
ATOM 4887 N N . LYS B 1 163 ? -20.312 -6.504 19.203 1 98.44 163 LYS B N 1
ATOM 4888 C CA . LYS B 1 163 ? -20.688 -7.285 18.031 1 98.44 163 LYS B CA 1
ATOM 4889 C C . LYS B 1 163 ? -19.875 -6.871 16.812 1 98.44 163 LYS B C 1
ATOM 4891 O O . LYS B 1 163 ? -19.875 -5.699 16.422 1 98.44 163 LYS B O 1
ATOM 4896 N N . ILE B 1 164 ? -19.172 -7.828 16.266 1 98.69 164 ILE B N 1
ATOM 4897 C CA . ILE B 1 164 ? -18.344 -7.586 15.086 1 98.69 164 ILE B CA 1
ATOM 4898 C C . ILE B 1 164 ? -19.047 -8.133 13.844 1 98.69 164 ILE B C 1
ATOM 4900 O O . ILE B 1 164 ? -19.312 -9.336 13.742 1 98.69 164 ILE B O 1
ATOM 4904 N N . GLY B 1 165 ? -19.422 -7.211 12.898 1 98.81 165 GLY B N 1
ATOM 4905 C CA . GLY B 1 165 ? -20.016 -7.609 11.641 1 98.81 165 GLY B CA 1
ATOM 4906 C C . GLY B 1 165 ? -19 -7.848 10.539 1 98.81 165 GLY B C 1
ATOM 4907 O O . GLY B 1 165 ? -18.016 -7.125 10.438 1 98.81 165 GLY B O 1
ATOM 4908 N N . PHE B 1 166 ? -19.219 -8.883 9.75 1 98.81 166 PHE B N 1
ATOM 4909 C CA . PHE B 1 166 ? -18.359 -9.227 8.617 1 98.81 166 PHE B CA 1
ATOM 4910 C C . PHE B 1 166 ? -19.172 -9.25 7.32 1 98.81 166 PHE B C 1
ATOM 4912 O O . PHE B 1 166 ? -20.312 -9.719 7.297 1 98.81 166 PHE B O 1
ATOM 4919 N N . LEU B 1 167 ? -18.594 -8.703 6.25 1 98.75 167 LEU B N 1
ATOM 4920 C CA . LEU B 1 167 ? -19.141 -8.852 4.898 1 98.75 167 LEU B CA 1
ATOM 4921 C C . LEU B 1 167 ? -18.062 -9.383 3.945 1 98.75 167 LEU B C 1
ATOM 4923 O O . LEU B 1 167 ? -16.875 -9.398 4.277 1 98.75 167 LEU B O 1
ATOM 4927 N N . GLY B 1 168 ? -18.469 -9.977 2.822 1 98.69 168 GLY B N 1
ATOM 4928 C CA . GLY B 1 168 ? -17.562 -10.555 1.842 1 98.69 168 GLY B CA 1
ATOM 4929 C C . GLY B 1 168 ? -17.797 -10.031 0.437 1 98.69 168 GLY B C 1
ATOM 4930 O O . GLY B 1 168 ? -18.938 -9.922 -0.014 1 98.69 168 GLY B O 1
ATOM 4931 N N . LEU B 1 169 ? -16.703 -9.625 -0.251 1 98.62 169 LEU B N 1
ATOM 4932 C CA . LEU B 1 169 ? -16.812 -9.094 -1.604 1 98.62 169 LEU B CA 1
ATOM 4933 C C . LEU B 1 169 ? -15.836 -9.781 -2.545 1 98.62 169 LEU B C 1
ATOM 4935 O O . LEU B 1 169 ? -14.68 -10.023 -2.178 1 98.62 169 LEU B O 1
ATOM 4939 N N . LEU B 1 170 ? -16.312 -10.102 -3.723 1 97.44 170 LEU B N 1
ATOM 4940 C CA . LEU B 1 170 ? -15.492 -10.656 -4.789 1 97.44 170 LEU B CA 1
ATOM 4941 C C . LEU B 1 170 ? -15.586 -9.805 -6.051 1 97.44 170 LEU B C 1
ATOM 4943 O O . LEU B 1 170 ? -16.672 -9.367 -6.434 1 97.44 170 LEU B O 1
ATOM 4947 N N . THR B 1 171 ? -14.461 -9.578 -6.715 1 93.94 171 THR B N 1
ATOM 4948 C CA . THR B 1 171 ? -14.414 -8.734 -7.906 1 93.94 171 THR B CA 1
ATOM 4949 C C . THR B 1 171 ? -15.281 -9.32 -9.016 1 93.94 171 THR B C 1
ATOM 4951 O O . THR B 1 171 ? -15.195 -10.516 -9.32 1 93.94 171 THR B O 1
ATOM 4954 N N . PRO B 1 172 ? -16.062 -8.484 -9.695 1 91.81 172 PRO B N 1
ATOM 4955 C CA . PRO B 1 172 ? -16.859 -8.938 -10.836 1 91.81 172 PRO B CA 1
ATOM 4956 C C . PRO B 1 172 ? -16 -9.367 -12.023 1 91.81 172 PRO B C 1
ATOM 4958 O O . PRO B 1 172 ? -16.5 -10.023 -12.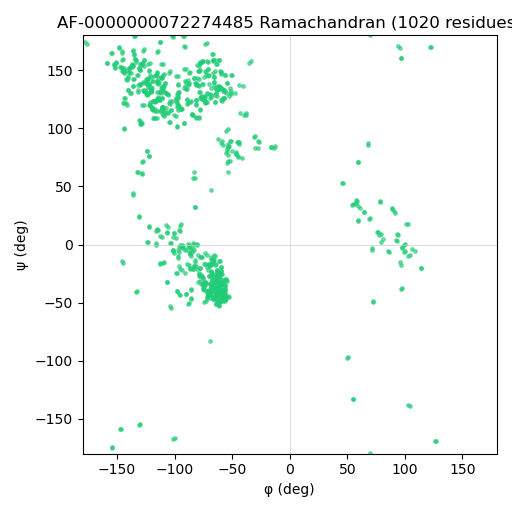945 1 91.81 172 PRO B O 1
ATOM 4961 N N . GLN B 1 173 ? -14.719 -9.047 -11.977 1 82.31 173 GLN B N 1
ATOM 4962 C CA . GLN B 1 173 ? -13.805 -9.453 -13.039 1 82.31 173 GLN B CA 1
ATOM 4963 C C . GLN B 1 173 ? -13.656 -10.969 -13.086 1 82.31 173 GLN B C 1
ATOM 4965 O O . GLN B 1 173 ? -13.125 -11.516 -14.055 1 82.31 173 GLN B O 1
ATOM 4970 N N . THR B 1 174 ? -14.203 -11.633 -12.094 1 87.19 174 THR B N 1
ATOM 4971 C CA . THR B 1 174 ? -14.18 -13.094 -12.039 1 87.19 174 THR B CA 1
ATOM 4972 C C . THR B 1 174 ? -14.805 -13.688 -13.297 1 87.19 174 THR B C 1
ATOM 4974 O O . THR B 1 174 ? -14.406 -14.766 -13.742 1 87.19 174 THR B O 1
ATOM 4977 N N . THR B 1 175 ? -15.781 -12.992 -13.938 1 81.75 175 THR B N 1
ATOM 4978 C CA . THR B 1 175 ? -16.469 -13.477 -15.133 1 81.75 175 THR B CA 1
ATOM 4979 C C . THR B 1 175 ? -15.477 -13.633 -16.297 1 81.75 175 THR B C 1
ATOM 4981 O O . THR B 1 175 ? -15.703 -14.438 -17.203 1 81.75 175 THR B O 1
ATOM 4984 N N . VAL B 1 176 ? -14.352 -12.906 -16.188 1 70.25 176 VAL B N 1
ATOM 4985 C CA . VAL B 1 176 ? -13.328 -12.953 -17.234 1 70.25 176 VAL B CA 1
ATOM 4986 C C . VAL B 1 176 ? -12.125 -13.75 -16.75 1 70.25 176 VAL B C 1
ATOM 4988 O O . VAL B 1 176 ? -11.5 -14.469 -17.531 1 70.25 176 VAL B O 1
ATOM 4991 N N . LEU B 1 177 ? -11.859 -13.672 -15.398 1 70.56 177 LEU B N 1
ATOM 4992 C CA . LEU B 1 177 ? -10.633 -14.227 -14.836 1 70.56 177 LEU B CA 1
ATOM 4993 C C . LEU B 1 177 ? -10.781 -15.727 -14.586 1 70.56 177 LEU B C 1
ATOM 4995 O O . LEU B 1 177 ? -9.781 -16.422 -14.383 1 70.56 177 LEU B O 1
ATOM 4999 N N . SER B 1 178 ? -12.055 -16.188 -14.547 1 81.88 178 SER B N 1
ATOM 5000 C CA . SER B 1 178 ? -12.352 -17.562 -14.203 1 81.88 178 SER B CA 1
ATOM 5001 C C . SER B 1 178 ? -13.586 -18.062 -14.953 1 81.88 178 SER B C 1
ATOM 5003 O O . SER B 1 178 ? -13.867 -17.625 -16.062 1 81.88 178 SER B O 1
ATOM 5005 N N . SER B 1 179 ? -14.289 -19.203 -14.398 1 79.81 179 SER B N 1
ATOM 5006 C CA . SER B 1 179 ? -15.406 -19.828 -15.102 1 79.81 179 SER B CA 1
ATOM 5007 C C . SER B 1 179 ? -16.625 -19.953 -14.203 1 79.81 179 SER B C 1
ATOM 5009 O O . SER B 1 179 ? -17.141 -21.047 -13.992 1 79.81 179 SER B O 1
ATOM 5011 N N . PRO B 1 180 ? -17.141 -18.812 -13.734 1 86.62 180 PRO B N 1
ATOM 5012 C CA . PRO B 1 180 ? -18.328 -18.891 -12.891 1 86.62 180 PRO B CA 1
ATOM 5013 C C . PRO B 1 180 ? -19.578 -19.281 -13.672 1 86.62 180 PRO B C 1
ATOM 5015 O O . PRO B 1 180 ? -20.562 -19.734 -13.086 1 86.62 180 PRO B O 1
ATOM 5018 N N . GLY B 1 181 ? -19.469 -19.141 -15.062 1 81 181 GLY B N 1
ATOM 5019 C CA . GLY B 1 181 ? -20.641 -19.453 -15.875 1 81 181 GLY B CA 1
ATOM 5020 C C . GLY B 1 181 ? -21.766 -18.438 -15.719 1 81 181 GLY B C 1
ATOM 5021 O O . GLY B 1 181 ? -21.625 -17.469 -14.969 1 81 181 GLY B O 1
ATOM 5022 N N . PRO B 1 182 ? -22.891 -18.625 -16.422 1 85.19 182 PRO B N 1
ATOM 5023 C CA . PRO B 1 182 ? -23.984 -17.656 -16.453 1 85.19 182 PRO B CA 1
ATOM 5024 C C . PRO B 1 182 ? -24.875 -17.734 -15.203 1 85.19 182 PRO B C 1
ATOM 5026 O O . PRO B 1 182 ? -25.688 -16.844 -14.969 1 85.19 182 PRO B O 1
ATOM 5029 N N . GLU B 1 183 ? -24.688 -18.688 -14.406 1 87.62 183 GLU B N 1
ATOM 5030 C CA . GLU B 1 183 ? -25.562 -18.922 -13.266 1 87.62 183 GLU B CA 1
ATOM 5031 C C . GLU B 1 183 ? -25.031 -18.234 -12.016 1 87.62 183 GLU B C 1
ATOM 5033 O O . GLU B 1 183 ? -25.609 -18.375 -10.93 1 87.62 183 GLU B O 1
ATOM 5038 N N . VAL B 1 184 ? -23.953 -17.609 -12.086 1 92.44 184 VAL B N 1
ATOM 5039 C CA . VAL B 1 184 ? -23.406 -16.812 -10.984 1 92.44 184 VAL B CA 1
ATOM 5040 C C . VAL B 1 184 ? -23.422 -15.336 -11.359 1 92.44 184 VAL B C 1
ATOM 5042 O O . VAL B 1 184 ? -22.891 -14.945 -12.398 1 92.44 184 VAL B O 1
ATOM 5045 N N . ARG B 1 185 ? -24.047 -14.547 -10.555 1 93.5 185 ARG B N 1
ATOM 5046 C CA . ARG B 1 185 ? -24.172 -13.109 -10.789 1 93.5 185 ARG B CA 1
ATOM 5047 C C . ARG B 1 185 ? -23.375 -12.32 -9.758 1 93.5 185 ARG B C 1
ATOM 5049 O O . ARG B 1 185 ? -23.312 -12.703 -8.586 1 93.5 185 ARG B O 1
ATOM 5056 N N . PHE B 1 186 ? -22.797 -11.25 -10.227 1 94.19 186 PHE B N 1
ATOM 5057 C CA . PHE B 1 186 ? -21.984 -10.375 -9.398 1 94.19 186 PHE B CA 1
ATOM 5058 C C . PHE B 1 186 ? -22.594 -8.977 -9.312 1 94.19 186 PHE B C 1
ATOM 5060 O O . PHE B 1 186 ? -22.719 -8.289 -10.328 1 94.19 186 PHE B O 1
ATOM 5067 N N . ALA B 1 187 ? -22.984 -8.547 -8.18 1 96.06 187 ALA B N 1
ATOM 5068 C CA . ALA B 1 187 ? -23.406 -7.168 -7.98 1 96.06 187 ALA B CA 1
ATOM 5069 C C . ALA B 1 187 ? -22.203 -6.23 -7.883 1 96.06 187 ALA B C 1
ATOM 5071 O O . ALA B 1 187 ? -21.078 -6.68 -7.645 1 96.06 187 ALA B O 1
ATOM 5072 N N . GLU B 1 188 ? -22.453 -4.941 -8.203 1 95.31 188 GLU B N 1
ATOM 5073 C CA . GLU B 1 188 ? -21.375 -3.957 -8.039 1 95.31 188 GLU B CA 1
ATOM 5074 C C . GLU B 1 188 ? -20.875 -3.926 -6.602 1 95.31 188 GLU B C 1
ATOM 5076 O O . GLU B 1 188 ? -21.656 -3.758 -5.664 1 95.31 188 GLU B O 1
ATOM 5081 N N . PRO B 1 189 ? -19.562 -4.098 -6.414 1 96.44 189 PRO B N 1
ATOM 5082 C CA . PRO B 1 189 ? -19.031 -4.363 -5.078 1 96.44 189 PRO B CA 1
ATOM 5083 C C . PRO B 1 189 ? -19.328 -3.242 -4.082 1 96.44 189 PRO B C 1
ATOM 5085 O O . PRO B 1 189 ? -19.75 -3.512 -2.957 1 96.44 189 PRO B O 1
ATOM 5088 N N . LEU B 1 190 ? -19.125 -1.954 -4.375 1 95.69 190 LEU B N 1
ATOM 5089 C CA . LEU B 1 190 ? -19.328 -0.858 -3.434 1 95.69 190 LEU B CA 1
ATOM 5090 C C . LEU B 1 190 ? -20.797 -0.757 -3.029 1 95.69 190 LEU B C 1
ATOM 5092 O O . LEU B 1 190 ? -21.109 -0.533 -1.857 1 95.69 190 LEU B O 1
ATOM 5096 N N . ALA B 1 191 ? -21.703 -0.875 -3.996 1 96.44 191 ALA B N 1
ATOM 5097 C CA . ALA B 1 191 ? -23.141 -0.86 -3.705 1 96.44 191 ALA B CA 1
ATOM 5098 C C . ALA B 1 191 ? -23.516 -2.018 -2.789 1 96.44 191 ALA B C 1
ATOM 5100 O O . ALA B 1 191 ? -24.297 -1.84 -1.847 1 96.44 191 ALA B O 1
ATOM 5101 N N . ALA B 1 192 ? -23.031 -3.176 -3.125 1 97.5 192 ALA B N 1
ATOM 5102 C CA . ALA B 1 192 ? -23.297 -4.348 -2.295 1 97.5 192 ALA B CA 1
ATOM 5103 C C . ALA B 1 192 ? -22.766 -4.152 -0.881 1 97.5 192 ALA B C 1
ATOM 5105 O O . ALA B 1 192 ? -23.391 -4.566 0.094 1 97.5 192 ALA B O 1
ATOM 5106 N N . ALA B 1 193 ? -21.594 -3.578 -0.802 1 98.38 193 ALA B N 1
ATOM 5107 C CA . ALA B 1 193 ? -21 -3.297 0.499 1 98.38 193 ALA B CA 1
ATOM 5108 C C . ALA B 1 193 ? -21.859 -2.344 1.312 1 98.38 193 ALA B C 1
ATOM 5110 O O . ALA B 1 193 ? -22.062 -2.545 2.512 1 98.38 193 ALA B O 1
ATOM 5111 N N . ARG B 1 194 ? -22.328 -1.268 0.711 1 97.62 194 ARG B N 1
ATOM 5112 C CA . ARG B 1 194 ? -23.203 -0.312 1.393 1 97.62 194 ARG B CA 1
ATOM 5113 C C . ARG B 1 194 ? -24.438 -1.003 1.955 1 97.62 194 ARG B C 1
ATOM 5115 O O . ARG B 1 194 ? -24.844 -0.74 3.092 1 97.62 194 ARG B O 1
ATOM 5122 N N . ALA B 1 195 ? -25.031 -1.885 1.131 1 97.62 195 ALA B N 1
ATOM 5123 C CA . ALA B 1 195 ? -26.219 -2.625 1.567 1 97.62 195 ALA B CA 1
ATOM 5124 C C . ALA B 1 195 ? -25.891 -3.551 2.732 1 97.62 195 ALA B C 1
ATOM 5126 O O . ALA B 1 195 ? -26.656 -3.648 3.695 1 97.62 195 ALA B O 1
ATOM 5127 N N . ALA B 1 196 ? -24.797 -4.285 2.641 1 98.31 196 ALA B N 1
ATOM 5128 C CA . ALA B 1 196 ? -24.391 -5.195 3.701 1 98.31 196 ALA B CA 1
ATOM 5129 C C . ALA B 1 196 ? -24.094 -4.441 4.996 1 98.31 196 ALA B C 1
ATOM 5131 O O . ALA B 1 196 ? -24.438 -4.91 6.086 1 98.31 196 ALA B O 1
ATOM 5132 N N . VAL B 1 197 ? -23.422 -3.256 4.91 1 98.31 197 VAL B N 1
ATOM 5133 C CA . VAL B 1 197 ? -23.125 -2.42 6.066 1 98.31 197 VAL B CA 1
ATOM 5134 C C . VAL B 1 197 ? -24.422 -1.998 6.75 1 98.31 197 VAL B C 1
ATOM 5136 O O . VAL B 1 197 ? -24.531 -2.055 7.977 1 98.31 197 VAL B O 1
ATOM 5139 N N . ALA B 1 198 ? -25.375 -1.536 5.957 1 97.94 198 ALA B N 1
ATOM 5140 C CA . ALA B 1 198 ? -26.672 -1.147 6.508 1 97.94 198 ALA B CA 1
ATOM 5141 C C . ALA B 1 198 ? -27.312 -2.307 7.262 1 97.94 198 ALA B C 1
ATOM 5143 O O . ALA B 1 198 ? -27.859 -2.121 8.352 1 97.94 198 ALA B O 1
ATOM 5144 N N . THR B 1 199 ? -27.297 -3.506 6.66 1 97.69 199 THR B N 1
ATOM 5145 C CA . THR B 1 199 ? -27.859 -4.703 7.281 1 97.69 199 THR B CA 1
ATOM 5146 C C . THR B 1 199 ? -27.156 -5 8.602 1 97.69 199 THR B C 1
ATOM 5148 O O . THR B 1 199 ? -27.812 -5.266 9.609 1 97.69 199 THR B O 1
ATOM 5151 N N . LEU B 1 200 ? -25.875 -4.949 8.633 1 98.5 200 LEU B N 1
ATOM 5152 C CA . LEU B 1 200 ? -25.078 -5.254 9.82 1 98.5 200 LEU B CA 1
ATOM 5153 C C . LEU B 1 200 ? -25.344 -4.238 10.922 1 98.5 200 LEU B C 1
ATOM 5155 O O . LEU B 1 200 ? -25.438 -4.602 12.094 1 98.5 200 LEU B O 1
ATOM 5159 N N . LYS B 1 201 ? -25.453 -2.955 10.531 1 97.31 201 LYS B N 1
ATOM 5160 C CA . LYS B 1 201 ? -25.766 -1.923 11.516 1 97.31 201 LYS B CA 1
ATOM 5161 C C . LYS B 1 201 ? -27.141 -2.146 12.125 1 97.31 201 LYS B C 1
ATOM 5163 O O . LYS B 1 201 ? -27.328 -1.998 13.336 1 97.31 201 LYS B O 1
ATOM 5168 N N . ALA B 1 202 ? -28.062 -2.52 11.289 1 97.56 202 ALA B N 1
ATOM 5169 C CA . ALA B 1 202 ? -29.422 -2.811 11.766 1 97.56 202 ALA B CA 1
ATOM 5170 C C . ALA B 1 202 ? -29.422 -3.996 12.727 1 97.56 202 ALA B C 1
ATOM 5172 O O . ALA B 1 202 ? -30.219 -4.043 13.664 1 97.56 202 ALA B O 1
ATOM 5173 N N . GLU B 1 203 ? -28.531 -4.879 12.531 1 97.56 203 GLU B N 1
ATOM 5174 C CA . GLU B 1 203 ? -28.422 -6.07 13.367 1 97.56 203 GLU B CA 1
ATOM 5175 C C . GLU B 1 203 ? -27.594 -5.797 14.617 1 97.56 203 GLU B C 1
ATOM 5177 O O . GLU B 1 203 ? -27.406 -6.691 15.445 1 97.56 203 GLU B O 1
ATOM 5182 N N . GLY B 1 204 ? -27.047 -4.613 14.703 1 97.06 204 GLY B N 1
ATOM 5183 C CA . GLY B 1 204 ? -26.422 -4.18 15.945 1 97.06 204 GLY B CA 1
ATOM 5184 C C . GLY B 1 204 ? -24.922 -4.281 15.93 1 97.06 204 GLY B C 1
ATOM 5185 O O . GLY B 1 204 ? -24.281 -4.277 16.984 1 97.06 204 GLY B O 1
ATOM 5186 N N . ALA B 1 205 ? -24.312 -4.391 14.781 1 98.25 205 ALA B N 1
ATOM 5187 C CA . ALA B 1 205 ? -22.859 -4.465 14.703 1 98.25 205 ALA B CA 1
ATOM 5188 C C . ALA B 1 205 ? -22.219 -3.18 15.211 1 98.25 205 ALA B C 1
ATOM 5190 O O . ALA B 1 205 ? -22.625 -2.08 14.828 1 98.25 205 ALA B O 1
ATOM 5191 N N . ASP B 1 206 ? -21.219 -3.301 16.125 1 97.5 206 ASP B N 1
ATOM 5192 C CA . ASP B 1 206 ? -20.438 -2.178 16.656 1 97.5 206 ASP B CA 1
ATOM 5193 C C . ASP B 1 206 ? -19.266 -1.851 15.75 1 97.5 206 ASP B C 1
ATOM 5195 O O . ASP B 1 206 ? -18.859 -0.688 15.633 1 97.5 206 ASP B O 1
ATOM 5199 N N . VAL B 1 207 ? -18.672 -2.818 15.242 1 97.81 207 VAL B N 1
ATOM 5200 C CA . VAL B 1 207 ? -17.516 -2.744 14.352 1 97.81 207 VAL B CA 1
ATOM 5201 C C . VAL B 1 207 ? -17.766 -3.602 13.109 1 97.81 207 VAL B C 1
ATOM 5203 O O . VAL B 1 207 ? -18.344 -4.688 13.203 1 97.81 207 VAL B O 1
ATOM 5206 N N . ILE B 1 208 ? -17.406 -3.113 11.953 1 98.56 208 ILE B N 1
ATOM 5207 C CA . ILE B 1 208 ? -17.625 -3.863 10.719 1 98.56 208 ILE B CA 1
ATOM 5208 C C . ILE B 1 208 ? -16.281 -4.102 10.023 1 98.56 208 ILE B C 1
ATOM 5210 O O . ILE B 1 208 ? -15.461 -3.186 9.914 1 98.56 208 ILE B O 1
ATOM 5214 N N . ILE B 1 209 ? -16.016 -5.328 9.609 1 98.69 209 ILE B N 1
ATOM 5215 C CA . ILE B 1 209 ? -14.828 -5.773 8.891 1 98.69 209 ILE B CA 1
ATOM 5216 C C . ILE B 1 209 ? -15.234 -6.367 7.547 1 98.69 209 ILE B C 1
ATOM 5218 O O . ILE B 1 209 ? -16.172 -7.16 7.465 1 98.69 209 ILE B O 1
ATOM 5222 N N . ALA B 1 210 ? -14.555 -5.949 6.465 1 98.75 210 ALA B N 1
ATOM 5223 C CA . ALA B 1 210 ? -14.812 -6.492 5.137 1 98.75 210 ALA B CA 1
ATOM 5224 C C . ALA B 1 210 ? -13.742 -7.492 4.73 1 98.75 210 ALA B C 1
ATOM 5226 O O . ALA B 1 210 ? -12.547 -7.184 4.77 1 98.75 210 ALA B O 1
ATOM 5227 N N . LEU B 1 211 ? -14.125 -8.719 4.402 1 98.75 211 LEU B N 1
ATOM 5228 C CA . LEU B 1 211 ? -13.273 -9.656 3.684 1 98.75 211 LEU B CA 1
ATOM 5229 C C . LEU B 1 211 ? -13.445 -9.5 2.176 1 98.75 211 LEU B C 1
ATOM 5231 O O . LEU B 1 211 ? -14.555 -9.609 1.656 1 98.75 211 LEU B O 1
ATOM 5235 N N . THR B 1 212 ? -12.289 -9.258 1.479 1 98.62 212 THR B N 1
ATOM 5236 C CA . THR B 1 212 ? -12.43 -8.922 0.067 1 98.62 212 THR B CA 1
ATOM 5237 C C . THR B 1 212 ? -11.477 -9.75 -0.786 1 98.62 212 THR B C 1
ATOM 5239 O O . THR B 1 212 ? -10.43 -10.188 -0.304 1 98.62 212 THR B O 1
ATOM 5242 N N . HIS B 1 213 ? -11.852 -10.117 -1.977 1 97.88 213 HIS B N 1
ATOM 5243 C CA . HIS B 1 213 ? -10.977 -10.594 -3.039 1 97.88 213 HIS B CA 1
ATOM 5244 C C . HIS B 1 213 ? -11.102 -9.734 -4.293 1 97.88 213 HIS B C 1
ATOM 5246 O O . HIS B 1 213 ? -11.789 -10.117 -5.246 1 97.88 213 HIS B O 1
ATOM 5252 N N . GLN B 1 214 ? -10.547 -8.641 -4.277 1 95.19 214 GLN B N 1
ATOM 5253 C CA . GLN B 1 214 ? -10.508 -7.629 -5.332 1 95.19 214 GLN B CA 1
ATOM 5254 C C . GLN B 1 214 ? -9.203 -6.84 -5.289 1 95.19 214 GLN B C 1
ATOM 5256 O O . GLN B 1 214 ? -8.391 -7.02 -4.383 1 95.19 214 GLN B O 1
ATOM 5261 N N . GLY B 1 215 ? -8.977 -6.082 -6.273 1 90.69 215 GLY B N 1
ATOM 5262 C CA . GLY B 1 215 ? -7.715 -5.363 -6.391 1 90.69 215 GLY B CA 1
ATOM 5263 C C . GLY B 1 215 ? -7.5 -4.355 -5.277 1 90.69 215 GLY B C 1
ATOM 5264 O O . GLY B 1 215 ? -8.461 -3.844 -4.699 1 90.69 215 GLY B O 1
ATOM 5265 N N . GLN B 1 216 ? -6.242 -4.039 -5 1 89.5 216 GLN B N 1
ATOM 5266 C CA . GLN B 1 216 ? -5.879 -3.125 -3.922 1 89.5 216 GLN B CA 1
ATOM 5267 C C . GLN B 1 216 ? -6.52 -1.755 -4.121 1 89.5 216 GLN B C 1
ATOM 5269 O O . GLN B 1 216 ? -6.906 -1.1 -3.152 1 89.5 216 GLN B O 1
ATOM 5274 N N . ALA B 1 217 ? -6.562 -1.244 -5.336 1 88.81 217 ALA B N 1
ATOM 5275 C CA . ALA B 1 217 ? -7.199 0.044 -5.605 1 88.81 217 ALA B CA 1
ATOM 5276 C C . ALA B 1 217 ? -8.672 0.026 -5.203 1 88.81 217 ALA B C 1
ATOM 5278 O O . ALA B 1 217 ? -9.172 0.993 -4.625 1 88.81 217 ALA B O 1
ATOM 5279 N N . GLU B 1 218 ? -9.367 -1.06 -5.547 1 91 218 GLU B N 1
ATOM 5280 C CA . GLU B 1 218 ? -10.766 -1.215 -5.172 1 91 218 GLU B CA 1
ATOM 5281 C C . GLU B 1 218 ? -10.93 -1.287 -3.658 1 91 218 GLU B C 1
ATOM 5283 O O . GLU B 1 218 ? -11.891 -0.744 -3.104 1 91 218 GLU B O 1
ATOM 5288 N N . ASP B 1 219 ? -10.039 -1.966 -2.986 1 95.62 219 ASP B N 1
ATOM 5289 C CA . ASP B 1 219 ? -10.094 -2.08 -1.532 1 95.62 219 ASP B CA 1
ATOM 5290 C C . ASP B 1 219 ? -9.898 -0.72 -0.867 1 95.62 219 ASP B C 1
ATOM 5292 O O . ASP B 1 219 ? -10.586 -0.392 0.103 1 95.62 219 ASP B O 1
ATOM 5296 N N . ARG B 1 220 ? -8.93 0.047 -1.329 1 91.25 220 ARG B N 1
ATOM 5297 C CA . ARG B 1 220 ? -8.703 1.385 -0.792 1 91.25 220 ARG B CA 1
ATOM 5298 C C . ARG B 1 220 ? -9.914 2.283 -1.021 1 91.25 220 ARG B C 1
ATOM 5300 O O . ARG B 1 220 ? -10.312 3.037 -0.131 1 91.25 220 ARG B O 1
ATOM 5307 N N . ALA B 1 221 ? -10.461 2.197 -2.242 1 89.12 221 ALA B N 1
ATOM 5308 C CA . ALA B 1 221 ? -11.664 2.967 -2.549 1 89.12 221 ALA B CA 1
ATOM 5309 C C . ALA B 1 221 ? -12.812 2.592 -1.613 1 89.12 221 ALA B C 1
ATOM 5311 O O . ALA B 1 221 ? -13.562 3.459 -1.162 1 89.12 221 ALA B O 1
ATOM 5312 N N . LEU B 1 222 ? -12.953 1.322 -1.354 1 93.81 222 LEU B N 1
ATOM 5313 C CA . LEU B 1 222 ? -13.977 0.829 -0.439 1 93.81 222 LEU B CA 1
ATOM 5314 C C . LEU B 1 222 ? -13.797 1.427 0.952 1 93.81 222 LEU B C 1
ATOM 5316 O O . LEU B 1 222 ? -14.758 1.922 1.549 1 93.81 222 LEU B O 1
ATOM 5320 N N . ALA B 1 223 ? -12.602 1.386 1.441 1 93.19 223 ALA B N 1
ATOM 5321 C CA . ALA B 1 223 ? -12.305 1.901 2.775 1 93.19 223 ALA B CA 1
ATOM 5322 C C . ALA B 1 223 ? -12.578 3.398 2.861 1 93.19 223 ALA B C 1
ATOM 5324 O O . ALA B 1 223 ? -13.023 3.895 3.898 1 93.19 223 ALA B O 1
ATOM 5325 N N . GLN B 1 224 ? -12.297 4.121 1.847 1 88.38 224 GLN B N 1
ATOM 5326 C CA . GLN B 1 224 ? -12.516 5.562 1.812 1 88.38 224 GLN B CA 1
ATOM 5327 C C . GLN B 1 224 ? -14 5.895 1.739 1 88.38 224 GLN B C 1
ATOM 5329 O O . GLN B 1 224 ? -14.461 6.844 2.379 1 88.38 224 GLN B O 1
ATOM 5334 N N . ALA B 1 225 ? -14.695 5.137 0.948 1 89.88 225 ALA B N 1
ATOM 5335 C CA . ALA B 1 225 ? -16.109 5.414 0.681 1 89.88 225 ALA B CA 1
ATOM 5336 C C . ALA B 1 225 ? -16.969 5.004 1.864 1 89.88 225 ALA B C 1
ATOM 5338 O O . ALA B 1 225 ? -18.062 5.551 2.061 1 89.88 225 ALA B O 1
ATOM 5339 N N . LEU B 1 226 ? -16.547 4 2.639 1 93.56 226 LEU B N 1
ATOM 5340 C CA . LEU B 1 226 ? -17.328 3.469 3.746 1 93.56 226 LEU B CA 1
ATOM 5341 C C . LEU B 1 226 ? -16.547 3.527 5.051 1 93.56 226 LEU B C 1
ATOM 5343 O O . LEU B 1 226 ? -16.078 2.5 5.547 1 93.56 226 LEU B O 1
ATOM 5347 N N . PRO B 1 227 ? -16.547 4.73 5.656 1 90.56 227 PRO B N 1
ATOM 5348 C CA . PRO B 1 227 ? -15.797 4.875 6.91 1 90.56 227 PRO B CA 1
ATOM 5349 C C . PRO B 1 227 ? -16.328 3.969 8.016 1 90.56 227 PRO B C 1
ATOM 5351 O O . PRO B 1 227 ? -15.656 3.762 9.031 1 90.56 227 PRO B O 1
ATOM 5354 N N . GLU B 1 228 ? -17.531 3.4 7.828 1 93.62 228 GLU B N 1
ATOM 5355 C CA . GLU B 1 228 ? -18.125 2.465 8.781 1 93.62 228 GLU B CA 1
ATOM 5356 C C . GLU B 1 228 ? -17.344 1.151 8.812 1 93.62 228 GLU B C 1
ATOM 5358 O O . GLU B 1 228 ? -17.453 0.382 9.773 1 93.62 228 GLU B O 1
ATOM 5363 N N . VAL B 1 229 ? -16.641 0.858 7.742 1 96.5 229 VAL B N 1
ATOM 5364 C CA . VAL B 1 229 ? -15.797 -0.338 7.691 1 96.5 229 VAL B CA 1
ATOM 5365 C C . VAL B 1 229 ? -14.438 -0.045 8.312 1 96.5 229 VAL B C 1
ATOM 5367 O O . VAL B 1 229 ? -13.625 0.687 7.734 1 96.5 229 VAL B O 1
ATOM 5370 N N . ALA B 1 230 ? -14.195 -0.64 9.414 1 96.44 230 ALA B N 1
ATOM 5371 C CA . ALA B 1 230 ? -12.992 -0.34 10.18 1 96.44 230 ALA B CA 1
ATOM 5372 C C . ALA B 1 230 ? -11.758 -0.965 9.523 1 96.44 230 ALA B C 1
ATOM 5374 O O . ALA B 1 230 ? -10.664 -0.4 9.586 1 96.44 230 ALA B O 1
ATOM 5375 N N . VAL B 1 231 ? -11.938 -2.17 9.008 1 97.94 231 VAL B N 1
ATOM 5376 C CA . VAL B 1 231 ? -10.82 -2.936 8.469 1 97.94 231 VAL B CA 1
ATOM 5377 C C . VAL B 1 231 ? -11.266 -3.666 7.199 1 97.94 231 VAL B C 1
ATOM 5379 O O . VAL B 1 231 ? -12.359 -4.223 7.148 1 97.94 231 VAL B O 1
ATOM 5382 N N . VAL B 1 232 ? -10.453 -3.557 6.188 1 98.12 232 VAL B N 1
ATOM 5383 C CA . VAL B 1 232 ? -10.57 -4.391 4.996 1 98.12 232 VAL B CA 1
ATOM 5384 C C . VAL B 1 232 ? -9.406 -5.383 4.941 1 98.12 232 VAL B C 1
ATOM 5386 O O . VAL B 1 232 ? -8.242 -4.98 4.859 1 98.12 232 VAL B O 1
ATOM 5389 N N . VAL B 1 233 ? -9.672 -6.676 5.051 1 98.25 233 VAL B N 1
ATOM 5390 C CA . VAL B 1 233 ? -8.664 -7.715 4.859 1 98.25 233 VAL B CA 1
ATOM 5391 C C . VAL B 1 233 ? -8.953 -8.484 3.572 1 98.25 233 VAL B C 1
ATOM 5393 O O . VAL B 1 233 ? -10.031 -9.07 3.416 1 98.25 233 VAL B O 1
ATOM 5396 N N . GLY B 1 234 ? -8 -8.398 2.637 1 96.88 234 GLY B N 1
ATOM 5397 C CA . GLY B 1 234 ? -8.312 -8.922 1.316 1 96.88 234 GLY B CA 1
ATOM 5398 C C . GLY B 1 234 ? -7.199 -9.773 0.734 1 96.88 234 GLY B C 1
ATOM 5399 O O . GLY B 1 234 ? -6.273 -10.172 1.446 1 96.88 234 GLY B O 1
ATOM 5400 N N . GLY B 1 235 ? -7.434 -10.312 -0.501 1 95.62 235 GLY B N 1
ATOM 5401 C CA . GLY B 1 235 ? -6.469 -11.023 -1.327 1 95.62 235 GLY B CA 1
ATOM 5402 C C . GLY B 1 235 ? -6.422 -10.523 -2.756 1 95.62 235 GLY B C 1
ATOM 5403 O O . GLY B 1 235 ? -6.582 -9.32 -3.004 1 95.62 235 GLY B O 1
ATOM 5404 N N . HIS B 1 236 ? -6.027 -11.297 -3.666 1 89.38 236 HIS B N 1
ATOM 5405 C CA . HIS B 1 236 ? -6.109 -11.047 -5.102 1 89.38 236 HIS B CA 1
ATOM 5406 C C . HIS B 1 236 ? -4.793 -10.5 -5.645 1 89.38 236 HIS B C 1
ATOM 5408 O O . HIS B 1 236 ? -4.371 -10.859 -6.746 1 89.38 236 HIS B O 1
ATOM 5414 N N . ASP B 1 237 ? -4.082 -9.641 -4.895 1 83.75 237 ASP B N 1
ATOM 5415 C CA . ASP B 1 237 ? -2.914 -8.922 -5.395 1 83.75 237 ASP B CA 1
ATOM 5416 C C . ASP B 1 237 ? -1.646 -9.758 -5.227 1 83.75 237 ASP B C 1
ATOM 5418 O O . ASP B 1 237 ? -0.635 -9.492 -5.883 1 83.75 237 ASP B O 1
ATOM 5422 N N . HIS B 1 238 ? -1.554 -10.711 -4.395 1 82.94 238 HIS B N 1
ATOM 5423 C CA . HIS B 1 238 ? -0.467 -11.641 -4.125 1 82.94 238 HIS B CA 1
ATOM 5424 C C . HIS B 1 238 ? 0.697 -10.953 -3.428 1 82.94 238 HIS B C 1
ATOM 5426 O O . HIS B 1 238 ? 1.729 -11.57 -3.166 1 82.94 238 HIS B O 1
ATOM 5432 N N . ASP B 1 239 ? 0.693 -9.68 -3.18 1 86.19 239 ASP B N 1
ATOM 5433 C CA . ASP B 1 239 ? 1.697 -8.945 -2.418 1 86.19 239 ASP B CA 1
ATOM 5434 C C . ASP B 1 239 ? 1.233 -8.711 -0.982 1 86.19 239 ASP B C 1
ATOM 5436 O O . ASP B 1 239 ? 0.035 -8.578 -0.725 1 86.19 239 ASP B O 1
ATOM 5440 N N . SER B 1 240 ? 2.258 -8.758 -0.046 1 93.12 240 SER B N 1
ATOM 5441 C CA . SER B 1 240 ? 1.944 -8.32 1.31 1 93.12 240 SER B CA 1
ATOM 5442 C C . SER B 1 240 ? 1.907 -6.801 1.405 1 93.12 240 SER B C 1
ATOM 5444 O O . SER B 1 240 ? 2.916 -6.137 1.165 1 93.12 240 SER B O 1
ATOM 5446 N N . LEU B 1 241 ? 0.748 -6.246 1.715 1 94.25 241 LEU B N 1
ATOM 5447 C CA . LEU B 1 241 ? 0.627 -4.793 1.737 1 94.25 241 LEU B CA 1
ATOM 5448 C C . LEU B 1 241 ? -0.379 -4.348 2.793 1 94.25 241 LEU B C 1
ATOM 5450 O O . LEU B 1 241 ? -1.251 -5.121 3.193 1 94.25 241 LEU B O 1
ATOM 5454 N N . SER B 1 242 ? -0.214 -3.178 3.295 1 96.12 242 SER B N 1
ATOM 5455 C CA . SER B 1 242 ? -1.182 -2.52 4.168 1 96.12 242 SER B CA 1
ATOM 5456 C C . SER B 1 242 ? -1.231 -1.019 3.904 1 96.12 242 SER B C 1
ATOM 5458 O O . SER B 1 242 ? -0.246 -0.429 3.455 1 96.12 242 SER B O 1
ATOM 5460 N N . TRP B 1 243 ? -2.418 -0.521 4.102 1 92.56 243 TRP B N 1
ATOM 5461 C CA . TRP B 1 243 ? -2.674 0.906 3.938 1 92.56 243 TRP B CA 1
ATOM 5462 C C . TRP B 1 243 ? -3.641 1.411 5.004 1 92.56 243 TRP B C 1
ATOM 5464 O O . TRP B 1 243 ? -4.766 0.923 5.109 1 92.56 243 TRP B O 1
ATOM 5474 N N . ARG B 1 244 ? -3.168 2.371 5.793 1 91.94 244 ARG B N 1
ATOM 5475 C CA . ARG B 1 244 ? -4.062 3.029 6.738 1 91.94 244 ARG B CA 1
ATOM 5476 C C . ARG B 1 244 ? -4.227 4.508 6.398 1 91.94 244 ARG B C 1
ATOM 5478 O O . ARG B 1 244 ? -3.27 5.277 6.469 1 91.94 244 ARG B O 1
ATOM 5485 N N . GLU B 1 245 ? -5.367 4.816 5.926 1 74.88 245 GLU B N 1
ATOM 5486 C CA . GLU B 1 245 ? -5.754 6.195 5.641 1 74.88 245 GLU B CA 1
ATOM 5487 C C . GLU B 1 245 ? -6.91 6.641 6.535 1 74.88 245 GLU B C 1
ATOM 5489 O O . GLU B 1 245 ? -7.973 6.02 6.535 1 74.88 245 GLU B O 1
ATOM 5494 N N . SER B 1 246 ? -6.777 7.723 7.262 1 70 246 SER B N 1
ATOM 5495 C CA . SER B 1 246 ? -7.805 8.242 8.164 1 70 246 SER B CA 1
ATOM 5496 C C . SER B 1 246 ? -8.336 7.145 9.086 1 70 246 SER B C 1
ATOM 5498 O O . SER B 1 246 ? -7.629 6.695 9.992 1 70 246 SER B O 1
ATOM 5500 N N . THR B 1 247 ? -9.531 6.578 8.625 1 76.56 247 THR B N 1
ATOM 5501 C CA . THR B 1 247 ? -10.18 5.734 9.617 1 76.56 247 THR B CA 1
ATOM 5502 C C . THR B 1 247 ? -10.094 4.262 9.227 1 76.56 247 THR B C 1
ATOM 5504 O O . THR B 1 247 ? -10.195 3.379 10.078 1 76.56 247 THR B O 1
ATOM 5507 N N . GLY B 1 248 ? -9.773 3.955 8.055 1 89.75 248 GLY B N 1
ATOM 5508 C CA . GLY B 1 248 ? -9.836 2.559 7.648 1 89.75 248 GLY B CA 1
ATOM 5509 C C . GLY B 1 248 ? -8.469 1.937 7.434 1 89.75 248 GLY B C 1
ATOM 5510 O O . GLY B 1 248 ? -7.52 2.627 7.066 1 89.75 248 GLY B O 1
ATOM 5511 N N . LEU B 1 249 ? -8.328 0.618 7.746 1 96.31 249 LEU B N 1
ATOM 5512 C CA . LEU B 1 249 ? -7.125 -0.163 7.484 1 96.31 249 LEU B CA 1
ATOM 5513 C C . LEU B 1 249 ? -7.379 -1.204 6.398 1 96.31 249 LEU B C 1
ATOM 5515 O O . LEU B 1 249 ? -8.375 -1.926 6.445 1 96.31 249 LEU B O 1
ATOM 5519 N N . VAL B 1 250 ? -6.543 -1.182 5.375 1 97.19 250 VAL B N 1
ATOM 5520 C CA . VAL B 1 250 ? -6.52 -2.244 4.375 1 97.19 250 VAL B CA 1
ATOM 5521 C C . VAL B 1 250 ? -5.285 -3.121 4.582 1 97.19 250 VAL B C 1
ATOM 5523 O O . VAL B 1 250 ? -4.172 -2.613 4.73 1 97.19 250 VAL B O 1
ATOM 5526 N N . LEU B 1 251 ? -5.5 -4.441 4.652 1 98.38 251 LEU B N 1
ATOM 5527 C CA . LEU B 1 251 ? -4.379 -5.363 4.805 1 98.38 251 LEU B CA 1
ATOM 5528 C C . LEU B 1 251 ? -4.551 -6.582 3.908 1 98.38 251 LEU B C 1
ATOM 5530 O O . LEU B 1 251 ? -5.641 -7.16 3.84 1 98.38 251 LEU B O 1
ATOM 5534 N N . LYS B 1 252 ? -3.562 -6.949 3.154 1 97.19 252 LYS B N 1
ATOM 5535 C CA . LYS B 1 252 ? -3.438 -8.18 2.375 1 97.19 252 LYS B CA 1
ATOM 5536 C C . LYS B 1 252 ? -2.146 -8.914 2.715 1 97.19 252 LYS B C 1
ATOM 5538 O O . LYS B 1 252 ? -1.072 -8.312 2.754 1 97.19 252 LYS B O 1
ATOM 5543 N N . ALA B 1 253 ? -2.244 -10.172 2.938 1 95.94 253 ALA B N 1
ATOM 5544 C CA . ALA B 1 253 ? -1.158 -10.914 3.578 1 95.94 253 ALA B CA 1
ATOM 5545 C C . ALA B 1 253 ? -0.14 -11.391 2.549 1 95.94 253 ALA B C 1
ATOM 5547 O O . ALA B 1 253 ? 0.945 -11.859 2.908 1 95.94 253 ALA B O 1
ATOM 5548 N N . GLY B 1 254 ? -0.403 -11.242 1.248 1 91.75 254 GLY B N 1
ATOM 5549 C CA . GLY B 1 254 ? 0.452 -11.805 0.214 1 91.75 254 GLY B CA 1
ATOM 5550 C C . GLY B 1 254 ? -0.113 -13.07 -0.408 1 91.75 254 GLY B C 1
ATOM 5551 O O . GLY B 1 254 ? -1.278 -13.102 -0.809 1 91.75 254 GLY B O 1
ATOM 5552 N N . ALA B 1 255 ? 0.792 -14.094 -0.628 1 86.44 255 ALA B N 1
ATOM 5553 C CA . ALA B 1 255 ? 0.358 -15.344 -1.249 1 86.44 255 ALA B CA 1
ATOM 5554 C C . ALA B 1 255 ? 1.126 -16.531 -0.682 1 86.44 255 ALA B C 1
ATOM 5556 O O . ALA B 1 255 ? 2.193 -16.359 -0.087 1 86.44 255 ALA B O 1
ATOM 5557 N N . ASN B 1 256 ? 0.479 -17.719 -0.695 1 86.75 256 ASN B N 1
ATOM 5558 C CA . ASN B 1 256 ? 1.063 -19.031 -0.423 1 86.75 256 ASN B CA 1
ATOM 5559 C C . ASN B 1 256 ? 1.551 -19.141 1.02 1 86.75 256 ASN B C 1
ATOM 5561 O O . ASN B 1 256 ? 2.578 -19.766 1.287 1 86.75 256 ASN B O 1
ATOM 5565 N N . ALA B 1 257 ? 0.905 -18.391 1.904 1 90.88 257 ALA B N 1
ATOM 5566 C CA . ALA B 1 257 ? 1.09 -18.484 3.35 1 90.88 257 ALA B CA 1
ATOM 5567 C C . ALA B 1 257 ? 2.539 -18.203 3.738 1 90.88 257 ALA B C 1
ATOM 5569 O O . ALA B 1 257 ? 3.084 -18.844 4.637 1 90.88 257 ALA B O 1
ATOM 5570 N N . ARG B 1 258 ? 3.23 -17.328 3.004 1 88.44 258 ARG B N 1
ATOM 5571 C CA . ARG B 1 258 ? 4.586 -16.953 3.383 1 88.44 258 ARG B CA 1
ATOM 5572 C C . ARG B 1 258 ? 4.578 -15.992 4.57 1 88.44 258 ARG B C 1
ATOM 5574 O O . ARG B 1 258 ? 5.488 -16.016 5.402 1 88.44 258 ARG B O 1
ATOM 5581 N N . TYR B 1 259 ? 3.635 -15.141 4.574 1 93.38 259 TYR B N 1
ATOM 5582 C CA . TYR B 1 259 ? 3.43 -14.211 5.672 1 93.38 259 TYR B CA 1
ATOM 5583 C C . TYR B 1 259 ? 2.02 -14.336 6.238 1 93.38 259 TYR B C 1
ATOM 5585 O O . TYR B 1 259 ? 1.065 -14.57 5.496 1 93.38 259 TYR B O 1
ATOM 5593 N N . LEU B 1 260 ? 1.938 -14.219 7.555 1 97.81 260 LEU B N 1
ATOM 5594 C CA . LEU B 1 260 ? 0.674 -14.055 8.266 1 97.81 260 LEU B CA 1
ATOM 5595 C C . LEU B 1 260 ? 0.403 -12.586 8.555 1 97.81 260 LEU B C 1
ATOM 5597 O O . LEU B 1 260 ? 1.243 -11.898 9.141 1 97.81 260 LEU B O 1
ATOM 5601 N N . GLY B 1 261 ? -0.716 -12.055 8.008 1 98.5 261 GLY B N 1
ATOM 5602 C CA . GLY B 1 261 ? -1.163 -10.75 8.477 1 98.5 261 GLY B CA 1
ATOM 5603 C C . GLY B 1 261 ? -1.804 -10.797 9.852 1 98.5 261 GLY B C 1
ATOM 5604 O O . GLY B 1 261 ? -2.727 -11.578 10.086 1 98.5 261 GLY B O 1
ATOM 5605 N N . VAL B 1 262 ? -1.306 -10.008 10.789 1 98.81 262 VAL B N 1
ATOM 5606 C CA . VAL B 1 262 ? -1.847 -9.953 12.141 1 98.81 262 VAL B CA 1
ATOM 5607 C C . VAL B 1 262 ? -2.359 -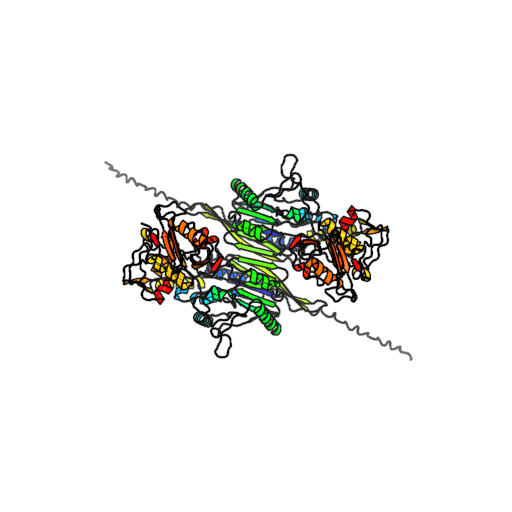8.547 12.438 1 98.81 262 VAL B C 1
ATOM 5609 O O . VAL B 1 262 ? -1.625 -7.57 12.289 1 98.81 262 VAL B O 1
ATOM 5612 N N . ILE B 1 263 ? -3.615 -8.43 12.805 1 98.62 263 ILE B N 1
ATOM 5613 C CA . ILE B 1 263 ? -4.195 -7.156 13.227 1 98.62 263 ILE B CA 1
ATOM 5614 C C . ILE B 1 263 ? -4.703 -7.27 14.656 1 98.62 263 ILE B C 1
ATOM 5616 O O . ILE B 1 263 ? -5.551 -8.117 14.961 1 98.62 263 ILE B O 1
ATOM 5620 N N . ASP B 1 264 ? -4.188 -6.527 15.586 1 98.44 264 ASP B N 1
ATOM 5621 C CA . ASP B 1 264 ? -4.793 -6.305 16.891 1 98.44 264 ASP B CA 1
ATOM 5622 C C . ASP B 1 264 ? -5.691 -5.066 16.875 1 98.44 264 ASP B C 1
ATOM 5624 O O . ASP B 1 264 ? -5.199 -3.938 16.891 1 98.44 264 ASP B O 1
ATOM 5628 N N . LEU B 1 265 ? -6.961 -5.312 16.859 1 97.81 265 LEU B N 1
ATOM 5629 C CA . LEU B 1 265 ? -7.953 -4.246 16.797 1 97.81 265 LEU B CA 1
ATOM 5630 C C . LEU B 1 265 ? -8.5 -3.938 18.188 1 97.81 265 LEU B C 1
ATOM 5632 O O . LEU B 1 265 ? -9.367 -4.652 18.703 1 97.81 265 LEU B O 1
ATOM 5636 N N . ARG B 1 266 ? -8.047 -2.879 18.812 1 96.25 266 ARG B N 1
ATOM 5637 C CA . ARG B 1 266 ? -8.594 -2.441 20.094 1 96.25 266 ARG B CA 1
ATOM 5638 C C . ARG B 1 266 ? -9.938 -1.74 19.922 1 96.25 266 ARG B C 1
ATOM 5640 O O . ARG B 1 266 ? -10.062 -0.84 19.078 1 96.25 266 ARG B O 1
ATOM 5647 N N . ILE B 1 267 ? -10.93 -2.166 20.594 1 95.94 267 ILE B N 1
ATOM 5648 C CA . ILE B 1 267 ? -12.289 -1.639 20.531 1 95.94 267 ILE B CA 1
ATOM 5649 C C . ILE B 1 267 ? -12.672 -1.056 21.891 1 95.94 267 ILE B C 1
ATOM 5651 O O . ILE B 1 267 ? -12.555 -1.729 22.922 1 95.94 267 ILE B O 1
ATOM 5655 N N . ASP B 1 268 ? -13.023 0.172 21.828 1 92.5 268 ASP B N 1
ATOM 5656 C CA . ASP B 1 268 ? -13.391 0.884 23.047 1 92.5 268 ASP B CA 1
ATOM 5657 C C . ASP B 1 268 ? -14.641 1.733 22.828 1 92.5 268 ASP B C 1
ATOM 5659 O O . ASP B 1 268 ? -15.031 2.004 21.688 1 92.5 268 ASP B O 1
ATOM 5663 N N . GLU B 1 269 ? -15.352 1.977 23.875 1 91.88 269 GLU B N 1
ATOM 5664 C CA . GLU B 1 269 ? -16.5 2.877 23.844 1 91.88 269 GLU B CA 1
ATOM 5665 C C . GLU B 1 269 ? -16.203 4.18 24.578 1 91.88 269 GLU B C 1
ATOM 5667 O O . GLU B 1 269 ? -15.883 4.168 25.766 1 91.88 269 GLU B O 1
ATOM 5672 N N . GLN B 1 270 ? -16.141 5.27 23.781 1 84.31 270 GLN B N 1
ATOM 5673 C CA . GLN B 1 270 ? -15.898 6.59 24.359 1 84.31 270 GLN B CA 1
ATOM 5674 C C . GLN B 1 270 ? -17.203 7.348 24.578 1 84.31 270 GLN B C 1
ATOM 5676 O O . GLN B 1 270 ? -18.062 7.387 23.703 1 84.31 270 GLN B O 1
ATOM 5681 N N . ILE B 1 271 ? -17.391 7.793 25.766 1 81 271 ILE B N 1
ATOM 5682 C CA . ILE B 1 271 ? -18.562 8.578 26.125 1 81 271 ILE B CA 1
ATOM 5683 C C . ILE B 1 271 ? -18.219 10.062 26.125 1 81 271 ILE B C 1
ATOM 5685 O O . ILE B 1 271 ? -17.297 10.484 26.828 1 81 271 ILE B O 1
ATOM 5689 N N . THR B 1 272 ? -18.719 10.766 25.234 1 75.19 272 THR B N 1
ATOM 5690 C CA . THR B 1 272 ? -18.547 12.211 25.203 1 75.19 272 THR B CA 1
ATOM 5691 C C . THR B 1 272 ? -19.875 12.922 25.453 1 75.19 272 THR B C 1
ATOM 5693 O O . THR B 1 272 ? -20.906 12.273 25.625 1 75.19 272 THR B O 1
ATOM 5696 N N . SER B 1 273 ? -19.781 14.289 25.562 1 77 273 SER B N 1
ATOM 5697 C CA . SER B 1 273 ? -21 15.086 25.734 1 77 273 SER B CA 1
ATOM 5698 C C . SER B 1 273 ? -21.953 14.898 24.562 1 77 273 SER B C 1
ATOM 5700 O O . SER B 1 273 ? -23.156 15.07 24.703 1 77 273 SER B O 1
ATOM 5702 N N . ALA B 1 274 ? -21.438 14.516 23.531 1 75.75 274 ALA B N 1
ATOM 5703 C CA . ALA B 1 274 ? -22.234 14.328 22.328 1 75.75 274 ALA B CA 1
ATOM 5704 C C . ALA B 1 274 ? -22.844 12.93 22.281 1 75.75 274 ALA B C 1
ATOM 5706 O O . ALA B 1 274 ? -23.656 12.625 21.406 1 75.75 274 ALA B O 1
ATOM 5707 N N . GLY B 1 275 ? -22.469 12.055 23.234 1 82.62 275 GLY B N 1
ATOM 5708 C CA . GLY B 1 275 ? -22.969 10.695 23.297 1 82.62 275 GLY B CA 1
ATOM 5709 C C . GLY B 1 275 ? -21.875 9.656 23.344 1 82.62 275 GLY B C 1
ATOM 5710 O O . GLY B 1 275 ? -20.734 9.961 23.719 1 82.62 275 GLY B O 1
ATOM 5711 N N . SER B 1 276 ? -22.359 8.367 23.156 1 85.69 276 SER B N 1
ATOM 5712 C CA . SER B 1 276 ? -21.438 7.238 23.188 1 85.69 276 SER B CA 1
ATOM 5713 C C . SER B 1 276 ? -21.031 6.824 21.781 1 85.69 276 SER B C 1
ATOM 5715 O O . SER B 1 276 ? -21.859 6.809 20.875 1 85.69 276 SER B O 1
ATOM 5717 N N . ALA B 1 277 ? -19.719 6.711 21.609 1 87.25 277 ALA B N 1
ATOM 5718 C CA . ALA B 1 277 ? -19.219 6.27 20.312 1 87.25 277 ALA B CA 1
ATOM 5719 C C . ALA B 1 277 ? -18.188 5.152 20.453 1 87.25 277 ALA B C 1
ATOM 5721 O O . ALA B 1 277 ? -17.344 5.195 21.359 1 87.25 277 ALA B O 1
ATOM 5722 N N . VAL B 1 278 ? -18.391 4.105 19.672 1 92.12 278 VAL B N 1
ATOM 5723 C CA . VAL B 1 278 ? -17.391 3.045 19.609 1 92.12 278 VAL B CA 1
ATOM 5724 C C . VAL B 1 278 ? -16.219 3.49 18.766 1 92.12 278 VAL B C 1
ATOM 5726 O O . VAL B 1 278 ? -16.391 3.986 17.641 1 92.12 278 VAL B O 1
ATOM 5729 N N . VAL B 1 279 ? -15.008 3.42 19.328 1 89.38 279 VAL B N 1
ATOM 5730 C CA . VAL B 1 279 ? -13.781 3.775 18.609 1 89.38 279 VAL B CA 1
ATOM 5731 C C . VAL B 1 279 ? -12.898 2.543 18.469 1 89.38 279 VAL B C 1
ATOM 5733 O O . VAL B 1 279 ? -12.914 1.651 19.328 1 89.38 279 VAL B O 1
ATOM 5736 N N . VAL B 1 280 ? -12.18 2.465 17.328 1 93.31 280 VAL B N 1
ATOM 5737 C CA . VAL B 1 280 ? -11.281 1.339 17.094 1 93.31 280 VAL B CA 1
ATOM 5738 C C . VAL B 1 280 ? -9.867 1.85 16.844 1 93.31 280 VAL B C 1
ATOM 5740 O O . VAL B 1 280 ? -9.672 2.906 16.25 1 93.31 280 VAL B O 1
ATOM 5743 N N . LEU B 1 281 ? -8.883 1.163 17.328 1 92.38 281 LEU B N 1
ATOM 5744 C CA . LEU B 1 281 ? -7.469 1.438 17.125 1 92.38 281 LEU B CA 1
ATOM 5745 C C . LEU B 1 281 ? -6.73 0.182 16.672 1 92.38 281 LEU B C 1
ATOM 5747 O O . LEU B 1 281 ? -6.465 -0.71 17.469 1 92.38 281 LEU B O 1
ATOM 5751 N N . PRO B 1 282 ? -6.375 0.165 15.391 1 95.19 282 PRO B N 1
ATOM 5752 C CA . PRO B 1 282 ? -5.645 -1.009 14.906 1 95.19 282 PRO B CA 1
ATOM 5753 C C . PRO B 1 282 ? -4.137 -0.89 15.102 1 95.19 282 PRO B C 1
ATOM 5755 O O . PRO B 1 282 ? -3.576 0.201 14.969 1 95.19 282 PRO B O 1
ATOM 5758 N N . GLU B 1 283 ? -3.445 -1.931 15.516 1 96.56 283 GLU B N 1
ATOM 5759 C CA . GLU B 1 283 ? -2.041 -2.268 15.305 1 96.56 283 GLU B CA 1
ATOM 5760 C C . GLU B 1 283 ? -1.896 -3.52 14.445 1 96.56 283 GLU B C 1
ATOM 5762 O O . GLU B 1 283 ? -2.715 -4.434 14.531 1 96.56 283 GLU B O 1
ATOM 5767 N N . TRP B 1 284 ? -0.916 -3.51 13.539 1 98.06 284 TRP B N 1
ATOM 5768 C CA . TRP B 1 284 ? -0.862 -4.664 12.656 1 98.06 284 TRP B CA 1
ATOM 5769 C C . TRP B 1 284 ? 0.58 -5.02 12.305 1 98.06 284 TRP B C 1
ATOM 5771 O O . TRP B 1 284 ? 1.489 -4.211 12.508 1 98.06 284 TRP B O 1
ATOM 5781 N N . SER B 1 285 ? 0.743 -6.234 11.898 1 98.25 285 SER B N 1
ATOM 5782 C CA . SER B 1 285 ? 2.07 -6.746 11.578 1 98.25 285 SER B CA 1
ATOM 5783 C C . SER B 1 285 ? 2.004 -7.836 10.516 1 98.25 285 SER B C 1
ATOM 5785 O O . SER B 1 285 ? 0.931 -8.375 10.242 1 98.25 285 SER B O 1
ATOM 5787 N N . PHE B 1 286 ? 3.068 -8.039 9.828 1 97.62 286 PHE B N 1
ATOM 5788 C CA . PHE B 1 286 ? 3.33 -9.156 8.938 1 97.62 286 PHE B CA 1
ATOM 5789 C C . PHE B 1 286 ? 4.414 -10.062 9.508 1 97.62 286 PHE B C 1
ATOM 5791 O O . PHE B 1 286 ? 5.547 -9.633 9.719 1 97.62 286 PHE B O 1
ATOM 5798 N N . ARG B 1 287 ? 4.008 -11.344 9.773 1 97 287 ARG B N 1
ATOM 5799 C CA . ARG B 1 287 ? 4.891 -12.32 10.406 1 97 287 ARG B CA 1
ATOM 5800 C C . ARG B 1 287 ? 5.25 -13.445 9.438 1 97 287 ARG B C 1
ATOM 5802 O O . ARG B 1 287 ? 4.375 -14.023 8.797 1 97 287 ARG B O 1
ATOM 5809 N N . ALA B 1 288 ? 6.535 -13.742 9.344 1 93.31 288 ALA B N 1
ATOM 5810 C CA . ALA B 1 288 ? 6.988 -14.812 8.469 1 93.31 288 ALA B CA 1
ATOM 5811 C C . ALA B 1 288 ? 6.969 -16.156 9.188 1 93.31 288 ALA B C 1
ATOM 5813 O O . ALA B 1 288 ? 7.195 -16.219 10.398 1 93.31 288 ALA B O 1
ATOM 5814 N N . ASN B 1 289 ? 6.711 -17.188 8.43 1 91.75 289 ASN B N 1
ATOM 5815 C CA . ASN B 1 289 ? 6.672 -18.5 9.055 1 91.75 289 ASN B CA 1
ATOM 5816 C C . ASN B 1 289 ? 7.93 -19.312 8.758 1 91.75 289 ASN B C 1
ATOM 5818 O O . ASN B 1 289 ? 8.047 -20.469 9.164 1 91.75 289 ASN B O 1
ATOM 5822 N N . VAL B 1 290 ? 8.836 -18.719 8.031 1 87.69 290 VAL B N 1
ATOM 5823 C CA . VAL B 1 290 ? 10.07 -19.406 7.676 1 87.69 290 VAL B CA 1
ATOM 5824 C C . VAL B 1 290 ? 10.844 -19.781 8.945 1 87.69 290 VAL B C 1
ATOM 5826 O O . VAL B 1 290 ? 10.938 -18.969 9.875 1 87.69 290 VAL B O 1
ATOM 5829 N N . GLY B 1 291 ? 11.367 -21.016 9.023 1 85.62 291 GLY B N 1
ATOM 5830 C CA . GLY B 1 291 ? 12.227 -21.453 10.109 1 85.62 291 GLY B CA 1
ATOM 5831 C C . GLY B 1 291 ? 11.453 -21.969 11.312 1 85.62 291 GLY B C 1
ATOM 5832 O O . GLY B 1 291 ? 12.047 -22.484 12.258 1 85.62 291 GLY B O 1
ATOM 5833 N N . LEU B 1 292 ? 10.148 -21.859 11.32 1 92.75 292 LEU B N 1
ATOM 5834 C CA . LEU B 1 292 ? 9.352 -22.359 12.438 1 92.75 292 LEU B CA 1
ATOM 5835 C C . LEU B 1 292 ? 9.195 -23.875 12.352 1 92.75 292 LEU B C 1
ATOM 5837 O O . LEU B 1 292 ? 9.211 -24.453 11.258 1 92.75 292 LEU B O 1
ATOM 5841 N N . ALA B 1 293 ? 9.062 -24.5 13.492 1 93.81 293 ALA B N 1
ATOM 5842 C CA . ALA B 1 293 ? 8.797 -25.938 13.539 1 93.81 293 ALA B CA 1
ATOM 5843 C C . ALA B 1 293 ? 7.434 -26.266 12.93 1 93.81 293 ALA B C 1
ATOM 5845 O O . ALA B 1 293 ? 6.43 -25.625 13.273 1 93.81 293 ALA B O 1
ATOM 5846 N N . PRO B 1 294 ? 7.426 -27.219 12 1 94.44 294 PRO B N 1
ATOM 5847 C CA . PRO B 1 294 ? 6.133 -27.578 11.406 1 94.44 294 PRO B CA 1
ATOM 5848 C C . PRO B 1 294 ? 5.184 -28.219 12.414 1 94.44 294 PRO B C 1
ATOM 5850 O O . PRO B 1 294 ? 5.621 -28.984 13.281 1 94.44 294 PRO B O 1
ATOM 5853 N N . SER B 1 295 ? 3.902 -27.891 12.367 1 96.62 295 SER B N 1
ATOM 5854 C CA . SER B 1 295 ? 2.875 -28.609 13.102 1 96.62 295 SER B CA 1
ATOM 5855 C C . SER B 1 295 ? 2.834 -30.078 12.695 1 96.62 295 SER B C 1
ATOM 5857 O O . SER B 1 295 ? 2.627 -30.406 11.523 1 96.62 295 SER B O 1
ATOM 5859 N N . PRO B 1 296 ? 2.961 -30.938 13.648 1 95.81 296 PRO B N 1
ATOM 5860 C CA . PRO B 1 296 ? 3.006 -32.344 13.281 1 95.81 296 PRO B CA 1
ATOM 5861 C C . PRO B 1 296 ? 1.724 -32.844 12.602 1 95.81 296 PRO B C 1
ATOM 5863 O O . PRO B 1 296 ? 1.779 -33.594 11.633 1 95.81 296 PRO B O 1
ATOM 5866 N N . ALA B 1 297 ? 0.597 -32.406 13.102 1 95.31 297 ALA B N 1
ATOM 5867 C CA . ALA B 1 297 ? -0.679 -32.844 12.539 1 95.31 297 ALA B CA 1
ATOM 5868 C C . ALA B 1 297 ? -0.824 -32.406 11.086 1 95.31 297 ALA B C 1
ATOM 5870 O O . ALA B 1 297 ? -1.238 -33.188 10.234 1 95.31 297 ALA B O 1
ATOM 5871 N N . VAL B 1 298 ? -0.509 -31.156 10.828 1 95.69 298 VAL B N 1
ATOM 5872 C CA . VAL B 1 298 ? -0.639 -30.641 9.477 1 95.69 298 VAL B CA 1
ATOM 5873 C C . VAL B 1 298 ? 0.418 -31.266 8.57 1 95.69 298 VAL B C 1
ATOM 5875 O O . VAL B 1 298 ? 0.133 -31.625 7.426 1 95.69 298 VAL B O 1
ATOM 5878 N N . ALA B 1 299 ? 1.632 -31.438 9.047 1 93.75 299 ALA B N 1
ATOM 5879 C CA . ALA B 1 299 ? 2.711 -32.062 8.273 1 93.75 299 ALA B CA 1
ATOM 5880 C C . ALA B 1 299 ? 2.34 -33.469 7.844 1 93.75 299 ALA B C 1
ATOM 5882 O O . ALA B 1 299 ? 2.621 -33.875 6.715 1 93.75 299 ALA B O 1
ATOM 5883 N N . ALA B 1 300 ? 1.761 -34.188 8.719 1 94.38 300 ALA B N 1
ATOM 5884 C CA . ALA B 1 300 ? 1.351 -35.562 8.414 1 94.38 300 ALA B CA 1
ATOM 5885 C C . ALA B 1 300 ? 0.302 -35.594 7.305 1 94.38 300 ALA B C 1
ATOM 5887 O O . ALA B 1 300 ? 0.345 -36.438 6.422 1 94.38 300 ALA B O 1
ATOM 5888 N N . ARG B 1 301 ? -0.642 -34.719 7.398 1 94.31 301 ARG B N 1
ATOM 5889 C CA . ARG B 1 301 ? -1.683 -34.656 6.379 1 94.31 301 ARG B CA 1
ATOM 5890 C C . ARG B 1 301 ? -1.104 -34.25 5.023 1 94.31 301 ARG B C 1
ATOM 5892 O O . ARG B 1 301 ? -1.52 -34.781 3.986 1 94.31 301 ARG B O 1
ATOM 5899 N N . LEU B 1 302 ? -0.206 -33.281 5.012 1 91.38 302 LEU B N 1
ATOM 5900 C CA . LEU B 1 302 ? 0.468 -32.875 3.787 1 91.38 302 LEU B CA 1
ATOM 5901 C C . LEU B 1 302 ? 1.2 -34.062 3.145 1 91.38 302 LEU B C 1
ATOM 5903 O O . LEU B 1 302 ? 1.141 -34.219 1.927 1 91.38 302 LEU B O 1
ATOM 5907 N N . ALA B 1 303 ? 1.849 -34.812 3.959 1 89 303 ALA B N 1
ATOM 5908 C CA . ALA B 1 303 ? 2.564 -35.969 3.461 1 89 303 ALA B CA 1
ATOM 5909 C C . ALA B 1 303 ? 1.606 -36.969 2.812 1 89 303 ALA B C 1
ATOM 5911 O O . ALA B 1 303 ? 1.932 -37.594 1.792 1 89 303 ALA B O 1
ATOM 5912 N N . ALA B 1 304 ? 0.495 -37.156 3.422 1 91.56 304 ALA B N 1
ATOM 5913 C CA . ALA B 1 304 ? -0.514 -38.062 2.873 1 91.56 304 ALA B CA 1
ATOM 5914 C C . ALA B 1 304 ? -1.006 -37.594 1.514 1 91.56 304 ALA B C 1
ATOM 5916 O O . ALA B 1 304 ? -1.217 -38.375 0.599 1 91.56 304 ALA B O 1
ATOM 5917 N N . TRP B 1 305 ? -1.254 -36.281 1.394 1 89.5 305 TRP B N 1
ATOM 5918 C CA . TRP B 1 305 ? -1.692 -35.719 0.122 1 89.5 305 TRP B CA 1
ATOM 5919 C C . TRP B 1 305 ? -0.616 -35.875 -0.946 1 89.5 305 TRP B C 1
ATOM 5921 O O . TRP B 1 305 ? -0.923 -36.125 -2.113 1 89.5 305 TRP B O 1
ATOM 5931 N N . GLU B 1 306 ? 0.607 -35.688 -0.598 1 82.69 306 GLU B N 1
ATOM 5932 C CA . GLU B 1 306 ? 1.714 -35.875 -1.531 1 82.69 306 GLU B CA 1
ATOM 5933 C C . GLU B 1 306 ? 1.77 -37.312 -2.041 1 82.69 306 GLU B C 1
ATOM 5935 O O . GLU B 1 306 ? 2.02 -37.562 -3.225 1 82.69 306 GLU B O 1
ATOM 5940 N N . ALA B 1 307 ? 1.584 -38.219 -1.156 1 84 307 ALA B N 1
ATOM 5941 C CA . ALA B 1 307 ? 1.555 -39.656 -1.539 1 84 307 ALA B CA 1
ATOM 5942 C C . ALA B 1 307 ? 0.4 -39.938 -2.494 1 84 307 ALA B C 1
ATOM 5944 O O . ALA B 1 307 ? 0.563 -40.656 -3.477 1 84 307 ALA B O 1
ATOM 5945 N N . GLN B 1 308 ? -0.727 -39.375 -2.145 1 84.12 308 GLN B N 1
ATOM 5946 C CA . GLN B 1 308 ? -1.888 -39.5 -3.02 1 84.12 308 GLN B CA 1
ATOM 5947 C C . GLN B 1 308 ? -1.609 -38.938 -4.398 1 84.12 308 GLN B C 1
ATOM 5949 O O . GLN B 1 308 ? -1.977 -39.5 -5.418 1 84.12 308 GLN B O 1
ATOM 5954 N N . LEU B 1 309 ? -1.035 -37.75 -4.391 1 82.06 309 LEU B N 1
ATOM 5955 C CA . LEU B 1 309 ? -0.693 -37.094 -5.645 1 82.06 309 LEU B CA 1
ATOM 5956 C C . LEU B 1 309 ? 0.233 -37.969 -6.484 1 82.06 309 LEU B C 1
ATOM 5958 O O . LEU B 1 309 ? 0.034 -38.094 -7.691 1 82.06 309 LEU B O 1
ATOM 5962 N N . ALA B 1 310 ? 1.176 -38.5 -5.855 1 79.56 310 ALA B N 1
ATOM 5963 C CA . ALA B 1 310 ? 2.123 -39.375 -6.562 1 79.56 310 ALA B CA 1
ATOM 5964 C C . ALA B 1 310 ? 1.405 -40.531 -7.254 1 79.56 310 ALA B C 1
ATOM 5966 O O . ALA B 1 310 ? 1.724 -40.875 -8.391 1 79.56 310 ALA B O 1
ATOM 5967 N N . SER B 1 311 ? 0.466 -41.031 -6.621 1 82.06 311 SER B N 1
ATOM 5968 C CA . SER B 1 311 ? -0.327 -42.125 -7.184 1 82.06 311 SER B CA 1
ATOM 5969 C C . SER B 1 311 ? -1.223 -41.625 -8.312 1 82.06 311 SER B C 1
ATOM 5971 O O . SER B 1 311 ? -1.343 -42.281 -9.352 1 82.06 311 SER B O 1
ATOM 5973 N N . ASP B 1 312 ? -1.765 -40.469 -8.102 1 84.38 312 ASP B N 1
ATOM 5974 C CA . ASP B 1 312 ? -2.725 -39.938 -9.055 1 84.38 312 ASP B CA 1
ATOM 5975 C C . ASP B 1 312 ? -2.029 -39.469 -10.336 1 84.38 312 ASP B C 1
ATOM 5977 O O . ASP B 1 312 ? -2.623 -39.5 -11.414 1 84.38 312 ASP B O 1
ATOM 5981 N N . LEU B 1 313 ? -0.836 -39 -10.164 1 84.31 313 LEU B N 1
ATOM 5982 C CA . LEU B 1 313 ? -0.076 -38.5 -11.312 1 84.31 313 LEU B CA 1
ATOM 5983 C C . LEU B 1 313 ? 0.12 -39.625 -12.344 1 84.31 313 LEU B C 1
ATOM 5985 O O . LEU B 1 313 ? 0.308 -39.344 -13.531 1 84.31 313 LEU B O 1
ATOM 5989 N N . ASP B 1 314 ? -0.023 -40.875 -11.945 1 86.38 314 ASP B N 1
ATOM 5990 C CA . ASP B 1 314 ? 0.261 -42 -12.836 1 86.38 314 ASP B CA 1
ATOM 5991 C C . ASP B 1 314 ? -1.013 -42.5 -13.516 1 86.38 314 ASP B C 1
ATOM 5993 O O . ASP B 1 314 ? -0.958 -43.344 -14.398 1 86.38 314 ASP B O 1
ATOM 5997 N N . GLN B 1 315 ? -2.084 -41.875 -13.188 1 87.25 315 GLN B N 1
ATOM 5998 C CA . GLN B 1 315 ? -3.336 -42.344 -13.797 1 87.25 315 GLN B CA 1
ATOM 5999 C C . GLN B 1 315 ? -3.441 -41.875 -15.242 1 87.25 315 GLN B C 1
ATOM 6001 O O . GLN B 1 315 ? -3.064 -40.719 -15.562 1 87.25 315 GLN B O 1
ATOM 6006 N N . PRO B 1 316 ? -3.91 -42.75 -16.156 1 91.56 316 PRO B N 1
ATOM 6007 C CA . PRO B 1 316 ? -4.043 -42.344 -17.547 1 91.56 316 PRO B CA 1
ATOM 6008 C C . PRO B 1 316 ? -5.086 -41.25 -17.75 1 91.56 316 PRO B C 1
ATOM 6010 O O . PRO B 1 316 ? -6.137 -41.25 -17.109 1 91.56 316 PRO B O 1
ATOM 6013 N N . LEU B 1 317 ? -4.812 -40.281 -18.531 1 93 317 LEU B N 1
ATOM 6014 C CA . LEU B 1 317 ? -5.699 -39.156 -18.891 1 93 317 LEU B CA 1
ATOM 6015 C C . LEU B 1 317 ? -6.398 -39.438 -20.219 1 93 317 LEU B C 1
ATOM 6017 O O . LEU B 1 317 ? -7.594 -39.188 -20.359 1 93 317 LEU B O 1
ATOM 6021 N N . GLY B 1 318 ? -5.734 -39.938 -21.172 1 94.88 318 GLY B N 1
ATOM 6022 C CA . GLY B 1 318 ? -6.145 -40.219 -22.531 1 94.88 318 GLY B CA 1
ATOM 6023 C C . GLY B 1 318 ? -5.051 -40.875 -23.359 1 94.88 318 GLY B C 1
ATOM 6024 O O . GLY B 1 318 ? -3.939 -41.062 -22.875 1 94.88 318 GLY B O 1
ATOM 6025 N N . VAL B 1 319 ? -5.527 -41.219 -24.562 1 96.19 319 VAL B N 1
ATOM 6026 C CA . VAL B 1 319 ? -4.609 -41.906 -25.453 1 96.19 319 VAL B CA 1
ATOM 6027 C C . VAL B 1 319 ? -4.312 -41.062 -26.688 1 96.19 319 VAL B C 1
ATOM 6029 O O . VAL B 1 319 ? -5.219 -40.438 -27.234 1 96.19 319 VAL B O 1
ATOM 6032 N N . THR B 1 320 ? -3.096 -40.938 -27 1 95.25 320 THR B N 1
ATOM 6033 C CA . THR B 1 320 ? -2.768 -40.219 -28.219 1 95.25 320 THR B CA 1
ATOM 6034 C C . THR B 1 320 ? -2.98 -41.094 -29.438 1 95.25 320 THR B C 1
ATOM 6036 O O . THR B 1 320 ? -2.625 -42.281 -29.422 1 95.25 320 THR B O 1
ATOM 6039 N N . THR B 1 321 ? -3.6 -40.531 -30.531 1 96.12 321 THR B N 1
ATOM 6040 C CA . THR B 1 321 ? -3.83 -41.281 -31.766 1 96.12 321 THR B CA 1
ATOM 6041 C C . THR B 1 321 ? -2.736 -41 -32.781 1 96.12 321 THR B C 1
ATOM 6043 O O . THR B 1 321 ? -2.664 -41.625 -33.844 1 96.12 321 THR B O 1
ATOM 6046 N N . THR B 1 322 ? -1.969 -40.062 -32.531 1 95 322 THR B N 1
ATOM 6047 C CA . THR B 1 322 ? -0.796 -39.719 -33.344 1 95 322 THR B CA 1
ATOM 6048 C C . THR B 1 322 ? 0.452 -39.656 -32.469 1 95 322 THR B C 1
ATOM 6050 O O . THR B 1 322 ? 0.359 -39.719 -31.234 1 95 322 THR B O 1
ATOM 6053 N N . GLU B 1 323 ? 1.552 -39.594 -33.125 1 95 323 GLU B N 1
ATOM 6054 C CA . GLU B 1 323 ? 2.791 -39.406 -32.375 1 95 323 GLU B CA 1
ATOM 6055 C C . GLU B 1 323 ? 2.852 -38 -31.797 1 95 323 GLU B C 1
ATOM 6057 O O . GLU B 1 323 ? 2.48 -37.031 -32.469 1 95 323 GLU B O 1
ATOM 6062 N N . LEU B 1 324 ? 3.295 -37.875 -30.562 1 96.56 324 LEU B N 1
ATOM 6063 C CA . LEU B 1 324 ? 3.594 -36.594 -29.922 1 96.56 324 LEU B CA 1
ATOM 6064 C C . LEU B 1 324 ? 5.098 -36.438 -29.734 1 96.56 324 LEU B C 1
ATOM 6066 O O . LEU B 1 324 ? 5.734 -37.25 -29.047 1 96.56 324 LEU B O 1
ATOM 6070 N N . ASP B 1 325 ? 5.633 -35.438 -30.359 1 95.06 325 ASP B N 1
ATOM 6071 C CA . ASP B 1 325 ? 7.078 -35.25 -30.375 1 95.06 325 ASP B CA 1
ATOM 6072 C C . ASP B 1 325 ? 7.48 -34.031 -29.547 1 95.06 325 ASP B C 1
ATOM 6074 O O . ASP B 1 325 ? 7.168 -32.875 -29.906 1 95.06 325 ASP B O 1
ATOM 6078 N N . SER B 1 326 ? 8.148 -34.25 -28.406 1 94.81 326 SER B N 1
ATOM 6079 C CA . SER B 1 326 ? 8.625 -33.156 -27.562 1 94.81 326 SER B CA 1
ATOM 6080 C C . SER B 1 326 ? 10.148 -33.125 -27.5 1 94.81 326 SER B C 1
ATOM 6082 O O . SER B 1 326 ? 10.727 -32.531 -26.609 1 94.81 326 SER B O 1
ATOM 6084 N N . ARG B 1 327 ? 10.812 -33.844 -28.359 1 88.69 327 ARG B N 1
ATOM 6085 C CA . ARG B 1 327 ? 12.266 -33.812 -28.375 1 88.69 327 ARG B CA 1
ATOM 6086 C C . ARG B 1 327 ? 12.789 -32.406 -28.516 1 88.69 327 ARG B C 1
ATOM 6088 O O . ARG B 1 327 ? 12.234 -31.594 -29.281 1 88.69 327 ARG B O 1
ATOM 6095 N N . ARG B 1 328 ? 13.773 -32.125 -27.812 1 87.94 328 ARG B N 1
ATOM 6096 C CA . ARG B 1 328 ? 14.336 -30.797 -27.703 1 87.94 328 ARG B CA 1
ATOM 6097 C C . ARG B 1 328 ? 14.641 -30.219 -29.094 1 87.94 328 ARG B C 1
ATOM 6099 O O . ARG B 1 328 ? 14.352 -29.047 -29.359 1 87.94 328 ARG B O 1
ATOM 6106 N N . SER B 1 329 ? 15.242 -31.016 -29.969 1 86.75 329 SER B N 1
ATOM 6107 C CA . SER B 1 329 ? 15.609 -30.562 -31.312 1 86.75 329 SER B CA 1
ATOM 6108 C C . SER B 1 329 ? 14.375 -30.188 -32.125 1 86.75 329 SER B C 1
ATOM 6110 O O . SER B 1 329 ? 14.438 -29.344 -33 1 86.75 329 SER B O 1
ATOM 6112 N N . VAL B 1 330 ? 13.281 -30.766 -31.828 1 92.12 330 VAL B N 1
ATOM 6113 C CA . VAL B 1 330 ? 12.055 -30.516 -32.594 1 92.12 330 VAL B CA 1
ATOM 6114 C C . VAL B 1 330 ? 11.336 -29.297 -32 1 92.12 330 VAL B C 1
ATOM 6116 O O . VAL B 1 330 ? 11.07 -28.328 -32.719 1 92.12 330 VAL B O 1
ATOM 6119 N N . VAL B 1 331 ? 11.117 -29.266 -30.703 1 95.56 331 VAL B N 1
ATOM 6120 C CA . VAL B 1 331 ? 10.305 -28.234 -30.094 1 95.56 331 VAL B CA 1
ATOM 6121 C C . VAL B 1 331 ? 11.039 -26.891 -30.156 1 95.56 331 VAL B C 1
ATOM 6123 O O . VAL B 1 331 ? 10.422 -25.828 -30.016 1 95.56 331 VAL B O 1
ATOM 6126 N N . ARG B 1 332 ? 12.305 -26.922 -30.359 1 93.06 332 ARG B N 1
ATOM 6127 C CA . ARG B 1 332 ? 13.078 -25.672 -30.391 1 93.06 332 ARG B CA 1
ATOM 6128 C C . ARG B 1 332 ? 13.492 -25.328 -31.812 1 93.06 332 ARG B C 1
ATOM 6130 O O . ARG B 1 332 ? 14.312 -24.438 -32.031 1 93.06 332 ARG B O 1
ATOM 6137 N N . GLY B 1 333 ? 12.914 -26.047 -32.781 1 92 333 GLY B N 1
ATOM 6138 C CA . GLY B 1 333 ? 13.359 -25.75 -34.125 1 92 333 GLY B CA 1
ATOM 6139 C C . GLY B 1 333 ? 12.258 -25.891 -35.156 1 92 333 GLY B C 1
ATOM 6140 O O . GLY B 1 333 ? 12.391 -25.406 -36.281 1 92 333 GLY B O 1
ATOM 6141 N N . ALA B 1 334 ? 11.211 -26.484 -34.812 1 94.12 334 ALA B N 1
ATOM 6142 C CA . ALA B 1 334 ? 10.117 -26.719 -35.75 1 94.12 334 ALA B CA 1
ATOM 6143 C C . ALA B 1 334 ? 8.789 -26.875 -35.031 1 94.12 334 ALA B C 1
ATOM 6145 O O . ALA B 1 334 ? 8.766 -26.969 -33.812 1 94.12 334 ALA B O 1
ATOM 6146 N N . GLU B 1 335 ? 7.723 -26.781 -35.812 1 97.06 335 GLU B N 1
ATOM 6147 C CA . GLU B 1 335 ? 6.422 -27.141 -35.281 1 97.06 335 GLU B CA 1
ATOM 6148 C C . GLU B 1 335 ? 6.438 -28.562 -34.719 1 97.06 335 GLU B C 1
ATOM 6150 O O . GLU B 1 335 ? 6.957 -29.484 -35.344 1 97.06 335 GLU B O 1
ATOM 6155 N N . SER B 1 336 ? 5.957 -28.688 -33.562 1 96.88 336 SER B N 1
ATOM 6156 C CA . SER B 1 336 ? 5.906 -30.016 -32.938 1 96.88 336 SER B CA 1
ATOM 6157 C C . SER B 1 336 ? 4.477 -30.391 -32.562 1 96.88 336 SER B C 1
ATOM 6159 O O . SER B 1 336 ? 3.656 -29.531 -32.25 1 96.88 336 SER B O 1
ATOM 6161 N N . THR B 1 337 ? 4.258 -31.688 -32.625 1 97.31 337 THR B N 1
ATOM 6162 C CA . THR B 1 337 ? 2.926 -32.156 -32.281 1 97.31 337 THR B CA 1
ATOM 6163 C C . THR B 1 337 ? 2.654 -31.922 -30.797 1 97.31 337 THR B C 1
ATOM 6165 O O . THR B 1 337 ? 1.527 -31.609 -30.406 1 97.31 337 THR B O 1
ATOM 6168 N N . MET B 1 338 ? 3.641 -32.062 -29.922 1 96.5 338 MET B N 1
ATOM 6169 C CA . MET B 1 338 ? 3.479 -31.719 -28.516 1 96.5 338 MET B CA 1
ATOM 6170 C C . MET B 1 338 ? 3.199 -30.219 -28.344 1 96.5 338 MET B C 1
ATOM 6172 O O . MET B 1 338 ? 2.346 -29.828 -27.547 1 96.5 338 MET B O 1
ATOM 6176 N N . GLY B 1 339 ? 3.928 -29.438 -29.062 1 97.56 339 GLY B N 1
ATOM 6177 C CA . GLY B 1 339 ? 3.66 -28 -29.047 1 97.56 339 GLY B CA 1
ATOM 6178 C C . GLY B 1 339 ? 2.24 -27.656 -29.453 1 97.56 339 GLY B C 1
ATOM 6179 O O . GLY B 1 339 ? 1.593 -26.828 -28.812 1 97.56 339 GLY B O 1
ATOM 6180 N N . ASN B 1 340 ? 1.837 -28.312 -30.547 1 97.88 340 ASN B N 1
ATOM 6181 C CA . ASN B 1 340 ? 0.468 -28.109 -31.016 1 97.88 340 ASN B CA 1
ATOM 6182 C C . ASN B 1 340 ? -0.549 -28.484 -29.938 1 97.88 340 ASN B C 1
ATOM 6184 O O . ASN B 1 340 ? -1.521 -27.766 -29.719 1 97.88 340 ASN B O 1
ATOM 6188 N N . LEU B 1 341 ? -0.287 -29.594 -29.281 1 97.25 341 LEU B N 1
ATOM 6189 C CA . LEU B 1 341 ? -1.188 -30.031 -28.219 1 97.25 341 LEU B CA 1
ATOM 6190 C C . LEU B 1 341 ? -1.25 -29 -27.094 1 97.25 341 LEU B C 1
ATOM 6192 O O . LEU B 1 341 ? -2.338 -28.609 -26.672 1 97.25 341 LEU B O 1
ATOM 6196 N N . VAL B 1 342 ? -0.135 -28.531 -26.609 1 97.44 342 VAL B N 1
ATOM 6197 C CA . VAL B 1 342 ? -0.038 -27.625 -25.469 1 97.44 342 VAL B CA 1
ATOM 6198 C C . VAL B 1 342 ? -0.655 -26.266 -25.844 1 97.44 342 VAL B C 1
ATOM 6200 O O . VAL B 1 342 ? -1.473 -25.734 -25.094 1 97.44 342 VAL B O 1
ATOM 6203 N N . THR B 1 343 ? -0.317 -25.703 -27.031 1 98.12 343 THR B N 1
ATOM 6204 C CA . THR B 1 343 ? -0.801 -24.391 -27.391 1 98.12 343 THR B CA 1
ATOM 6205 C C . THR B 1 343 ? -2.287 -24.422 -27.734 1 98.12 343 THR B C 1
ATOM 6207 O O . THR B 1 343 ? -3.014 -23.453 -27.484 1 98.12 343 THR B O 1
ATOM 6210 N N . ASP B 1 344 ? -2.773 -25.578 -28.328 1 97.75 344 ASP B N 1
ATOM 6211 C CA . ASP B 1 344 ? -4.215 -25.719 -28.516 1 97.75 344 ASP B CA 1
ATOM 6212 C C . ASP B 1 344 ? -4.945 -25.719 -27.172 1 97.75 344 ASP B C 1
ATOM 6214 O O . ASP B 1 344 ? -5.973 -25.047 -27.031 1 97.75 344 ASP B O 1
ATOM 6218 N N . ALA B 1 345 ? -4.391 -26.5 -26.234 1 97.06 345 ALA B N 1
ATOM 6219 C CA . ALA B 1 345 ? -5 -26.531 -24.906 1 97.06 345 ALA B CA 1
ATOM 6220 C C . ALA B 1 345 ? -5.051 -25.141 -24.281 1 97.06 345 ALA B C 1
ATOM 6222 O O . ALA B 1 345 ? -6.062 -24.75 -23.703 1 97.06 345 ALA B O 1
ATOM 6223 N N . MET B 1 346 ? -3.979 -24.375 -24.422 1 96.75 346 MET B N 1
ATOM 6224 C CA . MET B 1 346 ? -3.918 -23.016 -23.922 1 96.75 346 MET B CA 1
ATOM 6225 C C . MET B 1 346 ? -4.98 -22.141 -24.578 1 96.75 346 MET B C 1
ATOM 6227 O O . MET B 1 346 ? -5.746 -21.469 -23.891 1 96.75 346 MET B O 1
ATOM 6231 N N . ARG B 1 347 ? -5.031 -22.125 -25.875 1 97.19 347 ARG B N 1
ATOM 6232 C CA . ARG B 1 347 ? -5.941 -21.281 -26.641 1 97.19 347 ARG B CA 1
ATOM 6233 C C . ARG B 1 347 ? -7.395 -21.625 -26.328 1 97.19 347 ARG B C 1
ATOM 6235 O O . ARG B 1 347 ? -8.195 -20.719 -26.062 1 97.19 347 ARG B O 1
ATOM 6242 N N . LEU B 1 348 ? -7.699 -22.859 -26.312 1 95.56 348 LEU B N 1
ATOM 6243 C CA . LEU B 1 348 ? -9.078 -23.297 -26.125 1 95.56 348 LEU B CA 1
ATOM 6244 C C . LEU B 1 348 ? -9.539 -23.016 -24.703 1 95.56 348 LEU B C 1
ATOM 6246 O O . LEU B 1 348 ? -10.664 -22.562 -24.484 1 95.56 348 LEU B O 1
ATOM 6250 N N . ALA B 1 349 ? -8.688 -23.297 -23.75 1 93.06 349 ALA B N 1
ATOM 6251 C CA . ALA B 1 349 ? -9.055 -23.125 -22.344 1 93.06 349 ALA B CA 1
ATOM 6252 C C . ALA B 1 349 ? -9.281 -21.656 -22 1 93.06 349 ALA B C 1
ATOM 6254 O O . ALA B 1 349 ? -10.125 -21.328 -21.156 1 93.06 349 ALA B O 1
ATOM 6255 N N . THR B 1 350 ? -8.547 -20.75 -22.641 1 93 350 THR B N 1
ATOM 6256 C CA . THR B 1 350 ? -8.609 -19.328 -22.297 1 93 350 THR B CA 1
ATOM 6257 C C . THR B 1 350 ? -9.578 -18.594 -23.203 1 93 350 THR B C 1
ATOM 6259 O O . THR B 1 350 ? -9.984 -17.469 -22.906 1 93 350 THR B O 1
ATOM 6262 N N . GLY B 1 351 ? -9.852 -19.172 -24.359 1 93.62 351 GLY B N 1
ATOM 6263 C CA . GLY B 1 351 ? -10.703 -18.531 -25.344 1 93.62 351 GLY B CA 1
ATOM 6264 C C . GLY B 1 351 ? -9.984 -17.469 -26.156 1 93.62 351 GLY B C 1
ATOM 6265 O O . GLY B 1 351 ? -10.617 -16.688 -26.875 1 93.62 351 GLY B O 1
ATOM 6266 N N . ALA B 1 352 ? -8.719 -17.344 -26.047 1 96.62 352 ALA B N 1
ATOM 6267 C CA . ALA B 1 352 ? -7.934 -16.375 -26.797 1 96.62 352 ALA B CA 1
ATOM 6268 C C . ALA B 1 352 ? -7.965 -16.672 -28.297 1 96.62 352 ALA B C 1
ATOM 6270 O O . ALA B 1 352 ? -8.273 -17.797 -28.703 1 96.62 352 ALA B O 1
ATOM 6271 N N . GLN B 1 353 ? -7.672 -15.656 -29.094 1 97.38 353 GLN B N 1
ATOM 6272 C CA . GLN B 1 353 ? -7.617 -15.828 -30.547 1 97.38 353 GLN B CA 1
ATOM 6273 C C . GLN B 1 353 ? -6.422 -16.688 -30.953 1 97.38 353 GLN B C 1
ATOM 6275 O O . GLN B 1 353 ? -6.496 -17.453 -31.922 1 97.38 353 GLN B O 1
ATOM 6280 N N . ALA B 1 354 ? -5.367 -16.578 -30.25 1 98.38 354 ALA B N 1
ATOM 6281 C CA . ALA B 1 354 ? -4.141 -17.312 -30.547 1 98.38 354 ALA B CA 1
ATOM 6282 C C . ALA B 1 354 ? -3.406 -17.688 -29.266 1 98.38 354 ALA B C 1
ATOM 6284 O O . ALA B 1 354 ? -3.803 -17.266 -28.172 1 98.38 354 ALA B O 1
ATOM 6285 N N . ALA B 1 355 ? -2.469 -18.562 -29.375 1 98.5 355 ALA B N 1
ATOM 6286 C CA . ALA B 1 355 ? -1.604 -18.938 -28.25 1 98.5 355 ALA B CA 1
ATOM 6287 C C . ALA B 1 355 ? -0.159 -19.109 -28.719 1 98.5 355 ALA B C 1
ATOM 6289 O O . ALA B 1 355 ? 0.098 -19.391 -29.891 1 98.5 355 ALA B O 1
ATOM 6290 N N . LEU B 1 356 ? 0.714 -18.797 -27.812 1 98 356 LEU B N 1
ATOM 6291 C CA . LEU B 1 356 ? 2.152 -18.891 -28.031 1 98 356 LEU B CA 1
ATOM 6292 C C . LEU B 1 356 ? 2.869 -19.359 -26.781 1 98 356 LEU B C 1
ATOM 6294 O O . LEU B 1 356 ? 2.562 -18.891 -25.672 1 98 356 LEU B O 1
ATOM 6298 N N . THR B 1 357 ? 3.65 -20.375 -26.828 1 97.19 357 THR B N 1
ATOM 6299 C CA . THR B 1 357 ? 4.59 -20.734 -25.766 1 97.19 357 THR B CA 1
ATOM 6300 C C . THR B 1 357 ? 5.98 -20.984 -26.344 1 97.19 357 THR B C 1
ATOM 6302 O O . THR B 1 357 ? 6.133 -21.172 -27.562 1 97.19 357 THR B O 1
ATOM 6305 N N . ASN B 1 358 ? 7.023 -20.812 -25.516 1 95.25 358 ASN B N 1
ATOM 6306 C CA . ASN B 1 358 ? 8.398 -21.062 -25.953 1 95.25 358 ASN B CA 1
ATOM 6307 C C . ASN B 1 358 ? 8.742 -22.547 -25.906 1 95.25 358 ASN B C 1
ATOM 6309 O O . ASN B 1 358 ? 8.398 -23.234 -24.938 1 95.25 358 ASN B O 1
ATOM 6313 N N . GLY B 1 359 ? 9.445 -23 -26.984 1 94.62 359 GLY B N 1
ATOM 6314 C CA . GLY B 1 359 ? 9.867 -24.391 -27.047 1 94.62 359 GLY B CA 1
ATOM 6315 C C . GLY B 1 359 ? 10.672 -24.812 -25.828 1 94.62 359 GLY B C 1
ATOM 6316 O O . GLY B 1 359 ? 10.617 -25.984 -25.406 1 94.62 359 GLY B O 1
ATOM 6317 N N . GLY B 1 360 ? 11.391 -23.859 -25.281 1 89.06 360 GLY B N 1
ATOM 6318 C CA . GLY B 1 360 ? 12.188 -24.125 -24.094 1 89.06 360 GLY B CA 1
ATOM 6319 C C . GLY B 1 360 ? 11.352 -24.484 -22.891 1 89.06 360 GLY B C 1
ATOM 6320 O O . GLY B 1 360 ? 11.867 -25.016 -21.906 1 89.06 360 GLY B O 1
ATOM 6321 N N . GLY B 1 361 ? 10.07 -24.188 -22.938 1 89.69 361 GLY B N 1
ATOM 6322 C CA . GLY B 1 361 ? 9.164 -24.531 -21.859 1 89.69 361 GLY B CA 1
ATOM 6323 C C . GLY B 1 361 ? 8.664 -25.969 -21.922 1 89.69 361 GLY B C 1
ATOM 6324 O O . GLY B 1 361 ? 8.086 -26.469 -20.969 1 89.69 361 GLY B O 1
ATOM 6325 N N . LEU B 1 362 ? 8.844 -26.656 -23.016 1 92.75 362 LEU B N 1
ATOM 6326 C CA . LEU B 1 362 ? 8.516 -28.078 -23.203 1 92.75 362 LEU B CA 1
ATOM 6327 C C . LEU B 1 362 ? 9.727 -28.953 -22.953 1 92.75 362 LEU B C 1
ATOM 6329 O O . LEU B 1 362 ? 10.703 -28.922 -23.703 1 92.75 362 LEU B O 1
ATOM 6333 N N . ARG B 1 363 ? 9.656 -29.812 -21.922 1 86 363 ARG B N 1
ATOM 6334 C CA . ARG B 1 363 ? 10.906 -30.375 -21.406 1 86 363 ARG B CA 1
ATOM 6335 C C . ARG B 1 363 ? 10.875 -31.891 -21.438 1 86 363 ARG B C 1
ATOM 6337 O O . ARG B 1 363 ? 11.828 -32.562 -21.016 1 86 363 ARG B O 1
ATOM 6344 N N . GLY B 1 364 ? 9.898 -32.5 -21.906 1 84.19 364 GLY B N 1
ATOM 6345 C CA . GLY B 1 364 ? 9.797 -33.969 -21.906 1 84.19 364 GLY B CA 1
ATOM 6346 C C . GLY B 1 364 ? 10.883 -34.625 -22.719 1 84.19 364 GLY B C 1
ATOM 6347 O O . GLY B 1 364 ? 11.352 -35.719 -22.375 1 84.19 364 GLY B O 1
ATOM 6348 N N . ASP B 1 365 ? 11.305 -34 -23.781 1 87.81 365 ASP B N 1
ATOM 6349 C CA . ASP B 1 365 ? 12.32 -34.5 -24.703 1 87.81 365 ASP B CA 1
ATOM 6350 C C . ASP B 1 365 ? 12.047 -35.969 -25.062 1 87.81 365 ASP B C 1
ATOM 6352 O O . ASP B 1 365 ? 12.93 -36.812 -24.938 1 87.81 365 ASP B O 1
ATOM 6356 N N . ARG B 1 366 ? 10.836 -36.281 -25.516 1 89.75 366 ARG B N 1
ATOM 6357 C CA . ARG B 1 366 ? 10.383 -37.625 -25.781 1 89.75 366 ARG B CA 1
ATOM 6358 C C . ARG B 1 366 ? 9.547 -37.688 -27.062 1 89.75 366 ARG B C 1
ATOM 6360 O O . ARG B 1 366 ? 9.047 -36.656 -27.516 1 89.75 366 ARG B O 1
ATOM 6367 N N . LEU B 1 367 ? 9.562 -38.844 -27.719 1 90.88 367 LEU B N 1
ATOM 6368 C CA . LEU B 1 367 ? 8.609 -39.219 -28.766 1 90.88 367 LEU B CA 1
ATOM 6369 C C . LEU B 1 367 ? 7.578 -40.219 -28.234 1 90.88 367 LEU B C 1
ATOM 6371 O O . LEU B 1 367 ? 7.914 -41.344 -27.938 1 90.88 367 LEU B O 1
ATOM 6375 N N . TYR B 1 368 ? 6.348 -39.75 -28 1 94.5 368 TYR B N 1
ATOM 6376 C CA . TYR B 1 368 ? 5.242 -40.656 -27.641 1 94.5 368 TYR B CA 1
ATOM 6377 C C . TYR B 1 368 ? 4.633 -41.312 -28.859 1 94.5 368 TYR B C 1
ATOM 6379 O O . TYR B 1 368 ? 4.156 -40.625 -29.766 1 94.5 368 TYR B O 1
ATOM 6387 N N . ASN B 1 369 ? 4.664 -42.531 -28.875 1 92.75 369 ASN B N 1
ATOM 6388 C CA . ASN B 1 369 ? 4.062 -43.25 -30.016 1 92.75 369 ASN B CA 1
ATOM 6389 C C . ASN B 1 369 ? 2.541 -43.156 -29.984 1 92.75 369 ASN B C 1
ATOM 6391 O O . ASN B 1 369 ? 1.944 -42.938 -28.922 1 92.75 369 ASN B O 1
ATOM 6395 N N . ALA B 1 370 ? 2.006 -43.219 -31.25 1 94.44 370 ALA B N 1
ATOM 6396 C CA . ALA B 1 370 ? 0.554 -43.375 -31.297 1 94.44 370 ALA B CA 1
ATOM 6397 C C . ALA B 1 370 ? 0.093 -44.531 -30.438 1 94.44 370 ALA B C 1
ATOM 6399 O O . ALA B 1 370 ? 0.733 -45.594 -30.422 1 94.44 370 ALA B O 1
ATOM 6400 N N . GLY B 1 371 ? -0.934 -44.344 -29.656 1 93.62 371 GLY B N 1
ATOM 6401 C CA . GLY B 1 371 ? -1.452 -45.406 -28.781 1 93.62 371 GLY B CA 1
ATOM 6402 C C . GLY B 1 371 ? -0.961 -45.25 -27.344 1 93.62 371 GLY B C 1
ATOM 6403 O O . GLY B 1 371 ? -1.377 -46.031 -26.469 1 93.62 371 GLY B O 1
ATOM 6404 N N . THR B 1 372 ? -0.08 -44.312 -27.141 1 94.88 372 THR B N 1
ATOM 6405 C CA . THR B 1 372 ? 0.44 -44.125 -25.781 1 94.88 372 THR B CA 1
ATOM 6406 C C . THR B 1 372 ? -0.646 -43.562 -24.875 1 94.88 372 THR B C 1
ATOM 6408 O O . THR B 1 372 ? -1.34 -42.625 -25.219 1 94.88 372 THR B O 1
ATOM 6411 N N . ALA B 1 373 ? -0.788 -44.219 -23.766 1 95.69 373 ALA B N 1
ATOM 6412 C CA . ALA B 1 373 ? -1.631 -43.656 -22.719 1 95.69 373 ALA B CA 1
ATOM 6413 C C . ALA B 1 373 ? -0.889 -42.562 -21.938 1 95.69 373 ALA B C 1
ATOM 6415 O O . ALA B 1 373 ? 0.05 -42.844 -21.203 1 95.69 373 ALA B O 1
ATOM 6416 N N . LEU B 1 374 ? -1.314 -41.375 -22.156 1 94.81 374 LEU B N 1
ATOM 6417 C CA . LEU B 1 374 ? -0.663 -40.25 -21.5 1 94.81 374 LEU B CA 1
ATOM 6418 C C . LEU B 1 374 ? -1.177 -40.062 -20.078 1 94.81 374 LEU B C 1
ATOM 6420 O O . LEU B 1 374 ? -2.369 -40.25 -19.812 1 94.81 374 LEU B O 1
ATOM 6424 N N . THR B 1 375 ? -0.223 -39.75 -19.156 1 92.69 375 THR B N 1
ATOM 6425 C CA . THR B 1 375 ? -0.565 -39.5 -17.766 1 92.69 375 THR B CA 1
ATOM 6426 C C . THR B 1 375 ? -0.265 -38.062 -17.375 1 92.69 375 THR B C 1
ATOM 6428 O O . THR B 1 375 ? 0.361 -37.344 -18.141 1 92.69 375 THR B O 1
ATOM 6431 N N . ARG B 1 376 ? -0.836 -37.656 -16.188 1 90.94 376 ARG B N 1
ATOM 6432 C CA . ARG B 1 376 ? -0.51 -36.312 -15.695 1 90.94 376 ARG B CA 1
ATOM 6433 C C . ARG B 1 376 ? 0.986 -36.188 -15.43 1 90.94 376 ARG B C 1
ATOM 6435 O O . ARG B 1 376 ? 1.561 -35.125 -15.617 1 90.94 376 ARG B O 1
ATOM 6442 N N . ARG B 1 377 ? 1.598 -37.188 -14.992 1 85.75 377 ARG B N 1
ATOM 6443 C CA . ARG B 1 377 ? 3.041 -37.188 -14.781 1 85.75 377 ARG B CA 1
ATOM 6444 C C . ARG B 1 377 ? 3.781 -36.875 -16.078 1 85.75 377 ARG B C 1
ATOM 6446 O O . ARG B 1 377 ? 4.797 -36.156 -16.062 1 85.75 377 ARG B O 1
ATOM 6453 N N . ASP B 1 378 ? 3.289 -37.469 -17.141 1 90.19 378 ASP B N 1
ATOM 6454 C CA . ASP B 1 378 ? 3.871 -37.156 -18.453 1 90.19 378 ASP B CA 1
ATOM 6455 C C . ASP B 1 378 ? 3.775 -35.656 -18.75 1 90.19 378 ASP B C 1
ATOM 6457 O O . ASP B 1 378 ? 4.746 -35.062 -19.203 1 90.19 378 ASP B O 1
ATOM 6461 N N . ILE B 1 379 ? 2.615 -35.125 -18.484 1 93.19 379 ILE B N 1
ATOM 6462 C CA . ILE B 1 379 ? 2.391 -33.719 -18.797 1 93.19 379 ILE B CA 1
ATOM 6463 C C . ILE B 1 379 ? 3.229 -32.844 -17.859 1 93.19 379 ILE B C 1
ATOM 6465 O O . ILE B 1 379 ? 3.793 -31.844 -18.281 1 93.19 379 ILE B O 1
ATOM 6469 N N . LEU B 1 380 ? 3.264 -33.219 -16.625 1 87.19 380 LEU B N 1
ATOM 6470 C CA . LEU B 1 380 ? 4.109 -32.469 -15.68 1 87.19 380 LEU B CA 1
ATOM 6471 C C . LEU B 1 380 ? 5.566 -32.5 -16.125 1 87.19 380 LEU B C 1
ATOM 6473 O O . LEU B 1 380 ? 6.285 -31.516 -15.969 1 87.19 380 LEU B O 1
ATOM 6477 N N . ALA B 1 381 ? 5.973 -33.625 -16.625 1 82.38 381 ALA B N 1
ATOM 6478 C CA . ALA B 1 381 ? 7.332 -33.75 -17.156 1 82.38 381 ALA B CA 1
ATOM 6479 C C . ALA B 1 381 ? 7.551 -32.781 -18.328 1 82.38 381 ALA B C 1
ATOM 6481 O O . ALA B 1 381 ? 8.641 -32.25 -18.5 1 82.38 381 ALA B O 1
ATOM 6482 N N . GLU B 1 382 ? 6.539 -32.594 -19.094 1 91.38 382 GLU B N 1
ATOM 6483 C CA . GLU B 1 382 ? 6.605 -31.703 -20.25 1 91.38 382 GLU B CA 1
ATOM 6484 C C . GLU B 1 382 ? 6.586 -30.234 -19.812 1 91.38 382 GLU B C 1
ATOM 6486 O O . GLU B 1 382 ? 7.176 -29.375 -20.484 1 91.38 382 GLU B O 1
ATOM 6491 N N . LEU B 1 383 ? 5.859 -29.984 -18.75 1 92.06 383 LEU B N 1
ATOM 6492 C CA . LEU B 1 383 ? 5.629 -28.625 -18.281 1 92.06 383 LEU B CA 1
ATOM 6493 C C . LEU B 1 383 ? 5.98 -28.484 -16.797 1 92.06 383 LEU B C 1
ATOM 6495 O O . LEU B 1 383 ? 5.117 -28.172 -15.977 1 92.06 383 LEU B O 1
ATOM 6499 N N . PRO B 1 384 ? 7.273 -28.516 -16.5 1 77.75 384 PRO B N 1
ATOM 6500 C CA . PRO B 1 384 ? 7.664 -28.672 -15.102 1 77.75 384 PRO B CA 1
ATOM 6501 C C . PRO B 1 384 ? 7.758 -27.344 -14.359 1 77.75 384 PRO B C 1
ATOM 6503 O O . PRO B 1 384 ? 7.973 -27.328 -13.141 1 77.75 384 PRO B O 1
ATOM 6506 N N . PHE B 1 385 ? 7.531 -26.219 -15.016 1 72.69 385 PHE B N 1
ATOM 6507 C CA . PHE B 1 385 ? 7.941 -24.938 -14.445 1 72.69 385 PHE B CA 1
ATOM 6508 C C . PHE B 1 385 ? 6.797 -24.297 -13.672 1 72.69 385 PHE B C 1
ATOM 6510 O O . PHE B 1 385 ? 6.961 -23.234 -13.078 1 72.69 385 PHE B O 1
ATOM 6517 N N . GLY B 1 386 ? 5.609 -24.984 -13.695 1 78.38 386 GLY B N 1
ATOM 6518 C CA . GLY B 1 386 ? 4.484 -24.422 -12.961 1 78.38 386 GLY B CA 1
ATOM 6519 C C . GLY B 1 386 ? 3.953 -23.141 -13.57 1 78.38 386 GLY B C 1
ATOM 6520 O O . GLY B 1 386 ? 3.371 -22.297 -12.867 1 78.38 386 GLY B O 1
ATOM 6521 N N . ASN B 1 387 ? 4.219 -22.922 -14.836 1 85.56 387 ASN B N 1
ATOM 6522 C CA . ASN B 1 387 ? 3.725 -21.734 -15.508 1 85.56 387 ASN B CA 1
ATOM 6523 C C . ASN B 1 387 ? 2.201 -21.719 -15.586 1 85.56 387 ASN B C 1
ATOM 6525 O O . ASN B 1 387 ? 1.567 -22.781 -15.578 1 85.56 387 ASN B O 1
ATOM 6529 N N . VAL B 1 388 ? 1.725 -20.578 -15.562 1 90.69 388 VAL B N 1
ATOM 6530 C CA . VAL B 1 388 ? 0.289 -20.391 -15.734 1 90.69 388 VAL B CA 1
ATOM 6531 C C . VAL B 1 388 ? 0.015 -19.688 -17.062 1 90.69 388 VAL B C 1
ATOM 6533 O O . VAL B 1 388 ? 0.909 -19.062 -17.641 1 90.69 388 VAL B O 1
ATOM 6536 N N . ALA B 1 389 ? -1.153 -19.891 -17.562 1 93.38 389 ALA B N 1
ATOM 6537 C CA . ALA B 1 389 ? -1.555 -19.25 -18.797 1 93.38 389 ALA B CA 1
ATOM 6538 C C . ALA B 1 389 ? -2.033 -17.812 -18.547 1 93.38 389 ALA B C 1
ATOM 6540 O O . ALA B 1 389 ? -2.91 -17.594 -17.719 1 93.38 389 ALA B O 1
ATOM 6541 N N . VAL B 1 390 ? -1.394 -16.922 -19.25 1 94.44 390 VAL B N 1
ATOM 6542 C CA . VAL B 1 390 ? -1.764 -15.516 -19.266 1 94.44 390 VAL B CA 1
ATOM 6543 C C . VAL B 1 390 ? -2.33 -15.141 -20.625 1 94.44 390 VAL B C 1
ATOM 6545 O O . VAL B 1 390 ? -1.934 -15.711 -21.641 1 94.44 390 VAL B O 1
ATOM 6548 N N . VAL B 1 391 ? -3.318 -14.25 -20.609 1 96.12 391 VAL B N 1
ATOM 6549 C CA . VAL B 1 391 ? -3.84 -13.742 -21.875 1 96.12 391 VAL B CA 1
ATOM 6550 C C . VAL B 1 391 ? -3.529 -12.258 -22 1 96.12 391 VAL B C 1
ATOM 6552 O O . VAL B 1 391 ? -3.869 -11.461 -21.125 1 96.12 391 VAL B O 1
ATOM 6555 N N . LEU B 1 392 ? -2.918 -11.898 -23.078 1 96.31 392 LEU B N 1
ATOM 6556 C CA . LEU B 1 392 ? -2.529 -10.516 -23.344 1 96.31 392 LEU B CA 1
ATOM 6557 C C . LEU B 1 392 ? -3.285 -9.961 -24.547 1 96.31 392 LEU B C 1
ATOM 6559 O O . LEU B 1 392 ? -3.562 -10.688 -25.5 1 96.31 392 LEU B O 1
ATOM 6563 N N . ASP B 1 393 ? -3.705 -8.727 -24.438 1 97.25 393 ASP B N 1
ATOM 6564 C CA . ASP B 1 393 ? -4.105 -7.941 -25.609 1 97.25 393 ASP B CA 1
ATOM 6565 C C . ASP B 1 393 ? -2.896 -7.289 -26.266 1 97.25 393 ASP B C 1
ATOM 6567 O O . ASP B 1 393 ? -2.289 -6.375 -25.703 1 97.25 393 ASP B O 1
ATOM 6571 N N . LEU B 1 394 ? -2.588 -7.742 -27.453 1 97.25 394 LEU B N 1
ATOM 6572 C CA . LEU B 1 394 ? -1.363 -7.32 -28.125 1 97.25 394 LEU B CA 1
ATOM 6573 C C . LEU B 1 394 ? -1.678 -6.668 -29.469 1 97.25 394 LEU B C 1
ATOM 6575 O O . LEU B 1 394 ? -2.611 -7.082 -30.156 1 97.25 394 LEU B O 1
ATOM 6579 N N . THR B 1 395 ? -0.871 -5.668 -29.828 1 96.88 395 THR B N 1
ATOM 6580 C CA . THR B 1 395 ? -0.917 -5.188 -31.203 1 96.88 395 THR B CA 1
ATOM 6581 C C . THR B 1 395 ? -0.288 -6.203 -32.156 1 96.88 395 THR B C 1
ATOM 6583 O O . THR B 1 395 ? 0.495 -7.055 -31.719 1 96.88 395 THR B O 1
ATOM 6586 N N . GLY B 1 396 ? -0.716 -6.055 -33.406 1 97.62 396 GLY B N 1
ATOM 6587 C CA . GLY B 1 396 ? -0.08 -6.906 -34.406 1 97.62 396 GLY B CA 1
ATOM 6588 C C . GLY B 1 396 ? 1.43 -6.762 -34.438 1 97.62 396 GLY B C 1
ATOM 6589 O O . GLY B 1 396 ? 2.15 -7.746 -34.625 1 97.62 396 GLY B O 1
ATOM 6590 N N . ALA B 1 397 ? 1.817 -5.566 -34.188 1 97.19 397 ALA B N 1
ATOM 6591 C CA . ALA B 1 397 ? 3.256 -5.312 -34.156 1 97.19 397 ALA B CA 1
ATOM 6592 C C . ALA B 1 397 ? 3.916 -6.062 -33 1 97.19 397 ALA B C 1
ATOM 6594 O O . ALA B 1 397 ? 5.023 -6.586 -33.156 1 97.19 397 ALA B O 1
ATOM 6595 N N . GLN B 1 398 ? 3.266 -6.117 -31.922 1 97.12 398 GLN B N 1
ATOM 6596 C CA . GLN B 1 398 ? 3.797 -6.82 -30.75 1 97.12 398 GLN B CA 1
ATOM 6597 C C . GLN B 1 398 ? 3.838 -8.328 -31 1 97.12 398 GLN B C 1
ATOM 6599 O O . GLN B 1 398 ? 4.801 -8.992 -30.609 1 97.12 398 GLN B O 1
ATOM 6604 N N . VAL B 1 399 ? 2.828 -8.852 -31.609 1 98.19 399 VAL B N 1
ATOM 6605 C CA . VAL B 1 399 ? 2.795 -10.281 -31.938 1 98.19 399 VAL B CA 1
ATOM 6606 C C . VAL B 1 399 ? 3.947 -10.625 -32.875 1 98.19 399 VAL B C 1
ATOM 6608 O O . VAL B 1 399 ? 4.676 -11.594 -32.625 1 98.19 399 VAL B O 1
ATOM 6611 N N . LYS B 1 400 ? 4.07 -9.805 -33.875 1 97.75 400 LYS B N 1
ATOM 6612 C CA . LYS B 1 400 ? 5.145 -10.055 -34.844 1 97.75 400 LYS B CA 1
ATOM 6613 C C . LYS B 1 400 ? 6.512 -9.977 -34.156 1 97.75 400 LYS B C 1
ATOM 6615 O O . LYS B 1 400 ? 7.387 -10.797 -34.438 1 97.75 400 LYS B O 1
ATOM 6620 N N . ALA B 1 401 ? 6.656 -8.977 -33.375 1 97.31 401 ALA B N 1
ATOM 6621 C CA . ALA B 1 401 ? 7.93 -8.812 -32.656 1 97.31 401 ALA B CA 1
ATOM 6622 C C . ALA B 1 401 ? 8.227 -10.016 -31.781 1 97.31 401 ALA B C 1
ATOM 6624 O O . ALA B 1 401 ? 9.383 -10.445 -31.672 1 97.31 401 ALA B O 1
ATOM 6625 N N . ALA B 1 402 ? 7.215 -10.508 -31.125 1 97.62 402 ALA B N 1
ATOM 6626 C CA . ALA B 1 402 ? 7.383 -11.695 -30.281 1 97.62 402 ALA B CA 1
ATOM 6627 C C . ALA B 1 402 ? 7.832 -12.891 -31.125 1 97.62 402 ALA B C 1
ATOM 6629 O O . ALA B 1 402 ? 8.75 -13.617 -30.734 1 97.62 402 ALA B O 1
ATOM 6630 N N . LEU B 1 403 ? 7.246 -13.078 -32.219 1 98.25 403 LEU B N 1
ATOM 6631 C CA . LEU B 1 403 ? 7.59 -14.195 -33.094 1 98.25 403 LEU B CA 1
ATOM 6632 C C . LEU B 1 403 ? 8.984 -14.008 -33.688 1 98.25 403 LEU B C 1
ATOM 6634 O O . LEU B 1 403 ? 9.719 -14.984 -33.875 1 98.25 403 LEU B O 1
ATOM 6638 N N . GLU B 1 404 ? 9.32 -12.727 -34 1 97.5 404 GLU B N 1
ATOM 6639 C CA . GLU B 1 404 ? 10.672 -12.453 -34.469 1 97.5 404 GLU B CA 1
ATOM 6640 C C . GLU B 1 404 ? 11.711 -12.883 -33.438 1 97.5 404 GLU B C 1
ATOM 6642 O O . GLU B 1 404 ? 12.742 -13.461 -33.781 1 97.5 404 GLU B O 1
ATOM 6647 N N . ASN B 1 405 ? 11.414 -12.539 -32.25 1 96.38 405 ASN B N 1
ATOM 6648 C CA . ASN B 1 405 ? 12.258 -13.047 -31.172 1 96.38 405 ASN B CA 1
ATOM 6649 C C . ASN B 1 405 ? 12.312 -14.57 -31.172 1 96.38 405 ASN B C 1
ATOM 6651 O O . ASN B 1 405 ? 13.391 -15.156 -31.016 1 96.38 405 ASN B O 1
ATOM 6655 N N . GLY B 1 406 ? 11.227 -15.227 -31.344 1 96.81 406 GLY B N 1
ATOM 6656 C CA . GLY B 1 406 ? 11.109 -16.672 -31.312 1 96.81 406 GLY B CA 1
ATOM 6657 C C . GLY B 1 406 ? 11.977 -17.359 -32.344 1 96.81 406 GLY B C 1
ATOM 6658 O O . GLY B 1 406 ? 12.555 -18.422 -32.062 1 96.81 406 GLY B O 1
ATOM 6659 N N . VAL B 1 407 ? 12.18 -16.734 -33.5 1 96.44 407 VAL B N 1
ATOM 6660 C CA . VAL B 1 407 ? 12.898 -17.406 -34.562 1 96.44 407 VAL B CA 1
ATOM 6661 C C . VAL B 1 407 ? 14.289 -16.797 -34.719 1 96.44 407 VAL B C 1
ATOM 6663 O O . VAL B 1 407 ? 14.969 -17.031 -35.719 1 96.44 407 VAL B O 1
ATOM 6666 N N . SER B 1 408 ? 14.719 -16.078 -33.75 1 94.94 408 SER B N 1
ATOM 6667 C CA . SER B 1 408 ? 15.961 -15.312 -33.875 1 94.94 408 SER B CA 1
ATOM 6668 C C . SER B 1 408 ? 17.172 -16.203 -33.625 1 94.94 408 SER B C 1
ATOM 6670 O O . SER B 1 408 ? 18.297 -15.867 -34.031 1 94.94 408 SER B O 1
ATOM 6672 N N . GLN B 1 409 ? 17 -17.328 -33 1 92.81 409 GLN B N 1
ATOM 6673 C CA . GLN B 1 409 ? 18.156 -18.141 -32.625 1 92.81 409 GLN B CA 1
ATOM 6674 C C . GLN B 1 409 ? 17.906 -19.609 -32.938 1 92.81 409 GLN B C 1
ATOM 6676 O O . GLN B 1 409 ? 18.219 -20.484 -32.094 1 92.81 409 GLN B O 1
ATOM 6681 N N . ILE B 1 410 ? 17.344 -19.922 -34.062 1 90.75 410 ILE B N 1
ATOM 6682 C CA . ILE B 1 410 ? 16.984 -21.281 -34.469 1 90.75 410 ILE B CA 1
ATOM 6683 C C . ILE B 1 410 ? 18.25 -22.141 -34.562 1 90.75 410 ILE B C 1
ATOM 6685 O O . ILE B 1 410 ? 18.266 -23.281 -34.094 1 90.75 410 ILE B O 1
ATOM 6689 N N . ALA B 1 411 ? 19.312 -21.594 -35.125 1 85.56 411 ALA B N 1
ATOM 6690 C CA . ALA B 1 411 ? 20.547 -22.328 -35.344 1 85.56 411 ALA B CA 1
ATOM 6691 C C . ALA B 1 411 ? 21.156 -22.781 -34.031 1 85.56 411 ALA B C 1
ATOM 6693 O O . ALA B 1 411 ? 21.828 -23.812 -33.969 1 85.56 411 ALA B O 1
ATOM 6694 N N . GLN B 1 412 ? 20.922 -22.047 -32.969 1 86.06 412 GLN B N 1
ATOM 6695 C CA . GLN B 1 412 ? 21.469 -22.359 -31.656 1 86.06 412 GLN B CA 1
ATOM 6696 C C . GLN B 1 412 ? 20.547 -23.312 -30.891 1 86.06 412 GLN B C 1
ATOM 6698 O O . GLN B 1 412 ? 20.906 -23.781 -29.797 1 86.06 412 GLN B O 1
ATOM 6703 N N . GLY B 1 413 ? 19.453 -23.656 -31.562 1 88.12 413 GLY B N 1
ATOM 6704 C CA . GLY B 1 413 ? 18.5 -24.469 -30.844 1 88.12 413 GLY B CA 1
ATOM 6705 C C . GLY B 1 413 ? 18 -23.828 -29.562 1 88.12 413 GLY B C 1
ATOM 6706 O O . GLY B 1 413 ? 17.812 -24.5 -28.547 1 88.12 413 GLY B O 1
ATOM 6707 N N . ALA B 1 414 ? 17.797 -22.531 -29.609 1 85.75 414 ALA B N 1
ATOM 6708 C CA . ALA B 1 414 ? 17.438 -21.781 -28.406 1 85.75 414 ALA B CA 1
ATOM 6709 C C . ALA B 1 414 ? 15.984 -22.062 -28.016 1 85.75 414 ALA B C 1
ATOM 6711 O O . ALA B 1 414 ? 15.125 -22.281 -28.875 1 85.75 414 ALA B O 1
ATOM 6712 N N . GLY B 1 415 ? 15.758 -21.984 -26.703 1 90.12 415 GLY B N 1
ATOM 6713 C CA . GLY B 1 415 ? 14.453 -22.297 -26.125 1 90.12 415 GLY B CA 1
ATOM 6714 C C . GLY B 1 415 ? 13.375 -21.297 -26.516 1 90.12 415 GLY B C 1
ATOM 6715 O O . GLY B 1 415 ? 12.188 -21.594 -26.391 1 90.12 415 GLY B O 1
ATOM 6716 N N . ARG B 1 416 ? 13.773 -20.188 -27.047 1 94.12 416 ARG B N 1
ATOM 6717 C CA . ARG B 1 416 ? 12.828 -19.125 -27.375 1 94.12 416 ARG B CA 1
ATOM 6718 C C . ARG B 1 416 ? 12 -19.484 -28.609 1 94.12 416 ARG B C 1
ATOM 6720 O O . ARG B 1 416 ? 11 -18.828 -28.906 1 94.12 416 ARG B O 1
ATOM 6727 N N . PHE B 1 417 ? 12.297 -20.625 -29.359 1 95.94 417 PHE B N 1
ATOM 6728 C CA . PHE B 1 417 ? 11.516 -20.984 -30.531 1 95.94 417 PHE B CA 1
ATOM 6729 C C . PHE B 1 417 ? 10.047 -21.156 -30.172 1 95.94 417 PHE B C 1
ATOM 6731 O O . PHE B 1 417 ? 9.711 -21.781 -29.172 1 95.94 417 PHE B O 1
ATOM 6738 N N . PRO B 1 418 ? 9.172 -20.547 -30.953 1 97.69 418 PRO B N 1
ATOM 6739 C CA . PRO B 1 418 ? 7.75 -20.531 -30.594 1 97.69 418 PRO B CA 1
ATOM 6740 C C . PRO B 1 418 ? 7.012 -21.797 -31.016 1 97.69 418 PRO B C 1
ATOM 6742 O O . PRO B 1 418 ? 7.371 -22.422 -32 1 97.69 418 PRO B O 1
ATOM 6745 N N . GLN B 1 419 ? 6.098 -22.234 -30.234 1 98.06 419 GLN B N 1
ATOM 6746 C CA . GLN B 1 419 ? 4.977 -23.094 -30.578 1 98.06 419 GLN B CA 1
ATOM 6747 C C . GLN B 1 419 ? 3.654 -22.344 -30.516 1 98.06 419 GLN B C 1
ATOM 6749 O O . GLN B 1 419 ? 3.424 -21.562 -29.594 1 98.06 419 GLN B O 1
ATOM 6754 N N . VAL B 1 420 ? 2.793 -22.547 -31.594 1 98.38 420 VAL B N 1
ATOM 6755 C CA . VAL B 1 420 ? 1.694 -21.594 -31.688 1 98.38 420 VAL B CA 1
ATOM 6756 C C . VAL B 1 420 ? 0.385 -22.328 -31.938 1 98.38 420 VAL B C 1
ATOM 6758 O O . VAL B 1 420 ? 0.394 -23.5 -32.344 1 98.38 420 VAL B O 1
ATOM 6761 N N . SER B 1 421 ? -0.669 -21.812 -31.672 1 98.12 421 SER B N 1
ATOM 6762 C CA . SER B 1 421 ? -2.031 -22.188 -32.031 1 98.12 421 SER B CA 1
ATOM 6763 C C . SER B 1 421 ? -2.848 -20.969 -32.469 1 98.12 421 SER B C 1
ATOM 6765 O O . SER B 1 421 ? -2.682 -19.875 -31.922 1 98.12 421 SER B O 1
ATOM 6767 N N . GLY B 1 422 ? -3.697 -21.156 -33.469 1 97.19 422 GLY B N 1
ATOM 6768 C CA . GLY B 1 422 ? -4.547 -20.078 -33.938 1 97.19 422 GLY B CA 1
ATOM 6769 C C . GLY B 1 422 ? -3.811 -19.094 -34.812 1 97.19 422 GLY B C 1
ATOM 6770 O O . GLY B 1 422 ? -4.309 -18 -35.062 1 97.19 422 GLY B O 1
ATOM 6771 N N . MET B 1 423 ? -2.605 -19.406 -35.156 1 96.5 423 MET B N 1
ATOM 6772 C CA . MET B 1 423 ? -1.825 -18.531 -36.062 1 96.5 423 MET B CA 1
ATOM 6773 C C . MET B 1 423 ? -1.024 -19.359 -37.062 1 96.5 423 MET B C 1
ATOM 6775 O O . MET B 1 423 ? -0.754 -20.547 -36.812 1 96.5 423 MET B O 1
ATOM 6779 N N . GLU B 1 424 ? -0.809 -18.797 -38.156 1 97.12 424 GLU B N 1
ATOM 6780 C CA . GLU B 1 424 ? 0.085 -19.328 -39.188 1 97.12 424 GLU B CA 1
ATOM 6781 C C . GLU B 1 424 ? 1.246 -18.375 -39.438 1 97.12 424 GLU B C 1
ATOM 6783 O O . GLU B 1 424 ? 1.033 -17.203 -39.781 1 97.12 424 GLU B O 1
ATOM 6788 N N . VAL B 1 425 ? 2.377 -18.922 -39.281 1 97.69 425 VAL B N 1
ATOM 6789 C CA . VAL B 1 425 ? 3.578 -18.094 -39.375 1 97.69 425 VAL B CA 1
ATOM 6790 C C . VAL B 1 425 ? 4.488 -18.641 -40.469 1 97.69 425 VAL B C 1
ATOM 6792 O O . VAL B 1 425 ? 4.863 -19.812 -40.469 1 97.69 425 VAL B O 1
ATOM 6795 N N . LEU B 1 426 ? 4.758 -17.844 -41.438 1 97.44 426 LEU B N 1
ATOM 6796 C CA . LEU B 1 426 ? 5.805 -18.125 -42.406 1 97.44 426 LEU B CA 1
ATOM 6797 C C . LEU B 1 426 ? 7.094 -17.406 -42.062 1 97.44 426 LEU B C 1
ATOM 6799 O O . LEU B 1 426 ? 7.102 -16.172 -41.938 1 97.44 426 LEU B O 1
ATOM 6803 N N . TYR B 1 427 ? 8.125 -18.188 -41.812 1 96.69 427 TYR B N 1
ATOM 6804 C CA . TYR B 1 427 ? 9.367 -17.547 -41.438 1 96.69 427 TYR B CA 1
ATOM 6805 C C . TYR B 1 427 ? 10.531 -18.031 -42.281 1 96.69 427 TYR B C 1
ATOM 6807 O O . TYR B 1 427 ? 10.453 -19.109 -42.875 1 96.69 427 TYR B O 1
ATOM 6815 N N . ASP B 1 428 ? 11.594 -17.203 -42.438 1 96.19 428 ASP B N 1
ATOM 6816 C CA . ASP B 1 428 ? 12.805 -17.484 -43.188 1 96.19 428 ASP B CA 1
ATOM 6817 C C . ASP B 1 428 ? 14.055 -17.203 -42.375 1 96.19 428 ASP B C 1
ATOM 6819 O O . ASP B 1 428 ? 14.469 -16.062 -42.219 1 96.19 428 ASP B O 1
ATOM 6823 N N . PRO B 1 429 ? 14.68 -18.312 -41.906 1 92.69 429 PRO B N 1
ATOM 6824 C CA . PRO B 1 429 ? 15.836 -18.141 -41 1 92.69 429 PRO B CA 1
ATOM 6825 C C . PRO B 1 429 ? 17.047 -17.547 -41.719 1 92.69 429 PRO B C 1
ATOM 6827 O O . PRO B 1 429 ? 18.016 -17.141 -41.062 1 92.69 429 PRO B O 1
ATOM 6830 N N . ALA B 1 430 ? 17.016 -17.5 -43 1 92.12 430 ALA B N 1
ATOM 6831 C CA . ALA B 1 430 ? 18.141 -16.953 -43.75 1 92.12 430 ALA B CA 1
ATOM 6832 C C . ALA B 1 430 ? 18.141 -15.422 -43.719 1 92.12 430 ALA B C 1
ATOM 6834 O O . ALA B 1 430 ? 19.156 -14.789 -44 1 92.12 430 ALA B O 1
ATOM 6835 N N . LEU B 1 431 ? 17.016 -14.922 -43.438 1 95.19 431 LEU B N 1
ATOM 6836 C CA . LEU B 1 431 ? 16.922 -13.469 -43.312 1 95.19 431 LEU B CA 1
ATOM 6837 C C . LEU B 1 431 ? 17.531 -12.977 -42 1 95.19 431 LEU B C 1
ATOM 6839 O O . LEU B 1 431 ? 17.703 -13.766 -41.062 1 95.19 431 LEU B O 1
ATOM 6843 N N . PRO B 1 432 ? 17.938 -11.664 -41.938 1 94.69 432 PRO B N 1
ATOM 6844 C CA . PRO B 1 432 ? 18.5 -11.133 -40.688 1 94.69 432 PRO B CA 1
ATOM 6845 C C . PRO B 1 432 ? 17.531 -11.219 -39.531 1 94.69 432 PRO B C 1
ATOM 6847 O O . PRO B 1 432 ? 16.328 -11.125 -39.719 1 94.69 432 PRO B O 1
ATOM 6850 N N . VAL B 1 433 ? 18.125 -11.391 -38.375 1 93.62 433 VAL B N 1
ATOM 6851 C CA . VAL B 1 433 ? 17.344 -11.398 -37.156 1 93.62 433 VAL B CA 1
ATOM 6852 C C . VAL B 1 433 ? 16.484 -10.133 -37.094 1 93.62 433 VAL B C 1
ATOM 6854 O O . VAL B 1 433 ? 16.969 -9.031 -37.375 1 93.62 433 VAL B O 1
ATOM 6857 N N . GLY B 1 434 ? 15.219 -10.281 -36.875 1 94.88 434 GLY B N 1
ATOM 6858 C CA . GLY B 1 434 ? 14.281 -9.172 -36.781 1 94.88 434 GLY B CA 1
ATOM 6859 C C . GLY B 1 434 ? 13.43 -9.031 -38.031 1 94.88 434 GLY B C 1
ATOM 6860 O O . GLY B 1 434 ? 12.43 -8.305 -38.031 1 94.88 434 GLY B O 1
ATOM 6861 N N . GLU B 1 435 ? 13.82 -9.82 -39.062 1 95.81 435 GLU B N 1
ATOM 6862 C CA . GLU B 1 435 ? 13.094 -9.75 -40.344 1 95.81 435 GLU B CA 1
ATOM 6863 C C . GLU B 1 435 ? 12.711 -11.141 -40.844 1 95.81 435 GLU B C 1
ATOM 6865 O O . GLU B 1 435 ? 12.414 -11.32 -42 1 95.81 435 GLU B O 1
ATOM 6870 N N . ARG B 1 436 ? 12.602 -12.062 -39.969 1 96.94 436 ARG B N 1
ATOM 6871 C CA . ARG B 1 436 ? 12.492 -13.453 -40.406 1 96.94 436 ARG B CA 1
ATOM 6872 C C . ARG B 1 436 ? 11.031 -13.867 -40.531 1 96.94 436 ARG B C 1
ATOM 6874 O O . ARG B 1 436 ? 10.727 -14.875 -41.188 1 96.94 436 ARG B O 1
ATOM 6881 N N . VAL B 1 437 ? 10.125 -13.203 -39.875 1 97.62 437 VAL B N 1
ATOM 6882 C CA . VAL B 1 437 ? 8.703 -13.492 -40.031 1 97.62 437 VAL B CA 1
ATOM 6883 C C . VAL B 1 437 ? 8.172 -12.82 -41.281 1 97.62 437 VAL B C 1
ATOM 6885 O O . VAL B 1 437 ? 7.926 -11.609 -41.281 1 97.62 437 VAL B O 1
ATOM 6888 N N . VAL B 1 438 ? 7.871 -13.633 -42.281 1 96.31 438 VAL B N 1
ATOM 6889 C CA . VAL B 1 438 ? 7.527 -13.148 -43.625 1 96.31 438 VAL B CA 1
ATOM 6890 C C . VAL B 1 438 ? 6.02 -12.938 -43.719 1 96.31 438 VAL B C 1
ATOM 6892 O O . VAL B 1 438 ? 5.559 -12 -44.375 1 96.31 438 VAL B O 1
ATOM 6895 N N . ALA B 1 439 ? 5.332 -13.852 -43.188 1 96.38 439 ALA B N 1
ATOM 6896 C CA . ALA B 1 439 ? 3.873 -13.758 -43.188 1 96.38 439 ALA B CA 1
ATOM 6897 C C . ALA B 1 439 ? 3.312 -14.25 -41.844 1 96.38 439 ALA B C 1
ATOM 6899 O O . ALA B 1 439 ? 3.875 -15.156 -41.219 1 96.38 439 ALA B O 1
ATOM 6900 N N . LEU B 1 440 ? 2.271 -13.625 -41.438 1 97.31 440 LEU B N 1
ATOM 6901 C CA . LEU B 1 440 ? 1.622 -13.93 -40.156 1 97.31 440 LEU B CA 1
ATOM 6902 C C . LEU B 1 440 ? 0.109 -13.773 -40.281 1 97.31 440 LEU B C 1
ATOM 6904 O O . LEU B 1 440 ? -0.383 -12.719 -40.688 1 97.31 440 LEU B O 1
ATOM 6908 N N . GLN B 1 441 ? -0.559 -14.844 -40 1 97.5 441 GLN B N 1
ATOM 6909 C CA . GLN B 1 441 ? -2.018 -14.82 -40 1 97.5 441 GLN B CA 1
ATOM 6910 C C . GLN B 1 441 ? -2.578 -15.289 -38.656 1 97.5 441 GLN B C 1
ATOM 6912 O O . GLN B 1 441 ? -2.023 -16.188 -38.031 1 97.5 441 GLN B O 1
ATOM 6917 N N . ILE B 1 442 ? -3.588 -14.664 -38.25 1 97.06 442 ILE B N 1
ATOM 6918 C CA . ILE B 1 442 ? -4.406 -15.102 -37.125 1 97.06 442 ILE B CA 1
ATOM 6919 C C . ILE B 1 442 ? -5.859 -15.242 -37.594 1 97.06 442 ILE B C 1
ATOM 6921 O O . ILE B 1 442 ? -6.418 -14.336 -38.219 1 97.06 442 ILE B O 1
ATOM 6925 N N . ASP B 1 443 ? -6.449 -16.344 -37.312 1 92.19 443 ASP B N 1
ATOM 6926 C CA . ASP B 1 443 ? -7.812 -16.641 -37.719 1 92.19 443 ASP B CA 1
ATOM 6927 C C . ASP B 1 443 ? -7.957 -16.484 -39.25 1 92.19 443 ASP B C 1
ATOM 6929 O O . ASP B 1 443 ? -8.938 -15.922 -39.719 1 92.19 443 ASP B O 1
ATOM 6933 N N . GLY B 1 444 ? -6.949 -16.828 -39.875 1 92.31 444 GLY B N 1
ATOM 6934 C CA . GLY B 1 444 ? -6.984 -16.844 -41.312 1 92.31 444 GLY B CA 1
ATOM 6935 C C . GLY B 1 444 ? -6.82 -15.469 -41.938 1 92.31 444 GLY B C 1
ATOM 6936 O O . GLY B 1 444 ? -6.906 -15.312 -43.156 1 92.31 444 GLY B O 1
ATOM 6937 N N . ARG B 1 445 ? -6.629 -14.461 -41.188 1 96 445 ARG B N 1
ATOM 6938 C CA . ARG B 1 445 ? -6.461 -13.102 -41.688 1 96 445 ARG B CA 1
ATOM 6939 C C . ARG B 1 445 ? -5.059 -12.578 -41.406 1 96 445 ARG B C 1
ATOM 6941 O O . ARG B 1 445 ? -4.492 -12.859 -40.344 1 96 445 ARG B O 1
ATOM 6948 N N . THR B 1 446 ? -4.633 -11.844 -42.344 1 97 446 THR B N 1
ATOM 6949 C CA . THR B 1 446 ? -3.318 -11.234 -42.188 1 97 446 THR B CA 1
ATOM 6950 C C . THR B 1 446 ? -3.311 -10.297 -40.969 1 97 446 THR B C 1
ATOM 6952 O O . THR B 1 446 ? -4.223 -9.484 -40.812 1 97 446 THR B O 1
ATOM 6955 N N . VAL B 1 447 ? -2.293 -10.422 -40.188 1 97.25 447 VAL B N 1
ATOM 6956 C CA . VAL B 1 447 ? -2.18 -9.617 -38.969 1 97.25 447 VAL B CA 1
ATOM 6957 C C . VAL B 1 447 ? -1.805 -8.188 -39.344 1 97.25 447 VAL B C 1
ATOM 6959 O O . VAL B 1 447 ? -0.845 -7.953 -40.062 1 97.25 447 VAL B O 1
ATOM 6962 N N . GLU B 1 448 ? -2.58 -7.195 -38.844 1 97.12 448 GLU B N 1
ATOM 6963 C CA . GLU B 1 448 ? -2.299 -5.773 -39 1 97.12 448 GLU B CA 1
ATOM 6964 C C . GLU B 1 448 ? -1.486 -5.219 -37.844 1 97.12 448 GLU B C 1
ATOM 6966 O O . GLU B 1 448 ? -1.803 -5.48 -36.688 1 97.12 448 GLU B O 1
ATOM 6971 N N . PRO B 1 449 ? -0.491 -4.449 -38.156 1 96.19 449 PRO B N 1
ATOM 6972 C CA . PRO B 1 449 ? 0.411 -3.973 -37.125 1 96.19 449 PRO B CA 1
ATOM 6973 C C . PRO B 1 449 ? -0.321 -3.219 -36 1 96.19 449 PRO B C 1
ATOM 6975 O O . PRO B 1 449 ? 0.023 -3.357 -34.844 1 96.19 449 PRO B O 1
ATOM 6978 N N . GLU B 1 450 ? -1.312 -2.48 -36.344 1 95.44 450 GLU B N 1
ATOM 6979 C CA . GLU B 1 450 ? -2.002 -1.669 -35.344 1 95.44 450 GLU B CA 1
ATOM 6980 C C . GLU B 1 450 ? -3.248 -2.379 -34.844 1 95.44 450 GLU B C 1
ATOM 6982 O O . GLU B 1 450 ? -3.924 -1.874 -33.938 1 95.44 450 GLU B O 1
ATOM 6987 N N . GLY B 1 451 ? -3.535 -3.535 -35.469 1 95.88 451 GLY B N 1
ATOM 6988 C CA . GLY B 1 451 ? -4.641 -4.328 -34.969 1 95.88 451 GLY B CA 1
ATOM 6989 C C . GLY B 1 451 ? -4.375 -4.902 -33.594 1 95.88 451 GLY B C 1
ATOM 6990 O O . GLY B 1 451 ? -3.225 -4.969 -33.156 1 95.88 451 GLY B O 1
ATOM 6991 N N . HIS B 1 452 ? -5.465 -5.266 -32.875 1 97.19 452 HIS B N 1
ATOM 6992 C CA . HIS B 1 452 ? -5.352 -5.879 -31.547 1 97.19 452 HIS B CA 1
ATOM 6993 C C . HIS B 1 452 ? -5.781 -7.34 -31.578 1 97.19 452 HIS B C 1
ATOM 6995 O O . HIS B 1 452 ? -6.762 -7.688 -32.25 1 97.19 452 HIS B O 1
ATOM 7001 N N . TYR B 1 453 ? -5.012 -8.156 -30.922 1 97.69 453 TYR B N 1
ATOM 7002 C CA . TYR B 1 453 ? -5.23 -9.594 -30.875 1 97.69 453 TYR B CA 1
ATOM 7003 C C . TYR B 1 453 ? -5.043 -10.133 -29.453 1 97.69 453 TYR B C 1
ATOM 7005 O O . TYR B 1 453 ? -4.109 -9.734 -28.75 1 97.69 453 TYR B O 1
ATOM 7013 N N . THR B 1 454 ? -5.973 -11.047 -29 1 97.75 454 THR B N 1
ATOM 7014 C CA . THR B 1 454 ? -5.789 -11.734 -27.719 1 97.75 454 THR B CA 1
ATOM 7015 C C . THR B 1 454 ? -4.93 -12.984 -27.906 1 97.75 454 THR B C 1
ATOM 7017 O O . THR B 1 454 ? -5.242 -13.844 -28.719 1 97.75 454 THR B O 1
ATOM 7020 N N . VAL B 1 455 ? -3.842 -13.023 -27.141 1 98.19 455 VAL B N 1
ATOM 7021 C CA . VAL B 1 455 ? -2.896 -14.125 -27.281 1 98.19 455 VAL B CA 1
ATOM 7022 C C . VAL B 1 455 ? -2.621 -14.742 -25.922 1 98.19 455 VAL B C 1
ATOM 7024 O O . VAL B 1 455 ? -2.195 -14.055 -24.984 1 98.19 455 VAL B O 1
ATOM 7027 N N . ALA B 1 456 ? -2.924 -16.047 -25.781 1 98.12 456 ALA B N 1
ATOM 7028 C CA . ALA B 1 456 ? -2.549 -16.797 -24.578 1 98.12 456 ALA B CA 1
ATOM 7029 C C . ALA B 1 456 ? -1.066 -17.156 -24.594 1 98.12 456 ALA B C 1
ATOM 7031 O O . ALA B 1 456 ? -0.561 -17.688 -25.594 1 98.12 456 ALA B O 1
ATOM 7032 N N . VAL B 1 457 ? -0.373 -16.812 -23.547 1 97.25 457 VAL B N 1
ATOM 7033 C CA . VAL B 1 457 ? 1.04 -17.156 -23.406 1 97.25 457 VAL B CA 1
ATOM 7034 C C . VAL B 1 457 ? 1.301 -17.672 -21.984 1 97.25 457 VAL B C 1
ATOM 7036 O O . VAL B 1 457 ? 0.412 -17.656 -21.141 1 97.25 457 VAL B O 1
ATOM 7039 N N . ASN B 1 458 ? 2.4 -18.312 -21.797 1 93.38 458 ASN B N 1
ATOM 7040 C CA . ASN B 1 458 ? 2.756 -18.625 -20.422 1 93.38 458 ASN B CA 1
ATOM 7041 C C . ASN B 1 458 ? 3.336 -17.406 -19.703 1 93.38 458 ASN B C 1
ATOM 7043 O O . ASN B 1 458 ? 3.828 -16.484 -20.344 1 93.38 458 ASN B O 1
ATOM 7047 N N . ASP B 1 459 ? 3.223 -17.453 -18.328 1 90.69 459 ASP B N 1
ATOM 7048 C CA . ASP B 1 459 ? 3.547 -16.281 -17.531 1 90.69 459 ASP B CA 1
ATOM 7049 C C . ASP B 1 459 ? 5.043 -15.969 -17.594 1 90.69 459 ASP B C 1
ATOM 7051 O O . ASP B 1 459 ? 5.453 -14.82 -17.422 1 90.69 459 ASP B O 1
ATOM 7055 N N . TYR B 1 460 ? 5.867 -16.906 -17.844 1 86.75 460 TYR B N 1
ATOM 7056 C CA . TYR B 1 460 ? 7.305 -16.688 -17.953 1 86.75 460 TYR B CA 1
ATOM 7057 C C . TYR B 1 460 ? 7.629 -15.773 -19.125 1 86.75 460 TYR B C 1
ATOM 7059 O O . TYR B 1 460 ? 8.32 -14.766 -18.969 1 86.75 460 TYR B O 1
ATOM 7067 N N . ILE B 1 461 ? 7.113 -16.047 -20.375 1 92.44 461 ILE B N 1
ATOM 7068 C CA . ILE B 1 461 ? 7.434 -15.234 -21.547 1 92.44 461 ILE B CA 1
ATOM 7069 C C . ILE B 1 461 ? 6.605 -13.953 -21.516 1 92.44 461 ILE B C 1
ATOM 7071 O O . ILE B 1 461 ? 7.012 -12.93 -22.078 1 92.44 461 ILE B O 1
ATOM 7075 N N . ALA B 1 462 ? 5.531 -14.016 -20.875 1 93.81 462 ALA B N 1
ATOM 7076 C CA . ALA B 1 462 ? 4.734 -12.805 -20.719 1 93.81 462 ALA B CA 1
ATOM 7077 C C . ALA B 1 462 ? 5.535 -11.703 -20.031 1 93.81 462 ALA B C 1
ATOM 7079 O O . ALA B 1 462 ? 5.332 -10.516 -20.281 1 93.81 462 ALA B O 1
ATOM 7080 N N . ARG B 1 463 ? 6.43 -12.125 -19.172 1 85.44 463 ARG B N 1
ATOM 7081 C CA . ARG B 1 463 ? 7.242 -11.164 -18.453 1 85.44 463 ARG B CA 1
ATOM 7082 C C . ARG B 1 463 ? 8.586 -10.945 -19.141 1 85.44 463 ARG B C 1
ATOM 7084 O O . ARG B 1 463 ? 9.531 -10.438 -18.531 1 85.44 463 ARG B O 1
ATOM 7091 N N . GLY B 1 464 ? 8.695 -11.43 -20.328 1 86.81 464 GLY B N 1
ATOM 7092 C CA . GLY B 1 464 ? 9.891 -11.18 -21.125 1 86.81 464 GLY B CA 1
ATOM 7093 C C . GLY B 1 464 ? 10.867 -12.336 -21.109 1 86.81 464 GLY B C 1
ATOM 7094 O O . GLY B 1 464 ? 11.969 -12.234 -21.641 1 86.81 464 GLY B O 1
ATOM 7095 N N . GLY B 1 465 ? 10.461 -13.375 -20.375 1 81.38 465 GLY B N 1
ATOM 7096 C CA . GLY B 1 465 ? 11.336 -14.539 -20.359 1 81.38 465 GLY B CA 1
ATOM 7097 C C . GLY B 1 465 ? 11.734 -15 -21.75 1 81.38 465 GLY B C 1
ATOM 7098 O O . GLY B 1 465 ? 10.93 -14.945 -22.672 1 81.38 465 GLY B O 1
ATOM 7099 N N . ASP B 1 466 ? 13.008 -15.531 -21.938 1 86.62 466 ASP B N 1
ATOM 7100 C CA . ASP B 1 466 ? 13.578 -16.016 -23.188 1 86.62 466 ASP B CA 1
ATOM 7101 C C . ASP B 1 466 ? 13.617 -14.906 -24.25 1 86.62 466 ASP B C 1
ATOM 7103 O O . ASP B 1 466 ? 13.484 -15.172 -25.438 1 86.62 466 ASP B O 1
ATOM 7107 N N . GLY B 1 467 ? 13.547 -13.648 -23.828 1 86.44 467 GLY B N 1
ATOM 7108 C CA . GLY B 1 467 ? 13.703 -12.516 -24.719 1 86.44 467 GLY B CA 1
ATOM 7109 C C . GLY B 1 467 ? 12.383 -11.984 -25.25 1 86.44 467 GLY B C 1
ATOM 7110 O O . GLY B 1 467 ? 12.359 -11.117 -26.125 1 86.44 467 GLY B O 1
ATOM 7111 N N . TYR B 1 468 ? 11.32 -12.453 -24.75 1 94.12 468 TYR B N 1
ATOM 7112 C CA . TYR B 1 468 ? 10.016 -12.039 -25.25 1 94.12 468 TYR B CA 1
ATOM 7113 C C . TYR B 1 468 ? 9.586 -10.719 -24.625 1 94.12 468 TYR B C 1
ATOM 7115 O O . TYR B 1 468 ? 8.461 -10.586 -24.141 1 94.12 468 TYR B O 1
ATOM 7123 N N . ASP B 1 469 ? 10.391 -9.742 -24.797 1 89.06 469 ASP B N 1
ATOM 7124 C CA . ASP B 1 469 ? 10.164 -8.414 -24.234 1 89.06 469 ASP B CA 1
ATOM 7125 C C . ASP B 1 469 ? 8.938 -7.754 -24.859 1 89.06 469 ASP B C 1
ATOM 7127 O O . ASP B 1 469 ? 8.234 -6.977 -24.203 1 89.06 469 ASP B O 1
ATOM 7131 N N . ALA B 1 470 ? 8.68 -8.086 -26.094 1 92.62 470 ALA B N 1
ATOM 7132 C CA . ALA B 1 470 ? 7.566 -7.492 -26.828 1 92.62 470 ALA B CA 1
ATOM 7133 C C . ALA B 1 470 ? 6.234 -7.793 -26.141 1 92.62 470 ALA B C 1
ATOM 7135 O O . ALA B 1 470 ? 5.27 -7.039 -26.281 1 92.62 470 ALA B O 1
ATOM 7136 N N . LEU B 1 471 ? 6.195 -8.875 -25.375 1 93.62 471 LEU B N 1
ATOM 7137 C CA . LEU B 1 471 ? 4.961 -9.289 -24.719 1 93.62 471 LEU B CA 1
ATOM 7138 C C . LEU B 1 471 ? 4.695 -8.453 -23.469 1 93.62 471 LEU B C 1
ATOM 7140 O O . LEU B 1 471 ? 3.549 -8.312 -23.047 1 93.62 471 LEU B O 1
ATOM 7144 N N . GLY B 1 472 ? 5.715 -7.957 -22.891 1 86.25 472 GLY B N 1
ATOM 7145 C CA . GLY B 1 472 ? 5.602 -7.172 -21.672 1 86.25 472 GLY B CA 1
ATOM 7146 C C . GLY B 1 472 ? 4.789 -5.906 -21.844 1 86.25 472 GLY B C 1
ATOM 7147 O O . GLY B 1 472 ? 4.211 -5.391 -20.891 1 86.25 472 GLY B O 1
ATOM 7148 N N . GLY B 1 473 ? 4.695 -5.398 -23.031 1 82.81 473 GLY B N 1
ATOM 7149 C CA . GLY B 1 473 ? 3.938 -4.188 -23.312 1 82.81 473 GLY B CA 1
ATOM 7150 C C . GLY B 1 473 ? 2.457 -4.445 -23.531 1 82.81 473 GLY B C 1
ATOM 7151 O O . GLY B 1 473 ? 1.668 -3.506 -23.641 1 82.81 473 GLY B O 1
ATOM 7152 N N . GLY B 1 474 ? 2.107 -5.711 -23.5 1 90.31 474 GLY B N 1
ATOM 7153 C CA . GLY B 1 474 ? 0.711 -6.051 -23.734 1 90.31 474 GLY B CA 1
ATOM 7154 C C . GLY B 1 474 ? -0.155 -5.852 -22.5 1 90.31 474 GLY B C 1
ATOM 7155 O O . GLY B 1 474 ? 0.312 -6.016 -21.375 1 90.31 474 GLY B O 1
ATOM 7156 N N . ARG B 1 475 ? -1.372 -5.398 -22.703 1 90.94 475 ARG B N 1
ATOM 7157 C CA . ARG B 1 475 ? -2.33 -5.258 -21.609 1 90.94 475 ARG B CA 1
ATOM 7158 C C . ARG B 1 475 ? -2.855 -6.621 -21.172 1 90.94 475 ARG B C 1
ATOM 7160 O O . ARG B 1 475 ? -3.434 -7.359 -21.969 1 90.94 475 ARG B O 1
ATOM 7167 N N . PRO B 1 476 ? -2.703 -7 -19.875 1 91 476 PRO B N 1
ATOM 7168 C CA . PRO B 1 476 ? -3.207 -8.297 -19.422 1 91 476 PRO B CA 1
ATOM 7169 C C . PRO B 1 476 ? -4.73 -8.344 -19.328 1 91 476 PRO B C 1
ATOM 7171 O O . PRO B 1 476 ? -5.344 -7.449 -18.75 1 91 476 PRO B O 1
ATOM 7174 N N . ILE B 1 477 ? -5.281 -9.281 -20.047 1 88.62 477 ILE B N 1
ATOM 7175 C CA . ILE B 1 477 ? -6.695 -9.602 -19.891 1 88.62 477 ILE B CA 1
ATOM 7176 C C . ILE B 1 477 ? -6.871 -10.617 -18.75 1 88.62 477 ILE B C 1
ATOM 7178 O O . ILE B 1 477 ? -7.746 -10.461 -17.906 1 88.62 477 ILE B O 1
ATOM 7182 N N . ILE B 1 478 ? -6.035 -11.664 -18.766 1 86.19 478 ILE B N 1
ATOM 7183 C CA . ILE B 1 478 ? -5.801 -12.594 -17.672 1 86.19 478 ILE B CA 1
ATOM 7184 C C . ILE B 1 478 ? -4.355 -12.477 -17.188 1 86.19 478 ILE B C 1
ATOM 7186 O O . ILE B 1 478 ? -3.418 -12.742 -17.953 1 86.19 478 ILE B O 1
ATOM 7190 N N . ASP B 1 479 ? -4.199 -12.023 -15.938 1 86.88 479 ASP B N 1
ATOM 7191 C CA . ASP B 1 479 ? -2.832 -11.875 -15.453 1 86.88 479 ASP B CA 1
ATOM 7192 C C . ASP B 1 479 ? -2.365 -13.141 -14.734 1 86.88 479 ASP B C 1
ATOM 7194 O O . ASP B 1 479 ? -3.092 -14.133 -14.68 1 86.88 479 ASP B O 1
ATOM 7198 N N . ALA B 1 480 ? -1.091 -13.094 -14.266 1 78.5 480 ALA B N 1
ATOM 7199 C CA . ALA B 1 480 ? -0.477 -14.281 -13.68 1 78.5 480 ALA B CA 1
ATOM 7200 C C . ALA B 1 480 ? -1.201 -14.695 -12.406 1 78.5 480 ALA B C 1
ATOM 7202 O O . ALA B 1 480 ? -1.292 -15.891 -12.094 1 78.5 480 ALA B O 1
ATOM 7203 N N . ALA B 1 481 ? -1.744 -13.789 -11.734 1 72.88 481 ALA B N 1
ATOM 7204 C CA . ALA B 1 481 ? -2.451 -14.078 -10.492 1 72.88 481 ALA B CA 1
ATOM 7205 C C . ALA B 1 481 ? -3.752 -14.828 -10.766 1 72.88 481 ALA B C 1
ATOM 7207 O O . ALA B 1 481 ? -4.176 -15.656 -9.953 1 72.88 481 ALA B O 1
ATOM 7208 N N . ALA B 1 482 ? -4.277 -14.602 -11.922 1 75 482 ALA B N 1
ATOM 7209 C CA . ALA B 1 482 ? -5.543 -15.234 -12.305 1 75 482 ALA B CA 1
ATOM 7210 C C . ALA B 1 482 ? -5.305 -16.438 -13.203 1 75 482 ALA B C 1
ATOM 7212 O O . ALA B 1 482 ? -6.23 -17.203 -13.477 1 75 482 ALA B O 1
ATOM 7213 N N . GLY B 1 483 ? -4.098 -16.672 -13.633 1 85.75 483 GLY B N 1
ATOM 7214 C CA . GLY B 1 483 ? -3.795 -17.719 -14.594 1 85.75 483 GLY B CA 1
ATOM 7215 C C . GLY B 1 483 ? -3.881 -19.109 -14 1 85.75 483 GLY B C 1
ATOM 7216 O O . GLY B 1 483 ? -3.562 -19.312 -12.828 1 85.75 483 GLY B O 1
ATOM 7217 N N . ARG B 1 484 ? -4.332 -20.078 -14.836 1 85.81 484 ARG B N 1
ATOM 7218 C CA . ARG B 1 484 ? -4.34 -21.484 -14.461 1 85.81 484 ARG B CA 1
ATOM 7219 C C . ARG B 1 484 ? -3.049 -22.188 -14.883 1 85.81 484 ARG B C 1
ATOM 7221 O O . ARG B 1 484 ? -2.43 -21.797 -15.875 1 85.81 484 ARG B O 1
ATOM 7228 N N . LEU B 1 485 ? -2.691 -23.203 -14.117 1 88.75 485 LEU B N 1
ATOM 7229 C CA . LEU B 1 485 ? -1.479 -23.953 -14.422 1 88.75 485 LEU B CA 1
ATOM 7230 C C . LEU B 1 485 ? -1.552 -24.578 -15.812 1 88.75 485 LEU B C 1
ATOM 7232 O O . LEU B 1 485 ? -2.568 -25.172 -16.188 1 88.75 485 LEU B O 1
ATOM 7236 N N . LEU B 1 486 ? -0.515 -24.453 -16.547 1 92.19 486 LEU B N 1
ATOM 7237 C CA . LEU B 1 486 ? -0.46 -25.047 -17.875 1 92.19 486 LEU B CA 1
ATOM 7238 C C . LEU B 1 486 ? -0.671 -26.562 -17.797 1 92.19 486 LEU B C 1
ATOM 7240 O O . LEU B 1 486 ? -1.397 -27.125 -18.625 1 92.19 486 LEU B O 1
ATOM 7244 N N . VAL B 1 487 ? -0.018 -27.188 -16.797 1 89.62 487 VAL B N 1
ATOM 7245 C CA . VAL B 1 487 ? -0.149 -28.641 -16.656 1 89.62 487 VAL B CA 1
ATOM 7246 C C . VAL B 1 487 ? -1.623 -29.016 -16.531 1 89.62 487 VAL B C 1
ATOM 7248 O O . VAL B 1 487 ? -2.074 -29.984 -17.125 1 89.62 487 VAL B O 1
ATOM 7251 N N . THR B 1 488 ? -2.32 -28.266 -15.852 1 88.88 488 THR B N 1
ATOM 7252 C CA . THR B 1 488 ? -3.738 -28.516 -15.625 1 88.88 488 THR B CA 1
ATOM 7253 C C . THR B 1 488 ? -4.539 -28.312 -16.906 1 88.88 488 THR B C 1
ATOM 7255 O O . THR B 1 488 ? -5.414 -29.109 -17.234 1 88.88 488 THR B O 1
ATOM 7258 N N . LEU B 1 489 ? -4.266 -27.219 -17.594 1 92.69 489 LEU B N 1
ATOM 7259 C CA . LEU B 1 489 ? -4.977 -26.938 -18.828 1 92.69 489 LEU B CA 1
ATOM 7260 C C . LEU B 1 489 ? -4.789 -28.078 -19.844 1 92.69 489 LEU B C 1
ATOM 7262 O O . LEU B 1 489 ? -5.75 -28.516 -20.469 1 92.69 489 LEU B O 1
ATOM 7266 N N . VAL B 1 490 ? -3.568 -28.531 -19.953 1 94.88 490 VAL B N 1
ATOM 7267 C CA . VAL B 1 490 ? -3.256 -29.562 -20.938 1 94.88 490 VAL B CA 1
ATOM 7268 C C . VAL B 1 490 ? -3.848 -30.906 -20.484 1 94.88 490 VAL B C 1
ATOM 7270 O O . VAL B 1 490 ? -4.453 -31.625 -21.281 1 94.88 490 VAL B O 1
ATOM 7273 N N . ALA B 1 491 ? -3.648 -31.219 -19.234 1 92.62 491 ALA B N 1
ATOM 7274 C CA . ALA B 1 491 ? -4.203 -32.469 -18.703 1 92.62 491 ALA B CA 1
ATOM 7275 C C . ALA B 1 491 ? -5.719 -32.5 -18.875 1 92.62 491 ALA B C 1
ATOM 7277 O O . ALA B 1 491 ? -6.273 -33.531 -19.297 1 92.62 491 ALA B O 1
ATOM 7278 N N . ASP B 1 492 ? -6.387 -31.438 -18.578 1 92.12 492 ASP B N 1
ATOM 7279 C CA . ASP B 1 492 ? -7.836 -31.359 -18.719 1 92.12 492 ASP B CA 1
ATOM 7280 C C . ASP B 1 492 ? -8.25 -31.531 -20.172 1 92.12 492 ASP B C 1
ATOM 7282 O O . ASP B 1 492 ? -9.25 -32.188 -20.469 1 92.12 492 ASP B O 1
ATOM 7286 N N . HIS B 1 493 ? -7.566 -30.906 -21.031 1 95.31 493 HIS B N 1
ATOM 7287 C CA . HIS B 1 493 ? -7.84 -31.016 -22.469 1 95.31 493 HIS B CA 1
ATOM 7288 C C . HIS B 1 493 ? -7.758 -32.469 -22.922 1 95.31 493 HIS B C 1
ATOM 7290 O O . HIS B 1 493 ? -8.633 -32.938 -23.656 1 95.31 493 HIS B O 1
ATOM 7296 N N . ILE B 1 494 ? -6.707 -33.156 -22.5 1 95.44 494 ILE B N 1
ATOM 7297 C CA . ILE B 1 494 ? -6.504 -34.562 -22.859 1 95.44 494 ILE B CA 1
ATOM 7298 C C . ILE B 1 494 ? -7.629 -35.406 -22.281 1 95.44 494 ILE B C 1
ATOM 7300 O O . ILE B 1 494 ? -8.219 -36.25 -22.984 1 95.44 494 ILE B O 1
ATOM 7304 N N . ALA B 1 495 ? -7.891 -35.219 -21.016 1 93.44 495 ALA B N 1
ATOM 7305 C CA . ALA B 1 495 ? -8.914 -36 -20.344 1 93.44 495 ALA B CA 1
ATOM 7306 C C . ALA B 1 495 ? -10.281 -35.812 -21 1 93.44 495 ALA B C 1
ATOM 7308 O O . ALA B 1 495 ? -11.047 -36.75 -21.141 1 93.44 495 ALA B O 1
ATOM 7309 N N . GLN B 1 496 ? -10.625 -34.562 -21.344 1 93.25 496 GLN B N 1
ATOM 7310 C CA . GLN B 1 496 ? -11.898 -34.25 -21.969 1 93.25 496 GLN B CA 1
ATOM 7311 C C . GLN B 1 496 ? -12 -34.906 -23.359 1 93.25 496 GLN B C 1
ATOM 7313 O O . GLN B 1 496 ? -13.07 -35.375 -23.75 1 93.25 496 GLN B O 1
ATOM 7318 N N . ALA B 1 497 ? -10.969 -34.938 -24.078 1 93.94 497 ALA B N 1
ATOM 7319 C CA . ALA B 1 497 ? -10.961 -35.5 -25.438 1 93.94 497 ALA B CA 1
ATOM 7320 C C . ALA B 1 497 ? -10.93 -37 -25.422 1 93.94 497 ALA B C 1
ATOM 7322 O O . ALA B 1 497 ? -11.477 -37.656 -26.312 1 93.94 497 ALA B O 1
ATOM 7323 N N . GLY B 1 498 ? -10.312 -37.562 -24.422 1 94.38 498 GLY B N 1
ATOM 7324 C CA . GLY B 1 498 ? -10.133 -39 -24.344 1 94.38 498 GLY B CA 1
ATOM 7325 C C . GLY B 1 498 ? -9.109 -39.531 -25.328 1 94.38 498 GLY B C 1
ATOM 7326 O O . GLY B 1 498 ? -8.312 -40.406 -24.984 1 94.38 498 GLY B O 1
ATOM 7327 N N . ARG B 1 499 ? -9.297 -39.094 -26.578 1 95.38 499 ARG B N 1
ATOM 7328 C CA . ARG B 1 499 ? -8.336 -39.375 -27.641 1 95.38 499 ARG B CA 1
ATOM 7329 C C . ARG B 1 499 ? -7.801 -38.094 -28.25 1 95.38 499 ARG B C 1
ATOM 7331 O O . ARG B 1 499 ? -8.578 -37.219 -28.672 1 95.38 499 ARG B O 1
ATOM 7338 N N . ILE B 1 500 ? -6.512 -38 -28.188 1 93.31 500 ILE B N 1
ATOM 7339 C CA . ILE B 1 500 ? -5.902 -36.781 -28.734 1 93.31 500 ILE B CA 1
ATOM 7340 C C . ILE B 1 500 ? -5.098 -37.125 -29.984 1 93.31 500 ILE B C 1
ATOM 7342 O O . ILE B 1 500 ? -4.406 -38.156 -30.031 1 93.31 500 ILE B O 1
ATOM 7346 N N . GLY B 1 501 ? -5.254 -36.312 -31.047 1 92.94 501 GLY B N 1
ATOM 7347 C CA . GLY B 1 501 ? -4.551 -36.5 -32.312 1 92.94 501 GLY B CA 1
ATOM 7348 C C . GLY B 1 501 ? -3.924 -35.25 -32.844 1 92.94 501 GLY B C 1
ATOM 7349 O O . GLY B 1 501 ? -4.246 -34.812 -33.969 1 92.94 501 GLY B O 1
ATOM 7350 N N . ALA B 1 502 ? -2.992 -34.688 -32.125 1 92.12 502 ALA B N 1
ATOM 7351 C CA . ALA B 1 502 ? -2.305 -33.5 -32.594 1 92.12 502 ALA B CA 1
ATOM 7352 C C . ALA B 1 502 ? -1.404 -33.812 -33.781 1 92.12 502 ALA B C 1
ATOM 7354 O O . ALA B 1 502 ? -0.656 -34.781 -33.75 1 92.12 502 ALA B O 1
ATOM 7355 N N . GLN B 1 503 ? -1.564 -33.094 -34.875 1 93.69 503 GLN B N 1
ATOM 7356 C CA . GLN B 1 503 ? -0.776 -33.25 -36.094 1 93.69 503 GLN B CA 1
ATOM 7357 C C . GLN B 1 503 ? -0.073 -31.969 -36.469 1 93.69 503 GLN B C 1
ATOM 7359 O O . GLN B 1 503 ? -0.418 -30.891 -35.969 1 93.69 503 GLN B O 1
ATOM 7364 N N . ILE B 1 504 ? 0.993 -32.156 -37.219 1 95.38 504 ILE B N 1
ATOM 7365 C CA . ILE B 1 504 ? 1.6 -30.984 -37.812 1 95.38 504 ILE B CA 1
ATOM 7366 C C . ILE B 1 504 ? 0.628 -30.359 -38.812 1 95.38 504 ILE B C 1
ATOM 7368 O O . ILE B 1 504 ? 0.177 -31.031 -39.75 1 95.38 504 ILE B O 1
ATOM 7372 N N . GLU B 1 505 ? 0.302 -29.141 -38.625 1 95.12 505 GLU B N 1
ATOM 7373 C CA . GLU B 1 505 ? -0.744 -28.5 -39.406 1 95.12 505 GLU B CA 1
ATOM 7374 C C . GLU B 1 505 ? -0.177 -27.359 -40.25 1 95.12 505 GLU B C 1
ATOM 7376 O O . GLU B 1 505 ? -0.91 -26.703 -41 1 95.12 505 GLU B O 1
ATOM 7381 N N . GLY B 1 506 ? 1.062 -27.156 -40.125 1 95.69 506 GLY B N 1
ATOM 7382 C CA . GLY B 1 506 ? 1.688 -26.078 -40.844 1 95.69 506 GLY B CA 1
ATOM 7383 C C . GLY B 1 506 ? 1.473 -24.719 -40.219 1 95.69 506 GLY B C 1
ATOM 7384 O O . GLY B 1 506 ? 1.27 -23.719 -40.906 1 95.69 506 GLY B O 1
ATOM 7385 N N . ARG B 1 507 ? 1.479 -24.688 -38.906 1 96.81 507 ARG B N 1
ATOM 7386 C CA . ARG B 1 507 ? 1.31 -23.438 -38.156 1 96.81 507 ARG B CA 1
ATOM 7387 C C . ARG B 1 507 ? 2.582 -22.609 -38.219 1 96.81 507 ARG B C 1
ATOM 7389 O O . ARG B 1 5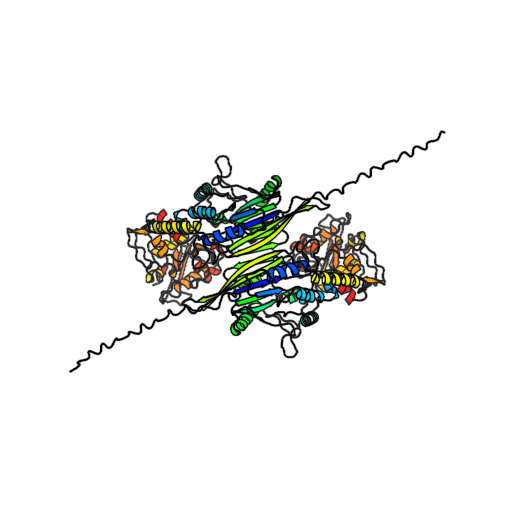07 ? 2.525 -21.375 -38.156 1 96.81 507 ARG B O 1
ATOM 7396 N N . LEU B 1 508 ? 3.68 -23.281 -38.219 1 96.19 508 LEU B N 1
ATOM 7397 C CA . LEU B 1 508 ? 5.008 -22.703 -38.406 1 96.19 508 LEU B CA 1
ATOM 7398 C C . LEU B 1 508 ? 5.688 -23.25 -39.656 1 96.19 508 LEU B C 1
ATOM 7400 O O . LEU B 1 508 ? 6.129 -24.406 -39.656 1 96.19 508 LEU B O 1
ATOM 7404 N N . VAL B 1 509 ? 5.801 -22.406 -40.656 1 94.69 509 VAL B N 1
ATOM 7405 C CA . VAL B 1 509 ? 6.27 -22.906 -41.938 1 94.69 509 VAL B CA 1
ATOM 7406 C C . VAL B 1 509 ? 7.551 -22.188 -42.344 1 94.69 509 VAL B C 1
ATOM 7408 O O . VAL B 1 509 ? 7.645 -20.953 -42.219 1 94.69 509 VAL B O 1
ATOM 7411 N N . LEU B 1 510 ? 8.492 -22.969 -42.719 1 91 510 LEU B N 1
ATOM 7412 C CA . LEU B 1 510 ? 9.727 -22.422 -43.281 1 91 510 LEU B CA 1
ATOM 7413 C C . LEU B 1 510 ? 9.539 -22 -44.719 1 91 510 LEU B C 1
ATOM 7415 O O . LEU B 1 510 ? 8.953 -22.75 -45.5 1 91 510 LEU B O 1
ATOM 7419 N N . ARG B 1 511 ? 9.984 -20.844 -44.906 1 88.19 511 ARG B N 1
ATOM 7420 C CA . ARG B 1 511 ? 10 -20.438 -46.312 1 88.19 511 ARG B CA 1
ATOM 7421 C C . ARG B 1 511 ? 11.117 -21.141 -47.062 1 88.19 511 ARG B C 1
ATOM 7423 O O . ARG B 1 511 ? 12.273 -21.141 -46.625 1 88.19 511 ARG B O 1
ATOM 7430 N N . LYS B 1 512 ? 10.859 -21.859 -48.25 1 71.75 512 LYS B N 1
ATOM 7431 C CA . LYS B 1 512 ? 11.812 -22.531 -49.125 1 71.75 512 LYS B CA 1
ATOM 7432 C C . LYS B 1 512 ? 12.484 -21.562 -50.094 1 71.75 512 LYS B C 1
ATOM 7434 O O . LYS B 1 512 ? 11.875 -20.578 -50.5 1 71.75 512 LYS B O 1
#

Secondary structure (DSSP, 8-state):
-------------------------S--EEEEEEEE------S-TTTS--HHHHHHHHHHHHHSTT-SEEEEEE-S--SSS-TTHHHHTTHHHHHHHHHHT--EE---GGGGTT-HHHHHHHHHH-SS-EE-SSEESGGGB-TTSPBPTTEESEEEEEETTEEEEEEEEE-TTHHHHS---TT-EE--HHHHHHHHHHHHHHTT-SEEEEEEES-HHHHHHHHHH-TTEEEEEE-SS-SEEEEEETTEEEEEE-STTSEEEEEEEEEEEEEETTEEEEEEEEEEEEEE-TTPPPPHHHHHHHHHHHHHHHHHTTSEEEEESS-EE--HHHHTTS--HHHHHHHHHHHHHHT-SEEEEEGGG-----EEPTT-EEEHHHHHHHSTT--BEEEEEEEHHHHHHHHHHHTTTGGGT-TT-EEEESEEEEE-TTSPTT--EEEEEETTEEPPTT-EEEEEEEHHHHTTGGG-HHHHTSEEEE-TTTPPBHHHHHHHHHHHHSEE-----SSEEE--/-------------------------S--EEEEEEEE------S-TTTS--HHHHHHHHHHHHHSTT-SEEEEEE-S--SSS-TTHHHHTTHHHHHHHHHHT--EE---GGGGTT-HHHHHHHHHH-SS-EE-SSEESGGGB-TTSPBPTTEESEEEEEETTEEEEEEEEE-TTHHHHS---TT-EE--HHHHHHHHHHHHHHTT-SEEEEEEES-HHHHHHHHHH-TTEEEEEE-SS-SEEEEEETTEEEEEE-STTSEEEEEEEEEEEEEETTEEEEEEEEEEEEEE-TTPPPPHHHHHHHHHHHHHHHHHTTSEEEEESS-EE--HHHHTTS--HHHHHHHHHHHHHHT-SEEEEEGGG-----EEPTT-EEEHHHHHHHSTT--BEEEEEEEHHHHHHHHHHHTTTTTTT-TT-EEEESEEEEE-TTSPTT--EEEEEETTEEPPTT-EEEEEEEHHHHTTGGG-HHHHTSEEEE-TTTPPBHHHHHHHHHHHHSEE-----SSEEE--

InterPro domains:
  IPR004843 Calcineurin-like, phosphoesterase domain [PF00149] (31-239)
  IPR006179 5'-Nucleotidase/apyrase [PR01607] (203-220)
  IPR006179 5'-Nucleotidase/apyrase [PR01607] (222-245)
  IPR006179 5'-Nucleotidase/apyrase [PR01607] (248-268)
  IPR006179 5'-Nucleotidase/apyrase [PR01607] (373-396)
  IPR006179 5'-Nucleotidase/apyrase [PR01607] (446-465)
  IPR006179 5'-Nucleotidase/apyrase [PTHR11575] (16-509)
  IPR008334 5'-Nucleotidase, C-terminal [PF02872] (319-471)
  IPR029052 Metallo-dependent phosphatase-like [G3DSA:3.60.21.10] (22-285)
  IPR029052 Metallo-dependent phosphatase-like [SSF56300] (28-314)
  IPR036907 5'-Nucleotidase, C-terminal domain superfamily [G3DSA:3.90.780.10] (316-511)
  IPR036907 5'-Nucleotidase, C-terminal domain superfamily [SSF55816] (313-510)

Radius of gyration: 34.83 Å; Cα contacts (8 Å, |Δi|>4): 2534; chains: 2; bounding box: 111×121×136 Å

Nearest PDB structures (foldseek):
  2z1a-assembly1_A  TM=5.536E-01  e=1.167E-47  Thermus thermophilus HB8
  6s7f-assembly1_A  TM=5.722E-01  e=5.734E-45  Homo sapiens
  6xue-assembly1_A  TM=5.683E-01  e=6.844E-45  Homo sapiens
  6xug-assembly1_B  TM=5.720E-01  e=1.562E-43  Homo sapiens
  6xuq-assembly1_A  TM=5.689E-01  e=4.264E-44  Homo sapiens

Sequence (1024 aa):
MAFSRWLVGFLLALSLVAPAMAEDGRPAVTLRLLHLNDIAEVGNGGGSGGLAEMKTLIEAEKARPGATAALVTFGGDLLSPSLLSSIDKGAHMVEAMGLLGVDLAVPGNHEFDFGPKVFAERLSTSPFPWLASNLDGPALSTAEGAPITGLTSTAIRAVGPYKIGFLGLLTPQTTVLSSPGPEVRFAEPLAAARAAVATLKAEGADVIIALTHQGQAEDRALAQALPEVAVVVGGHDHDSLSWRESTGLVLKAGANARYLGVIDLRIDEQITSAGSAVVVLPEWSFRANVGLAPSPAVAARLAAWEAQLASDLDQPLGVTTTELDSRRSVVRGAESTMGNLVTDAMRLATGAQAALTNGGGLRGDRLYNAGTALTRRDILAELPFGNVAVVLDLTGAQVKAALENGVSQIAQGAGRFPQVSGMEVLYDPALPVGERVVALQIDGRTVEPEGHYTVAVNDYIARGGDGYDALGGGRPIIDAAAGRLLVTLVADHIAQAGRIGAQIEGRLVLRKMAFSRWLVGFLLALSLVAPAMAEDGRPAVTLRLLHLNDIAEVGNGGGSGGLAEMKTLIEAEKARPGATAALVTFGGDLLSPSLLSSIDKGAHMVEAMGLLGVDLAVPGNHEFDFGPKVFAERLSTSPFPWLASNLDGPALSTAEGAPITGLTSTAIRAVGPYKIGFLGLLTPQTTVLSSPGPEVRFAEPLAAARAAVATLKAEGADVIIALTHQGQAEDRALAQALPEVAVVVGGHDHDSLSWRESTGLVLKAGANARYLGVIDLRIDEQITSAGSAVVVLPEWSFRANVGLAPSPAVAARLAAWEAQLASDLDQPLGVTTTELDSRRSVVRGAESTMGNLVTDAMRLATGAQAALTNGGGLRGDRLYNAGTALTRRDILAELPFGNVAVVLDLTGAQVKAALENGVSQIAQGAGRFPQVSGMEVLYDPALPVGERVVALQIDGRTVEPEGHYTVAVNDYIARGGDGYDALGGGRPIIDAAAGRLLVTLVADHIAQAGRIGAQIEGRLVLRK

Organism: Rhodospirillum rubrum (strain ATCC 11170 / ATH 1.1.1 / DSM 467 / LMG 4362 / NCIMB 8255 / S1) (NCBI:txid269796)

pLDDT: mean 89.62, std 13.71, range [23.38, 98.88]

Solvent-accessible surface area (backbone atoms only — not comparable to full-atom values): 50257 Å² total; per-residue (Å²): 136,85,81,75,80,78,78,78,76,79,76,76,76,75,74,73,74,65,74,75,67,75,81,74,52,67,78,67,45,23,45,29,41,39,33,38,16,32,33,41,55,66,61,33,79,89,76,43,23,13,52,21,12,33,38,37,48,51,54,50,58,66,66,46,82,81,53,77,42,69,46,28,38,34,10,18,21,48,32,33,50,33,78,59,22,68,71,60,65,15,51,67,45,51,53,50,41,48,74,60,51,44,53,39,32,17,56,23,47,34,41,15,60,78,22,40,67,51,36,45,55,51,32,64,69,39,87,38,44,30,26,37,43,24,58,44,43,67,62,48,25,42,98,88,65,44,63,32,70,38,46,37,43,60,49,75,46,77,52,87,94,41,32,37,21,38,38,10,36,49,45,62,60,28,70,70,44,29,39,38,60,90,42,47,41,62,47,60,54,66,64,29,46,55,54,50,51,52,52,33,47,74,72,57,35,70,42,31,37,36,31,26,15,37,49,66,70,59,53,51,50,46,32,67,75,35,65,72,32,44,34,36,41,24,15,67,68,52,39,30,34,36,40,37,55,98,71,18,36,37,40,26,23,10,38,39,48,41,29,41,24,37,34,44,35,35,38,36,43,47,74,51,98,90,41,78,42,75,47,76,50,73,29,39,34,42,42,60,19,54,88,47,70,57,29,66,71,51,42,54,52,52,51,50,51,51,54,49,41,61,59,55,28,66,41,71,40,24,29,28,69,29,53,33,36,29,30,58,76,40,24,8,63,39,68,23,19,36,35,34,44,48,15,41,22,47,13,64,75,69,66,33,63,19,14,42,40,43,19,55,57,45,57,51,50,39,75,42,51,54,66,39,67,40,24,45,46,57,41,34,48,24,36,71,81,70,42,20,40,18,29,27,44,27,35,29,47,32,52,51,47,32,51,21,48,17,56,52,41,45,92,74,53,34,38,30,13,55,24,50,21,49,40,37,34,33,29,30,81,87,43,59,76,76,59,21,64,73,43,50,26,45,82,87,34,75,63,43,54,86,38,76,44,41,35,22,27,36,40,56,38,42,69,23,40,77,66,21,50,46,43,52,77,31,50,66,71,27,40,68,83,52,22,48,35,45,43,48,43,37,43,49,46,37,42,72,54,40,57,40,64,43,58,84,78,64,39,55,34,75,61,129,137,71,90,77,78,79,79,79,78,78,76,75,76,75,74,75,74,66,74,76,67,74,82,76,52,66,78,67,45,24,45,30,40,38,32,36,17,33,34,42,54,64,62,34,82,87,75,43,22,14,52,22,11,35,36,38,47,51,54,51,58,67,65,46,82,82,52,76,41,69,46,29,38,34,9,18,21,48,32,32,50,33,79,60,21,69,71,60,67,14,51,66,45,50,52,48,42,49,74,61,52,45,53,40,31,18,56,22,47,33,39,16,61,77,22,38,68,51,36,46,55,50,32,64,70,38,87,38,44,30,27,37,43,25,57,44,43,68,61,48,26,41,97,88,67,43,63,33,70,40,45,37,44,61,50,76,46,77,52,86,93,41,32,37,21,36,38,10,35,49,45,63,61,26,70,71,44,29,38,38,60,90,42,48,42,64,46,61,54,67,65,28,47,54,53,50,50,53,52,33,47,73,72,54,36,68,44,31,36,36,31,26,16,36,50,66,70,58,51,52,51,46,33,68,74,34,64,71,33,44,33,36,40,25,14,67,68,52,37,31,34,36,41,37,55,97,70,16,37,38,39,25,24,10,37,38,47,43,30,40,24,36,34,44,36,34,38,36,42,46,71,51,98,91,41,78,42,77,46,75,50,73,29,38,34,43,43,62,20,53,89,48,67,58,28,65,71,51,43,52,52,52,52,52,51,50,53,50,40,60,57,54,29,65,40,71,42,26,29,28,69,29,51,34,36,29,30,57,76,40,26,11,62,38,72,22,19,36,35,36,44,47,16,40,23,46,14,64,75,70,64,34,63,18,14,42,40,42,18,55,57,46,57,51,52,40,75,42,50,54,67,37,67,42,26,47,46,56,43,36,48,23,36,70,80,70,42,22,41,19,28,28,45,27,36,28,47,32,52,50,48,33,51,21,49,16,56,51,41,45,91,74,54,33,38,32,13,56,24,50,21,50,39,35,35,32,29,31,82,87,42,59,77,77,59,23,64,74,42,51,25,44,81,85,34,75,61,42,53,85,38,79,45,41,34,23,27,37,41,57,38,41,69,22,40,78,64,23,51,47,43,51,76,31,52,66,72,29,41,68,82,50,23,48,36,44,44,47,42,37,45,49,47,36,41,73,54,39,57,41,65,43,58,85,78,62,38,55,33,74,63,129

Foldseek 3Di:
DCPPPPPPPPPPPPPPPPPPPPPFFADKFKEKEKEAEAAADQDCVPQFDGLQLLLVVLVVVQPDPRHLYYAYEYFEHFLDDYLLSLPVVRLLRLVSCVSSPHAEYEYELNCQQVELQSSLVSLQVHPHAYAELFKAFDSQADPVRHGRHRYDQKDWDDRRPAIEIEGEAYDPLSVQLHPHDPGMDGHDGLVSVVVSLVVCVVVPHQAYEYRYEDDPVVQVVSCVVCVSHQEYEHENPQDFDWDDDDRHIYTYQHHNSQKIKIKIKMWDWDQDPVGIHIHIDIDIDIHGSRPGDGNPVSVVSVVVSVVVSVVQQPDFQAFEQAKFALALLDLLAHATLVLLLLFVLQCVSNVFLKEKEFSLQQALNDIDHGGDRDGLNSLCNRHVPQWFKWKFWAFLQLVLQLQLLLLQPNVVSARSNMRMGQKAWEFESVDHRPCGTPFMDGNRDGGDRGDIGIYIYTQCVCCCHSNSVSNVPTDTSHHRSSTHGSSSSSSVVNNVVNYHYRDDDNRYHYDD/DDDPPPPPPPPPPPPPPPPPPPPFFADKFKEKEKEAEAAADQDCVPQFDGLQLLLVVLVVVQPDPRHLYYAYEYFENFLDDYLLSLPVVRLLRLVSCVSSPHAEYEYELNCQQVELQSSLVSLQVHPHAYEELFKAFDSQADPVRHGHHRYDQKDWDDRRVAIEIEGEEYDPLSVQLHPHDPGMDGHDGLVSVVVSLVVCVVVPHQAYEYRYEDDPVVQVVSCVVCVSHQEYEHENPQDFDWDDDDRHIYTYQHHNSQKIKIKTKMWDWDQDPVGIHIHIDIDIDIHGSRPGDGNPVSVVSVVVSVVVSVVQQPDFQAFEQAKFALALLDLLAHATLVLLLLFVLQCVSNVFLKEKEFSLQFALNDIDHGGDRDGLNSLCRRHVPQWFKWKFKAFLQLVLQLQLLQLQPNVVSARSNMRMGQKAWEFESVDHRPCTTPFMDGNRHGGDRGDIGIYIYTQCVCCCHSNSPSNVPTDTSHHRSSTHGSSSSSSVVRNVVNYHYRDDDNRYHYDD